Protein 2EM5 (pdb70)

CATH classification: 3.30.160.60

Structure (mmCIF, N/CA/C/O backbone):
data_2EM5
#
_entry.id   2EM5
#
loop_
_entity.id
_entity.type
_entity.pdbx_description
1 polymer 'Zinc finger protein 95 homolog'
2 non-polymer 'ZINC ION'
#
loop_
_atom_site.group_PDB
_atom_site.id
_atom_site.type_symbol
_atom_site.label_atom_id
_atom_site.label_alt_id
_atom_site.label_comp_id
_atom_site.label_asym_id
_atom_site.label_entity_id
_atom_site.label_seq_id
_atom_site.pdbx_PDB_ins_code
_atom_site.Cartn_x
_atom_site.Cartn_y
_atom_site.Cartn_z
_atom_site.occupancy
_atom_site.B_iso_or_equiv
_atom_site.auth_seq_id
_atom_site.auth_comp_id
_atom_site.auth_asym_id
_atom_site.auth_atom_id
_atom_site.pdbx_PDB_model_num
ATOM 1 N N . GLY A 1 1 ? 0.964 -23.732 -18.799 1.00 0.00 1 GLY A N 1
ATOM 2 C CA . GLY A 1 1 ? 1.709 -23.228 -17.659 1.00 0.00 1 GLY A CA 1
ATOM 3 C C . GLY A 1 1 ? 1.093 -21.973 -17.073 1.00 0.00 1 GLY A C 1
ATOM 4 O O . GLY A 1 1 ? 0.501 -22.009 -15.995 1.00 0.00 1 GLY A O 1
ATOM 8 N N . SER A 1 2 ? 1.233 -20.859 -17.785 1.00 0.00 2 SER A N 1
ATOM 9 C CA . SER A 1 2 ? 0.690 -19.586 -17.326 1.00 0.00 2 SER A CA 1
ATOM 10 C C . SER A 1 2 ? 1.267 -19.208 -15.965 1.00 0.00 2 SER A C 1
ATOM 11 O O . SER A 1 2 ? 0.549 -18.738 -15.083 1.00 0.00 2 SER A O 1
ATOM 19 N N . SER A 1 3 ? 2.569 -19.418 -15.803 1.00 0.00 3 SER A N 1
ATOM 20 C CA . SER A 1 3 ? 3.244 -19.104 -14.548 1.00 0.00 3 SER A CA 1
ATOM 21 C C . SER A 1 3 ? 3.465 -17.600 -14.412 1.00 0.00 3 SER A C 1
ATOM 22 O O . SER A 1 3 ? 4.557 -17.096 -14.669 1.00 0.00 3 SER A O 1
ATOM 30 N N . GLY A 1 4 ? 2.418 -16.889 -14.005 1.00 0.00 4 GLY A N 1
ATOM 31 C CA . GLY A 1 4 ? 2.517 -15.450 -13.842 1.00 0.00 4 GLY A CA 1
ATOM 32 C C . GLY A 1 4 ? 1.269 -14.849 -13.227 1.00 0.00 4 GLY A C 1
ATOM 33 O O . GLY A 1 4 ? 1.054 -14.948 -12.019 1.00 0.00 4 GLY A O 1
ATOM 37 N N . SER A 1 5 ? 0.444 -14.222 -14.059 1.00 0.00 5 SER A N 1
ATOM 38 C CA . SER A 1 5 ? -0.787 -13.598 -13.589 1.00 0.00 5 SER A CA 1
ATOM 39 C C . SER A 1 5 ? -0.573 -12.925 -12.236 1.00 0.00 5 SER A C 1
ATOM 40 O O . SER A 1 5 ? -1.408 -13.033 -11.338 1.00 0.00 5 SER A O 1
ATOM 48 N N . SER A 1 6 ? 0.552 -12.232 -12.099 1.00 0.00 6 SER A N 1
ATOM 49 C CA . SER A 1 6 ? 0.879 -11.545 -10.855 1.00 0.00 6 SER A CA 1
ATOM 50 C C . SER A 1 6 ? 0.021 -10.295 -10.682 1.00 0.00 6 SER A C 1
ATOM 51 O O . SER A 1 6 ? 0.467 -9.180 -10.951 1.00 0.00 6 SER A O 1
ATOM 59 N N . GLY A 1 7 ? -1.214 -10.491 -10.231 1.00 0.00 7 GLY A N 1
ATOM 60 C CA . GLY A 1 7 ? -2.116 -9.372 -10.031 1.00 0.00 7 GLY A CA 1
ATOM 61 C C . GLY A 1 7 ? -3.332 -9.748 -9.207 1.00 0.00 7 GLY A C 1
ATOM 62 O O . GLY A 1 7 ? -4.417 -9.957 -9.750 1.00 0.00 7 GLY A O 1
ATOM 66 N N . SER A 1 8 ? -3.151 -9.837 -7.894 1.00 0.00 8 SER A N 1
ATOM 67 C CA . SER A 1 8 ? -4.242 -10.196 -6.994 1.00 0.00 8 SER A CA 1
ATOM 68 C C . SER A 1 8 ? -4.796 -8.961 -6.291 1.00 0.00 8 SER A C 1
ATOM 69 O O . SER A 1 8 ? -4.254 -7.863 -6.422 1.00 0.00 8 SER A O 1
ATOM 77 N N . SER A 1 9 ? -5.879 -9.148 -5.545 1.00 0.00 9 SER A N 1
ATOM 78 C CA . SER A 1 9 ? -6.510 -8.049 -4.823 1.00 0.00 9 SER A CA 1
ATOM 79 C C . SER A 1 9 ? -6.954 -8.496 -3.433 1.00 0.00 9 SER A C 1
ATOM 80 O O . SER A 1 9 ? -7.803 -9.376 -3.292 1.00 0.00 9 SER A O 1
ATOM 88 N N . THR A 1 10 ? -6.372 -7.882 -2.408 1.00 0.00 10 THR A N 1
ATOM 89 C CA . THR A 1 10 ? -6.705 -8.215 -1.029 1.00 0.00 10 THR A CA 1
ATOM 90 C C . THR A 1 10 ? -7.675 -7.199 -0.436 1.00 0.00 10 THR A C 1
ATOM 91 O O . THR A 1 10 ? -8.515 -7.540 0.396 1.00 0.00 10 THR A O 1
ATOM 102 N N . LYS A 1 11 ? -7.553 -5.949 -0.870 1.00 0.00 11 LYS A N 1
ATOM 103 C CA . LYS A 1 11 ? -8.420 -4.882 -0.384 1.00 0.00 11 LYS A CA 1
ATOM 104 C C . LYS A 1 11 ? -8.709 -3.871 -1.489 1.00 0.00 11 LY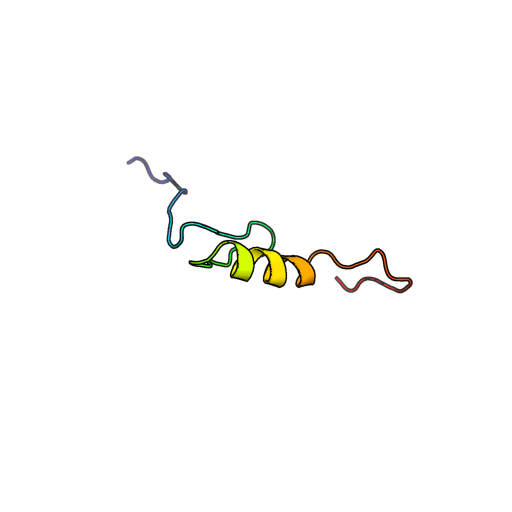S A C 1
ATOM 105 O O . LYS A 1 11 ? -7.905 -3.688 -2.402 1.00 0.00 11 LYS A O 1
ATOM 124 N N . SER A 1 12 ? -9.863 -3.216 -1.398 1.00 0.00 12 SER A N 1
ATOM 125 C CA . SER A 1 12 ? -10.259 -2.224 -2.392 1.00 0.00 12 SER A CA 1
ATOM 126 C C . SER A 1 12 ? -9.173 -1.167 -2.567 1.00 0.00 12 SER A C 1
ATOM 127 O O . SER A 1 12 ? -8.619 -1.004 -3.655 1.00 0.00 12 SER A O 1
ATOM 135 N N . HIS A 1 13 ? -8.872 -0.452 -1.488 1.00 0.00 13 HIS A N 1
ATOM 136 C CA . HIS A 1 13 ? -7.852 0.590 -1.521 1.00 0.00 13 HIS A CA 1
ATOM 137 C C . HIS A 1 13 ? -6.495 0.035 -1.099 1.00 0.00 13 HIS A C 1
ATOM 138 O O . HIS A 1 13 ? -6.254 -0.206 0.084 1.00 0.00 13 HIS A O 1
ATOM 152 N N . GLN A 1 14 ? -5.614 -0.165 -2.073 1.00 0.00 14 GLN A N 1
ATOM 153 C CA . GLN A 1 14 ? -4.282 -0.693 -1.802 1.00 0.00 14 GLN A CA 1
ATOM 154 C C . GLN A 1 14 ? -3.209 0.335 -2.142 1.00 0.00 14 GLN A C 1
ATOM 155 O O . GLN A 1 14 ? -3.352 1.107 -3.091 1.00 0.00 14 GLN A O 1
ATOM 169 N N . CYS A 1 15 ? -2.134 0.342 -1.361 1.00 0.00 15 CYS A N 1
ATOM 170 C CA . CYS A 1 15 ? -1.036 1.276 -1.578 1.00 0.00 15 CYS A CA 1
ATOM 171 C C . CYS A 1 15 ? 0.003 0.683 -2.526 1.00 0.00 15 CYS A C 1
ATOM 172 O O . CYS A 1 15 ? 0.198 -0.532 -2.570 1.00 0.00 15 CYS A O 1
ATOM 179 N N . HIS A 1 16 ? 0.668 1.550 -3.283 1.00 0.00 16 HIS A N 1
ATOM 180 C CA . HIS A 1 16 ? 1.688 1.113 -4.230 1.00 0.00 16 HIS A CA 1
ATOM 181 C C . HIS A 1 16 ? 3.087 1.409 -3.696 1.00 0.00 16 HIS A C 1
ATOM 182 O O . HIS A 1 16 ? 4.070 0.824 -4.149 1.00 0.00 16 HIS A O 1
ATOM 196 N N . GLU A 1 17 ? 3.167 2.321 -2.732 1.00 0.00 17 GLU A N 1
ATOM 197 C CA . GLU A 1 17 ? 4.446 2.694 -2.139 1.00 0.00 17 GLU A CA 1
ATOM 198 C C . GLU A 1 17 ? 5.027 1.539 -1.328 1.00 0.00 17 GLU A C 1
ATOM 199 O O . GLU A 1 17 ? 6.229 1.276 -1.374 1.00 0.00 17 GLU A O 1
ATOM 211 N N . CYS A 1 18 ? 4.165 0.853 -0.585 1.00 0.00 18 CYS A N 1
ATOM 212 C CA . CYS A 1 18 ? 4.590 -0.272 0.238 1.00 0.00 18 CYS A CA 1
ATOM 213 C C . CYS A 1 18 ? 3.813 -1.535 -0.123 1.00 0.00 18 CYS A C 1
ATOM 214 O O . CYS A 1 18 ? 4.374 -2.628 -0.177 1.00 0.00 18 CYS A O 1
ATOM 221 N N . GLY A 1 19 ? 2.516 -1.374 -0.369 1.00 0.00 19 GLY A N 1
ATOM 222 C CA . GLY A 1 19 ? 1.682 -2.508 -0.722 1.00 0.00 19 GLY A CA 1
ATOM 223 C C . GLY A 1 19 ? 0.687 -2.857 0.367 1.00 0.00 19 GLY A C 1
ATOM 224 O O . GLY A 1 19 ? 0.341 -4.024 0.550 1.00 0.00 19 GLY A O 1
ATOM 228 N N . ARG A 1 20 ? 0.227 -1.843 1.094 1.00 0.00 20 ARG A N 1
ATOM 229 C CA . ARG A 1 20 ? -0.732 -2.049 2.173 1.00 0.00 20 ARG A CA 1
ATOM 230 C C . ARG A 1 20 ? -2.160 -2.053 1.637 1.00 0.00 20 ARG A C 1
ATOM 231 O O . ARG A 1 20 ? -2.400 -1.720 0.477 1.00 0.00 20 ARG A O 1
ATOM 252 N N . GLY A 1 21 ? -3.106 -2.433 2.491 1.00 0.00 21 GLY A N 1
ATOM 253 C CA . GLY A 1 21 ? -4.499 -2.474 2.085 1.00 0.00 21 GLY A CA 1
ATOM 254 C C . GLY A 1 21 ? -5.421 -1.851 3.114 1.00 0.00 21 GLY A C 1
ATOM 255 O O . GLY A 1 21 ? -5.232 -2.032 4.317 1.00 0.00 21 GLY A O 1
ATOM 259 N N . PHE A 1 22 ? -6.421 -1.114 2.642 1.00 0.00 22 PHE A N 1
ATOM 260 C CA . PHE A 1 22 ? -7.375 -0.460 3.530 1.00 0.00 22 PHE A CA 1
ATOM 261 C C . PHE A 1 22 ? -8.792 -0.555 2.972 1.00 0.00 22 PHE A C 1
ATOM 262 O O . PHE A 1 22 ? -9.007 -0.422 1.766 1.00 0.00 22 PHE A O 1
ATOM 279 N N . THR A 1 23 ? -9.756 -0.787 3.857 1.00 0.00 23 THR A N 1
ATOM 280 C CA . THR A 1 23 ? -11.152 -0.902 3.454 1.00 0.00 23 THR A CA 1
ATOM 281 C C . THR A 1 23 ? -11.742 0.463 3.119 1.00 0.00 23 THR A C 1
ATOM 282 O O . THR A 1 23 ? -12.399 0.631 2.091 1.00 0.00 23 THR A O 1
ATOM 293 N N . LEU A 1 24 ? -11.503 1.436 3.992 1.00 0.00 24 LEU A N 1
ATOM 294 C CA . LEU A 1 24 ? -12.010 2.788 3.788 1.00 0.00 24 LEU A CA 1
ATOM 295 C C . LEU A 1 24 ? -10.949 3.677 3.146 1.00 0.00 24 LEU A C 1
ATOM 296 O O . LEU A 1 24 ? -9.886 3.908 3.721 1.00 0.00 24 LEU A O 1
ATOM 312 N N . LYS A 1 25 ? -11.247 4.175 1.950 1.00 0.00 25 LYS A N 1
ATOM 313 C CA . LYS A 1 25 ? -10.322 5.041 1.230 1.00 0.00 25 LYS A CA 1
ATOM 314 C C . LYS A 1 25 ? -9.572 5.956 2.193 1.00 0.00 25 LYS A C 1
ATOM 315 O O . LYS A 1 25 ? -8.342 6.013 2.179 1.00 0.00 25 LYS A O 1
ATOM 334 N N . SER A 1 26 ? -10.320 6.670 3.028 1.00 0.00 26 SER A N 1
ATOM 335 C CA . SER A 1 26 ? -9.726 7.584 3.997 1.00 0.00 26 SER A CA 1
ATOM 336 C C . SER A 1 26 ? -8.526 6.940 4.685 1.00 0.00 26 SER A C 1
ATOM 337 O O . SER A 1 26 ? -7.430 7.502 4.703 1.00 0.00 26 SER A O 1
ATOM 345 N N . HIS A 1 27 ? -8.741 5.758 5.253 1.00 0.00 27 HIS A N 1
ATOM 346 C CA . HIS A 1 27 ? -7.679 5.036 5.944 1.00 0.00 27 HIS A CA 1
ATOM 347 C C . HIS A 1 27 ? -6.363 5.142 5.177 1.00 0.00 27 HIS A C 1
ATOM 348 O O . HIS A 1 27 ? -5.401 5.744 5.655 1.00 0.00 27 HIS A O 1
ATOM 362 N N . LEU A 1 28 ? -6.329 4.552 3.987 1.00 0.00 28 LEU A N 1
ATOM 363 C CA . LEU A 1 28 ? -5.131 4.580 3.155 1.00 0.00 28 LEU A CA 1
ATOM 364 C C . LEU A 1 28 ? -4.626 6.007 2.974 1.00 0.00 28 LEU A C 1
ATOM 365 O O . LEU A 1 28 ? -3.479 6.316 3.294 1.00 0.00 28 LEU A O 1
ATOM 381 N N . ASN A 1 29 ? -5.492 6.875 2.460 1.00 0.00 29 ASN A N 1
ATOM 382 C CA . ASN A 1 29 ? -5.134 8.271 2.237 1.00 0.00 29 ASN A CA 1
ATOM 383 C C . ASN A 1 29 ? -4.239 8.789 3.359 1.00 0.00 29 ASN A C 1
ATOM 384 O O . ASN A 1 29 ? -3.173 9.350 3.107 1.00 0.00 29 ASN A O 1
ATOM 395 N N . GLN A 1 30 ? -4.681 8.595 4.598 1.00 0.00 30 GLN A N 1
ATOM 396 C CA . GLN A 1 30 ? -3.919 9.043 5.758 1.00 0.00 30 GLN A CA 1
ATOM 397 C C . GLN A 1 30 ? -2.608 8.273 5.879 1.00 0.00 30 GLN A C 1
ATOM 398 O O . GLN A 1 30 ? -1.594 8.817 6.317 1.00 0.00 30 GLN A O 1
ATOM 412 N N . HIS A 1 31 ? -2.636 7.002 5.489 1.00 0.00 31 HIS A N 1
ATOM 413 C CA . HIS A 1 31 ? -1.449 6.157 5.553 1.00 0.00 31 HIS A CA 1
ATOM 414 C C . HIS A 1 31 ? -0.392 6.628 4.559 1.00 0.00 31 HIS A C 1
ATOM 415 O O . HIS A 1 31 ? 0.753 6.883 4.931 1.00 0.00 31 HIS A O 1
ATOM 429 N N . GLN A 1 32 ? -0.784 6.740 3.294 1.00 0.00 32 GLN A N 1
ATOM 430 C CA . GLN A 1 32 ? 0.131 7.180 2.247 1.00 0.00 32 GLN A CA 1
ATOM 431 C C . GLN A 1 32 ? 0.972 8.361 2.719 1.00 0.00 32 GLN A C 1
ATOM 432 O O . GLN A 1 32 ? 2.110 8.538 2.284 1.00 0.00 32 GLN A O 1
ATOM 446 N N . ARG A 1 33 ? 0.405 9.165 3.612 1.00 0.00 33 ARG A N 1
ATOM 447 C CA . ARG A 1 33 ? 1.102 10.331 4.142 1.00 0.00 33 ARG A CA 1
ATOM 448 C C . ARG A 1 33 ? 2.527 9.971 4.554 1.00 0.00 33 ARG A C 1
ATOM 449 O O . ARG A 1 33 ? 3.461 10.744 4.335 1.00 0.00 33 ARG A O 1
ATOM 470 N N . ILE A 1 34 ? 2.686 8.794 5.151 1.00 0.00 34 ILE A N 1
ATOM 471 C CA . ILE A 1 34 ? 3.996 8.333 5.592 1.00 0.00 34 ILE A CA 1
ATOM 472 C C . ILE A 1 34 ? 5.018 8.422 4.464 1.00 0.00 34 ILE A C 1
ATOM 473 O O . ILE A 1 34 ? 6.187 8.735 4.695 1.00 0.00 34 ILE A O 1
ATOM 489 N N . HIS A 1 35 ? 4.571 8.145 3.244 1.00 0.00 35 HIS A N 1
ATOM 490 C CA . HIS A 1 35 ? 5.447 8.196 2.078 1.00 0.00 35 HIS A CA 1
ATOM 491 C C . HIS A 1 35 ? 5.602 9.629 1.578 1.00 0.00 35 HIS A C 1
ATOM 492 O O . HIS A 1 35 ? 6.663 10.015 1.084 1.00 0.00 35 HIS A O 1
ATOM 506 N N . THR A 1 36 ? 4.538 10.416 1.709 1.00 0.00 36 THR A N 1
ATOM 507 C CA . THR A 1 36 ? 4.556 11.805 1.268 1.00 0.00 36 THR A CA 1
ATOM 508 C C . THR A 1 36 ? 4.088 12.739 2.378 1.00 0.00 36 THR A C 1
ATOM 509 O O . THR A 1 36 ? 2.960 12.634 2.858 1.00 0.00 36 THR A O 1
ATOM 520 N N . GLY A 1 37 ? 4.963 13.655 2.783 1.00 0.00 37 GLY A N 1
ATOM 521 C CA . GLY A 1 37 ? 4.620 14.596 3.833 1.00 0.00 37 GLY A CA 1
ATOM 522 C C . GLY A 1 37 ? 4.307 15.978 3.295 1.00 0.00 37 GLY A C 1
ATOM 523 O O . GLY A 1 37 ? 3.562 16.118 2.325 1.00 0.00 37 GLY A O 1
ATOM 527 N N . GLU A 1 38 ? 4.875 17.000 3.926 1.00 0.00 38 GLU A N 1
ATOM 528 C CA . GLU A 1 38 ? 4.649 18.378 3.505 1.00 0.00 38 GLU A CA 1
ATOM 529 C C . GLU A 1 38 ? 5.961 19.044 3.099 1.00 0.00 38 GLU A C 1
ATOM 530 O O . GLU A 1 38 ? 6.328 20.093 3.630 1.00 0.00 38 GLU A O 1
ATOM 542 N N . LYS A 1 39 ? 6.663 18.428 2.154 1.00 0.00 39 LYS A N 1
ATOM 543 C CA . LYS A 1 39 ? 7.933 18.960 1.675 1.00 0.00 39 LYS A CA 1
ATOM 544 C C . LYS A 1 39 ? 8.726 19.588 2.817 1.00 0.00 39 LYS A C 1
ATOM 545 O O . LYS A 1 39 ? 9.151 20.741 2.749 1.00 0.00 39 LYS A O 1
ATOM 564 N N . PRO A 1 40 ? 8.931 18.812 3.892 1.00 0.00 40 PRO A N 1
ATOM 565 C CA . PRO A 1 40 ? 9.676 19.271 5.068 1.00 0.00 40 PRO A CA 1
ATOM 566 C C . PRO A 1 40 ? 11.165 19.438 4.782 1.00 0.00 40 PRO A C 1
ATOM 567 O O . PRO A 1 40 ? 11.714 18.784 3.896 1.00 0.00 40 PRO A O 1
ATOM 578 N N . SER A 1 41 ? 11.812 20.319 5.539 1.00 0.00 41 SER A N 1
ATOM 579 C CA . SER A 1 41 ? 13.237 20.574 5.365 1.00 0.00 41 SER A CA 1
ATOM 580 C C . SER A 1 41 ? 14.069 19.613 6.209 1.00 0.00 41 SER A C 1
ATOM 581 O O . SER A 1 41 ? 13.990 19.619 7.436 1.00 0.00 41 SER A O 1
ATOM 589 N N . GLY A 1 42 ? 14.868 18.788 5.540 1.00 0.00 42 GLY A N 1
ATOM 590 C CA . GLY A 1 42 ? 15.703 17.832 6.243 1.00 0.00 42 GLY A CA 1
ATOM 591 C C . GLY A 1 42 ? 16.112 16.664 5.367 1.00 0.00 42 GLY A C 1
ATOM 592 O O . GLY A 1 42 ? 15.549 16.437 4.296 1.00 0.00 42 GLY A O 1
ATOM 596 N N . PRO A 1 43 ? 17.115 15.899 5.823 1.00 0.00 43 PRO A N 1
ATOM 597 C CA . PRO A 1 43 ? 17.621 14.736 5.088 1.00 0.00 43 PRO A CA 1
ATOM 598 C C . PRO A 1 43 ? 16.622 13.584 5.067 1.00 0.00 43 PRO A C 1
ATOM 599 O O . PRO A 1 43 ? 16.349 12.968 6.097 1.00 0.00 43 PRO A O 1
ATOM 610 N N . SER A 1 44 ? 16.080 13.299 3.887 1.00 0.00 44 SER A N 1
ATOM 611 C CA . SER A 1 44 ? 15.109 12.222 3.733 1.00 0.00 44 SER A CA 1
ATOM 612 C C . SER A 1 44 ? 15.796 10.860 3.775 1.00 0.00 44 SER A C 1
ATOM 613 O O . SER A 1 44 ? 16.480 10.469 2.830 1.00 0.00 44 SER A O 1
ATOM 621 N N . SER A 1 45 ? 15.607 10.144 4.879 1.00 0.00 45 SER A N 1
ATOM 622 C CA . SER A 1 45 ? 16.211 8.827 5.047 1.00 0.00 45 SER A CA 1
ATOM 623 C C . SER A 1 45 ? 15.986 7.964 3.810 1.00 0.00 45 SER A C 1
ATOM 624 O O . SER A 1 45 ? 15.214 8.321 2.921 1.00 0.00 45 SER A O 1
ATOM 632 N N . GLY A 1 46 ? 16.668 6.823 3.760 1.00 0.00 46 GLY A N 1
ATOM 633 C CA . GLY A 1 46 ? 16.529 5.925 2.628 1.00 0.00 46 GLY A CA 1
ATOM 634 C C . GLY A 1 46 ? 15.081 5.685 2.252 1.00 0.00 46 GLY A C 1
ATOM 635 O O . GLY A 1 46 ? 14.796 4.710 1.557 1.00 0.00 46 GLY A O 1
ATOM 640 N N . GLY A 1 1 ? 12.241 -12.697 1.020 1.00 0.00 1 GLY A N 2
ATOM 641 C CA . GLY A 1 1 ? 11.303 -12.270 -0.002 1.00 0.00 1 GLY A CA 2
ATOM 642 C C . GLY A 1 1 ? 9.882 -12.704 0.297 1.00 0.00 1 GLY A C 2
ATOM 643 O O . GLY A 1 1 ? 9.366 -12.455 1.387 1.00 0.00 1 GLY A O 2
ATOM 647 N N . SER A 1 2 ? 9.246 -13.353 -0.673 1.00 0.00 2 SER A N 2
ATOM 648 C CA . SER A 1 2 ? 7.874 -13.818 -0.510 1.00 0.00 2 SER A CA 2
ATOM 649 C C . SER A 1 2 ? 7.561 -14.942 -1.493 1.00 0.00 2 SER A C 2
ATOM 650 O O . SER A 1 2 ? 8.300 -15.168 -2.450 1.00 0.00 2 SER A O 2
ATOM 658 N N . SER A 1 3 ? 6.459 -15.644 -1.248 1.00 0.00 3 SER A N 2
ATOM 659 C CA . SER A 1 3 ? 6.048 -16.748 -2.108 1.00 0.00 3 SER A CA 2
ATOM 660 C C . SER A 1 3 ? 5.023 -16.281 -3.138 1.00 0.00 3 SER A C 2
ATOM 661 O O . SER A 1 3 ? 4.243 -15.365 -2.882 1.00 0.00 3 SER A O 2
ATOM 669 N N . GLY A 1 4 ? 5.032 -16.920 -4.304 1.00 0.00 4 GLY A N 2
ATOM 670 C CA . GLY A 1 4 ? 4.099 -16.558 -5.355 1.00 0.00 4 GLY A CA 2
ATOM 671 C C . GLY A 1 4 ? 2.811 -17.354 -5.286 1.00 0.00 4 GLY A C 2
ATOM 672 O O . GLY A 1 4 ? 2.779 -18.529 -5.650 1.00 0.00 4 GLY A O 2
ATOM 676 N N . SER A 1 5 ? 1.745 -16.712 -4.818 1.00 0.00 5 SER A N 2
ATOM 677 C CA . SER A 1 5 ? 0.449 -17.369 -4.697 1.00 0.00 5 SER A CA 2
ATOM 678 C C . SER A 1 5 ? -0.588 -16.693 -5.589 1.00 0.00 5 SER A C 2
ATOM 679 O O . SER A 1 5 ? -0.410 -15.550 -6.009 1.00 0.00 5 SER A O 2
ATOM 687 N N . SER A 1 6 ? -1.672 -17.408 -5.872 1.00 0.00 6 SER A N 2
ATOM 688 C CA . SER A 1 6 ? -2.737 -16.879 -6.717 1.00 0.00 6 SER A CA 2
ATOM 689 C C . SER A 1 6 ? -3.777 -16.140 -5.881 1.00 0.00 6 SER A C 2
ATOM 690 O O . SER A 1 6 ? -4.735 -16.736 -5.392 1.00 0.00 6 SER A O 2
ATOM 698 N N . GLY A 1 7 ? -3.580 -14.834 -5.722 1.00 0.00 7 GLY A N 2
ATOM 699 C CA . GLY A 1 7 ? -4.507 -14.033 -4.945 1.00 0.00 7 GLY A CA 2
ATOM 700 C C . GLY A 1 7 ? -4.309 -14.202 -3.452 1.00 0.00 7 GLY A C 2
ATOM 701 O O . GLY A 1 7 ? -4.984 -15.013 -2.817 1.00 0.00 7 GLY A O 2
ATOM 705 N N . SER A 1 8 ? -3.380 -13.437 -2.889 1.00 0.00 8 SER A N 2
ATOM 706 C CA . SER A 1 8 ? -3.091 -13.509 -1.461 1.00 0.00 8 SER A CA 2
ATOM 707 C C . SER A 1 8 ? -4.044 -12.620 -0.668 1.00 0.00 8 SER A C 2
ATOM 708 O O . SER A 1 8 ? -4.796 -13.098 0.181 1.00 0.00 8 SER A O 2
ATOM 716 N N . SER A 1 9 ? -4.005 -11.322 -0.952 1.00 0.00 9 SER A N 2
ATOM 717 C CA . SER A 1 9 ? -4.861 -10.363 -0.263 1.00 0.00 9 SER A CA 2
ATOM 718 C C . SER A 1 9 ? -5.331 -9.270 -1.219 1.00 0.00 9 SER A C 2
ATOM 719 O O . SER A 1 9 ? -4.565 -8.785 -2.052 1.00 0.00 9 SER A O 2
ATOM 727 N N . THR A 1 10 ? -6.598 -8.886 -1.091 1.00 0.00 10 THR A N 2
ATOM 728 C CA . THR A 1 10 ? -7.172 -7.852 -1.943 1.00 0.00 10 THR A CA 2
ATOM 729 C C . THR A 1 10 ? -8.108 -6.945 -1.152 1.00 0.00 10 THR A C 2
ATOM 730 O O . THR A 1 10 ? -9.153 -7.383 -0.670 1.00 0.00 10 THR A O 2
ATOM 741 N N . LYS A 1 11 ? -7.727 -5.679 -1.021 1.00 0.00 11 LYS A N 2
ATOM 742 C CA . LYS A 1 11 ? -8.532 -4.709 -0.289 1.00 0.00 11 LYS A CA 2
ATOM 743 C C . LYS A 1 11 ? -9.052 -3.620 -1.222 1.00 0.00 11 LYS A C 2
ATOM 744 O O . LYS A 1 11 ? -8.403 -3.273 -2.209 1.00 0.00 11 LYS A O 2
ATOM 763 N N . SER A 1 12 ? -10.226 -3.084 -0.903 1.00 0.00 12 SER A N 2
ATOM 764 C CA . SER A 1 12 ? -10.834 -2.035 -1.714 1.00 0.00 12 SER A CA 2
ATOM 765 C C . SER A 1 12 ? -9.773 -1.077 -2.247 1.00 0.00 12 SER A C 2
ATOM 766 O O . SER A 1 12 ? -9.716 -0.799 -3.445 1.00 0.00 12 SER A O 2
ATOM 774 N N . HIS A 1 13 ? -8.934 -0.574 -1.347 1.00 0.00 13 HIS A N 2
ATOM 775 C CA . HIS A 1 13 ? -7.873 0.354 -1.725 1.00 0.00 13 HIS A CA 2
ATOM 776 C C . HIS A 1 13 ? -6.509 -0.173 -1.289 1.00 0.00 13 HIS A C 2
ATOM 777 O O . HIS A 1 13 ? -6.299 -0.481 -0.116 1.00 0.00 13 HIS A O 2
ATOM 791 N N . GLN A 1 14 ? -5.588 -0.275 -2.241 1.00 0.00 14 GLN A N 2
ATOM 792 C CA . GLN A 1 14 ? -4.245 -0.767 -1.955 1.00 0.00 14 GLN A CA 2
ATOM 793 C C . GLN A 1 14 ? -3.201 0.309 -2.234 1.00 0.00 14 GLN A C 2
ATOM 794 O O . GLN A 1 14 ? -3.308 1.056 -3.207 1.00 0.00 14 GLN A O 2
ATOM 808 N N . CYS A 1 15 ? -2.191 0.384 -1.373 1.00 0.00 15 CYS A N 2
ATOM 809 C CA . CYS A 1 15 ? -1.127 1.368 -1.526 1.00 0.00 15 CYS A CA 2
ATOM 810 C C . CYS A 1 15 ? -0.157 0.955 -2.629 1.00 0.00 15 CYS A C 2
ATOM 811 O O . CYS A 1 15 ? -0.148 -0.197 -3.063 1.00 0.00 15 CYS A O 2
ATOM 818 N N . HIS A 1 16 ? 0.659 1.903 -3.078 1.00 0.00 16 HIS A N 2
ATOM 819 C CA . HIS A 1 16 ? 1.634 1.638 -4.130 1.00 0.00 16 HIS A CA 2
ATOM 820 C C . HIS A 1 16 ? 3.057 1.795 -3.603 1.00 0.00 16 HIS A C 2
ATOM 821 O O . HIS A 1 16 ? 4.007 1.282 -4.194 1.00 0.00 16 HIS A O 2
ATOM 835 N N . GLU A 1 17 ? 3.196 2.508 -2.490 1.00 0.00 17 GLU A N 2
ATOM 836 C CA . GLU A 1 17 ? 4.504 2.734 -1.886 1.00 0.00 17 GLU A CA 2
ATOM 837 C C . GLU A 1 17 ? 4.983 1.489 -1.145 1.00 0.00 17 GLU A C 2
ATOM 838 O O . GLU A 1 17 ? 6.156 1.122 -1.218 1.00 0.00 17 GLU A O 2
ATOM 850 N N . CYS A 1 18 ? 4.067 0.843 -0.431 1.00 0.00 18 CYS A N 2
ATOM 851 C CA . CYS A 1 18 ? 4.394 -0.360 0.324 1.00 0.00 18 CYS A CA 2
ATOM 852 C C . CYS A 1 18 ? 3.543 -1.540 -0.137 1.00 0.00 18 CYS A C 2
ATOM 853 O O . CYS A 1 18 ? 4.019 -2.673 -0.205 1.00 0.00 18 CYS A O 2
ATOM 860 N N . GLY A 1 19 ? 2.282 -1.265 -0.454 1.00 0.00 19 GLY A N 2
ATOM 861 C CA . GLY A 1 19 ? 1.385 -2.313 -0.905 1.00 0.00 19 GLY A CA 2
ATOM 862 C C . GLY A 1 19 ? 0.444 -2.782 0.188 1.00 0.00 19 GLY A C 2
ATOM 863 O O . GLY A 1 19 ? 0.064 -3.952 0.229 1.00 0.00 19 GLY A O 2
ATOM 867 N N . ARG A 1 20 ? 0.070 -1.867 1.076 1.00 0.00 20 ARG A N 2
ATOM 868 C CA . ARG A 1 20 ? -0.829 -2.194 2.176 1.00 0.00 20 ARG A CA 2
ATOM 869 C C . ARG A 1 20 ? -2.278 -2.236 1.700 1.00 0.00 20 ARG A C 2
ATOM 870 O O . ARG A 1 20 ? -2.573 -1.920 0.548 1.00 0.00 20 ARG A O 2
ATOM 891 N N . GLY A 1 21 ? -3.179 -2.628 2.596 1.00 0.00 21 GLY A N 2
ATOM 892 C CA . GLY A 1 21 ? -4.586 -2.705 2.248 1.00 0.00 21 GLY A CA 2
ATOM 893 C C . GLY A 1 21 ? -5.475 -2.037 3.278 1.00 0.00 21 GLY A C 2
ATOM 894 O O . GLY A 1 21 ? -5.356 -2.299 4.475 1.00 0.00 21 GLY A O 2
ATOM 898 N N . PHE A 1 22 ? -6.368 -1.169 2.813 1.00 0.00 22 PHE A N 2
ATOM 899 C CA . PHE A 1 22 ? -7.280 -0.459 3.703 1.00 0.00 22 PHE A CA 2
ATOM 900 C C . PHE A 1 22 ? -8.713 -0.535 3.186 1.00 0.00 22 PHE A C 2
ATOM 901 O O . PHE A 1 22 ? -8.983 -0.238 2.022 1.00 0.00 22 PHE A O 2
ATOM 918 N N . THR A 1 23 ? -9.631 -0.935 4.061 1.00 0.00 23 THR A N 2
ATOM 919 C CA . THR A 1 23 ? -11.037 -1.052 3.695 1.00 0.00 23 THR A CA 2
ATOM 920 C C . THR A 1 23 ? -11.614 0.300 3.291 1.00 0.00 23 THR A C 2
ATOM 921 O O . THR A 1 23 ? -12.259 0.425 2.249 1.00 0.00 23 THR A O 2
ATOM 932 N N . LEU A 1 24 ? -11.378 1.310 4.120 1.00 0.00 24 LEU A N 2
ATOM 933 C CA . LEU A 1 24 ? -11.874 2.655 3.849 1.00 0.00 24 LEU A CA 2
ATOM 934 C C . LEU A 1 24 ? -10.842 3.471 3.077 1.00 0.00 24 LEU A C 2
ATOM 935 O O . LEU A 1 24 ? -9.665 3.502 3.435 1.00 0.00 24 LEU A O 2
ATOM 951 N N . LYS A 1 25 ? -11.292 4.132 2.016 1.00 0.00 25 LYS A N 2
ATOM 952 C CA . LYS A 1 25 ? -10.409 4.952 1.194 1.00 0.00 25 LYS A CA 2
ATOM 953 C C . LYS A 1 25 ? -9.604 5.918 2.057 1.00 0.00 25 LYS A C 2
ATOM 954 O O . LYS A 1 25 ? -8.388 6.035 1.905 1.00 0.00 25 LYS A O 2
ATOM 973 N N . SER A 1 26 ? -10.289 6.607 2.964 1.00 0.00 26 SER A N 2
ATOM 974 C CA . SER A 1 26 ? -9.638 7.564 3.850 1.00 0.00 26 SER A CA 2
ATOM 975 C C . SER A 1 26 ? -8.410 6.945 4.511 1.00 0.00 26 SER A C 2
ATOM 976 O O . SER A 1 26 ? -7.314 7.502 4.457 1.00 0.00 26 SER A O 2
ATOM 984 N N . HIS A 1 27 ? -8.604 5.787 5.136 1.00 0.00 27 HIS A N 2
ATOM 985 C CA . HIS A 1 27 ? -7.513 5.090 5.808 1.00 0.00 27 HIS A CA 2
ATOM 986 C C . HIS A 1 27 ? -6.233 5.158 4.981 1.00 0.00 27 HIS A C 2
ATOM 987 O O . HIS A 1 27 ? -5.236 5.742 5.407 1.00 0.00 27 HIS A O 2
ATOM 1001 N N . LEU A 1 28 ? -6.267 4.556 3.797 1.00 0.00 28 LEU A N 2
ATOM 1002 C CA . LEU A 1 28 ? -5.109 4.548 2.909 1.00 0.00 28 LEU A CA 2
ATOM 1003 C C . LEU A 1 28 ? -4.614 5.966 2.647 1.00 0.00 28 LEU A C 2
ATOM 1004 O O . LEU A 1 28 ? -3.413 6.232 2.686 1.00 0.00 28 LEU A O 2
ATOM 1020 N N . ASN A 1 29 ? -5.547 6.874 2.383 1.00 0.00 29 ASN A N 2
ATOM 1021 C CA . ASN A 1 29 ? -5.205 8.267 2.116 1.00 0.00 29 ASN A CA 2
ATOM 1022 C C . ASN A 1 29 ? -4.352 8.843 3.242 1.00 0.00 29 ASN A C 2
ATOM 1023 O O . ASN A 1 29 ? -3.306 9.443 2.996 1.00 0.00 29 ASN A O 2
ATOM 1034 N N . GLN A 1 30 ? -4.807 8.655 4.477 1.00 0.00 30 GLN A N 2
ATOM 1035 C CA . GLN A 1 30 ? -4.086 9.156 5.641 1.00 0.00 30 GLN A CA 2
ATOM 1036 C C . GLN A 1 30 ? -2.850 8.308 5.922 1.00 0.00 30 GLN A C 2
ATOM 1037 O O . GLN A 1 30 ? -2.037 8.643 6.784 1.00 0.00 30 GLN A O 2
ATOM 1051 N N . HIS A 1 31 ? -2.714 7.207 5.189 1.00 0.00 31 HIS A N 2
ATOM 1052 C CA . HIS A 1 31 ? -1.577 6.310 5.359 1.00 0.00 31 HIS A CA 2
ATOM 1053 C C . HIS A 1 31 ? -0.431 6.703 4.432 1.00 0.00 31 HIS A C 2
ATOM 1054 O O . HIS A 1 31 ? 0.740 6.570 4.786 1.00 0.00 31 HIS A O 2
ATOM 1068 N N . GLN A 1 32 ? -0.778 7.187 3.243 1.00 0.00 32 GLN A N 2
ATOM 1069 C CA . GLN A 1 32 ? 0.222 7.598 2.265 1.00 0.00 32 GLN A CA 2
ATOM 1070 C C . GLN A 1 32 ? 1.061 8.755 2.797 1.00 0.00 32 GLN A C 2
ATOM 1071 O O . GLN A 1 32 ? 2.083 9.115 2.212 1.00 0.00 32 GLN A O 2
ATOM 1085 N N . ARG A 1 33 ? 0.623 9.335 3.910 1.00 0.00 33 ARG A N 2
ATOM 1086 C CA . ARG A 1 33 ? 1.332 10.453 4.520 1.00 0.00 33 ARG A CA 2
ATOM 1087 C C . ARG A 1 33 ? 2.707 10.017 5.019 1.00 0.00 33 ARG A C 2
ATOM 1088 O O . ARG A 1 33 ? 3.567 10.850 5.305 1.00 0.00 33 ARG A O 2
ATOM 1109 N N . ILE A 1 34 ? 2.906 8.707 5.120 1.00 0.00 34 ILE A N 2
ATOM 1110 C CA . ILE A 1 34 ? 4.176 8.161 5.583 1.00 0.00 34 ILE A CA 2
ATOM 1111 C C . ILE A 1 34 ? 5.190 8.087 4.447 1.00 0.00 34 ILE A C 2
ATOM 1112 O O . ILE A 1 34 ? 6.398 8.155 4.673 1.00 0.00 34 ILE A O 2
ATOM 1128 N N . HIS A 1 35 ? 4.690 7.950 3.223 1.00 0.00 35 HIS A N 2
ATOM 1129 C CA . HIS A 1 35 ? 5.552 7.870 2.049 1.00 0.00 35 HIS A CA 2
ATOM 1130 C C . HIS A 1 35 ? 5.759 9.249 1.431 1.00 0.00 35 HIS A C 2
ATOM 1131 O O . HIS A 1 35 ? 6.820 9.541 0.878 1.00 0.00 35 HIS A O 2
ATOM 1145 N N . THR A 1 36 ? 4.738 10.095 1.528 1.00 0.00 36 THR A N 2
ATOM 1146 C CA . THR A 1 36 ? 4.807 11.443 0.978 1.00 0.00 36 THR A CA 2
ATOM 1147 C C . THR A 1 36 ? 5.758 12.318 1.785 1.00 0.00 36 THR A C 2
ATOM 1148 O O . THR A 1 36 ? 5.728 12.315 3.015 1.00 0.00 36 THR A O 2
ATOM 1159 N N . GLY A 1 37 ? 6.604 13.069 1.085 1.00 0.00 37 GLY A N 2
ATOM 1160 C CA . GLY A 1 37 ? 7.552 13.940 1.754 1.00 0.00 37 GLY A CA 2
ATOM 1161 C C . GLY A 1 37 ? 8.666 14.399 0.834 1.00 0.00 37 GLY A C 2
ATOM 1162 O O . GLY A 1 37 ? 8.643 14.122 -0.365 1.00 0.00 37 GLY A O 2
ATOM 1166 N N . GLU A 1 38 ? 9.642 15.105 1.396 1.00 0.00 38 GLU A N 2
ATOM 1167 C CA . GLU A 1 38 ? 10.768 15.606 0.616 1.00 0.00 38 GLU A CA 2
ATOM 1168 C C . GLU A 1 38 ? 11.698 14.467 0.209 1.00 0.00 38 GLU A C 2
ATOM 1169 O O . GLU A 1 38 ? 12.282 13.793 1.058 1.00 0.00 38 GLU A O 2
ATOM 1181 N N . LYS A 1 39 ? 11.829 14.256 -1.096 1.00 0.00 39 LYS A N 2
ATOM 1182 C CA . LYS A 1 39 ? 12.687 13.200 -1.619 1.00 0.00 39 LYS A CA 2
ATOM 1183 C C . LYS A 1 39 ? 13.241 13.576 -2.990 1.00 0.00 39 LYS A C 2
ATOM 1184 O O . LYS A 1 39 ? 12.549 14.155 -3.827 1.00 0.00 39 LYS A O 2
ATOM 1203 N N . PRO A 1 40 ? 14.517 13.239 -3.226 1.00 0.00 40 PRO A N 2
ATOM 1204 C CA . PRO A 1 40 ? 15.190 13.530 -4.495 1.00 0.00 40 PRO A CA 2
ATOM 1205 C C . PRO A 1 40 ? 14.652 12.685 -5.645 1.00 0.00 40 PRO A C 2
ATOM 1206 O O . PRO A 1 40 ? 14.165 11.574 -5.436 1.00 0.00 40 PRO A O 2
ATOM 1217 N N . SER A 1 41 ? 14.742 13.219 -6.859 1.00 0.00 41 SER A N 2
ATOM 1218 C CA . SER A 1 41 ? 14.261 12.515 -8.041 1.00 0.00 41 SER A CA 2
ATOM 1219 C C . SER A 1 41 ? 12.820 12.051 -7.848 1.00 0.00 41 SER A C 2
ATOM 1220 O O . SER A 1 41 ? 12.458 10.938 -8.227 1.00 0.00 41 SER A O 2
ATOM 1228 N N . GLY A 1 42 ? 12.001 12.914 -7.255 1.00 0.00 42 GLY A N 2
ATOM 1229 C CA . GLY A 1 42 ? 10.609 12.576 -7.021 1.00 0.00 42 GLY A CA 2
ATOM 1230 C C . GLY A 1 42 ? 9.756 12.739 -8.263 1.00 0.00 42 GLY A C 2
ATOM 1231 O O . GLY A 1 42 ? 9.222 11.772 -8.807 1.00 0.00 42 GLY A O 2
ATOM 1235 N N . PRO A 1 43 ? 9.618 13.989 -8.731 1.00 0.00 43 PRO A N 2
ATOM 1236 C CA . PRO A 1 43 ? 8.824 14.305 -9.922 1.00 0.00 43 PRO A CA 2
ATOM 1237 C C . PRO A 1 43 ? 9.471 13.792 -11.204 1.00 0.00 43 PRO A C 2
ATOM 1238 O O . PRO A 1 43 ? 10.669 13.512 -11.236 1.00 0.00 43 PRO A O 2
ATOM 1249 N N . SER A 1 44 ? 8.671 13.670 -12.258 1.00 0.00 44 SER A N 2
ATOM 1250 C CA . SER A 1 44 ? 9.166 13.187 -13.542 1.00 0.00 44 SER A CA 2
ATOM 1251 C C . SER A 1 44 ? 8.368 13.792 -14.694 1.00 0.00 44 SER A C 2
ATOM 1252 O O . SER A 1 44 ? 7.143 13.894 -14.629 1.00 0.00 44 SER A O 2
ATOM 1260 N N . SER A 1 45 ? 9.073 14.191 -15.747 1.00 0.00 45 SER A N 2
ATOM 1261 C CA . SER A 1 45 ? 8.432 14.789 -16.913 1.00 0.00 45 SER A CA 2
ATOM 1262 C C . SER A 1 45 ? 7.152 14.041 -17.273 1.00 0.00 45 SER A C 2
ATOM 1263 O O . SER A 1 45 ? 6.085 14.640 -17.401 1.00 0.00 45 SER A O 2
ATOM 1271 N N . GLY A 1 46 ? 7.268 12.727 -17.436 1.00 0.00 46 GLY A N 2
ATOM 1272 C CA . GLY A 1 46 ? 6.114 11.917 -17.780 1.00 0.00 46 GLY A CA 2
ATOM 1273 C C . GLY A 1 46 ? 5.148 12.644 -18.695 1.00 0.00 46 GLY A C 2
ATOM 1274 O O . GLY A 1 46 ? 5.427 12.763 -19.887 1.00 0.00 46 GLY A O 2
ATOM 1279 N N . GLY A 1 1 ? 10.263 -16.114 2.866 1.00 0.00 1 GLY A N 3
ATOM 1280 C CA . GLY A 1 1 ? 9.548 -16.594 4.034 1.00 0.00 1 GLY A CA 3
ATOM 1281 C C . GLY A 1 1 ? 9.523 -15.577 5.157 1.00 0.00 1 GLY A C 3
ATOM 1282 O O . GLY A 1 1 ? 10.418 -15.552 6.002 1.00 0.00 1 GLY A O 3
ATOM 1286 N N . SER A 1 2 ? 8.496 -14.733 5.166 1.00 0.00 2 SER A N 3
ATOM 1287 C CA . SER A 1 2 ? 8.361 -13.704 6.191 1.00 0.00 2 SER A CA 3
ATOM 1288 C C . SER A 1 2 ? 6.968 -13.735 6.811 1.00 0.00 2 SER A C 3
ATOM 1289 O O . SER A 1 2 ? 6.031 -14.286 6.234 1.00 0.00 2 SER A O 3
ATOM 1297 N N . SER A 1 3 ? 6.839 -13.139 7.992 1.00 0.00 3 SER A N 3
ATOM 1298 C CA . SER A 1 3 ? 5.562 -13.100 8.695 1.00 0.00 3 SER A CA 3
ATOM 1299 C C . SER A 1 3 ? 4.601 -12.124 8.022 1.00 0.00 3 SER A C 3
ATOM 1300 O O . SER A 1 3 ? 5.019 -11.238 7.279 1.00 0.00 3 SER A O 3
ATOM 1308 N N . GLY A 1 4 ? 3.310 -12.294 8.291 1.00 0.00 4 GLY A N 3
ATOM 1309 C CA . GLY A 1 4 ? 2.309 -11.422 7.705 1.00 0.00 4 GLY A CA 3
ATOM 1310 C C . GLY A 1 4 ? 1.141 -11.171 8.638 1.00 0.00 4 GLY A C 3
ATOM 1311 O O . GLY A 1 4 ? 1.272 -11.299 9.855 1.00 0.00 4 GLY A O 3
ATOM 1315 N N . SER A 1 5 ? -0.003 -10.810 8.066 1.00 0.00 5 SER A N 3
ATOM 1316 C CA . SER A 1 5 ? -1.198 -10.535 8.856 1.00 0.00 5 SER A CA 3
ATOM 1317 C C . SER A 1 5 ? -2.456 -10.954 8.102 1.00 0.00 5 SER A C 3
ATOM 1318 O O . SER A 1 5 ? -2.855 -10.311 7.131 1.00 0.00 5 SER A O 3
ATOM 1326 N N . SER A 1 6 ? -3.076 -12.039 8.556 1.00 0.00 6 SER A N 3
ATOM 1327 C CA . SER A 1 6 ? -4.287 -12.548 7.923 1.00 0.00 6 SER A CA 3
ATOM 1328 C C . SER A 1 6 ? -5.530 -12.096 8.684 1.00 0.00 6 SER A C 3
ATOM 1329 O O . SER A 1 6 ? -5.984 -12.769 9.608 1.00 0.00 6 SER A O 3
ATOM 1337 N N . GLY A 1 7 ? -6.075 -10.950 8.288 1.00 0.00 7 GLY A N 3
ATOM 1338 C CA . GLY A 1 7 ? -7.259 -10.427 8.943 1.00 0.00 7 GLY A CA 3
ATOM 1339 C C . GLY A 1 7 ? -8.258 -9.850 7.960 1.00 0.00 7 GLY A C 3
ATOM 1340 O O . GLY A 1 7 ? -9.462 -10.079 8.082 1.00 0.00 7 GLY A O 3
ATOM 1344 N N . SER A 1 8 ? -7.760 -9.098 6.984 1.00 0.00 8 SER A N 3
ATOM 1345 C CA . SER A 1 8 ? -8.618 -8.482 5.979 1.00 0.00 8 SER A CA 3
ATOM 1346 C C . SER A 1 8 ? -8.608 -9.292 4.686 1.00 0.00 8 SER A C 3
ATOM 1347 O O . SER A 1 8 ? -7.760 -9.085 3.817 1.00 0.00 8 SER A O 3
ATOM 1355 N N . SER A 1 9 ? -9.556 -10.215 4.566 1.00 0.00 9 SER A N 3
ATOM 1356 C CA . SER A 1 9 ? -9.655 -11.060 3.381 1.00 0.00 9 SER A CA 3
ATOM 1357 C C . SER A 1 9 ? -10.023 -10.232 2.153 1.00 0.00 9 SER A C 3
ATOM 1358 O O . SER A 1 9 ? -9.264 -10.163 1.186 1.00 0.00 9 SER A O 3
ATOM 1366 N N . THR A 1 10 ? -11.194 -9.604 2.199 1.00 0.00 10 THR A N 3
ATOM 1367 C CA . THR A 1 10 ? -11.664 -8.782 1.092 1.00 0.00 10 THR A CA 3
ATOM 1368 C C . THR A 1 10 ? -11.277 -7.321 1.288 1.00 0.00 10 THR A C 3
ATOM 1369 O O . THR A 1 10 ? -12.027 -6.543 1.877 1.00 0.00 10 THR A O 3
ATOM 1380 N N . LYS A 1 11 ? -10.101 -6.954 0.791 1.00 0.00 11 LYS A N 3
ATOM 1381 C CA . LYS A 1 11 ? -9.613 -5.585 0.909 1.00 0.00 11 LYS A CA 3
ATOM 1382 C C . LYS A 1 11 ? -10.310 -4.670 -0.093 1.00 0.00 11 LYS A C 3
ATOM 1383 O O . LYS A 1 11 ? -11.034 -5.136 -0.973 1.00 0.00 11 LYS A O 3
ATOM 1402 N N . SER A 1 12 ? -10.084 -3.368 0.045 1.00 0.00 12 SER A N 3
ATOM 1403 C CA . SER A 1 12 ? -10.692 -2.388 -0.848 1.00 0.00 12 SER A CA 3
ATOM 1404 C C . SER A 1 12 ? -9.623 -1.586 -1.583 1.00 0.00 12 SER A C 3
ATOM 1405 O O . SER A 1 12 ? -9.474 -1.697 -2.800 1.00 0.00 12 SER A O 3
ATOM 1413 N N . HIS A 1 13 ? -8.880 -0.776 -0.834 1.00 0.00 13 HIS A N 3
ATOM 1414 C CA . HIS A 1 13 ? -7.823 0.046 -1.414 1.00 0.00 13 HIS A CA 3
ATOM 1415 C C . HIS A 1 13 ? -6.447 -0.504 -1.051 1.00 0.00 13 HIS A C 3
ATOM 1416 O O . HIS A 1 13 ? -6.252 -1.043 0.038 1.00 0.00 13 HIS A O 3
ATOM 1430 N N . GLN A 1 14 ? -5.498 -0.364 -1.970 1.00 0.00 14 GLN A N 3
ATOM 1431 C CA . GLN A 1 14 ? -4.141 -0.848 -1.746 1.00 0.00 14 GLN A CA 3
ATOM 1432 C C . GLN A 1 14 ? -3.119 0.249 -2.026 1.00 0.00 14 GLN A C 3
ATOM 1433 O O . GLN A 1 14 ? -3.241 0.992 -3.000 1.00 0.00 14 GLN A O 3
ATOM 1447 N N . CYS A 1 15 ? -2.110 0.344 -1.166 1.00 0.00 15 CYS A N 3
ATOM 1448 C CA . CYS A 1 15 ? -1.066 1.350 -1.319 1.00 0.00 15 CYS A CA 3
ATOM 1449 C C . CYS A 1 15 ? -0.097 0.963 -2.432 1.00 0.00 15 CYS A C 3
ATOM 1450 O O . CYS A 1 15 ? 0.075 -0.217 -2.738 1.00 0.00 15 CYS A O 3
ATOM 1457 N N . HIS A 1 16 ? 0.534 1.966 -3.035 1.00 0.00 16 HIS A N 3
ATOM 1458 C CA . HIS A 1 16 ? 1.487 1.731 -4.114 1.00 0.00 16 HIS A CA 3
ATOM 1459 C C . HIS A 1 16 ? 2.919 1.938 -3.629 1.00 0.00 16 HIS A C 3
ATOM 1460 O O . HIS A 1 16 ? 3.867 1.448 -4.241 1.00 0.00 16 HIS A O 3
ATOM 1474 N N . GLU A 1 17 ? 3.066 2.666 -2.527 1.00 0.00 17 GLU A N 3
ATOM 1475 C CA . GLU A 1 17 ? 4.382 2.938 -1.962 1.00 0.00 17 GLU A CA 3
ATOM 1476 C C . GLU A 1 17 ? 4.949 1.696 -1.280 1.00 0.00 17 GLU A C 3
ATOM 1477 O O . GLU A 1 17 ? 6.120 1.358 -1.455 1.00 0.00 17 GLU A O 3
ATOM 1489 N N . CYS A 1 18 ? 4.109 1.020 -0.503 1.00 0.00 18 CYS A N 3
ATOM 1490 C CA . CYS A 1 18 ? 4.525 -0.184 0.207 1.00 0.00 18 CYS A CA 3
ATOM 1491 C C . CYS A 1 18 ? 3.754 -1.403 -0.293 1.00 0.00 18 CYS A C 3
ATOM 1492 O O . CYS A 1 18 ? 4.311 -2.491 -0.427 1.00 0.00 18 CYS A O 3
ATOM 1499 N N . GLY A 1 19 ? 2.467 -1.211 -0.568 1.00 0.00 19 GLY A N 3
ATOM 1500 C CA . GLY A 1 19 ? 1.640 -2.302 -1.050 1.00 0.00 19 GLY A CA 3
ATOM 1501 C C . GLY A 1 19 ? 0.626 -2.759 -0.020 1.00 0.00 19 GLY A C 3
ATOM 1502 O O . GLY A 1 19 ? 0.056 -3.843 -0.141 1.00 0.00 19 GLY A O 3
ATOM 1506 N N . ARG A 1 20 ? 0.402 -1.932 0.995 1.00 0.00 20 ARG A N 3
ATOM 1507 C CA . ARG A 1 20 ? -0.548 -2.259 2.052 1.00 0.00 20 ARG A CA 3
ATOM 1508 C C . ARG A 1 20 ? -1.981 -2.191 1.534 1.00 0.00 20 ARG A C 3
ATOM 1509 O O . ARG A 1 20 ? -2.214 -1.933 0.353 1.00 0.00 20 ARG A O 3
ATOM 1530 N N . GLY A 1 21 ? -2.939 -2.426 2.425 1.00 0.00 21 GLY A N 3
ATOM 1531 C CA . GLY A 1 21 ? -4.338 -2.387 2.039 1.00 0.00 21 GLY A CA 3
ATOM 1532 C C . GLY A 1 21 ? -5.233 -1.878 3.152 1.00 0.00 21 GLY A C 3
ATOM 1533 O O . GLY A 1 21 ? -4.980 -2.135 4.329 1.00 0.00 21 GLY A O 3
ATOM 1537 N N . PHE A 1 22 ? -6.281 -1.151 2.779 1.00 0.00 22 PHE A N 3
ATOM 1538 C CA . PHE A 1 22 ? -7.215 -0.601 3.755 1.00 0.00 22 PHE A CA 3
ATOM 1539 C C . PHE A 1 22 ? -8.652 -0.706 3.251 1.00 0.00 22 PHE A C 3
ATOM 1540 O O . PHE A 1 22 ? -8.893 -0.850 2.052 1.00 0.00 22 PHE A O 3
ATOM 1557 N N . THR A 1 23 ? -9.604 -0.634 4.177 1.00 0.00 23 THR A N 3
ATOM 1558 C CA . THR A 1 23 ? -11.016 -0.723 3.828 1.00 0.00 23 THR A CA 3
ATOM 1559 C C . THR A 1 23 ? -11.552 0.625 3.357 1.00 0.00 23 THR A C 3
ATOM 1560 O O . THR A 1 23 ? -11.994 0.764 2.216 1.00 0.00 23 THR A O 3
ATOM 1571 N N . LEU A 1 24 ? -11.509 1.615 4.241 1.00 0.00 24 LEU A N 3
ATOM 1572 C CA . LEU A 1 24 ? -11.990 2.953 3.915 1.00 0.00 24 LEU A CA 3
ATOM 1573 C C . LEU A 1 24 ? -10.992 3.689 3.026 1.00 0.00 24 LEU A C 3
ATOM 1574 O O . LEU A 1 24 ? -9.780 3.554 3.192 1.00 0.00 24 LEU A O 3
ATOM 1590 N N . LYS A 1 25 ? -11.511 4.468 2.083 1.00 0.00 25 LYS A N 3
ATOM 1591 C CA . LYS A 1 25 ? -10.666 5.229 1.170 1.00 0.00 25 LYS A CA 3
ATOM 1592 C C . LYS A 1 25 ? -9.789 6.216 1.933 1.00 0.00 25 LYS A C 3
ATOM 1593 O O . LYS A 1 25 ? -8.618 6.404 1.604 1.00 0.00 25 LYS A O 3
ATOM 1612 N N . SER A 1 26 ? -10.363 6.842 2.955 1.00 0.00 26 SER A N 3
ATOM 1613 C CA . SER A 1 26 ? -9.634 7.812 3.764 1.00 0.00 26 SER A CA 3
ATOM 1614 C C . SER A 1 26 ? -8.460 7.149 4.479 1.00 0.00 26 SER A C 3
ATOM 1615 O O . SER A 1 26 ? -7.362 7.704 4.540 1.00 0.00 26 SER A O 3
ATOM 1623 N N . HIS A 1 27 ? -8.701 5.959 5.021 1.00 0.00 27 HIS A N 3
ATOM 1624 C CA . HIS A 1 27 ? -7.664 5.219 5.732 1.00 0.00 27 HIS A CA 3
ATOM 1625 C C . HIS A 1 27 ? -6.372 5.180 4.922 1.00 0.00 27 HIS A C 3
ATOM 1626 O O . HIS A 1 27 ? -5.352 5.735 5.333 1.00 0.00 27 HIS A O 3
ATOM 1640 N N . LEU A 1 28 ? -6.421 4.521 3.770 1.00 0.00 28 LEU A N 3
ATOM 1641 C CA . LEU A 1 28 ? -5.254 4.409 2.902 1.00 0.00 28 LEU A CA 3
ATOM 1642 C C . LEU A 1 28 ? -4.666 5.784 2.599 1.00 0.00 28 LEU A C 3
ATOM 1643 O O . LEU A 1 28 ? -3.462 5.999 2.736 1.00 0.00 28 LEU A O 3
ATOM 1659 N N . ASN A 1 29 ? -5.525 6.712 2.190 1.00 0.00 29 ASN A N 3
ATOM 1660 C CA . ASN A 1 29 ? -5.091 8.067 1.870 1.00 0.00 29 ASN A CA 3
ATOM 1661 C C . ASN A 1 29 ? -4.247 8.649 3.000 1.00 0.00 29 ASN A C 3
ATOM 1662 O O . ASN A 1 29 ? -3.166 9.188 2.765 1.00 0.00 29 ASN A O 3
ATOM 1673 N N . GLN A 1 30 ? -4.750 8.535 4.225 1.00 0.00 30 GLN A N 3
ATOM 1674 C CA . GLN A 1 30 ? -4.042 9.051 5.391 1.00 0.00 30 GLN A CA 3
ATOM 1675 C C . GLN A 1 30 ? -2.760 8.263 5.642 1.00 0.00 30 GLN A C 3
ATOM 1676 O O . GLN A 1 30 ? -1.770 8.808 6.131 1.00 0.00 30 GLN A O 3
ATOM 1690 N N . HIS A 1 31 ? -2.786 6.978 5.305 1.00 0.00 31 HIS A N 3
ATOM 1691 C CA . HIS A 1 31 ? -1.625 6.115 5.493 1.00 0.00 31 HIS A CA 3
ATOM 1692 C C . HIS A 1 31 ? -0.508 6.486 4.523 1.00 0.00 31 HIS A C 3
ATOM 1693 O O . HIS A 1 31 ? 0.672 6.420 4.866 1.00 0.00 31 HIS A O 3
ATOM 1707 N N . GLN A 1 32 ? -0.890 6.876 3.310 1.00 0.00 32 GLN A N 3
ATOM 1708 C CA . GLN A 1 32 ? 0.080 7.256 2.290 1.00 0.00 32 GLN A CA 3
ATOM 1709 C C . GLN A 1 32 ? 0.933 8.430 2.760 1.00 0.00 32 GLN A C 3
ATOM 1710 O O . GLN A 1 32 ? 1.936 8.771 2.134 1.00 0.00 32 GLN A O 3
ATOM 1724 N N . ARG A 1 33 ? 0.526 9.045 3.866 1.00 0.00 33 ARG A N 3
ATOM 1725 C CA . ARG A 1 33 ? 1.251 10.182 4.419 1.00 0.00 33 ARG A CA 3
ATOM 1726 C C . ARG A 1 33 ? 2.613 9.750 4.954 1.00 0.00 33 ARG A C 3
ATOM 1727 O O . ARG A 1 33 ? 3.508 10.575 5.141 1.00 0.00 33 ARG A O 3
ATOM 1748 N N . ILE A 1 34 ? 2.763 8.453 5.199 1.00 0.00 34 ILE A N 3
ATOM 1749 C CA . ILE A 1 34 ? 4.015 7.912 5.712 1.00 0.00 34 ILE A CA 3
ATOM 1750 C C . ILE A 1 34 ? 5.056 7.789 4.603 1.00 0.00 34 ILE A C 3
ATOM 1751 O O . ILE A 1 34 ? 6.228 7.517 4.865 1.00 0.00 34 ILE A O 3
ATOM 1767 N N . HIS A 1 35 ? 4.619 7.993 3.364 1.00 0.00 35 HIS A N 3
ATOM 1768 C CA . HIS A 1 35 ? 5.514 7.907 2.215 1.00 0.00 35 HIS A CA 3
ATOM 1769 C C . HIS A 1 35 ? 5.720 9.281 1.584 1.00 0.00 35 HIS A C 3
ATOM 1770 O O . HIS A 1 35 ? 6.774 9.562 1.012 1.00 0.00 35 HIS A O 3
ATOM 1784 N N . THR A 1 36 ? 4.706 10.135 1.691 1.00 0.00 36 THR A N 3
ATOM 1785 C CA . THR A 1 36 ? 4.776 11.478 1.130 1.00 0.00 36 THR A CA 3
ATOM 1786 C C . THR A 1 36 ? 6.050 12.191 1.567 1.00 0.00 36 THR A C 3
ATOM 1787 O O . THR A 1 36 ? 6.368 12.244 2.754 1.00 0.00 36 THR A O 3
ATOM 1798 N N . GLY A 1 37 ? 6.777 12.741 0.598 1.00 0.00 37 GLY A N 3
ATOM 1799 C CA . GLY A 1 37 ? 8.008 13.445 0.904 1.00 0.00 37 GLY A CA 3
ATOM 1800 C C . GLY A 1 37 ? 7.776 14.676 1.758 1.00 0.00 37 GLY A C 3
ATOM 1801 O O . GLY A 1 37 ? 6.866 15.461 1.492 1.00 0.00 37 GLY A O 3
ATOM 1805 N N . GLU A 1 38 ? 8.599 14.844 2.788 1.00 0.00 38 GLU A N 3
ATOM 1806 C CA . GLU A 1 38 ? 8.476 15.987 3.685 1.00 0.00 38 GLU A CA 3
ATOM 1807 C C . GLU A 1 38 ? 9.726 16.861 3.627 1.00 0.00 38 GLU A C 3
ATOM 1808 O O . GLU A 1 38 ? 10.646 16.703 4.429 1.00 0.00 38 GLU A O 3
ATOM 1820 N N . LYS A 1 39 ? 9.751 17.784 2.671 1.00 0.00 39 LYS A N 3
ATOM 1821 C CA . LYS A 1 39 ? 10.885 18.685 2.507 1.00 0.00 39 LYS A CA 3
ATOM 1822 C C . LYS A 1 39 ? 12.199 17.962 2.787 1.00 0.00 39 LYS A C 3
ATOM 1823 O O . LYS A 1 39 ? 13.027 18.413 3.579 1.00 0.00 39 LYS A O 3
ATOM 1842 N N . PRO A 1 40 ? 12.398 16.814 2.122 1.00 0.00 40 PRO A N 3
ATOM 1843 C CA . PRO A 1 40 ? 13.610 16.006 2.282 1.00 0.00 40 PRO A CA 3
ATOM 1844 C C . PRO A 1 40 ? 14.839 16.680 1.682 1.00 0.00 40 PRO A C 3
ATOM 1845 O O . PRO A 1 40 ? 14.761 17.802 1.181 1.00 0.00 40 PRO A O 3
ATOM 1856 N N . SER A 1 41 ? 15.974 15.990 1.737 1.00 0.00 41 SER A N 3
ATOM 1857 C CA . SER A 1 41 ? 17.221 16.523 1.202 1.00 0.00 41 SER A CA 3
ATOM 1858 C C . SER A 1 41 ? 17.566 15.864 -0.130 1.00 0.00 41 SER A C 3
ATOM 1859 O O . SER A 1 41 ? 18.067 14.741 -0.168 1.00 0.00 41 SER A O 3
ATOM 1867 N N . GLY A 1 42 ? 17.295 16.573 -1.222 1.00 0.00 42 GLY A N 3
ATOM 1868 C CA . GLY A 1 42 ? 17.583 16.041 -2.542 1.00 0.00 42 GLY A CA 3
ATOM 1869 C C . GLY A 1 42 ? 16.465 15.165 -3.071 1.00 0.00 42 GLY A C 3
ATOM 1870 O O . GLY A 1 42 ? 16.538 13.937 -3.030 1.00 0.00 42 GLY A O 3
ATOM 1874 N N . PRO A 1 43 ? 15.400 15.801 -3.580 1.00 0.00 43 PRO A N 3
ATOM 1875 C CA . PRO A 1 43 ? 14.241 15.090 -4.128 1.00 0.00 43 PRO A CA 3
ATOM 1876 C C . PRO A 1 43 ? 14.564 14.377 -5.437 1.00 0.00 43 PRO A C 3
ATOM 1877 O O . PRO A 1 43 ? 14.234 13.204 -5.613 1.00 0.00 43 PRO A O 3
ATOM 1888 N N . SER A 1 44 ? 15.211 15.092 -6.351 1.00 0.00 44 SER A N 3
ATOM 1889 C CA . SER A 1 44 ? 15.576 14.528 -7.646 1.00 0.00 44 SER A CA 3
ATOM 1890 C C . SER A 1 44 ? 14.457 13.643 -8.187 1.00 0.00 44 SER A C 3
ATOM 1891 O O . SER A 1 44 ? 14.704 12.542 -8.678 1.00 0.00 44 SER A O 3
ATOM 1899 N N . SER A 1 45 ? 13.225 14.133 -8.093 1.00 0.00 45 SER A N 3
ATOM 1900 C CA . SER A 1 45 ? 12.067 13.387 -8.570 1.00 0.00 45 SER A CA 3
ATOM 1901 C C . SER A 1 45 ? 11.956 13.467 -10.089 1.00 0.00 45 SER A C 3
ATOM 1902 O O . SER A 1 45 ? 11.911 12.446 -10.774 1.00 0.00 45 SER A O 3
ATOM 1910 N N . GLY A 1 46 ? 11.913 14.690 -10.610 1.00 0.00 46 GLY A N 3
ATOM 1911 C CA . GLY A 1 46 ? 11.808 14.882 -12.044 1.00 0.00 46 GLY A CA 3
ATOM 1912 C C . GLY A 1 46 ? 10.451 15.417 -12.459 1.00 0.00 46 GLY A C 3
ATOM 1913 O O . GLY A 1 46 ? 9.519 14.630 -12.612 1.00 0.00 46 GLY A O 3
ATOM 1918 N N . GLY A 1 1 ? 17.994 -16.749 -6.696 1.00 0.00 1 GLY A N 4
ATOM 1919 C CA . GLY A 1 1 ? 16.657 -16.204 -6.835 1.00 0.00 1 GLY A CA 4
ATOM 1920 C C . GLY A 1 1 ? 15.914 -16.147 -5.515 1.00 0.00 1 GLY A C 4
ATOM 1921 O O . GLY A 1 1 ? 15.710 -17.172 -4.866 1.00 0.00 1 GLY A O 4
ATOM 1925 N N . SER A 1 2 ? 15.509 -14.945 -5.117 1.00 0.00 2 SER A N 4
ATOM 1926 C CA . SER A 1 2 ? 14.789 -14.758 -3.863 1.00 0.00 2 SER A CA 4
ATOM 1927 C C . SER A 1 2 ? 13.575 -13.855 -4.063 1.00 0.00 2 SER A C 4
ATOM 1928 O O . SER A 1 2 ? 13.623 -12.893 -4.831 1.00 0.00 2 SER A O 4
ATOM 1936 N N . SER A 1 3 ? 12.488 -14.172 -3.367 1.00 0.00 3 SER A N 4
ATOM 1937 C CA . SER A 1 3 ? 11.260 -13.392 -3.470 1.00 0.00 3 SER A CA 4
ATOM 1938 C C . SER A 1 3 ? 10.341 -13.667 -2.283 1.00 0.00 3 SER A C 4
ATOM 1939 O O . SER A 1 3 ? 10.475 -14.683 -1.602 1.00 0.00 3 SER A O 4
ATOM 1947 N N . GLY A 1 4 ? 9.406 -12.753 -2.043 1.00 0.00 4 GLY A N 4
ATOM 1948 C CA . GLY A 1 4 ? 8.478 -12.914 -0.939 1.00 0.00 4 GLY A CA 4
ATOM 1949 C C . GLY A 1 4 ? 7.377 -11.872 -0.950 1.00 0.00 4 GLY A C 4
ATOM 1950 O O . GLY A 1 4 ? 7.548 -10.773 -0.425 1.00 0.00 4 GLY A O 4
ATOM 1954 N N . SER A 1 5 ? 6.243 -12.218 -1.552 1.00 0.00 5 SER A N 4
ATOM 1955 C CA . SER A 1 5 ? 5.112 -11.302 -1.635 1.00 0.00 5 SER A CA 4
ATOM 1956 C C . SER A 1 5 ? 4.833 -10.659 -0.280 1.00 0.00 5 SER A C 4
ATOM 1957 O O . SER A 1 5 ? 4.726 -11.346 0.736 1.00 0.00 5 SER A O 4
ATOM 1965 N N . SER A 1 6 ? 4.717 -9.335 -0.274 1.00 0.00 6 SER A N 4
ATOM 1966 C CA . SER A 1 6 ? 4.456 -8.596 0.956 1.00 0.00 6 SER A CA 4
ATOM 1967 C C . SER A 1 6 ? 3.019 -8.811 1.423 1.00 0.00 6 SER A C 4
ATOM 1968 O O . SER A 1 6 ? 2.126 -8.028 1.100 1.00 0.00 6 SER A O 4
ATOM 1976 N N . GLY A 1 7 ? 2.804 -9.878 2.186 1.00 0.00 7 GLY A N 4
ATOM 1977 C CA . GLY A 1 7 ? 1.475 -10.178 2.686 1.00 0.00 7 GLY A CA 4
ATOM 1978 C C . GLY A 1 7 ? 0.536 -10.646 1.592 1.00 0.00 7 GLY A C 4
ATOM 1979 O O . GLY A 1 7 ? 0.465 -10.037 0.524 1.00 0.00 7 GLY A O 4
ATOM 1983 N N . SER A 1 8 ? -0.184 -11.731 1.856 1.00 0.00 8 SER A N 4
ATOM 1984 C CA . SER A 1 8 ? -1.119 -12.283 0.883 1.00 0.00 8 SER A CA 4
ATOM 1985 C C . SER A 1 8 ? -2.547 -11.840 1.189 1.00 0.00 8 SER A C 4
ATOM 1986 O O . SER A 1 8 ? -3.305 -12.556 1.842 1.00 0.00 8 SER A O 4
ATOM 1994 N N . SER A 1 9 ? -2.906 -10.653 0.710 1.00 0.00 9 SER A N 4
ATOM 1995 C CA . SER A 1 9 ? -4.241 -10.110 0.934 1.00 0.00 9 SER A CA 4
ATOM 1996 C C . SER A 1 9 ? -4.442 -8.819 0.146 1.00 0.00 9 SER A C 4
ATOM 1997 O O . SER A 1 9 ? -3.675 -7.866 0.286 1.00 0.00 9 SER A O 4
ATOM 2005 N N . THR A 1 10 ? -5.480 -8.796 -0.684 1.00 0.00 10 THR A N 4
ATOM 2006 C CA . THR A 1 10 ? -5.783 -7.624 -1.496 1.00 0.00 10 THR A CA 4
ATOM 2007 C C . THR A 1 10 ? -7.022 -6.902 -0.979 1.00 0.00 10 THR A C 4
ATOM 2008 O O . THR A 1 10 ? -8.053 -7.523 -0.719 1.00 0.00 10 THR A O 4
ATOM 2019 N N . LYS A 1 11 ? -6.915 -5.586 -0.831 1.00 0.00 11 LYS A N 4
ATOM 2020 C CA . LYS A 1 11 ? -8.028 -4.777 -0.346 1.00 0.00 11 LYS A CA 4
ATOM 2021 C C . LYS A 1 11 ? -8.486 -3.788 -1.413 1.00 0.00 11 LYS A C 4
ATOM 2022 O O . LYS A 1 11 ? -7.721 -3.424 -2.306 1.00 0.00 11 LYS A O 4
ATOM 2041 N N . SER A 1 12 ? -9.739 -3.355 -1.312 1.00 0.00 12 SER A N 4
ATOM 2042 C CA . SER A 1 12 ? -10.300 -2.409 -2.270 1.00 0.00 12 SER A CA 4
ATOM 2043 C C . SER A 1 12 ? -9.260 -1.371 -2.681 1.00 0.00 12 SER A C 4
ATOM 2044 O O . SER A 1 12 ? -8.938 -1.232 -3.862 1.00 0.00 12 SER A O 4
ATOM 2052 N N . HIS A 1 13 ? -8.738 -0.644 -1.699 1.00 0.00 13 HIS A N 4
ATOM 2053 C CA . HIS A 1 13 ? -7.733 0.381 -1.957 1.00 0.00 13 HIS A CA 4
ATOM 2054 C C . HIS A 1 13 ? -6.366 -0.054 -1.437 1.00 0.00 13 HIS A C 4
ATOM 2055 O O . HIS A 1 13 ? -6.099 0.012 -0.238 1.00 0.00 13 HIS A O 4
ATOM 2069 N N . GLN A 1 14 ? -5.506 -0.498 -2.348 1.00 0.00 14 GLN A N 4
ATOM 2070 C CA . GLN A 1 14 ? -4.168 -0.946 -1.980 1.00 0.00 14 GLN A CA 4
ATOM 2071 C C . GLN A 1 14 ? -3.133 0.135 -2.274 1.00 0.00 14 GLN A C 4
ATOM 2072 O O . GLN A 1 14 ? -3.151 0.754 -3.339 1.00 0.00 14 GLN A O 4
ATOM 2086 N N . CYS A 1 15 ? -2.232 0.358 -1.324 1.00 0.00 15 CYS A N 4
ATOM 2087 C CA . CYS A 1 15 ? -1.189 1.365 -1.479 1.00 0.00 15 CYS A CA 4
ATOM 2088 C C . CYS A 1 15 ? -0.231 0.987 -2.606 1.00 0.00 15 CYS A C 4
ATOM 2089 O O . CYS A 1 15 ? -0.204 -0.161 -3.053 1.00 0.00 15 CYS A O 4
ATOM 2096 N N . HIS A 1 16 ? 0.553 1.959 -3.060 1.00 0.00 16 HIS A N 4
ATOM 2097 C CA . HIS A 1 16 ? 1.513 1.728 -4.134 1.00 0.00 16 HIS A CA 4
ATOM 2098 C C . HIS A 1 16 ? 2.944 1.825 -3.613 1.00 0.00 16 HIS A C 4
ATOM 2099 O O . HIS A 1 16 ? 3.867 1.262 -4.201 1.00 0.00 16 HIS A O 4
ATOM 2113 N N . GLU A 1 17 ? 3.119 2.543 -2.508 1.00 0.00 17 GLU A N 4
ATOM 2114 C CA . GLU A 1 17 ? 4.438 2.715 -1.911 1.00 0.00 17 GLU A CA 4
ATOM 2115 C C . GLU A 1 17 ? 4.876 1.445 -1.186 1.00 0.00 17 GLU A C 4
ATOM 2116 O O . GLU A 1 17 ? 6.035 1.037 -1.270 1.00 0.00 17 GLU A O 4
ATOM 2128 N N . CYS A 1 18 ? 3.941 0.826 -0.473 1.00 0.00 18 CYS A N 4
ATOM 2129 C CA . CYS A 1 18 ? 4.229 -0.396 0.269 1.00 0.00 18 CYS A CA 4
ATOM 2130 C C . CYS A 1 18 ? 3.336 -1.540 -0.202 1.00 0.00 18 CYS A C 4
ATOM 2131 O O . CYS A 1 18 ? 3.775 -2.686 -0.297 1.00 0.00 18 CYS A O 4
ATOM 2138 N N . GLY A 1 19 ? 2.079 -1.221 -0.496 1.00 0.00 19 GLY A N 4
ATOM 2139 C CA . GLY A 1 19 ? 1.144 -2.232 -0.954 1.00 0.00 19 GLY A CA 4
ATOM 2140 C C . GLY A 1 19 ? 0.200 -2.686 0.141 1.00 0.00 19 GLY A C 4
ATOM 2141 O O . GLY A 1 19 ? -0.347 -3.788 0.082 1.00 0.00 19 GLY A O 4
ATOM 2145 N N . ARG A 1 20 ? 0.007 -1.836 1.145 1.00 0.00 20 ARG A N 4
ATOM 2146 C CA . ARG A 1 20 ? -0.876 -2.158 2.260 1.00 0.00 20 ARG A CA 4
ATOM 2147 C C . ARG A 1 20 ? -2.336 -2.151 1.816 1.00 0.00 20 ARG A C 4
ATOM 2148 O O . ARG A 1 20 ? -2.683 -1.557 0.796 1.00 0.00 20 ARG A O 4
ATOM 2169 N N . GLY A 1 21 ? -3.187 -2.818 2.590 1.00 0.00 21 GLY A N 4
ATOM 2170 C CA . GLY A 1 21 ? -4.599 -2.877 2.260 1.00 0.00 21 GLY A CA 4
ATOM 2171 C C . GLY A 1 21 ? -5.461 -2.144 3.268 1.00 0.00 21 GLY A C 4
ATOM 2172 O O . GLY A 1 21 ? -5.393 -2.414 4.468 1.00 0.00 21 GLY A O 4
ATOM 2176 N N . PHE A 1 22 ? -6.274 -1.212 2.782 1.00 0.00 22 PHE A N 4
ATOM 2177 C CA . PHE A 1 22 ? -7.151 -0.435 3.650 1.00 0.00 22 PHE A CA 4
ATOM 2178 C C . PHE A 1 22 ? -8.602 -0.538 3.189 1.00 0.00 22 PHE A C 4
ATOM 2179 O O . PHE A 1 22 ? -8.915 -0.297 2.023 1.00 0.00 22 PHE A O 4
ATOM 2196 N N . THR A 1 23 ? -9.486 -0.899 4.115 1.00 0.00 23 THR A N 4
ATOM 2197 C CA . THR A 1 23 ? -10.904 -1.037 3.805 1.00 0.00 23 THR A CA 4
ATOM 2198 C C . THR A 1 23 ? -11.518 0.307 3.429 1.00 0.00 23 THR A C 4
ATOM 2199 O O . THR A 1 23 ? -12.223 0.421 2.426 1.00 0.00 23 THR A O 4
ATOM 2210 N N . LEU A 1 24 ? -11.245 1.324 4.240 1.00 0.00 24 LEU A N 4
ATOM 2211 C CA . LEU A 1 24 ? -11.770 2.662 3.992 1.00 0.00 24 LEU A CA 4
ATOM 2212 C C . LEU A 1 24 ? -10.754 3.515 3.239 1.00 0.00 24 LEU A C 4
ATOM 2213 O O . LEU A 1 24 ? -9.615 3.675 3.676 1.00 0.00 24 LEU A O 4
ATOM 2229 N N . LYS A 1 25 ? -11.175 4.062 2.103 1.00 0.00 25 LYS A N 4
ATOM 2230 C CA . LYS A 1 25 ? -10.305 4.902 1.289 1.00 0.00 25 LYS A CA 4
ATOM 2231 C C . LYS A 1 25 ? -9.558 5.912 2.155 1.00 0.00 25 LYS A C 4
ATOM 2232 O O . LYS A 1 25 ? -8.345 6.079 2.024 1.00 0.00 25 LYS A O 4
ATOM 2251 N N . SER A 1 26 ? -10.289 6.581 3.040 1.00 0.00 26 SER A N 4
ATOM 2252 C CA . SER A 1 26 ? -9.696 7.576 3.926 1.00 0.00 26 SER A CA 4
ATOM 2253 C C . SER A 1 26 ? -8.437 7.028 4.592 1.00 0.00 26 SER A C 4
ATOM 2254 O O . SER A 1 26 ? -7.412 7.707 4.662 1.00 0.00 26 SER A O 4
ATOM 2262 N N . HIS A 1 27 ? -8.522 5.795 5.081 1.00 0.00 27 HIS A N 4
ATOM 2263 C CA . HIS A 1 27 ? -7.391 5.154 5.741 1.00 0.00 27 HIS A CA 4
ATOM 2264 C C . HIS A 1 27 ? -6.154 5.180 4.848 1.00 0.00 27 HIS A C 4
ATOM 2265 O O . HIS A 1 27 ? -5.126 5.752 5.210 1.00 0.00 27 HIS A O 4
ATOM 2279 N N . LEU A 1 28 ? -6.261 4.555 3.680 1.00 0.00 28 LEU A N 4
ATOM 2280 C CA . LEU A 1 28 ? -5.152 4.506 2.734 1.00 0.00 28 LEU A CA 4
ATOM 2281 C C . LEU A 1 28 ? -4.586 5.900 2.485 1.00 0.00 28 LEU A C 4
ATOM 2282 O O . LEU A 1 28 ? -3.372 6.092 2.452 1.00 0.00 28 LEU A O 4
ATOM 2298 N N . ASN A 1 29 ? -5.477 6.872 2.311 1.00 0.00 29 ASN A N 4
ATOM 2299 C CA . ASN A 1 29 ? -5.066 8.250 2.066 1.00 0.00 29 ASN A CA 4
ATOM 2300 C C . ASN A 1 29 ? -4.167 8.757 3.189 1.00 0.00 29 ASN A C 4
ATOM 2301 O O . ASN A 1 29 ? -2.991 9.048 2.972 1.00 0.00 29 ASN A O 4
ATOM 2312 N N . GLN A 1 30 ? -4.729 8.861 4.389 1.00 0.00 30 GLN A N 4
ATOM 2313 C CA . GLN A 1 30 ? -3.978 9.333 5.546 1.00 0.00 30 GLN A CA 4
ATOM 2314 C C . GLN A 1 30 ? -2.772 8.438 5.815 1.00 0.00 30 GLN A C 4
ATOM 2315 O O . GLN A 1 30 ? -1.869 8.805 6.567 1.00 0.00 30 GLN A O 4
ATOM 2329 N N . HIS A 1 31 ? -2.764 7.262 5.194 1.00 0.00 31 HIS A N 4
ATOM 2330 C CA . HIS A 1 31 ? -1.669 6.315 5.366 1.00 0.00 31 HIS A CA 4
ATOM 2331 C C . HIS A 1 31 ? -0.484 6.687 4.481 1.00 0.00 31 HIS A C 4
ATOM 2332 O O . HIS A 1 31 ? 0.668 6.619 4.909 1.00 0.00 31 HIS A O 4
ATOM 2346 N N . GLN A 1 32 ? -0.775 7.080 3.245 1.00 0.00 32 GLN A N 4
ATOM 2347 C CA . GLN A 1 32 ? 0.267 7.462 2.299 1.00 0.00 32 GLN A CA 4
ATOM 2348 C C . GLN A 1 32 ? 1.105 8.612 2.848 1.00 0.00 32 GLN A C 4
ATOM 2349 O O . GLN A 1 32 ? 2.261 8.789 2.463 1.00 0.00 32 GLN A O 4
ATOM 2363 N N . ARG A 1 33 ? 0.515 9.390 3.749 1.00 0.00 33 ARG A N 4
ATOM 2364 C CA . ARG A 1 33 ? 1.208 10.524 4.350 1.00 0.00 33 ARG A CA 4
ATOM 2365 C C . ARG A 1 33 ? 2.544 10.092 4.946 1.00 0.00 33 ARG A C 4
ATOM 2366 O O . ARG A 1 33 ? 3.405 10.924 5.233 1.00 0.00 33 ARG A O 4
ATOM 2387 N N . ILE A 1 34 ? 2.708 8.786 5.131 1.00 0.00 34 ILE A N 4
ATOM 2388 C CA . ILE A 1 34 ? 3.939 8.244 5.693 1.00 0.00 34 ILE A CA 4
ATOM 2389 C C . ILE A 1 34 ? 5.056 8.225 4.654 1.00 0.00 34 ILE A C 4
ATOM 2390 O O . ILE A 1 34 ? 6.213 8.507 4.966 1.00 0.00 34 ILE A O 4
ATOM 2406 N N . HIS A 1 35 ? 4.701 7.893 3.417 1.00 0.00 35 HIS A N 4
ATOM 2407 C CA . HIS A 1 35 ? 5.673 7.840 2.331 1.00 0.00 35 HIS A CA 4
ATOM 2408 C C . HIS A 1 35 ? 5.964 9.238 1.795 1.00 0.00 35 HIS A C 4
ATOM 2409 O O . HIS A 1 35 ? 7.054 9.506 1.288 1.00 0.00 35 HIS A O 4
ATOM 2423 N N . THR A 1 36 ? 4.983 10.127 1.908 1.00 0.00 36 THR A N 4
ATOM 2424 C CA . THR A 1 36 ? 5.133 11.497 1.433 1.00 0.00 36 THR A CA 4
ATOM 2425 C C . THR A 1 36 ? 5.108 12.487 2.592 1.00 0.00 36 THR A C 4
ATOM 2426 O O . THR A 1 36 ? 4.555 13.579 2.476 1.00 0.00 36 THR A O 4
ATOM 2437 N N . GLY A 1 37 ? 5.712 12.097 3.711 1.00 0.00 37 GLY A N 4
ATOM 2438 C CA . GLY A 1 37 ? 5.747 12.962 4.875 1.00 0.00 37 GLY A CA 4
ATOM 2439 C C . GLY A 1 37 ? 7.067 12.882 5.617 1.00 0.00 37 GLY A C 4
ATOM 2440 O O . GLY A 1 37 ? 8.105 13.285 5.094 1.00 0.00 37 GLY A O 4
ATOM 2444 N N . GLU A 1 38 ? 7.026 12.362 6.840 1.00 0.00 38 GLU A N 4
ATOM 2445 C CA . GLU A 1 38 ? 8.228 12.233 7.655 1.00 0.00 38 GLU A CA 4
ATOM 2446 C C . GLU A 1 38 ? 9.174 11.188 7.069 1.00 0.00 38 GLU A C 4
ATOM 2447 O O . GLU A 1 38 ? 8.761 10.327 6.291 1.00 0.00 38 GLU A O 4
ATOM 2459 N N . LYS A 1 39 ? 10.445 11.271 7.447 1.00 0.00 39 LYS A N 4
ATOM 2460 C CA . LYS A 1 39 ? 11.451 10.334 6.961 1.00 0.00 39 LYS A CA 4
ATOM 2461 C C . LYS A 1 39 ? 11.199 9.974 5.500 1.00 0.00 39 LYS A C 4
ATOM 2462 O O . LYS A 1 39 ? 11.096 8.804 5.133 1.00 0.00 39 LYS A O 4
ATOM 2481 N N . PRO A 1 40 ? 11.099 11.003 4.646 1.00 0.00 40 PRO A N 4
ATOM 2482 C CA . PRO A 1 40 ? 10.860 10.820 3.211 1.00 0.00 40 PRO A CA 4
ATOM 2483 C C . PRO A 1 40 ? 12.064 10.216 2.496 1.00 0.00 40 PRO A C 4
ATOM 2484 O O . PRO A 1 40 ? 13.080 9.910 3.120 1.00 0.00 40 PRO A O 4
ATOM 2495 N N . SER A 1 41 ? 11.942 10.047 1.183 1.00 0.00 41 SER A N 4
ATOM 2496 C CA . SER A 1 41 ? 13.020 9.476 0.383 1.00 0.00 41 SER A CA 4
ATOM 2497 C C . SER A 1 41 ? 14.080 10.527 0.070 1.00 0.00 41 SER A C 4
ATOM 2498 O O . SER A 1 41 ? 13.848 11.725 0.228 1.00 0.00 41 SER A O 4
ATOM 2506 N N . GLY A 1 42 ? 15.246 10.069 -0.375 1.00 0.00 42 GLY A N 4
ATOM 2507 C CA . GLY A 1 42 ? 16.326 10.981 -0.703 1.00 0.00 42 GLY A CA 4
ATOM 2508 C C . GLY A 1 42 ? 16.813 10.814 -2.128 1.00 0.00 42 GLY A C 4
ATOM 2509 O O . GLY A 1 42 ? 17.913 10.320 -2.377 1.00 0.00 42 GLY A O 4
ATOM 2513 N N . PRO A 1 43 ? 15.982 11.232 -3.095 1.00 0.00 43 PRO A N 4
ATOM 2514 C CA . PRO A 1 43 ? 16.312 11.135 -4.520 1.00 0.00 43 PRO A CA 4
ATOM 2515 C C . PRO A 1 43 ? 17.423 12.098 -4.924 1.00 0.00 43 PRO A C 4
ATOM 2516 O O . PRO A 1 43 ? 17.415 13.267 -4.537 1.00 0.00 43 PRO A O 4
ATOM 2527 N N . SER A 1 44 ? 18.378 11.600 -5.703 1.00 0.00 44 SER A N 4
ATOM 2528 C CA . SER A 1 44 ? 19.498 12.417 -6.157 1.00 0.00 44 SER A CA 4
ATOM 2529 C C . SER A 1 44 ? 19.970 11.971 -7.538 1.00 0.00 44 SER A C 4
ATOM 2530 O O . SER A 1 44 ? 19.760 10.826 -7.939 1.00 0.00 44 SER A O 4
ATOM 2538 N N . SER A 1 45 ? 20.609 12.886 -8.261 1.00 0.00 45 SER A N 4
ATOM 2539 C CA . SER A 1 45 ? 21.108 12.590 -9.599 1.00 0.00 45 SER A CA 4
ATOM 2540 C C . SER A 1 45 ? 21.972 11.333 -9.590 1.00 0.00 45 SER A C 4
ATOM 2541 O O . SER A 1 45 ? 22.572 10.984 -8.574 1.00 0.00 45 SER A O 4
ATOM 2549 N N . GLY A 1 46 ? 22.031 10.655 -10.733 1.00 0.00 46 GLY A N 4
ATOM 2550 C CA . GLY A 1 46 ? 22.824 9.443 -10.837 1.00 0.00 46 GLY A CA 4
ATOM 2551 C C . GLY A 1 46 ? 22.145 8.377 -11.673 1.00 0.00 46 GLY A C 4
ATOM 2552 O O . GLY A 1 46 ? 22.824 7.471 -12.154 1.00 0.00 46 GLY A O 4
ATOM 2557 N N . GLY A 1 1 ? 8.826 -29.474 -7.805 1.00 0.00 1 GLY A N 5
ATOM 2558 C CA . GLY A 1 1 ? 8.755 -28.334 -6.911 1.00 0.00 1 GLY A CA 5
ATOM 2559 C C . GLY A 1 1 ? 7.479 -27.535 -7.090 1.00 0.00 1 GLY A C 5
ATOM 2560 O O . GLY A 1 1 ? 6.914 -27.493 -8.182 1.00 0.00 1 GLY A O 5
ATOM 2564 N N . SER A 1 2 ? 7.024 -26.902 -6.014 1.00 0.00 2 SER A N 5
ATOM 2565 C CA . SER A 1 2 ? 5.803 -26.106 -6.055 1.00 0.00 2 SER A CA 5
ATOM 2566 C C . SER A 1 2 ? 5.870 -24.955 -5.056 1.00 0.00 2 SER A C 5
ATOM 2567 O O . SER A 1 2 ? 6.417 -25.100 -3.962 1.00 0.00 2 SER A O 5
ATOM 2575 N N . SER A 1 3 ? 5.311 -23.812 -5.439 1.00 0.00 3 SER A N 5
ATOM 2576 C CA . SER A 1 3 ? 5.310 -22.635 -4.579 1.00 0.00 3 SER A CA 5
ATOM 2577 C C . SER A 1 3 ? 4.073 -22.615 -3.686 1.00 0.00 3 SER A C 5
ATOM 2578 O O . SER A 1 3 ? 3.129 -23.375 -3.897 1.00 0.00 3 SER A O 5
ATOM 2586 N N . GLY A 1 4 ? 4.088 -21.740 -2.685 1.00 0.00 4 GLY A N 5
ATOM 2587 C CA . GLY A 1 4 ? 2.963 -21.637 -1.774 1.00 0.00 4 GLY A CA 5
ATOM 2588 C C . GLY A 1 4 ? 2.280 -20.285 -1.846 1.00 0.00 4 GLY A C 5
ATOM 2589 O O . GLY A 1 4 ? 2.662 -19.351 -1.142 1.00 0.00 4 GLY A O 5
ATOM 2593 N N . SER A 1 5 ? 1.267 -20.181 -2.700 1.00 0.00 5 SER A N 5
ATOM 2594 C CA . SER A 1 5 ? 0.533 -18.932 -2.866 1.00 0.00 5 SER A CA 5
ATOM 2595 C C . SER A 1 5 ? -0.261 -18.598 -1.607 1.00 0.00 5 SER A C 5
ATOM 2596 O O . SER A 1 5 ? -1.458 -18.872 -1.524 1.00 0.00 5 SER A O 5
ATOM 2604 N N . SER A 1 6 ? 0.415 -18.003 -0.629 1.00 0.00 6 SER A N 5
ATOM 2605 C CA . SER A 1 6 ? -0.225 -17.634 0.628 1.00 0.00 6 SER A CA 5
ATOM 2606 C C . SER A 1 6 ? -0.269 -16.118 0.790 1.00 0.00 6 SER A C 5
ATOM 2607 O O . SER A 1 6 ? 0.598 -15.525 1.431 1.00 0.00 6 SER A O 5
ATOM 2615 N N . GLY A 1 7 ? -1.287 -15.495 0.204 1.00 0.00 7 GLY A N 5
ATOM 2616 C CA . GLY A 1 7 ? -1.426 -14.053 0.294 1.00 0.00 7 GLY A CA 5
ATOM 2617 C C . GLY A 1 7 ? -2.649 -13.542 -0.440 1.00 0.00 7 GLY A C 5
ATOM 2618 O O . GLY A 1 7 ? -2.594 -12.510 -1.108 1.00 0.00 7 GLY A O 5
ATOM 2622 N N . SER A 1 8 ? -3.757 -14.266 -0.317 1.00 0.00 8 SER A N 5
ATOM 2623 C CA . SER A 1 8 ? -4.998 -13.883 -0.979 1.00 0.00 8 SER A CA 5
ATOM 2624 C C . SER A 1 8 ? -5.755 -12.845 -0.156 1.00 0.00 8 SER A C 5
ATOM 2625 O O . SER A 1 8 ? -6.053 -13.065 1.018 1.00 0.00 8 SER A O 5
ATOM 2633 N N . SER A 1 9 ? -6.063 -11.713 -0.781 1.00 0.00 9 SER A N 5
ATOM 2634 C CA . SER A 1 9 ? -6.782 -10.639 -0.106 1.00 0.00 9 SER A CA 5
ATOM 2635 C C . SER A 1 9 ? -7.281 -9.605 -1.110 1.00 0.00 9 SER A C 5
ATOM 2636 O O . SER A 1 9 ? -6.493 -8.880 -1.718 1.00 0.00 9 SER A O 5
ATOM 2644 N N . THR A 1 10 ? -8.598 -9.542 -1.281 1.00 0.00 10 THR A N 5
ATOM 2645 C CA . THR A 1 10 ? -9.205 -8.599 -2.211 1.00 0.00 10 THR A CA 5
ATOM 2646 C C . THR A 1 10 ? -9.542 -7.283 -1.519 1.00 0.00 10 THR A C 5
ATOM 2647 O O . THR A 1 10 ? -10.666 -7.081 -1.061 1.00 0.00 10 THR A O 5
ATOM 2658 N N . LYS A 1 11 ? -8.561 -6.390 -1.447 1.00 0.00 11 LYS A N 5
ATOM 2659 C CA . LYS A 1 11 ? -8.753 -5.091 -0.813 1.00 0.00 11 LYS A CA 5
ATOM 2660 C C . LYS A 1 11 ? -9.156 -4.038 -1.840 1.00 0.00 11 LYS A C 5
ATOM 2661 O O . LYS A 1 11 ? -8.686 -4.055 -2.977 1.00 0.00 11 LYS A O 5
ATOM 2680 N N . SER A 1 12 ? -10.029 -3.122 -1.431 1.00 0.00 12 SER A N 5
ATOM 2681 C CA . SER A 1 12 ? -10.497 -2.063 -2.316 1.00 0.00 12 SER A CA 5
ATOM 2682 C C . SER A 1 12 ? -9.375 -1.075 -2.622 1.00 0.00 12 SER A C 5
ATOM 2683 O O . SER A 1 12 ? -8.908 -0.980 -3.758 1.00 0.00 12 SER A O 5
ATOM 2691 N N . HIS A 1 13 ? -8.945 -0.342 -1.600 1.00 0.00 13 HIS A N 5
ATOM 2692 C CA . HIS A 1 13 ? -7.877 0.638 -1.758 1.00 0.00 13 HIS A CA 5
ATOM 2693 C C . HIS A 1 13 ? -6.552 0.087 -1.240 1.00 0.00 13 HIS A C 5
ATOM 2694 O O . HIS A 1 13 ? -6.436 -0.276 -0.069 1.00 0.00 13 HIS A O 5
ATOM 2708 N N . GLN A 1 14 ? -5.557 0.027 -2.119 1.00 0.00 14 GLN A N 5
ATOM 2709 C CA . GLN A 1 14 ? -4.241 -0.482 -1.749 1.00 0.00 14 GLN A CA 5
ATOM 2710 C C . GLN A 1 14 ? -3.157 0.549 -2.043 1.00 0.00 14 GLN A C 5
ATOM 2711 O O . GLN A 1 14 ? -3.244 1.297 -3.017 1.00 0.00 14 GLN A O 5
ATOM 2725 N N . CYS A 1 15 ? -2.134 0.584 -1.195 1.00 0.00 15 CYS A N 5
ATOM 2726 C CA . CYS A 1 15 ? -1.032 1.523 -1.363 1.00 0.00 15 CYS A CA 5
ATOM 2727 C C . CYS A 1 15 ? -0.115 1.087 -2.502 1.00 0.00 15 CYS A C 5
ATOM 2728 O O . CYS A 1 15 ? -0.134 -0.071 -2.921 1.00 0.00 15 CYS A O 5
ATOM 2735 N N . HIS A 1 16 ? 0.687 2.024 -3.000 1.00 0.00 16 HIS A N 5
ATOM 2736 C CA . HIS A 1 16 ? 1.612 1.737 -4.090 1.00 0.00 16 HIS A CA 5
ATOM 2737 C C . HIS A 1 16 ? 3.059 1.862 -3.622 1.00 0.00 16 HIS A C 5
ATOM 2738 O O . HIS A 1 16 ? 3.976 1.360 -4.271 1.00 0.00 16 HIS A O 5
ATOM 2752 N N . GLU A 1 17 ? 3.254 2.535 -2.493 1.00 0.00 17 GLU A N 5
ATOM 2753 C CA . GLU A 1 17 ? 4.590 2.727 -1.940 1.00 0.00 17 GLU A CA 5
ATOM 2754 C C . GLU A 1 17 ? 5.048 1.485 -1.182 1.00 0.00 17 GLU A C 5
ATOM 2755 O O . GLU A 1 17 ? 6.206 1.076 -1.278 1.00 0.00 17 GLU A O 5
ATOM 2767 N N . CYS A 1 18 ? 4.132 0.888 -0.426 1.00 0.00 18 CYS A N 5
ATOM 2768 C CA . CYS A 1 18 ? 4.440 -0.307 0.350 1.00 0.00 18 CYS A CA 5
ATOM 2769 C C . CYS A 1 18 ? 3.573 -1.482 -0.093 1.00 0.00 18 CYS A C 5
ATOM 2770 O O . CYS A 1 18 ? 4.023 -2.626 -0.112 1.00 0.00 18 CYS A O 5
ATOM 2777 N N . GLY A 1 19 ? 2.325 -1.189 -0.448 1.00 0.00 19 GLY A N 5
ATOM 2778 C CA . GLY A 1 19 ? 1.415 -2.230 -0.885 1.00 0.00 19 GLY A CA 5
ATOM 2779 C C . GLY A 1 19 ? 0.447 -2.650 0.203 1.00 0.00 19 GLY A C 5
ATOM 2780 O O . GLY A 1 19 ? -0.055 -3.774 0.198 1.00 0.00 19 GLY A O 5
ATOM 2784 N N . ARG A 1 20 ? 0.186 -1.745 1.141 1.00 0.00 20 ARG A N 5
ATOM 2785 C CA . ARG A 1 20 ? -0.726 -2.028 2.243 1.00 0.00 20 ARG A CA 5
ATOM 2786 C C . ARG A 1 20 ? -2.178 -1.973 1.775 1.00 0.00 20 ARG A C 5
ATOM 2787 O O . ARG A 1 20 ? -2.477 -1.439 0.708 1.00 0.00 20 ARG A O 5
ATOM 2808 N N . GLY A 1 21 ? -3.076 -2.529 2.583 1.00 0.00 21 GLY A N 5
ATOM 2809 C CA . GLY A 1 21 ? -4.485 -2.533 2.234 1.00 0.00 21 GLY A CA 5
ATOM 2810 C C . GLY A 1 21 ? -5.342 -1.848 3.279 1.00 0.00 21 GLY A C 5
ATOM 2811 O O . GLY A 1 21 ? -5.078 -1.954 4.477 1.00 0.00 21 GLY A O 5
ATOM 2815 N N . PHE A 1 22 ? -6.372 -1.140 2.826 1.00 0.00 22 PHE A N 5
ATOM 2816 C CA . PHE A 1 22 ? -7.270 -0.431 3.730 1.00 0.00 22 PHE A CA 5
ATOM 2817 C C . PHE A 1 22 ? -8.708 -0.489 3.224 1.00 0.00 22 PHE A C 5
ATOM 2818 O O . PHE A 1 22 ? -8.995 -0.116 2.086 1.00 0.00 22 PHE A O 5
ATOM 2835 N N . THR A 1 23 ? -9.611 -0.961 4.078 1.00 0.00 23 THR A N 5
ATOM 2836 C CA . THR A 1 23 ? -11.019 -1.071 3.719 1.00 0.00 23 THR A CA 5
ATOM 2837 C C . THR A 1 23 ? -11.604 0.292 3.365 1.00 0.00 23 THR A C 5
ATOM 2838 O O . THR A 1 23 ? -12.270 0.446 2.341 1.00 0.00 23 THR A O 5
ATOM 2849 N N . LEU A 1 24 ? -11.351 1.278 4.218 1.00 0.00 24 LEU A N 5
ATOM 2850 C CA . LEU A 1 24 ? -11.852 2.630 3.996 1.00 0.00 24 LEU A CA 5
ATOM 2851 C C . LEU A 1 24 ? -10.837 3.466 3.222 1.00 0.00 24 LEU A C 5
ATOM 2852 O O . LEU A 1 24 ? -9.670 3.555 3.604 1.00 0.00 24 LEU A O 5
ATOM 2868 N N . LYS A 1 25 ? -11.291 4.080 2.134 1.00 0.00 25 LYS A N 5
ATOM 2869 C CA . LYS A 1 25 ? -10.424 4.913 1.308 1.00 0.00 25 LYS A CA 5
ATOM 2870 C C . LYS A 1 25 ? -9.623 5.884 2.168 1.00 0.00 25 LYS A C 5
ATOM 2871 O O . LYS A 1 25 ? -8.401 5.972 2.048 1.00 0.00 25 LYS A O 5
ATOM 2890 N N . SER A 1 26 ? -10.318 6.612 3.036 1.00 0.00 26 SER A N 5
ATOM 2891 C CA . SER A 1 26 ? -9.671 7.579 3.915 1.00 0.00 26 SER A CA 5
ATOM 2892 C C . SER A 1 26 ? -8.434 6.974 4.571 1.00 0.00 26 SER A C 5
ATOM 2893 O O . SER A 1 26 ? -7.335 7.523 4.475 1.00 0.00 26 SER A O 5
ATOM 2901 N N . HIS A 1 27 ? -8.620 5.840 5.238 1.00 0.00 27 HIS A N 5
ATOM 2902 C CA . HIS A 1 27 ? -7.520 5.159 5.910 1.00 0.00 27 HIS A CA 5
ATOM 2903 C C . HIS A 1 27 ? -6.260 5.182 5.051 1.00 0.00 27 HIS A C 5
ATOM 2904 O O . HIS A 1 27 ? -5.257 5.797 5.417 1.00 0.00 27 HIS A O 5
ATOM 2918 N N . LEU A 1 28 ? -6.317 4.509 3.907 1.00 0.00 28 LEU A N 5
ATOM 2919 C CA . LEU A 1 28 ? -5.180 4.452 2.995 1.00 0.00 28 LEU A CA 5
ATOM 2920 C C . LEU A 1 28 ? -4.666 5.853 2.677 1.00 0.00 28 LEU A C 5
ATOM 2921 O O . LEU A 1 28 ? -3.506 6.172 2.934 1.00 0.00 28 LEU A O 5
ATOM 2937 N N . ASN A 1 29 ? -5.538 6.686 2.119 1.00 0.00 29 ASN A N 5
ATOM 2938 C CA . ASN A 1 29 ? -5.173 8.053 1.769 1.00 0.00 29 ASN A CA 5
ATOM 2939 C C . ASN A 1 29 ? -4.307 8.681 2.857 1.00 0.00 29 ASN A C 5
ATOM 2940 O O . ASN A 1 29 ? -3.242 9.230 2.576 1.00 0.00 29 ASN A O 5
ATOM 2951 N N . GLN A 1 30 ? -4.773 8.595 4.099 1.00 0.00 30 GLN A N 5
ATOM 2952 C CA . GLN A 1 30 ? -4.041 9.155 5.229 1.00 0.00 30 GLN A CA 5
ATOM 2953 C C . GLN A 1 30 ? -2.764 8.366 5.495 1.00 0.00 30 GLN A C 5
ATOM 2954 O O . GLN A 1 30 ? -1.776 8.912 5.987 1.00 0.00 30 GLN A O 5
ATOM 2968 N N . HIS A 1 31 ? -2.790 7.078 5.167 1.00 0.00 31 HIS A N 5
ATOM 2969 C CA . HIS A 1 31 ? -1.634 6.213 5.371 1.00 0.00 31 HIS A CA 5
ATOM 2970 C C . HIS A 1 31 ? -0.510 6.572 4.403 1.00 0.00 31 HIS A C 5
ATOM 2971 O O . HIS A 1 31 ? 0.665 6.561 4.771 1.00 0.00 31 HIS A O 5
ATOM 2985 N N . GLN A 1 32 ? -0.879 6.890 3.167 1.00 0.00 32 GLN A N 5
ATOM 2986 C CA . GLN A 1 32 ? 0.099 7.251 2.147 1.00 0.00 32 GLN A CA 5
ATOM 2987 C C . GLN A 1 32 ? 0.988 8.393 2.626 1.00 0.00 32 GLN A C 5
ATOM 2988 O O . GLN A 1 32 ? 2.033 8.669 2.035 1.00 0.00 32 GLN A O 5
ATOM 3002 N N . ARG A 1 33 ? 0.567 9.055 3.699 1.00 0.00 33 ARG A N 5
ATOM 3003 C CA . ARG A 1 33 ? 1.325 10.169 4.256 1.00 0.00 33 ARG A CA 5
ATOM 3004 C C . ARG A 1 33 ? 2.692 9.703 4.749 1.00 0.00 33 ARG A C 5
ATOM 3005 O O . ARG A 1 33 ? 3.663 10.460 4.723 1.00 0.00 33 ARG A O 5
ATOM 3026 N N . ILE A 1 34 ? 2.759 8.455 5.199 1.00 0.00 34 ILE A N 5
ATOM 3027 C CA . ILE A 1 34 ? 4.006 7.889 5.698 1.00 0.00 34 ILE A CA 5
ATOM 3028 C C . ILE A 1 34 ? 5.029 7.740 4.577 1.00 0.00 34 ILE A C 5
ATOM 3029 O O . ILE A 1 34 ? 6.192 7.416 4.821 1.00 0.00 34 ILE A O 5
ATOM 3045 N N . HIS A 1 35 ? 4.589 7.980 3.345 1.00 0.00 35 HIS A N 5
ATOM 3046 C CA . HIS A 1 35 ? 5.467 7.874 2.186 1.00 0.00 35 HIS A CA 5
ATOM 3047 C C . HIS A 1 35 ? 5.680 9.240 1.539 1.00 0.00 35 HIS A C 5
ATOM 3048 O O . HIS A 1 35 ? 6.617 9.433 0.763 1.00 0.00 35 HIS A O 5
ATOM 3062 N N . THR A 1 36 ? 4.803 10.185 1.863 1.00 0.00 36 THR A N 5
ATOM 3063 C CA . THR A 1 36 ? 4.894 11.532 1.313 1.00 0.00 36 THR A CA 5
ATOM 3064 C C . THR A 1 36 ? 5.677 12.454 2.240 1.00 0.00 36 THR A C 5
ATOM 3065 O O . THR A 1 36 ? 5.247 13.569 2.531 1.00 0.00 36 THR A O 5
ATOM 3076 N N . GLY A 1 37 ? 6.830 11.980 2.703 1.00 0.00 37 GLY A N 5
ATOM 3077 C CA . GLY A 1 37 ? 7.655 12.775 3.593 1.00 0.00 37 GLY A CA 5
ATOM 3078 C C . GLY A 1 37 ? 9.134 12.639 3.289 1.00 0.00 37 GLY A C 5
ATOM 3079 O O . GLY A 1 37 ? 9.512 12.165 2.218 1.00 0.00 37 GLY A O 5
ATOM 3083 N N . GLU A 1 38 ? 9.972 13.059 4.232 1.00 0.00 38 GLU A N 5
ATOM 3084 C CA . GLU A 1 38 ? 11.418 12.984 4.057 1.00 0.00 38 GLU A CA 5
ATOM 3085 C C . GLU A 1 38 ? 11.898 11.536 4.114 1.00 0.00 38 GLU A C 5
ATOM 3086 O O . GLU A 1 38 ? 11.286 10.692 4.768 1.00 0.00 38 GLU A O 5
ATOM 3098 N N . LYS A 1 39 ? 12.998 11.257 3.423 1.00 0.00 39 LYS A N 5
ATOM 3099 C CA . LYS A 1 39 ? 13.563 9.913 3.394 1.00 0.00 39 LYS A CA 5
ATOM 3100 C C . LYS A 1 39 ? 15.006 9.940 2.898 1.00 0.00 39 LYS A C 5
ATOM 3101 O O . LYS A 1 39 ? 15.374 10.729 2.028 1.00 0.00 39 LYS A O 5
ATOM 3120 N N . PRO A 1 40 ? 15.843 9.057 3.462 1.00 0.00 40 PRO A N 5
ATOM 3121 C CA . PRO A 1 40 ? 17.258 8.958 3.091 1.00 0.00 40 PRO A CA 5
ATOM 3122 C C . PRO A 1 40 ? 17.451 8.394 1.688 1.00 0.00 40 PRO A C 5
ATOM 3123 O O . PRO A 1 40 ? 16.798 7.423 1.304 1.00 0.00 40 PRO A O 5
ATOM 3134 N N . SER A 1 41 ? 18.351 9.007 0.927 1.00 0.00 41 SER A N 5
ATOM 3135 C CA . SER A 1 41 ? 18.628 8.567 -0.436 1.00 0.00 41 SER A CA 5
ATOM 3136 C C . SER A 1 41 ? 20.122 8.335 -0.639 1.00 0.00 41 SER A C 5
ATOM 3137 O O . SER 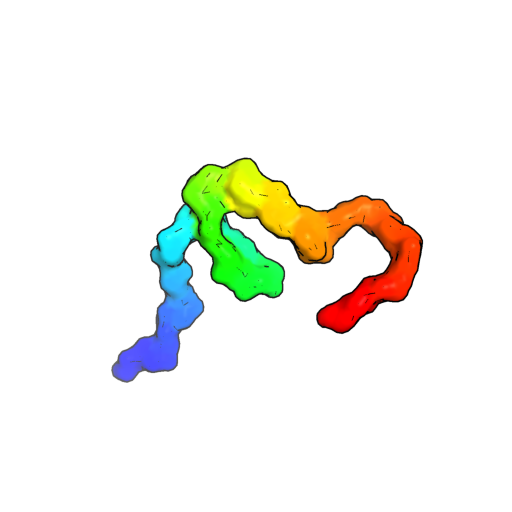A 1 41 ? 20.941 8.723 0.193 1.00 0.00 41 SER 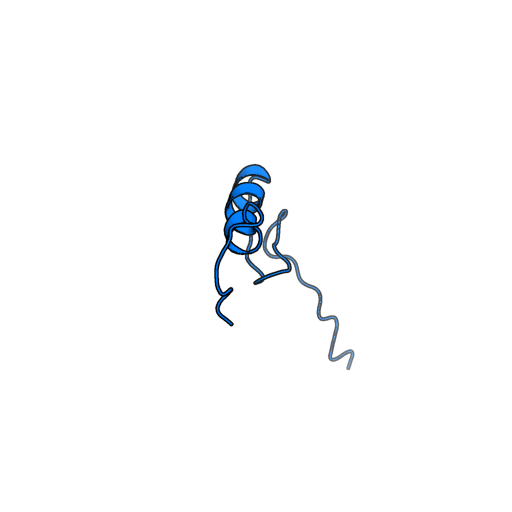A O 5
ATOM 3145 N N . GLY A 1 42 ? 20.470 7.699 -1.753 1.00 0.00 42 GLY A N 5
ATOM 3146 C CA . GLY A 1 42 ? 21.864 7.425 -2.047 1.00 0.00 42 GLY A CA 5
ATOM 3147 C C . GLY A 1 42 ? 22.459 8.426 -3.019 1.00 0.00 42 GLY A C 5
ATOM 3148 O O . GLY A 1 42 ? 22.923 9.498 -2.632 1.00 0.00 42 GLY A O 5
ATOM 3152 N N . PRO A 1 43 ? 22.451 8.075 -4.314 1.00 0.00 43 PRO A N 5
ATOM 3153 C CA . PRO A 1 43 ? 22.991 8.937 -5.370 1.00 0.00 43 PRO A CA 5
ATOM 3154 C C . PRO A 1 43 ? 22.137 10.178 -5.599 1.00 0.00 43 PRO A C 5
ATOM 3155 O O . PRO A 1 43 ? 20.980 10.234 -5.181 1.00 0.00 43 PRO A O 5
ATOM 3166 N N . SER A 1 44 ? 22.713 11.173 -6.267 1.00 0.00 44 SER A N 5
ATOM 3167 C CA . SER A 1 44 ? 22.004 12.415 -6.549 1.00 0.00 44 SER A CA 5
ATOM 3168 C C . SER A 1 44 ? 21.915 12.661 -8.052 1.00 0.00 44 SER A C 5
ATOM 3169 O O . SER A 1 44 ? 22.646 12.055 -8.836 1.00 0.00 44 SER A O 5
ATOM 3177 N N . SER A 1 45 ? 21.013 13.553 -8.447 1.00 0.00 45 SER A N 5
ATOM 3178 C CA . SER A 1 45 ? 20.824 13.877 -9.857 1.00 0.00 45 SER A CA 5
ATOM 3179 C C . SER A 1 45 ? 20.742 15.386 -10.061 1.00 0.00 45 SER A C 5
ATOM 3180 O O . SER A 1 45 ? 19.924 16.065 -9.442 1.00 0.00 45 SER A O 5
ATOM 3188 N N . GLY A 1 46 ? 21.598 15.906 -10.936 1.00 0.00 46 GLY A N 5
ATOM 3189 C CA . GLY A 1 46 ? 21.608 17.331 -11.208 1.00 0.00 46 GLY A CA 5
ATOM 3190 C C . GLY A 1 46 ? 21.195 17.654 -12.630 1.00 0.00 46 GLY A C 5
ATOM 3191 O O . GLY A 1 46 ? 20.620 16.794 -13.296 1.00 0.00 46 GLY A O 5
ATOM 3196 N N . GLY A 1 1 ? 10.613 -11.202 12.065 1.00 0.00 1 GLY A N 6
ATOM 3197 C CA . GLY A 1 1 ? 10.396 -10.264 10.979 1.00 0.00 1 GLY A CA 6
ATOM 3198 C C . GLY A 1 1 ? 9.182 -10.618 10.142 1.00 0.00 1 GLY A C 6
ATOM 3199 O O . GLY A 1 1 ? 9.301 -10.885 8.946 1.00 0.00 1 GLY A O 6
ATOM 3203 N N . SER A 1 2 ? 8.012 -10.622 10.772 1.00 0.00 2 SER A N 6
ATOM 3204 C CA . SER A 1 2 ? 6.772 -10.951 10.079 1.00 0.00 2 SER A CA 6
ATOM 3205 C C . SER A 1 2 ? 6.602 -10.091 8.830 1.00 0.00 2 SER A C 6
ATOM 3206 O O . SER A 1 2 ? 6.986 -8.921 8.812 1.00 0.00 2 SER A O 6
ATOM 3214 N N . SER A 1 3 ? 6.025 -10.679 7.787 1.00 0.00 3 SER A N 6
ATOM 3215 C CA . SER A 1 3 ? 5.808 -9.969 6.532 1.00 0.00 3 SER A CA 6
ATOM 3216 C C . SER A 1 3 ? 4.522 -9.151 6.587 1.00 0.00 3 SER A C 6
ATOM 3217 O O . SER A 1 3 ? 4.522 -7.953 6.305 1.00 0.00 3 SER A O 6
ATOM 3225 N N . GLY A 1 4 ? 3.425 -9.807 6.952 1.00 0.00 4 GLY A N 6
ATOM 3226 C CA . GLY A 1 4 ? 2.146 -9.126 7.038 1.00 0.00 4 GLY A CA 6
ATOM 3227 C C . GLY A 1 4 ? 1.014 -9.942 6.446 1.00 0.00 4 GLY A C 6
ATOM 3228 O O . GLY A 1 4 ? 0.250 -10.576 7.174 1.00 0.00 4 GLY A O 6
ATOM 3232 N N . SER A 1 5 ? 0.904 -9.924 5.121 1.00 0.00 5 SER A N 6
ATOM 3233 C CA . SER A 1 5 ? -0.147 -10.664 4.432 1.00 0.00 5 SER A CA 6
ATOM 3234 C C . SER A 1 5 ? -0.451 -11.975 5.151 1.00 0.00 5 SER A C 6
ATOM 3235 O O . SER A 1 5 ? 0.404 -12.856 5.246 1.00 0.00 5 SER A O 6
ATOM 3243 N N . SER A 1 6 ? -1.674 -12.095 5.658 1.00 0.00 6 SER A N 6
ATOM 3244 C CA . SER A 1 6 ? -2.090 -13.296 6.373 1.00 0.00 6 SER A CA 6
ATOM 3245 C C . SER A 1 6 ? -3.221 -14.004 5.632 1.00 0.00 6 SER A C 6
ATOM 3246 O O . SER A 1 6 ? -4.185 -14.463 6.243 1.00 0.00 6 SER A O 6
ATOM 3254 N N . GLY A 1 7 ? -3.094 -14.089 4.312 1.00 0.00 7 GLY A N 6
ATOM 3255 C CA . GLY A 1 7 ? -4.111 -14.742 3.509 1.00 0.00 7 GLY A CA 6
ATOM 3256 C C . GLY A 1 7 ? -4.807 -13.783 2.564 1.00 0.00 7 GLY A C 6
ATOM 3257 O O . GLY A 1 7 ? -4.857 -12.579 2.815 1.00 0.00 7 GLY A O 6
ATOM 3261 N N . SER A 1 8 ? -5.345 -14.316 1.471 1.00 0.00 8 SER A N 6
ATOM 3262 C CA . SER A 1 8 ? -6.037 -13.499 0.482 1.00 0.00 8 SER A CA 6
ATOM 3263 C C . SER A 1 8 ? -6.991 -12.518 1.159 1.00 0.00 8 SER A C 6
ATOM 3264 O O . SER A 1 8 ? -7.921 -12.922 1.857 1.00 0.00 8 SER A O 6
ATOM 3272 N N . SER A 1 9 ? -6.752 -11.228 0.946 1.00 0.00 9 SER A N 6
ATOM 3273 C CA . SER A 1 9 ? -7.586 -10.189 1.538 1.00 0.00 9 SER A CA 6
ATOM 3274 C C . SER A 1 9 ? -8.462 -9.527 0.479 1.00 0.00 9 SER A C 6
ATOM 3275 O O . SER A 1 9 ? -7.979 -9.120 -0.578 1.00 0.00 9 SER A O 6
ATOM 3283 N N . THR A 1 10 ? -9.755 -9.423 0.770 1.00 0.00 10 THR A N 6
ATOM 3284 C CA . THR A 1 10 ? -10.700 -8.812 -0.156 1.00 0.00 10 THR A CA 6
ATOM 3285 C C . THR A 1 10 ? -10.724 -7.296 0.003 1.00 0.00 10 THR A C 6
ATOM 3286 O O . THR A 1 10 ? -11.791 -6.685 0.072 1.00 0.00 10 THR A O 6
ATOM 3297 N N . LYS A 1 11 ? -9.542 -6.693 0.061 1.00 0.00 11 LYS A N 6
ATOM 3298 C CA . LYS A 1 11 ? -9.426 -5.247 0.209 1.00 0.00 11 LYS A CA 6
ATOM 3299 C C . LYS A 1 11 ? -9.694 -4.541 -1.116 1.00 0.00 11 LYS A C 6
ATOM 3300 O O . LYS A 1 11 ? -9.609 -5.149 -2.183 1.00 0.00 11 LYS A O 6
ATOM 3319 N N . SER A 1 12 ? -10.017 -3.253 -1.040 1.00 0.00 12 SER A N 6
ATOM 3320 C CA . SER A 1 12 ? -10.299 -2.465 -2.234 1.00 0.00 12 SER A CA 6
ATOM 3321 C C . SER A 1 12 ? -9.189 -1.450 -2.489 1.00 0.00 12 SER A C 6
ATOM 3322 O O . SER A 1 12 ? -8.575 -1.440 -3.557 1.00 0.00 12 SER A O 6
ATOM 3330 N N . HIS A 1 13 ? -8.937 -0.596 -1.502 1.00 0.00 13 HIS A N 6
ATOM 3331 C CA . HIS A 1 13 ? -7.901 0.424 -1.618 1.00 0.00 13 HIS A CA 6
ATOM 3332 C C . HIS A 1 13 ? -6.550 -0.121 -1.165 1.00 0.00 13 HIS A C 6
ATOM 3333 O O . HIS A 1 13 ? -6.405 -0.582 -0.033 1.00 0.00 13 HIS A O 6
ATOM 3347 N N . GLN A 1 14 ? -5.565 -0.065 -2.056 1.00 0.00 14 GLN A N 6
ATOM 3348 C CA . GLN A 1 14 ? -4.227 -0.554 -1.747 1.00 0.00 14 GLN A CA 6
ATOM 3349 C C . GLN A 1 14 ? -3.175 0.505 -2.060 1.00 0.00 14 GLN A C 6
ATOM 3350 O O . GLN A 1 14 ? -3.287 1.236 -3.045 1.00 0.00 14 GLN A O 6
ATOM 3364 N N . CYS A 1 15 ? -2.152 0.584 -1.214 1.00 0.00 15 CYS A N 6
ATOM 3365 C CA . CYS A 1 15 ? -1.080 1.554 -1.399 1.00 0.00 15 CYS A CA 6
ATOM 3366 C C . CYS A 1 15 ? -0.132 1.112 -2.510 1.00 0.00 15 CYS A C 6
ATOM 3367 O O . CYS A 1 15 ? -0.092 -0.063 -2.876 1.00 0.00 15 CYS A O 6
ATOM 3374 N N . HIS A 1 16 ? 0.631 2.061 -3.042 1.00 0.00 16 HIS A N 6
ATOM 3375 C CA . HIS A 1 16 ? 1.580 1.770 -4.111 1.00 0.00 16 HIS A CA 6
ATOM 3376 C C . HIS A 1 16 ? 3.016 1.887 -3.609 1.00 0.00 16 HIS A C 6
ATOM 3377 O O . HIS A 1 16 ? 3.933 1.298 -4.181 1.00 0.00 16 HIS A O 6
ATOM 3391 N N . GLU A 1 17 ? 3.203 2.650 -2.536 1.00 0.00 17 GLU A N 6
ATOM 3392 C CA . GLU A 1 17 ? 4.528 2.843 -1.959 1.00 0.00 17 GLU A CA 6
ATOM 3393 C C . GLU A 1 17 ? 4.992 1.587 -1.228 1.00 0.00 17 GLU A C 6
ATOM 3394 O O . GLU A 1 17 ? 6.155 1.192 -1.325 1.00 0.00 17 GLU A O 6
ATOM 3406 N N . CYS A 1 18 ? 4.076 0.964 -0.495 1.00 0.00 18 CYS A N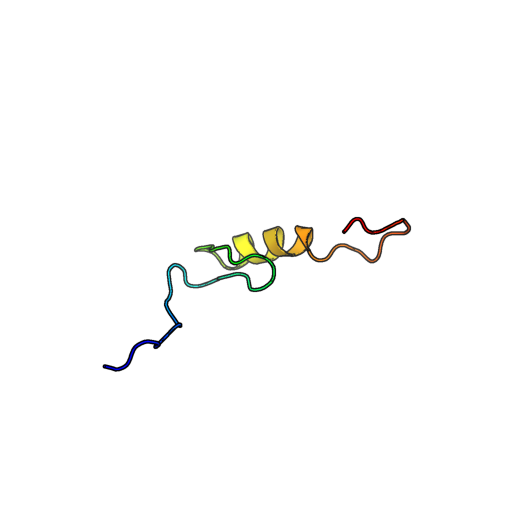 6
ATOM 3407 C CA . CYS A 1 18 ? 4.389 -0.247 0.254 1.00 0.00 18 CYS A CA 6
ATOM 3408 C C . CYS A 1 18 ? 3.518 -1.412 -0.206 1.00 0.00 18 CYS A C 6
ATOM 3409 O O . CYS A 1 18 ? 3.989 -2.542 -0.332 1.00 0.00 18 CYS A O 6
ATOM 3416 N N . GLY A 1 19 ? 2.243 -1.129 -0.456 1.00 0.00 19 GLY A N 6
ATOM 3417 C CA . GLY A 1 19 ? 1.326 -2.162 -0.899 1.00 0.00 19 GLY A CA 6
ATOM 3418 C C . GLY A 1 19 ? 0.447 -2.678 0.223 1.00 0.00 19 GLY A C 6
ATOM 3419 O O . GLY A 1 19 ? 0.210 -3.881 0.331 1.00 0.00 19 GLY A O 6
ATOM 3423 N N . ARG A 1 20 ? -0.036 -1.766 1.060 1.00 0.00 20 ARG A N 6
ATOM 3424 C CA . ARG A 1 20 ? -0.892 -2.136 2.181 1.00 0.00 20 ARG A CA 6
ATOM 3425 C C . ARG A 1 20 ? -2.360 -2.147 1.765 1.00 0.00 20 ARG A C 6
ATOM 3426 O O . ARG A 1 20 ? -2.726 -1.594 0.729 1.00 0.00 20 ARG A O 6
ATOM 3447 N N . GLY A 1 21 ? -3.196 -2.782 2.580 1.00 0.00 21 GLY A N 6
ATOM 3448 C CA . GLY A 1 21 ? -4.614 -2.854 2.279 1.00 0.00 21 GLY A CA 6
ATOM 3449 C C . GLY A 1 21 ? -5.461 -2.112 3.294 1.00 0.00 21 GLY A C 6
ATOM 3450 O O . GLY A 1 21 ? -5.330 -2.329 4.499 1.00 0.00 21 GLY A O 6
ATOM 3454 N N . PHE A 1 22 ? -6.331 -1.233 2.808 1.00 0.00 22 PHE A N 6
ATOM 3455 C CA . PHE A 1 22 ? -7.201 -0.455 3.681 1.00 0.00 22 PHE A CA 6
ATOM 3456 C C . PHE A 1 22 ? -8.652 -0.537 3.218 1.00 0.00 22 PHE A C 6
ATOM 3457 O O . PHE A 1 22 ? -8.955 -0.316 2.045 1.00 0.00 22 PHE A O 6
ATOM 3474 N N . THR A 1 23 ? -9.547 -0.858 4.148 1.00 0.00 23 THR A N 6
ATOM 3475 C CA . THR A 1 23 ? -10.966 -0.972 3.836 1.00 0.00 23 THR A CA 6
ATOM 3476 C C . THR A 1 23 ? -11.568 0.389 3.508 1.00 0.00 23 THR A C 6
ATOM 3477 O O . THR A 1 23 ? -12.271 0.544 2.508 1.00 0.00 23 THR A O 6
ATOM 3488 N N . LEU A 1 24 ? -11.287 1.374 4.354 1.00 0.00 24 LEU A N 6
ATOM 3489 C CA . LEU A 1 24 ? -11.801 2.725 4.153 1.00 0.00 24 LEU A CA 6
ATOM 3490 C C . LEU A 1 24 ? -10.830 3.559 3.322 1.00 0.00 24 LEU A C 6
ATOM 3491 O O . LEU A 1 24 ? -9.686 3.780 3.721 1.00 0.00 24 LEU A O 6
ATOM 3507 N N . LYS A 1 25 ? -11.295 4.021 2.166 1.00 0.00 25 LYS A N 6
ATOM 3508 C CA . LYS A 1 25 ? -10.470 4.833 1.280 1.00 0.00 25 LYS A CA 6
ATOM 3509 C C . LYS A 1 25 ? -9.644 5.839 2.076 1.00 0.00 25 LYS A C 6
ATOM 3510 O O . LYS A 1 25 ? -8.451 6.012 1.826 1.00 0.00 25 LYS A O 6
ATOM 3529 N N . SER A 1 26 ? -10.285 6.498 3.035 1.00 0.00 26 SER A N 6
ATOM 3530 C CA . SER A 1 26 ? -9.609 7.488 3.866 1.00 0.00 26 SER A CA 6
ATOM 3531 C C . SER A 1 26 ? -8.335 6.908 4.474 1.00 0.00 26 SER A C 6
ATOM 3532 O O . SER A 1 26 ? -7.249 7.467 4.319 1.00 0.00 26 SER A O 6
ATOM 3540 N N . HIS A 1 27 ? -8.477 5.782 5.166 1.00 0.00 27 HIS A N 6
ATOM 3541 C CA . HIS A 1 27 ? -7.338 5.125 5.798 1.00 0.00 27 HIS A CA 6
ATOM 3542 C C . HIS A 1 27 ? -6.112 5.172 4.891 1.00 0.00 27 HIS A C 6
ATOM 3543 O O . HIS A 1 27 ? -5.088 5.757 5.244 1.00 0.00 27 HIS A O 6
ATOM 3557 N N . LEU A 1 28 ? -6.223 4.551 3.722 1.00 0.00 28 LEU A N 6
ATOM 3558 C CA . LEU A 1 28 ? -5.124 4.521 2.764 1.00 0.00 28 LEU A CA 6
ATOM 3559 C C . LEU A 1 28 ? -4.606 5.928 2.485 1.00 0.00 28 LEU A C 6
ATOM 3560 O O . LEU A 1 28 ? -3.436 6.227 2.720 1.00 0.00 28 LEU A O 6
ATOM 3576 N N . ASN A 1 29 ? -5.486 6.789 1.985 1.00 0.00 29 ASN A N 6
ATOM 3577 C CA . ASN A 1 29 ? -5.118 8.166 1.676 1.00 0.00 29 ASN A CA 6
ATOM 3578 C C . ASN A 1 29 ? -4.251 8.759 2.783 1.00 0.00 29 ASN A C 6
ATOM 3579 O O . ASN A 1 29 ? -3.143 9.230 2.530 1.00 0.00 29 ASN A O 6
ATOM 3590 N N . GLN A 1 30 ? -4.764 8.730 4.009 1.00 0.00 30 GLN A N 6
ATOM 3591 C CA . GLN A 1 30 ? -4.036 9.264 5.153 1.00 0.00 30 GLN A CA 6
ATOM 3592 C C . GLN A 1 30 ? -2.776 8.449 5.427 1.00 0.00 30 GLN A C 6
ATOM 3593 O O . GLN A 1 30 ? -1.785 8.972 5.937 1.00 0.00 30 GLN A O 6
ATOM 3607 N N . HIS A 1 31 ? -2.822 7.166 5.083 1.00 0.00 31 HIS A N 6
ATOM 3608 C CA . HIS A 1 31 ? -1.683 6.278 5.291 1.00 0.00 31 HIS A CA 6
ATOM 3609 C C . HIS A 1 31 ? -0.520 6.664 4.383 1.00 0.00 31 HIS A C 6
ATOM 3610 O O . HIS A 1 31 ? 0.627 6.730 4.823 1.00 0.00 31 HIS A O 6
ATOM 3624 N N . GLN A 1 32 ? -0.825 6.917 3.114 1.00 0.00 32 GLN A N 6
ATOM 3625 C CA . GLN A 1 32 ? 0.196 7.295 2.144 1.00 0.00 32 GLN A CA 6
ATOM 3626 C C . GLN A 1 32 ? 1.089 8.401 2.697 1.00 0.00 32 GLN A C 6
ATOM 3627 O O . GLN A 1 32 ? 2.204 8.609 2.218 1.00 0.00 32 GLN A O 6
ATOM 3641 N N . ARG A 1 33 ? 0.591 9.108 3.706 1.00 0.00 33 ARG A N 6
ATOM 3642 C CA . ARG A 1 33 ? 1.343 10.194 4.322 1.00 0.00 33 ARG A CA 6
ATOM 3643 C C . ARG A 1 33 ? 2.683 9.694 4.854 1.00 0.00 33 ARG A C 6
ATOM 3644 O O . ARG A 1 33 ? 3.679 10.418 4.833 1.00 0.00 33 ARG A O 6
ATOM 3665 N N . ILE A 1 34 ? 2.700 8.453 5.329 1.00 0.00 34 ILE A N 6
ATOM 3666 C CA . ILE A 1 34 ? 3.917 7.857 5.865 1.00 0.00 34 ILE A CA 6
ATOM 3667 C C . ILE A 1 34 ? 4.993 7.744 4.791 1.00 0.00 34 ILE A C 6
ATOM 3668 O O . ILE A 1 34 ? 6.145 7.421 5.082 1.00 0.00 34 ILE A O 6
ATOM 3684 N N . HIS A 1 35 ? 4.610 8.015 3.547 1.00 0.00 35 HIS A N 6
ATOM 3685 C CA . HIS A 1 35 ? 5.544 7.947 2.428 1.00 0.00 35 HIS A CA 6
ATOM 3686 C C . HIS A 1 35 ? 5.839 9.340 1.881 1.00 0.00 35 HIS A C 6
ATOM 3687 O O . HIS A 1 35 ? 6.940 9.611 1.402 1.00 0.00 35 HIS A O 6
ATOM 3701 N N . THR A 1 36 ? 4.846 10.222 1.954 1.00 0.00 36 THR A N 6
ATOM 3702 C CA . THR A 1 36 ? 4.999 11.586 1.465 1.00 0.00 36 THR A CA 6
ATOM 3703 C C . THR A 1 36 ? 6.272 12.226 2.005 1.00 0.00 36 THR A C 6
ATOM 3704 O O . THR A 1 36 ? 6.478 12.295 3.216 1.00 0.00 36 THR A O 6
ATOM 3715 N N . GLY A 1 37 ? 7.126 12.693 1.099 1.00 0.00 37 GLY A N 6
ATOM 3716 C CA . GLY A 1 37 ? 8.369 13.321 1.505 1.00 0.00 37 GLY A CA 6
ATOM 3717 C C . GLY A 1 37 ? 9.477 13.124 0.489 1.00 0.00 37 GLY A C 6
ATOM 3718 O O . GLY A 1 37 ? 9.217 12.772 -0.661 1.00 0.00 37 GLY A O 6
ATOM 3722 N N . GLU A 1 38 ? 10.716 13.353 0.915 1.00 0.00 38 GLU A N 6
ATOM 3723 C CA . GLU A 1 38 ? 11.866 13.200 0.032 1.00 0.00 38 GLU A CA 6
ATOM 3724 C C . GLU A 1 38 ? 12.831 12.148 0.572 1.00 0.00 38 GLU A C 6
ATOM 3725 O O . GLU A 1 38 ? 12.624 11.596 1.653 1.00 0.00 38 GLU A O 6
ATOM 3737 N N . LYS A 1 39 ? 13.886 11.876 -0.188 1.00 0.00 39 LYS A N 6
ATOM 3738 C CA . LYS A 1 39 ? 14.884 10.891 0.212 1.00 0.00 39 LYS A CA 6
ATOM 3739 C C . LYS A 1 39 ? 14.236 9.736 0.969 1.00 0.00 39 LYS A C 6
ATOM 3740 O O . LYS A 1 39 ? 14.642 9.382 2.076 1.00 0.00 39 LYS A O 6
ATOM 3759 N N . PRO A 1 40 ? 13.205 9.133 0.359 1.00 0.00 40 PRO A N 6
ATOM 3760 C CA . PRO A 1 40 ? 12.480 8.007 0.957 1.00 0.00 40 PRO A CA 6
ATOM 3761 C C . PRO A 1 40 ? 13.322 6.736 1.005 1.00 0.00 40 PRO A C 6
ATOM 3762 O O . PRO A 1 40 ? 13.578 6.111 -0.023 1.00 0.00 40 PRO A O 6
ATOM 3773 N N . SER A 1 41 ? 13.749 6.360 2.206 1.00 0.00 41 SER A N 6
ATOM 3774 C CA . SER A 1 41 ? 14.565 5.165 2.388 1.00 0.00 41 SER A CA 6
ATOM 3775 C C . SER A 1 41 ? 13.937 3.967 1.683 1.00 0.00 41 SER A C 6
ATOM 3776 O O . SER A 1 41 ? 12.761 3.663 1.880 1.00 0.00 41 SER A O 6
ATOM 3784 N N . GLY A 1 42 ? 14.732 3.289 0.860 1.00 0.00 42 GLY A N 6
ATOM 3785 C CA . GLY A 1 42 ? 14.237 2.131 0.138 1.00 0.00 42 GLY A CA 6
ATOM 3786 C C . GLY A 1 42 ? 15.021 0.873 0.454 1.00 0.00 42 GLY A C 6
ATOM 3787 O O . GLY A 1 42 ? 14.735 0.164 1.419 1.00 0.00 42 GLY A O 6
ATOM 3791 N N . PRO A 1 43 ? 16.035 0.579 -0.373 1.00 0.00 43 PRO A N 6
ATOM 3792 C CA . PRO A 1 43 ? 16.882 -0.605 -0.197 1.00 0.00 43 PRO A CA 6
ATOM 3793 C C . PRO A 1 43 ? 17.784 -0.496 1.027 1.00 0.00 43 PRO A C 6
ATOM 3794 O O . PRO A 1 43 ? 18.939 -0.082 0.925 1.00 0.00 43 PRO A O 6
ATOM 3805 N N . SER A 1 44 ? 17.249 -0.870 2.185 1.00 0.00 44 SER A N 6
ATOM 3806 C CA . SER A 1 44 ? 18.006 -0.811 3.431 1.00 0.00 44 SER A CA 6
ATOM 3807 C C . SER A 1 44 ? 18.736 -2.126 3.686 1.00 0.00 44 SER A C 6
ATOM 3808 O O . SER A 1 44 ? 19.939 -2.140 3.946 1.00 0.00 44 SER A O 6
ATOM 3816 N N . SER A 1 45 ? 17.999 -3.229 3.610 1.00 0.00 45 SER A N 6
ATOM 3817 C CA . SER A 1 45 ? 18.574 -4.550 3.836 1.00 0.00 45 SER A CA 6
ATOM 3818 C C . SER A 1 45 ? 18.021 -5.562 2.837 1.00 0.00 45 SER A C 6
ATOM 3819 O O . SER A 1 45 ? 17.026 -5.304 2.162 1.00 0.00 45 SER A O 6
ATOM 3827 N N . GLY A 1 46 ? 18.676 -6.716 2.749 1.00 0.00 46 GLY A N 6
ATOM 3828 C CA . GLY A 1 46 ? 18.236 -7.750 1.831 1.00 0.00 46 GLY A CA 6
ATOM 3829 C C . GLY A 1 46 ? 16.727 -7.803 1.697 1.00 0.00 46 GLY A C 6
ATOM 3830 O O . GLY A 1 46 ? 16.086 -8.547 2.437 1.00 0.00 46 GLY A O 6
ATOM 3835 N N . GLY A 1 1 ? 6.855 -3.567 -5.200 1.00 0.00 1 GLY A N 7
ATOM 3836 C CA . GLY A 1 1 ? 6.572 -4.778 -5.948 1.00 0.00 1 GLY A CA 7
ATOM 3837 C C . GLY A 1 1 ? 5.929 -5.851 -5.092 1.00 0.00 1 GLY A C 7
ATOM 3838 O O . GLY A 1 1 ? 6.487 -6.261 -4.074 1.00 0.00 1 GLY A O 7
ATOM 3842 N N . SER A 1 2 ? 4.750 -6.307 -5.504 1.00 0.00 2 SER A N 7
ATOM 3843 C CA . SER A 1 2 ? 4.027 -7.335 -4.765 1.00 0.00 2 SER A CA 7
ATOM 3844 C C . SER A 1 2 ? 3.013 -8.038 -5.662 1.00 0.00 2 SER A C 7
ATOM 3845 O O . SER A 1 2 ? 2.233 -7.391 -6.361 1.00 0.00 2 SER A O 7
ATOM 3853 N N . SER A 1 3 ? 3.029 -9.367 -5.636 1.00 0.00 3 SER A N 7
ATOM 3854 C CA . SER A 1 3 ? 2.114 -10.158 -6.450 1.00 0.00 3 SER A CA 7
ATOM 3855 C C . SER A 1 3 ? 1.128 -10.922 -5.571 1.00 0.00 3 SER A C 7
ATOM 3856 O O . SER A 1 3 ? 1.407 -12.037 -5.130 1.00 0.00 3 SER A O 7
ATOM 3864 N N . GLY A 1 4 ? -0.027 -10.313 -5.320 1.00 0.00 4 GLY A N 7
ATOM 3865 C CA . GLY A 1 4 ? -1.037 -10.949 -4.495 1.00 0.00 4 GLY A CA 7
ATOM 3866 C C . GLY A 1 4 ? -0.450 -11.601 -3.259 1.00 0.00 4 GLY A C 7
ATOM 3867 O O . GLY A 1 4 ? -0.104 -12.782 -3.276 1.00 0.00 4 GLY A O 7
ATOM 3871 N N . SER A 1 5 ? -0.335 -10.829 -2.182 1.00 0.00 5 SER A N 7
ATOM 3872 C CA . SER A 1 5 ? 0.220 -11.337 -0.933 1.00 0.00 5 SER A CA 7
ATOM 3873 C C . SER A 1 5 ? -0.345 -12.717 -0.609 1.00 0.00 5 SER A C 7
ATOM 3874 O O . SER A 1 5 ? -1.348 -13.139 -1.183 1.00 0.00 5 SER A O 7
ATOM 3882 N N . SER A 1 6 ? 0.308 -13.414 0.315 1.00 0.00 6 SER A N 7
ATOM 3883 C CA . SER A 1 6 ? -0.126 -14.748 0.714 1.00 0.00 6 SER A CA 7
ATOM 3884 C C . SER A 1 6 ? -1.327 -14.671 1.651 1.00 0.00 6 SER A C 7
ATOM 3885 O O . SER A 1 6 ? -1.178 -14.689 2.872 1.00 0.00 6 SER A O 7
ATOM 3893 N N . GLY A 1 7 ? -2.519 -14.586 1.069 1.00 0.00 7 GLY A N 7
ATOM 3894 C CA . GLY A 1 7 ? -3.730 -14.507 1.865 1.00 0.00 7 GLY A CA 7
ATOM 3895 C C . GLY A 1 7 ? -4.113 -13.079 2.199 1.00 0.00 7 GLY A C 7
ATOM 3896 O O . GLY A 1 7 ? -3.343 -12.150 1.955 1.00 0.00 7 GLY A O 7
ATOM 3900 N N . SER A 1 8 ? -5.306 -12.903 2.758 1.00 0.00 8 SER A N 7
ATOM 3901 C CA . SER A 1 8 ? -5.792 -11.577 3.120 1.00 0.00 8 SER A CA 7
ATOM 3902 C C . SER A 1 8 ? -5.429 -10.553 2.048 1.00 0.00 8 SER A C 7
ATOM 3903 O O . SER A 1 8 ? -4.980 -9.449 2.356 1.00 0.00 8 SER A O 7
ATOM 3911 N N . SER A 1 9 ? -5.626 -10.929 0.789 1.00 0.00 9 SER A N 7
ATOM 3912 C CA . SER A 1 9 ? -5.317 -10.047 -0.330 1.00 0.00 9 SER A CA 7
ATOM 3913 C C . SER A 1 9 ? -6.581 -9.688 -1.105 1.00 0.00 9 SER A C 7
ATOM 3914 O O . SER A 1 9 ? -6.589 -9.685 -2.336 1.00 0.00 9 SER A O 7
ATOM 3922 N N . THR A 1 10 ? -7.649 -9.385 -0.374 1.00 0.00 10 THR A N 7
ATOM 3923 C CA . THR A 1 10 ? -8.920 -9.026 -0.991 1.00 0.00 10 THR A CA 7
ATOM 3924 C C . THR A 1 10 ? -9.351 -7.621 -0.584 1.00 0.00 10 THR A C 7
ATOM 3925 O O . THR A 1 10 ? -10.531 -7.367 -0.346 1.00 0.00 10 THR A O 7
ATOM 3936 N N . LYS A 1 11 ? -8.386 -6.711 -0.507 1.00 0.00 11 LYS A N 7
ATOM 3937 C CA . LYS A 1 11 ? -8.665 -5.330 -0.132 1.00 0.00 11 LYS A CA 7
ATOM 3938 C C . LYS A 1 11 ? -9.148 -4.526 -1.334 1.00 0.00 11 LYS A C 7
ATOM 3939 O O . LYS A 1 11 ? -8.849 -4.864 -2.479 1.00 0.00 11 LYS A O 7
ATOM 3958 N N . SER A 1 12 ? -9.895 -3.460 -1.066 1.00 0.00 12 SER A N 7
ATOM 3959 C CA . SER A 1 12 ? -10.421 -2.609 -2.127 1.00 0.00 12 SER A CA 7
ATOM 3960 C C . SER A 1 12 ? -9.417 -1.524 -2.502 1.00 0.00 12 SER A C 7
ATOM 3961 O O . SER A 1 12 ? -9.155 -1.284 -3.681 1.00 0.00 12 SER A O 7
ATOM 3969 N N . HIS A 1 13 ? -8.856 -0.870 -1.489 1.00 0.00 13 HIS A N 7
ATOM 3970 C CA . HIS A 1 13 ? -7.879 0.190 -1.711 1.00 0.00 13 HIS A CA 7
ATOM 3971 C C . HIS A 1 13 ? -6.501 -0.227 -1.207 1.00 0.00 13 HIS A C 7
ATOM 3972 O O . HIS A 1 13 ? -6.287 -0.369 -0.004 1.00 0.00 13 HIS A O 7
ATOM 3986 N N . GLN A 1 14 ? -5.570 -0.422 -2.136 1.00 0.00 14 GLN A N 7
ATOM 3987 C CA . GLN A 1 14 ? -4.214 -0.825 -1.785 1.00 0.00 14 GLN A CA 7
ATOM 3988 C C . GLN A 1 14 ? -3.216 0.282 -2.111 1.00 0.00 14 GLN A C 7
ATOM 3989 O O . GLN A 1 14 ? -3.328 0.950 -3.139 1.00 0.00 14 GLN A O 7
ATOM 4003 N N . CYS A 1 15 ? -2.241 0.471 -1.228 1.00 0.00 15 CYS A N 7
ATOM 4004 C CA . CYS A 1 15 ? -1.223 1.497 -1.421 1.00 0.00 15 CYS A CA 7
ATOM 4005 C C . CYS A 1 15 ? -0.307 1.142 -2.588 1.00 0.00 15 CYS A C 7
ATOM 4006 O O . CYS A 1 15 ? -0.284 0.000 -3.049 1.00 0.00 15 CYS A O 7
ATOM 4013 N N . HIS A 1 16 ? 0.449 2.128 -3.061 1.00 0.00 16 HIS A N 7
ATOM 4014 C CA . HIS A 1 16 ? 1.369 1.920 -4.173 1.00 0.00 16 HIS A CA 7
ATOM 4015 C C . HIS A 1 16 ? 2.818 1.996 -3.702 1.00 0.00 16 HIS A C 7
ATOM 4016 O O . HIS A 1 16 ? 3.706 1.388 -4.297 1.00 0.00 16 HIS A O 7
ATOM 4030 N N . GLU A 1 17 ? 3.048 2.749 -2.630 1.00 0.00 17 GLU A N 7
ATOM 4031 C CA . GLU A 1 17 ? 4.389 2.905 -2.081 1.00 0.00 17 GLU A CA 7
ATOM 4032 C C . GLU A 1 17 ? 4.853 1.620 -1.402 1.00 0.00 17 GLU A C 7
ATOM 4033 O O . GLU A 1 17 ? 5.986 1.177 -1.593 1.00 0.00 17 GLU A O 7
ATOM 4045 N N . CYS A 1 18 ? 3.969 1.025 -0.608 1.00 0.00 18 CYS A N 7
ATOM 4046 C CA . CYS A 1 18 ? 4.286 -0.208 0.101 1.00 0.00 18 CYS A CA 7
ATOM 4047 C C . CYS A 1 18 ? 3.389 -1.351 -0.367 1.00 0.00 18 CYS A C 7
ATOM 4048 O O . CYS A 1 18 ? 3.843 -2.482 -0.535 1.00 0.00 18 CYS A O 7
ATOM 4055 N N . GLY A 1 19 ? 2.112 -1.045 -0.578 1.00 0.00 19 GLY A N 7
ATOM 4056 C CA . GLY A 1 19 ? 1.172 -2.056 -1.026 1.00 0.00 19 GLY A CA 7
ATOM 4057 C C . GLY A 1 19 ? 0.288 -2.563 0.097 1.00 0.00 19 GLY A C 7
ATOM 4058 O O . GLY A 1 19 ? -0.164 -3.708 0.071 1.00 0.00 19 GLY A O 7
ATOM 4062 N N . ARG A 1 20 ? 0.041 -1.709 1.085 1.00 0.00 20 ARG A N 7
ATOM 4063 C CA . ARG A 1 20 ? -0.793 -2.078 2.223 1.00 0.00 20 ARG A CA 7
ATOM 4064 C C . ARG A 1 20 ? -2.259 -2.179 1.813 1.00 0.00 20 ARG A C 7
ATOM 4065 O O . ARG A 1 20 ? -2.613 -1.908 0.666 1.00 0.00 20 ARG A O 7
ATOM 4086 N N . GLY A 1 21 ? -3.107 -2.571 2.758 1.00 0.00 21 GLY A N 7
ATOM 4087 C CA . GLY A 1 21 ? -4.525 -2.702 2.476 1.00 0.00 21 GLY A CA 7
ATOM 4088 C C . GLY A 1 21 ? -5.386 -1.948 3.470 1.00 0.00 21 GLY A C 7
ATOM 4089 O O . GLY A 1 21 ? -5.210 -2.082 4.681 1.00 0.00 21 GLY A O 7
ATOM 4093 N N . PHE A 1 22 ? -6.318 -1.152 2.958 1.00 0.00 22 PHE A N 7
ATOM 4094 C CA . PHE A 1 22 ? -7.209 -0.371 3.810 1.00 0.00 22 PHE A CA 7
ATOM 4095 C C . PHE A 1 22 ? -8.656 -0.499 3.345 1.00 0.00 22 PHE A C 7
ATOM 4096 O O . PHE A 1 22 ? -8.967 -0.273 2.175 1.00 0.00 22 PHE A O 7
ATOM 4113 N N . THR A 1 23 ? -9.539 -0.863 4.270 1.00 0.00 23 THR A N 7
ATOM 4114 C CA . THR A 1 23 ? -10.953 -1.023 3.956 1.00 0.00 23 THR A CA 7
ATOM 4115 C C . THR A 1 23 ? -11.564 0.293 3.488 1.00 0.00 23 THR A C 7
ATOM 4116 O O . THR A 1 23 ? -12.248 0.342 2.464 1.00 0.00 23 THR A O 7
ATOM 4127 N N . LEU A 1 24 ? -11.314 1.357 4.242 1.00 0.00 24 LEU A N 7
ATOM 4128 C CA . LEU A 1 24 ? -11.840 2.675 3.903 1.00 0.00 24 LEU A CA 7
ATOM 4129 C C . LEU A 1 24 ? -10.815 3.484 3.114 1.00 0.00 24 LEU A C 7
ATOM 4130 O O . LEU A 1 24 ? -9.698 3.715 3.578 1.00 0.00 24 LEU A O 7
ATOM 4146 N N . LYS A 1 25 ? -11.203 3.914 1.918 1.00 0.00 25 LYS A N 7
ATOM 4147 C CA . LYS A 1 25 ? -10.321 4.701 1.064 1.00 0.00 25 LYS A CA 7
ATOM 4148 C C . LYS A 1 25 ? -9.575 5.755 1.876 1.00 0.00 25 LYS A C 7
ATOM 4149 O O . LYS A 1 25 ? -8.355 5.885 1.771 1.00 0.00 25 LYS A O 7
ATOM 4168 N N . SER A 1 26 ? -10.315 6.504 2.687 1.00 0.00 26 SER A N 7
ATOM 4169 C CA . SER A 1 26 ? -9.724 7.548 3.515 1.00 0.00 26 SER A CA 7
ATOM 4170 C C . SER A 1 26 ? -8.491 7.027 4.248 1.00 0.00 26 SER A C 7
ATOM 4171 O O . SER A 1 26 ? -7.402 7.589 4.132 1.00 0.00 26 SER A O 7
ATOM 4179 N N . HIS A 1 27 ? -8.672 5.948 5.004 1.00 0.00 27 HIS A N 7
ATOM 4180 C CA . HIS A 1 27 ? -7.575 5.350 5.756 1.00 0.00 27 HIS A CA 7
ATOM 4181 C C . HIS A 1 27 ? -6.294 5.331 4.927 1.00 0.00 27 HIS A C 7
ATOM 4182 O O . HIS A 1 27 ? -5.298 5.959 5.291 1.00 0.00 27 HIS A O 7
ATOM 4196 N N . LEU A 1 28 ? -6.326 4.608 3.814 1.00 0.00 28 LEU A N 7
ATOM 4197 C CA . LEU A 1 28 ? -5.167 4.507 2.933 1.00 0.00 28 LEU A CA 7
ATOM 4198 C C . LEU A 1 28 ? -4.555 5.881 2.679 1.00 0.00 28 LEU A C 7
ATOM 4199 O O . LEU A 1 28 ? -3.376 6.106 2.950 1.00 0.00 28 LEU A O 7
ATOM 4215 N N . ASN A 1 29 ? -5.366 6.797 2.159 1.00 0.00 29 ASN A N 7
ATOM 4216 C CA . ASN A 1 29 ? -4.904 8.150 1.870 1.00 0.00 29 ASN A CA 7
ATOM 4217 C C . ASN A 1 29 ? -4.040 8.685 3.008 1.00 0.00 29 ASN A C 7
ATOM 4218 O O . ASN A 1 29 ? -2.881 9.043 2.804 1.00 0.00 29 ASN A O 7
ATOM 4229 N N . GLN A 1 30 ? -4.614 8.735 4.206 1.00 0.00 30 GLN A N 7
ATOM 4230 C CA . GLN A 1 30 ? -3.896 9.226 5.377 1.00 0.00 30 GLN A CA 7
ATOM 4231 C C . GLN A 1 30 ? -2.616 8.428 5.604 1.00 0.00 30 GLN A C 7
ATOM 4232 O O . GLN A 1 30 ? -1.603 8.973 6.045 1.00 0.00 30 GLN A O 7
ATOM 4246 N N . HIS A 1 31 ? -2.668 7.135 5.302 1.00 0.00 31 HIS A N 7
ATOM 4247 C CA . HIS A 1 31 ? -1.513 6.262 5.473 1.00 0.00 31 HIS A CA 7
ATOM 4248 C C . HIS A 1 31 ? -0.393 6.648 4.511 1.00 0.00 31 HIS A C 7
ATOM 4249 O O . HIS A 1 31 ? 0.738 6.894 4.929 1.00 0.00 31 HIS A O 7
ATOM 4263 N N . GLN A 1 32 ? -0.717 6.697 3.223 1.00 0.00 32 GLN A N 7
ATOM 4264 C CA . GLN A 1 32 ? 0.263 7.052 2.203 1.00 0.00 32 GLN A CA 7
ATOM 4265 C C . GLN A 1 32 ? 1.140 8.209 2.669 1.00 0.00 32 GLN A C 7
ATOM 4266 O O . GLN A 1 32 ? 2.270 8.369 2.207 1.00 0.00 32 GLN A O 7
ATOM 4280 N N . ARG A 1 33 ? 0.611 9.014 3.585 1.00 0.00 33 ARG A N 7
ATOM 4281 C CA . 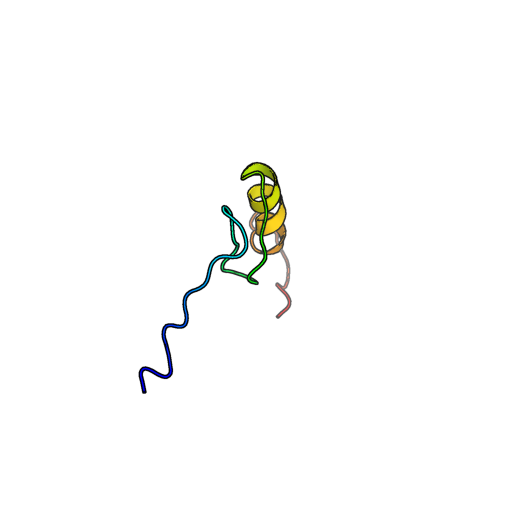ARG A 1 33 ? 1.346 10.158 4.112 1.00 0.00 33 ARG A CA 7
ATOM 4282 C C . ARG A 1 33 ? 2.701 9.726 4.665 1.00 0.00 33 ARG A C 7
ATOM 4283 O O . ARG A 1 33 ? 3.716 10.381 4.429 1.00 0.00 33 ARG A O 7
ATOM 4304 N N . ILE A 1 34 ? 2.708 8.620 5.402 1.00 0.00 34 ILE A N 7
ATOM 4305 C CA . ILE A 1 34 ? 3.938 8.101 5.988 1.00 0.00 34 ILE A CA 7
ATOM 4306 C C . ILE A 1 34 ? 5.071 8.090 4.967 1.00 0.00 34 ILE A C 7
ATOM 4307 O O . ILE A 1 34 ? 6.243 8.216 5.324 1.00 0.00 34 ILE A O 7
ATOM 4323 N N . HIS A 1 35 ? 4.713 7.941 3.696 1.00 0.00 35 HIS A N 7
ATOM 4324 C CA . HIS A 1 35 ? 5.700 7.916 2.622 1.00 0.00 35 HIS A CA 7
ATOM 4325 C C . HIS A 1 35 ? 6.053 9.332 2.175 1.00 0.00 35 HIS A C 7
ATOM 4326 O O . HIS A 1 35 ? 7.194 9.613 1.809 1.00 0.00 35 HIS A O 7
ATOM 4340 N N . THR A 1 36 ? 5.064 10.220 2.207 1.00 0.00 36 THR A N 7
ATOM 4341 C CA . THR A 1 36 ? 5.269 11.606 1.804 1.00 0.00 36 THR A CA 7
ATOM 4342 C C . THR A 1 36 ? 5.520 12.499 3.013 1.00 0.00 36 THR A C 7
ATOM 4343 O O .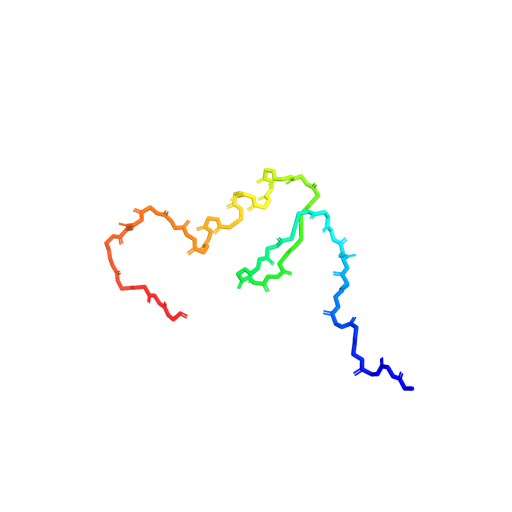 THR A 1 36 ? 5.410 12.058 4.156 1.00 0.00 36 THR A O 7
ATOM 4354 N N . GLY A 1 37 ? 5.856 13.759 2.753 1.00 0.00 37 GLY A N 7
ATOM 4355 C CA . GLY A 1 37 ? 6.117 14.695 3.831 1.00 0.00 37 GLY A CA 7
ATOM 4356 C C . GLY A 1 37 ? 7.469 15.367 3.701 1.00 0.00 37 GLY A C 7
ATOM 4357 O O . GLY A 1 37 ? 7.559 16.517 3.273 1.00 0.00 37 GLY A O 7
ATOM 4361 N N . GLU A 1 38 ? 8.524 14.648 4.073 1.00 0.00 38 GLU A N 7
ATOM 4362 C CA . GLU A 1 38 ? 9.878 15.184 3.998 1.00 0.00 38 GLU A CA 7
ATOM 4363 C C . GLU A 1 38 ? 10.729 14.377 3.023 1.00 0.00 38 GLU A C 7
ATOM 4364 O O . GLU A 1 38 ? 11.303 13.349 3.384 1.00 0.00 38 GLU A O 7
ATOM 4376 N N . LYS A 1 39 ? 10.806 14.848 1.783 1.00 0.00 39 LYS A N 7
ATOM 4377 C CA . LYS A 1 39 ? 11.587 14.173 0.754 1.00 0.00 39 LYS A CA 7
ATOM 4378 C C . LYS A 1 39 ? 12.866 13.584 1.340 1.00 0.00 39 LYS A C 7
ATOM 4379 O O . LYS A 1 39 ? 13.475 14.144 2.252 1.00 0.00 39 LYS A O 7
ATOM 4398 N N . PRO A 1 40 ? 13.286 12.429 0.804 1.00 0.00 40 PRO A N 7
ATOM 4399 C CA . PRO A 1 40 ? 14.499 11.740 1.258 1.00 0.00 40 PRO A CA 7
ATOM 4400 C C . PRO A 1 40 ? 15.769 12.492 0.876 1.00 0.00 40 PRO A C 7
ATOM 4401 O O . PRO A 1 40 ? 15.711 13.616 0.377 1.00 0.00 40 PRO A O 7
ATOM 4412 N N . SER A 1 41 ? 16.917 11.865 1.114 1.00 0.00 41 SER A N 7
ATOM 4413 C CA . SER A 1 41 ? 18.202 12.477 0.798 1.00 0.00 41 SER A CA 7
ATOM 4414 C C . SER A 1 41 ? 18.427 13.732 1.636 1.00 0.00 41 SER A C 7
ATOM 4415 O O . SER A 1 41 ? 18.844 14.769 1.121 1.00 0.00 41 SER A O 7
ATOM 4423 N N . GLY A 1 42 ? 18.146 13.630 2.932 1.00 0.00 42 GLY A N 7
ATOM 4424 C CA . GLY A 1 42 ? 18.323 14.763 3.821 1.00 0.00 42 GLY A CA 7
ATOM 4425 C C . GLY A 1 42 ? 17.510 14.634 5.094 1.00 0.00 42 GLY A C 7
ATOM 4426 O O . GLY A 1 42 ? 16.624 15.441 5.374 1.00 0.00 42 GLY A O 7
ATOM 4430 N N . PRO A 1 43 ? 17.810 13.596 5.889 1.00 0.00 43 PRO A N 7
ATOM 4431 C CA . PRO A 1 43 ? 17.111 13.339 7.152 1.00 0.00 43 PRO A CA 7
ATOM 4432 C C . PRO A 1 43 ? 17.439 14.378 8.218 1.00 0.00 43 PRO A C 7
ATOM 4433 O O . PRO A 1 43 ? 16.664 14.591 9.150 1.00 0.00 43 PRO A O 7
ATOM 4444 N N . SER A 1 44 ? 18.593 15.022 8.075 1.00 0.00 44 SER A N 7
ATOM 4445 C CA . SER A 1 44 ? 19.026 16.036 9.029 1.00 0.00 44 SER A CA 7
ATOM 4446 C C . SER A 1 44 ? 18.736 15.595 10.460 1.00 0.00 44 SER A C 7
ATOM 4447 O O . SER A 1 44 ? 18.277 16.385 11.285 1.00 0.00 44 SER A O 7
ATOM 4455 N N . SER A 1 45 ? 19.008 14.326 10.748 1.00 0.00 45 SER A N 7
ATOM 4456 C CA . SER A 1 45 ? 18.774 13.777 12.078 1.00 0.00 45 SER A CA 7
ATOM 4457 C C . SER A 1 45 ? 20.091 13.575 12.823 1.00 0.00 45 SER A C 7
ATOM 4458 O O . SER A 1 45 ? 21.047 13.027 12.278 1.00 0.00 45 SER A O 7
ATOM 4466 N N . GLY A 1 46 ? 20.131 14.025 14.073 1.00 0.00 46 GLY A N 7
ATOM 4467 C CA . GLY A 1 46 ? 21.334 13.886 14.873 1.00 0.00 46 GLY A CA 7
ATOM 4468 C C . GLY A 1 46 ? 21.175 12.871 15.988 1.00 0.00 46 GLY A C 7
ATOM 4469 O O . GLY A 1 46 ? 21.618 13.134 17.105 1.00 0.00 46 GLY A O 7
ATOM 4474 N N . GLY A 1 1 ? 3.603 -18.736 -4.130 1.00 0.00 1 GLY A N 8
ATOM 4475 C CA . GLY A 1 1 ? 3.281 -18.084 -2.874 1.00 0.00 1 GLY A CA 8
ATOM 4476 C C . GLY A 1 1 ? 2.467 -16.820 -3.069 1.00 0.00 1 GLY A C 8
ATOM 4477 O O . GLY A 1 1 ? 1.241 -16.872 -3.166 1.00 0.00 1 GLY A O 8
ATOM 4481 N N . SER A 1 2 ? 3.149 -15.681 -3.125 1.00 0.00 2 SER A N 8
ATOM 4482 C CA . SER A 1 2 ? 2.481 -14.398 -3.304 1.00 0.00 2 SER A CA 8
ATOM 4483 C C . SER A 1 2 ? 2.276 -14.094 -4.785 1.00 0.00 2 SER A C 8
ATOM 4484 O O . SER A 1 2 ? 2.470 -12.963 -5.231 1.00 0.00 2 SER A O 8
ATOM 4492 N N . SER A 1 3 ? 1.882 -15.112 -5.543 1.00 0.00 3 SER A N 8
ATOM 4493 C CA . SER A 1 3 ? 1.654 -14.957 -6.975 1.00 0.00 3 SER A CA 8
ATOM 4494 C C . SER A 1 3 ? 0.226 -14.496 -7.251 1.00 0.00 3 SER A C 8
ATOM 4495 O O . SER A 1 3 ? -0.610 -14.455 -6.349 1.00 0.00 3 SER A O 8
ATOM 4503 N N . GLY A 1 4 ? -0.045 -14.150 -8.506 1.00 0.00 4 GLY A N 8
ATOM 4504 C CA . GLY A 1 4 ? -1.372 -13.696 -8.879 1.00 0.00 4 GLY A CA 8
ATOM 4505 C C . GLY A 1 4 ? -1.519 -12.191 -8.782 1.00 0.00 4 GLY A C 8
ATOM 4506 O O . GLY A 1 4 ? -1.033 -11.573 -7.835 1.00 0.00 4 GLY A O 8
ATOM 4510 N N . SER A 1 5 ? -2.190 -11.599 -9.766 1.00 0.00 5 SER A N 8
ATOM 4511 C CA . SER A 1 5 ? -2.394 -10.155 -9.790 1.00 0.00 5 SER A CA 8
ATOM 4512 C C . SER A 1 5 ? -3.336 -9.721 -8.671 1.00 0.00 5 SER A C 8
ATOM 4513 O O . SER A 1 5 ? -2.986 -8.883 -7.840 1.00 0.00 5 SER A O 8
ATOM 4521 N N . SER A 1 6 ? -4.533 -10.297 -8.657 1.00 0.00 6 SER A N 8
ATOM 4522 C CA . SER A 1 6 ? -5.529 -9.968 -7.643 1.00 0.00 6 SER A CA 8
ATOM 4523 C C . SER A 1 6 ? -6.178 -11.232 -7.089 1.00 0.00 6 SER A C 8
ATOM 4524 O O . SER A 1 6 ? -7.263 -11.625 -7.515 1.00 0.00 6 SER A O 8
ATOM 4532 N N . GLY A 1 7 ? -5.504 -11.866 -6.134 1.00 0.00 7 GLY A N 8
ATOM 4533 C CA . GLY A 1 7 ? -6.029 -13.080 -5.536 1.00 0.00 7 GLY A CA 8
ATOM 4534 C C . GLY A 1 7 ? -5.613 -13.239 -4.087 1.00 0.00 7 GLY A C 8
ATOM 4535 O O . GLY A 1 7 ? -6.458 -13.404 -3.206 1.00 0.00 7 GLY A O 8
ATOM 4539 N N . SER A 1 8 ? -4.309 -13.190 -3.838 1.00 0.00 8 SER A N 8
ATOM 4540 C CA . SER A 1 8 ? -3.782 -13.335 -2.486 1.00 0.00 8 SER A CA 8
ATOM 4541 C C . SER A 1 8 ? -4.240 -12.183 -1.598 1.00 0.00 8 SER A C 8
ATOM 4542 O O . SER A 1 8 ? -4.639 -12.389 -0.451 1.00 0.00 8 SER A O 8
ATOM 4550 N N . SER A 1 9 ? -4.181 -10.969 -2.136 1.00 0.00 9 SER A N 8
ATOM 4551 C CA . SER A 1 9 ? -4.586 -9.782 -1.392 1.00 0.00 9 SER A CA 8
ATOM 4552 C C . SER A 1 9 ? -5.533 -8.919 -2.219 1.00 0.00 9 SER A C 8
ATOM 4553 O O . SER A 1 9 ? -5.102 -8.024 -2.947 1.00 0.00 9 SER A O 8
ATOM 4561 N N . THR A 1 10 ? -6.829 -9.195 -2.103 1.00 0.00 10 THR A N 8
ATOM 4562 C CA . THR A 1 10 ? -7.839 -8.446 -2.840 1.00 0.00 10 THR A CA 8
ATOM 4563 C C . THR A 1 10 ? -8.401 -7.306 -1.999 1.00 0.00 10 THR A C 8
ATOM 4564 O O . THR A 1 10 ? -9.429 -7.457 -1.338 1.00 0.00 10 THR A O 8
ATOM 4575 N N . LYS A 1 11 ? -7.722 -6.165 -2.027 1.00 0.00 11 LYS A N 8
ATOM 4576 C CA . LYS A 1 11 ? -8.154 -4.997 -1.269 1.00 0.00 11 LYS A CA 8
ATOM 4577 C C . LYS A 1 11 ? -8.631 -3.888 -2.202 1.00 0.00 11 LYS A C 8
ATOM 4578 O O . LYS A 1 11 ? -8.061 -3.677 -3.272 1.00 0.00 11 LYS A O 8
ATOM 4597 N N . SER A 1 12 ? -9.678 -3.182 -1.787 1.00 0.00 12 SER A N 8
ATOM 4598 C CA . SER A 1 12 ? -10.232 -2.096 -2.587 1.00 0.00 12 SER A CA 8
ATOM 4599 C C . SER A 1 12 ? -9.269 -0.913 -2.639 1.00 0.00 12 SER A C 8
ATOM 4600 O O . SER A 1 12 ? -8.988 -0.373 -3.710 1.00 0.00 12 SER A O 8
ATOM 4608 N N . HIS A 1 13 ? -8.766 -0.516 -1.475 1.00 0.00 13 HIS A N 8
ATOM 4609 C CA . HIS A 1 13 ? -7.834 0.602 -1.386 1.00 0.00 13 HIS A CA 8
ATOM 4610 C C . HIS A 1 13 ? -6.449 0.123 -0.961 1.00 0.00 13 HIS A C 8
ATOM 4611 O O . HIS A 1 13 ? -6.168 -0.011 0.229 1.00 0.00 13 HIS A O 8
ATOM 4625 N N . GLN A 1 14 ? -5.590 -0.135 -1.942 1.00 0.00 14 GLN A N 8
ATOM 4626 C CA . GLN A 1 14 ? -4.236 -0.600 -1.669 1.00 0.00 14 GLN A CA 8
ATOM 4627 C C . GLN A 1 14 ? -3.214 0.491 -1.968 1.00 0.00 14 GLN A C 8
ATOM 4628 O O . GLN A 1 14 ? -3.357 1.242 -2.934 1.00 0.00 14 GLN A O 8
ATOM 4642 N N . CYS A 1 15 ? -2.182 0.574 -1.135 1.00 0.00 15 CYS A N 8
ATOM 4643 C CA . CYS A 1 15 ? -1.136 1.574 -1.310 1.00 0.00 15 CYS A CA 8
ATOM 4644 C C . CYS A 1 15 ? -0.222 1.207 -2.475 1.00 0.00 15 CYS A C 8
ATOM 4645 O O . CYS A 1 15 ? -0.205 0.062 -2.929 1.00 0.00 15 CYS A O 8
ATOM 4652 N N . HIS A 1 16 ? 0.538 2.186 -2.955 1.00 0.00 16 HIS A N 8
ATOM 4653 C CA . HIS A 1 16 ? 1.456 1.967 -4.067 1.00 0.00 16 HIS A CA 8
ATOM 4654 C C . HIS A 1 16 ? 2.905 2.033 -3.597 1.00 0.00 16 HIS A C 8
ATOM 4655 O O . HIS A 1 16 ? 3.792 1.434 -4.204 1.00 0.00 16 HIS A O 8
ATOM 4669 N N . GLU A 1 17 ? 3.138 2.765 -2.512 1.00 0.00 17 GLU A N 8
ATOM 4670 C CA . GLU A 1 17 ? 4.480 2.910 -1.962 1.00 0.00 17 GLU A CA 8
ATOM 4671 C C . GLU A 1 17 ? 4.939 1.615 -1.297 1.00 0.00 17 GLU A C 8
ATOM 4672 O O . GLU A 1 17 ? 6.065 1.163 -1.504 1.00 0.00 17 GLU A O 8
ATOM 4684 N N . CYS A 1 18 ? 4.058 1.023 -0.498 1.00 0.00 18 CYS A N 8
ATOM 4685 C CA . CYS A 1 18 ? 4.370 -0.219 0.198 1.00 0.00 18 CYS A CA 8
ATOM 4686 C C . CYS A 1 18 ? 3.488 -1.359 -0.301 1.00 0.00 18 CYS A C 8
ATOM 4687 O O . CYS A 1 18 ? 3.957 -2.479 -0.502 1.00 0.00 18 CYS A O 8
ATOM 4694 N N . GLY A 1 19 ? 2.206 -1.066 -0.500 1.00 0.00 19 GLY A N 8
ATOM 4695 C CA . GLY A 1 19 ? 1.279 -2.076 -0.974 1.00 0.00 19 GLY A CA 8
ATOM 4696 C C . GLY A 1 19 ? 0.378 -2.598 0.127 1.00 0.00 19 GLY A C 8
ATOM 4697 O O . GLY A 1 19 ? -0.019 -3.764 0.113 1.00 0.00 19 GLY A O 8
ATOM 4701 N N . ARG A 1 20 ? 0.055 -1.735 1.084 1.00 0.00 20 ARG A N 8
ATOM 4702 C CA . ARG A 1 20 ? -0.803 -2.117 2.200 1.00 0.00 20 ARG A CA 8
ATOM 4703 C C . ARG A 1 20 ? -2.266 -2.160 1.771 1.00 0.00 20 ARG A C 8
ATOM 4704 O O . ARG A 1 20 ? -2.618 -1.707 0.682 1.00 0.00 20 ARG A O 8
ATOM 4725 N N . GLY A 1 21 ? -3.116 -2.708 2.635 1.00 0.00 21 GLY A N 8
ATOM 4726 C CA . GLY A 1 21 ? -4.531 -2.800 2.327 1.00 0.00 21 GLY A CA 8
ATOM 4727 C C . GLY A 1 21 ? -5.396 -2.113 3.365 1.00 0.00 21 GLY A C 8
ATOM 4728 O O . GLY A 1 21 ? -5.196 -2.292 4.567 1.00 0.00 21 GLY A O 8
ATOM 4732 N N . PHE A 1 22 ? -6.360 -1.325 2.902 1.00 0.00 22 PHE A N 8
ATOM 4733 C CA . PHE A 1 22 ? -7.258 -0.607 3.800 1.00 0.00 22 PHE A CA 8
ATOM 4734 C C . PHE A 1 22 ? -8.706 -0.736 3.339 1.00 0.00 22 PHE A C 8
ATOM 4735 O O . PHE A 1 22 ? -8.998 -0.678 2.143 1.00 0.00 22 PHE A O 8
ATOM 4752 N N . THR A 1 23 ? -9.612 -0.914 4.296 1.00 0.00 23 THR A N 8
ATOM 4753 C CA . THR A 1 23 ? -11.030 -1.054 3.989 1.00 0.00 23 THR A CA 8
ATOM 4754 C C . THR A 1 23 ? -11.631 0.276 3.549 1.00 0.00 23 THR A C 8
ATOM 4755 O O . THR A 1 23 ? -12.366 0.341 2.562 1.00 0.00 23 THR A O 8
ATOM 4766 N N . LEU A 1 24 ? -11.315 1.336 4.285 1.00 0.00 24 LEU A N 8
ATOM 4767 C CA . LEU A 1 24 ? -11.824 2.666 3.970 1.00 0.00 24 LEU A CA 8
ATOM 4768 C C . LEU A 1 24 ? -10.819 3.449 3.131 1.00 0.00 24 LEU A C 8
ATOM 4769 O O . LEU A 1 24 ? -9.634 3.511 3.459 1.00 0.00 24 LEU A O 8
ATOM 4785 N N . LYS A 1 25 ? -11.301 4.047 2.047 1.00 0.00 25 LYS A N 8
ATOM 4786 C CA . LYS A 1 25 ? -10.447 4.830 1.161 1.00 0.00 25 LYS A CA 8
ATOM 4787 C C . LYS A 1 25 ? -9.665 5.879 1.946 1.00 0.00 25 LYS A C 8
ATOM 4788 O O . LYS A 1 25 ? -8.483 6.106 1.689 1.00 0.00 25 LYS A O 8
ATOM 4807 N N . SER A 1 26 ? -10.333 6.514 2.904 1.00 0.00 26 SER A N 8
ATOM 4808 C CA . SER A 1 26 ? -9.701 7.540 3.724 1.00 0.00 26 SER A CA 8
ATOM 4809 C C . SER A 1 26 ? -8.456 6.993 4.415 1.00 0.00 26 SER A C 8
ATOM 4810 O O . SER A 1 26 ? -7.403 7.632 4.419 1.00 0.00 26 SER A O 8
ATOM 4818 N N . HIS A 1 27 ? -8.585 5.806 4.999 1.00 0.00 27 HIS A N 8
ATOM 4819 C CA . HIS A 1 27 ? -7.470 5.171 5.694 1.00 0.00 27 HIS A CA 8
ATOM 4820 C C . HIS A 1 27 ? -6.212 5.188 4.831 1.00 0.00 27 HIS A C 8
ATOM 4821 O O . HIS A 1 27 ? -5.211 5.813 5.186 1.00 0.00 27 HIS A O 8
ATOM 4835 N N . LEU A 1 28 ? -6.268 4.498 3.698 1.00 0.00 28 LEU A N 8
ATOM 4836 C CA . LEU A 1 28 ? -5.133 4.433 2.784 1.00 0.00 28 LEU A CA 8
ATOM 4837 C C . LEU A 1 28 ? -4.592 5.828 2.487 1.00 0.00 28 LEU A C 8
ATOM 4838 O O . LEU A 1 28 ? -3.417 6.111 2.716 1.00 0.00 28 LEU A O 8
ATOM 4854 N N . ASN A 1 29 ? -5.459 6.697 1.977 1.00 0.00 29 ASN A N 8
ATOM 4855 C CA . ASN A 1 29 ? -5.069 8.063 1.651 1.00 0.00 29 ASN A CA 8
ATOM 4856 C C . ASN A 1 29 ? -4.168 8.646 2.735 1.00 0.00 29 ASN A C 8
ATOM 4857 O O . ASN A 1 29 ? -3.012 8.983 2.479 1.00 0.00 29 ASN A O 8
ATOM 4868 N N . GLN A 1 30 ? -4.705 8.760 3.945 1.00 0.00 30 GLN A N 8
ATOM 4869 C CA . GLN A 1 30 ? -3.949 9.302 5.068 1.00 0.00 30 GLN A CA 8
ATOM 4870 C C . GLN A 1 30 ? -2.682 8.490 5.313 1.00 0.00 30 GLN A C 8
ATOM 4871 O O . GLN A 1 30 ? -1.635 9.041 5.655 1.00 0.00 30 GLN A O 8
ATOM 4885 N N . HIS A 1 31 ? -2.784 7.176 5.138 1.00 0.00 31 HIS A N 8
ATOM 4886 C CA . HIS A 1 31 ? -1.645 6.287 5.340 1.00 0.00 31 HIS A CA 8
ATOM 4887 C C . HIS A 1 31 ? -0.499 6.649 4.399 1.00 0.00 31 HIS A C 8
ATOM 4888 O O . HIS A 1 31 ? 0.665 6.649 4.797 1.00 0.00 31 HIS A O 8
ATOM 4902 N N . GLN A 1 32 ? -0.839 6.956 3.152 1.00 0.00 32 GLN A N 8
ATOM 4903 C CA . GLN A 1 32 ? 0.161 7.318 2.155 1.00 0.00 32 GLN A CA 8
ATOM 4904 C C . GLN A 1 32 ? 1.092 8.403 2.687 1.00 0.00 32 GLN A C 8
ATOM 4905 O O . GLN A 1 32 ? 2.176 8.624 2.148 1.00 0.00 32 GLN A O 8
ATOM 4919 N N . ARG A 1 33 ? 0.660 9.079 3.747 1.00 0.00 33 ARG A N 8
ATOM 4920 C CA . ARG A 1 33 ? 1.453 10.142 4.350 1.00 0.00 33 ARG A CA 8
ATOM 4921 C C . ARG A 1 33 ? 2.778 9.600 4.879 1.00 0.00 33 ARG A C 8
ATOM 4922 O O . ARG A 1 33 ? 3.788 10.303 4.889 1.00 0.00 33 ARG A O 8
ATOM 4943 N N . ILE A 1 34 ? 2.764 8.346 5.318 1.00 0.00 34 ILE A N 8
ATOM 4944 C CA . ILE A 1 34 ? 3.964 7.709 5.847 1.00 0.00 34 ILE A CA 8
ATOM 4945 C C . ILE A 1 34 ? 5.051 7.613 4.782 1.00 0.00 34 ILE A C 8
ATOM 4946 O O . ILE A 1 34 ? 6.190 7.248 5.073 1.00 0.00 34 ILE A O 8
ATOM 4962 N N . HIS A 1 35 ? 4.691 7.945 3.546 1.00 0.00 35 HIS A N 8
ATOM 4963 C CA . HIS A 1 35 ? 5.637 7.899 2.436 1.00 0.00 35 HIS A CA 8
ATOM 4964 C C . HIS A 1 35 ? 5.918 9.301 1.903 1.00 0.00 35 HIS A C 8
ATOM 4965 O O . HIS A 1 35 ? 6.387 9.466 0.776 1.00 0.00 35 HIS A O 8
ATOM 4979 N N . THR A 1 36 ? 5.626 10.309 2.719 1.00 0.00 36 THR A N 8
ATOM 4980 C CA . THR A 1 36 ? 5.845 11.696 2.329 1.00 0.00 36 THR A CA 8
ATOM 4981 C C . THR A 1 36 ? 7.001 12.311 3.109 1.00 0.00 36 THR A C 8
ATOM 4982 O O . THR A 1 36 ? 7.572 13.320 2.699 1.00 0.00 36 THR A O 8
ATOM 4993 N N . GLY A 1 37 ? 7.341 11.695 4.237 1.00 0.00 37 GLY A N 8
ATOM 4994 C CA . GLY A 1 37 ? 8.428 12.197 5.057 1.00 0.00 37 GLY A CA 8
ATOM 4995 C C . GLY A 1 37 ? 9.777 12.061 4.378 1.00 0.00 37 GLY A C 8
ATOM 4996 O O . GLY A 1 37 ? 10.361 13.053 3.943 1.00 0.00 37 GLY A O 8
ATOM 5000 N N . GLU A 1 38 ? 10.271 10.831 4.288 1.00 0.00 38 GLU A N 8
ATOM 5001 C CA . GLU A 1 38 ? 11.561 10.571 3.659 1.00 0.00 38 GLU A CA 8
ATOM 5002 C C . GLU A 1 38 ? 11.627 11.202 2.272 1.00 0.00 38 GLU A C 8
ATOM 5003 O O . GLU A 1 38 ? 11.056 10.683 1.312 1.00 0.00 38 GLU A O 8
ATOM 5015 N N . LYS A 1 39 ? 12.327 12.328 2.173 1.00 0.00 39 LYS A N 8
ATOM 5016 C CA . LYS A 1 39 ? 12.469 13.032 0.904 1.00 0.00 39 LYS A CA 8
ATOM 5017 C C . LYS A 1 39 ? 13.897 12.922 0.378 1.00 0.00 39 LYS A C 8
ATOM 5018 O O . LYS A 1 39 ? 14.667 13.882 0.399 1.00 0.00 39 LYS A O 8
ATOM 5037 N N . PRO A 1 40 ? 14.259 11.724 -0.105 1.00 0.00 40 PRO A N 8
ATOM 5038 C CA . PRO A 1 40 ? 15.596 11.462 -0.648 1.00 0.00 40 PRO A CA 8
ATOM 5039 C C . PRO A 1 40 ? 15.835 12.179 -1.972 1.00 0.00 40 PRO A C 8
ATOM 5040 O O . PRO A 1 40 ? 16.856 12.842 -2.154 1.00 0.00 40 PRO A O 8
ATOM 5051 N N . SER A 1 41 ? 14.888 12.041 -2.894 1.00 0.00 41 SER A N 8
ATOM 5052 C CA . SER A 1 41 ? 14.997 12.673 -4.204 1.00 0.00 41 SER A CA 8
ATOM 5053 C C . SER A 1 41 ? 13.644 12.704 -4.907 1.00 0.00 41 SER A C 8
ATOM 5054 O O . SER A 1 41 ? 12.672 12.116 -4.434 1.00 0.00 41 SER A O 8
ATOM 5062 N N . GLY A 1 42 ? 13.589 13.395 -6.042 1.00 0.00 42 GLY A N 8
ATOM 5063 C CA . GLY A 1 42 ? 12.351 13.491 -6.793 1.00 0.00 42 GLY A CA 8
ATOM 5064 C C . GLY A 1 42 ? 11.916 12.156 -7.365 1.00 0.00 42 GLY A C 8
ATOM 5065 O O . GLY A 1 42 ? 12.733 11.353 -7.816 1.00 0.00 42 GLY A O 8
ATOM 5069 N N . PRO A 1 43 ? 10.599 11.903 -7.350 1.00 0.00 43 PRO A N 8
ATOM 5070 C CA . PRO A 1 43 ? 10.026 10.656 -7.866 1.00 0.00 43 PRO A CA 8
ATOM 5071 C C . PRO A 1 43 ? 10.126 10.557 -9.384 1.00 0.00 43 PRO A C 8
ATOM 5072 O O . PRO A 1 43 ? 9.376 11.211 -10.109 1.00 0.00 43 PRO A O 8
ATOM 5083 N N . SER A 1 44 ? 11.057 9.736 -9.859 1.00 0.00 44 SER A N 8
ATOM 5084 C CA . SER A 1 44 ? 11.258 9.554 -11.292 1.00 0.00 44 SER A CA 8
ATOM 5085 C C . SER A 1 44 ? 10.154 8.687 -11.889 1.00 0.00 44 SER A C 8
ATOM 5086 O O . SER A 1 44 ? 9.507 7.913 -11.184 1.00 0.00 44 SER A O 8
ATOM 5094 N N . SER A 1 45 ? 9.944 8.824 -13.194 1.00 0.00 45 SER A N 8
ATOM 5095 C CA . SER A 1 45 ? 8.916 8.057 -13.888 1.00 0.00 45 SER A CA 8
ATOM 5096 C C . SER A 1 45 ? 7.527 8.415 -13.367 1.00 0.00 45 SER A C 8
ATOM 5097 O O . SER A 1 45 ? 6.684 7.542 -13.163 1.00 0.00 45 SER A O 8
ATOM 5105 N N . GLY A 1 46 ? 7.297 9.707 -13.154 1.00 0.00 46 GLY A N 8
ATOM 5106 C CA . GLY A 1 46 ? 6.010 10.159 -12.659 1.00 0.00 46 GLY A CA 8
ATOM 5107 C C . GLY A 1 46 ? 6.128 10.939 -11.364 1.00 0.00 46 GLY A C 8
ATOM 5108 O O . GLY A 1 46 ? 5.880 10.374 -10.300 1.00 0.00 46 GLY A O 8
ATOM 5113 N N . GLY A 1 1 ? 6.180 -20.816 1.844 1.00 0.00 1 GLY A N 9
ATOM 5114 C CA . GLY A 1 1 ? 5.078 -21.704 2.164 1.00 0.00 1 GLY A CA 9
ATOM 5115 C C . GLY A 1 1 ? 5.166 -22.251 3.575 1.00 0.00 1 GLY A C 9
ATOM 5116 O O . GLY A 1 1 ? 4.996 -23.451 3.794 1.00 0.00 1 GLY A O 9
ATOM 5120 N N . SER A 1 2 ? 5.433 -21.371 4.534 1.00 0.00 2 SER A N 9
ATOM 5121 C CA . SER A 1 2 ? 5.549 -21.774 5.931 1.00 0.00 2 SER A CA 9
ATOM 5122 C C . SER A 1 2 ? 4.219 -21.600 6.659 1.00 0.00 2 SER A C 9
ATOM 5123 O O . SER A 1 2 ? 3.428 -20.717 6.327 1.00 0.00 2 SER A O 9
ATOM 5131 N N . SER A 1 3 ? 3.980 -22.450 7.652 1.00 0.00 3 SER A N 9
ATOM 5132 C CA . SER A 1 3 ? 2.745 -22.394 8.426 1.00 0.00 3 SER A CA 9
ATOM 5133 C C . SER A 1 3 ? 2.517 -20.993 8.984 1.00 0.00 3 SER A C 9
ATOM 5134 O O . SER A 1 3 ? 3.118 -20.606 9.985 1.00 0.00 3 SER A O 9
ATOM 5142 N N . GLY A 1 4 ? 1.642 -20.236 8.328 1.00 0.00 4 GLY A N 9
ATOM 5143 C CA . GLY A 1 4 ? 1.349 -18.886 8.773 1.00 0.00 4 GLY A CA 9
ATOM 5144 C C . GLY A 1 4 ? -0.139 -18.628 8.900 1.00 0.00 4 GLY A C 9
ATOM 5145 O O . GLY A 1 4 ? -0.950 -19.308 8.272 1.00 0.00 4 GLY A O 9
ATOM 5149 N N . SER A 1 5 ? -0.500 -17.644 9.717 1.00 0.00 5 SER A N 9
ATOM 5150 C CA . SER A 1 5 ? -1.901 -17.301 9.930 1.00 0.00 5 SER A CA 9
ATOM 5151 C C . SER A 1 5 ? -2.492 -16.635 8.691 1.00 0.00 5 SER A C 9
ATOM 5152 O O . SER A 1 5 ? -3.603 -16.956 8.270 1.00 0.00 5 SER A O 9
ATOM 5160 N N . SER A 1 6 ? -1.739 -15.704 8.112 1.00 0.00 6 SER A N 9
ATOM 5161 C CA . SER A 1 6 ? -2.188 -14.989 6.923 1.00 0.00 6 SER A CA 9
ATOM 5162 C C . SER A 1 6 ? -2.895 -15.933 5.956 1.00 0.00 6 SER A C 9
ATOM 5163 O O . SER A 1 6 ? -2.469 -17.069 5.756 1.00 0.00 6 SER A O 9
ATOM 5171 N N . GLY A 1 7 ? -3.981 -15.453 5.357 1.00 0.00 7 GLY A N 9
ATOM 5172 C CA . GLY A 1 7 ? -4.732 -16.265 4.418 1.00 0.00 7 GLY A CA 9
ATOM 5173 C C . GLY A 1 7 ? -4.694 -15.707 3.009 1.00 0.00 7 GLY A C 9
ATOM 5174 O O . GLY A 1 7 ? -3.666 -15.198 2.563 1.00 0.00 7 GLY A O 9
ATOM 5178 N N . SER A 1 8 ? -5.818 -15.803 2.306 1.00 0.00 8 SER A N 9
ATOM 5179 C CA . SER A 1 8 ? -5.908 -15.308 0.937 1.00 0.00 8 SER A CA 9
ATOM 5180 C C . SER A 1 8 ? -7.109 -14.381 0.773 1.00 0.00 8 SER A C 9
ATOM 5181 O O . SER A 1 8 ? -8.252 -14.834 0.710 1.00 0.00 8 SER A O 9
ATOM 5189 N N . SER A 1 9 ? -6.840 -13.082 0.704 1.00 0.00 9 SER A N 9
ATOM 5190 C CA . SER A 1 9 ? -7.897 -12.089 0.551 1.00 0.00 9 SER A CA 9
ATOM 5191 C C . SER A 1 9 ? -7.394 -10.874 -0.223 1.00 0.00 9 SER A C 9
ATOM 5192 O O . SER A 1 9 ? -6.195 -10.729 -0.464 1.00 0.00 9 SER A O 9
ATOM 5200 N N . THR A 1 10 ? -8.320 -10.002 -0.609 1.00 0.00 10 THR A N 9
ATOM 5201 C CA . THR A 1 10 ? -7.972 -8.800 -1.357 1.00 0.00 10 THR A CA 9
ATOM 5202 C C . THR A 1 10 ? -8.581 -7.558 -0.715 1.00 0.00 10 THR A C 9
ATOM 5203 O O . THR A 1 10 ? -9.617 -7.633 -0.054 1.00 0.00 10 THR A O 9
ATOM 5214 N N . LYS A 1 11 ? -7.932 -6.416 -0.914 1.00 0.00 11 LYS A N 9
ATOM 5215 C CA . LYS A 1 11 ? -8.410 -5.156 -0.357 1.00 0.00 11 LYS A CA 9
ATOM 5216 C C . LYS A 1 11 ? -8.917 -4.232 -1.459 1.00 0.00 11 LYS A C 9
ATOM 5217 O O . LYS A 1 11 ? -8.476 -4.317 -2.605 1.00 0.00 11 LYS A O 9
ATOM 5236 N N . SER A 1 12 ? -9.844 -3.348 -1.104 1.00 0.00 12 SER A N 9
ATOM 5237 C CA . SER A 1 12 ? -10.412 -2.408 -2.064 1.00 0.00 12 SER A CA 9
ATOM 5238 C C . SER A 1 12 ? -9.386 -1.352 -2.462 1.00 0.00 12 SER A C 9
ATOM 5239 O O . SER A 1 12 ? -9.093 -1.169 -3.644 1.00 0.00 12 SER A O 9
ATOM 5247 N N . HIS A 1 13 ? -8.843 -0.658 -1.467 1.00 0.00 13 HIS A N 9
ATOM 5248 C CA . HIS A 1 13 ? -7.848 0.380 -1.712 1.00 0.00 13 HIS A CA 9
ATOM 5249 C C . HIS A 1 13 ? -6.471 -0.059 -1.223 1.00 0.00 13 HIS A C 9
ATOM 5250 O O . HIS A 1 13 ? -6.223 -0.126 -0.020 1.00 0.00 13 HIS A O 9
ATOM 5264 N N . GLN A 1 14 ? -5.582 -0.358 -2.165 1.00 0.00 14 GLN A N 9
ATOM 5265 C CA . GLN A 1 14 ? -4.232 -0.793 -1.829 1.00 0.00 14 GLN A CA 9
ATOM 5266 C C . GLN A 1 14 ? -3.211 0.288 -2.168 1.00 0.00 14 GLN A C 9
ATOM 5267 O O . GLN A 1 14 ? -3.324 0.963 -3.192 1.00 0.00 14 GLN A O 9
ATOM 5281 N N . CYS A 1 15 ? -2.216 0.449 -1.302 1.00 0.00 15 CYS A N 9
ATOM 5282 C CA . CYS A 1 15 ? -1.176 1.449 -1.509 1.00 0.00 15 CYS A CA 9
ATOM 5283 C C . CYS A 1 15 ? -0.228 1.025 -2.627 1.00 0.00 15 CYS A C 9
ATOM 5284 O O . CYS A 1 15 ? -0.197 -0.142 -3.021 1.00 0.00 15 CYS A O 9
ATOM 5291 N N . HIS A 1 16 ? 0.543 1.981 -3.136 1.00 0.00 16 HIS A N 9
ATOM 5292 C CA . HIS A 1 16 ? 1.493 1.707 -4.209 1.00 0.00 16 HIS A CA 9
ATOM 5293 C C . HIS A 1 16 ? 2.928 1.803 -3.702 1.00 0.00 16 HIS A C 9
ATOM 5294 O O . HIS A 1 16 ? 3.829 1.155 -4.234 1.00 0.00 16 HIS A O 9
ATOM 5308 N N . GLU A 1 17 ? 3.133 2.616 -2.670 1.00 0.00 17 GLU A N 9
ATOM 5309 C CA . GLU A 1 17 ? 4.460 2.798 -2.093 1.00 0.00 17 GLU A CA 9
ATOM 5310 C C . GLU A 1 17 ? 4.931 1.522 -1.400 1.00 0.00 17 GLU A C 9
ATOM 5311 O O . GLU A 1 17 ? 6.080 1.106 -1.556 1.00 0.00 17 GLU A O 9
ATOM 5323 N N . CYS A 1 18 ? 4.036 0.907 -0.634 1.00 0.00 18 CYS A N 9
ATOM 5324 C CA . CYS A 1 18 ? 4.359 -0.320 0.084 1.00 0.00 18 CYS A CA 9
ATOM 5325 C C . CYS A 1 18 ? 3.451 -1.464 -0.359 1.00 0.00 18 CYS A C 9
ATOM 5326 O O . CYS A 1 18 ? 3.902 -2.595 -0.536 1.00 0.00 18 CYS A O 9
ATOM 5333 N N . GLY A 1 19 ? 2.169 -1.160 -0.537 1.00 0.00 19 GLY A N 9
ATOM 5334 C CA . GLY A 1 19 ? 1.218 -2.173 -0.958 1.00 0.00 19 GLY A CA 9
ATOM 5335 C C . GLY A 1 19 ? 0.332 -2.644 0.178 1.00 0.00 19 GLY A C 9
ATOM 5336 O O . GLY A 1 19 ? -0.075 -3.805 0.216 1.00 0.00 19 GLY A O 9
ATOM 5340 N N . ARG A 1 20 ? 0.034 -1.742 1.107 1.00 0.00 20 ARG A N 9
ATOM 5341 C CA . ARG A 1 20 ? -0.807 -2.072 2.251 1.00 0.00 20 ARG A CA 9
ATOM 5342 C C . ARG A 1 20 ? -2.277 -2.132 1.846 1.00 0.00 20 ARG A C 9
ATOM 5343 O O . ARG A 1 20 ? -2.642 -1.747 0.736 1.00 0.00 20 ARG A O 9
ATOM 5364 N N . GLY A 1 21 ? -3.117 -2.618 2.756 1.00 0.00 21 GLY A N 9
ATOM 5365 C CA . GLY A 1 21 ? -4.537 -2.720 2.474 1.00 0.00 21 GLY A CA 9
ATOM 5366 C C . GLY A 1 21 ? -5.384 -1.981 3.491 1.00 0.00 21 GLY A C 9
ATOM 5367 O O . GLY A 1 21 ? -5.208 -2.150 4.697 1.00 0.00 21 GLY A O 9
ATOM 5371 N N . PHE A 1 22 ? -6.306 -1.157 3.004 1.00 0.00 22 PHE A N 9
ATOM 5372 C CA . PHE A 1 22 ? -7.182 -0.387 3.879 1.00 0.00 22 PHE A CA 9
ATOM 5373 C C . PHE A 1 22 ? -8.636 -0.501 3.431 1.00 0.00 22 PHE A C 9
ATOM 5374 O O . PHE A 1 22 ? -8.962 -0.254 2.269 1.00 0.00 22 PHE A O 9
ATOM 5391 N N . THR A 1 23 ? -9.508 -0.879 4.361 1.00 0.00 23 THR A N 9
ATOM 5392 C CA . THR A 1 23 ? -10.927 -1.029 4.063 1.00 0.00 23 THR A CA 9
ATOM 5393 C C . THR A 1 23 ? -11.503 0.253 3.471 1.00 0.00 23 THR A C 9
ATOM 5394 O O . THR A 1 23 ? -12.045 0.249 2.365 1.00 0.00 23 THR A O 9
ATOM 5405 N N . LEU A 1 24 ? -11.381 1.348 4.213 1.00 0.00 24 LEU A N 9
ATOM 5406 C CA . LEU A 1 24 ? -11.889 2.639 3.761 1.00 0.00 24 LEU A CA 9
ATOM 5407 C C . LEU A 1 24 ? -10.851 3.366 2.913 1.00 0.00 24 LEU A C 9
ATOM 5408 O O . LEU A 1 24 ? -9.647 3.225 3.130 1.00 0.00 24 LEU A O 9
ATOM 5424 N N . LYS A 1 25 ? -11.324 4.147 1.948 1.00 0.00 25 LYS A N 9
ATOM 5425 C CA . LYS A 1 25 ? -10.437 4.901 1.069 1.00 0.00 25 LYS A CA 9
ATOM 5426 C C . LYS A 1 25 ? -9.630 5.925 1.860 1.00 0.00 25 LYS A C 9
ATOM 5427 O O . LYS A 1 25 ? -8.426 6.076 1.650 1.00 0.00 25 LYS A O 9
ATOM 5446 N N . SER A 1 26 ? -10.299 6.625 2.770 1.00 0.00 26 SER A N 9
ATOM 5447 C CA . SER A 1 26 ? -9.644 7.637 3.590 1.00 0.00 26 SER A CA 9
ATOM 5448 C C . SER A 1 26 ? -8.484 7.032 4.376 1.00 0.00 26 SER A C 9
ATOM 5449 O O . SER A 1 26 ? -7.448 7.669 4.566 1.00 0.00 26 SER A O 9
ATOM 5457 N N . HIS A 1 27 ? -8.667 5.796 4.830 1.00 0.00 27 HIS A N 9
ATOM 5458 C CA . HIS A 1 27 ? -7.636 5.103 5.595 1.00 0.00 27 HIS A CA 9
ATOM 5459 C C . HIS A 1 27 ? -6.314 5.083 4.832 1.00 0.00 27 HIS A C 9
ATOM 5460 O O . HIS A 1 27 ? -5.283 5.520 5.345 1.00 0.00 27 HIS A O 9
ATOM 5474 N N . LEU A 1 28 ? -6.352 4.573 3.606 1.00 0.00 28 LEU A N 9
ATOM 5475 C CA . LEU A 1 28 ? -5.157 4.495 2.773 1.00 0.00 28 LEU A CA 9
ATOM 5476 C C . LEU A 1 28 ? -4.551 5.878 2.561 1.00 0.00 28 LEU A C 9
ATOM 5477 O O . LEU A 1 28 ? -3.355 6.080 2.766 1.00 0.00 28 LEU A O 9
ATOM 5493 N N . ASN A 1 29 ? -5.385 6.828 2.151 1.00 0.00 29 ASN A N 9
ATOM 5494 C CA . ASN A 1 29 ? -4.930 8.193 1.913 1.00 0.00 29 ASN A CA 9
ATOM 5495 C C . ASN A 1 29 ? -4.104 8.705 3.089 1.00 0.00 29 ASN A C 9
ATOM 5496 O O . ASN A 1 29 ? -2.966 9.140 2.917 1.00 0.00 29 ASN A O 9
ATOM 5507 N N . GLN A 1 30 ? -4.685 8.647 4.283 1.00 0.00 30 GLN A N 9
ATOM 5508 C CA . GLN A 1 30 ? -4.002 9.105 5.487 1.00 0.00 30 GLN A CA 9
ATOM 5509 C C . GLN A 1 30 ? -2.706 8.331 5.705 1.00 0.00 30 GLN A C 9
ATOM 5510 O O . GLN A 1 30 ? -1.717 8.881 6.189 1.00 0.00 30 GLN A O 9
ATOM 5524 N N . HIS A 1 31 ? -2.719 7.051 5.346 1.00 0.00 31 HIS A N 9
ATOM 5525 C CA . HIS A 1 31 ? -1.544 6.201 5.502 1.00 0.00 31 HIS A CA 9
ATOM 5526 C C . HIS A 1 31 ? -0.391 6.704 4.638 1.00 0.00 31 HIS A C 9
ATOM 5527 O O . HIS A 1 31 ? 0.730 6.866 5.119 1.00 0.00 31 HIS A O 9
ATOM 5541 N N . GLN A 1 32 ? -0.676 6.949 3.363 1.00 0.00 32 GLN A N 9
ATOM 5542 C CA . GLN A 1 32 ? 0.338 7.431 2.434 1.00 0.00 32 GLN A CA 9
ATOM 5543 C C . GLN A 1 32 ? 1.155 8.559 3.057 1.00 0.00 32 GLN A C 9
ATOM 5544 O O . GLN A 1 32 ? 2.304 8.789 2.678 1.00 0.00 32 GLN A O 9
ATOM 5558 N N . ARG A 1 33 ? 0.554 9.259 4.013 1.00 0.00 33 ARG A N 9
ATOM 5559 C CA . ARG A 1 33 ? 1.225 10.364 4.687 1.00 0.00 33 ARG A CA 9
ATOM 5560 C C . ARG A 1 33 ? 2.608 9.943 5.176 1.00 0.00 33 ARG A C 9
ATOM 5561 O O . ARG A 1 33 ? 3.458 10.786 5.465 1.00 0.00 33 ARG A O 9
ATOM 5582 N N . ILE A 1 34 ? 2.825 8.635 5.267 1.00 0.00 34 ILE A N 9
ATOM 5583 C CA . ILE A 1 34 ? 4.104 8.103 5.721 1.00 0.00 34 ILE A CA 9
ATOM 5584 C C . ILE A 1 34 ? 5.128 8.097 4.591 1.00 0.00 34 ILE A C 9
ATOM 5585 O O . ILE A 1 34 ? 6.326 8.263 4.824 1.00 0.00 34 ILE A O 9
ATOM 5601 N N . HIS A 1 35 ? 4.649 7.907 3.366 1.00 0.00 35 HIS A N 9
ATOM 5602 C CA . HIS A 1 35 ? 5.523 7.882 2.198 1.00 0.00 35 HIS A CA 9
ATOM 5603 C C . HIS A 1 35 ? 5.752 9.291 1.661 1.00 0.00 35 HIS A C 9
ATOM 5604 O O . HIS A 1 35 ? 6.825 9.604 1.143 1.00 0.00 35 HIS A O 9
ATOM 5618 N N . THR A 1 36 ? 4.737 10.140 1.787 1.00 0.00 36 THR A N 9
ATOM 5619 C CA . THR A 1 36 ? 4.826 11.515 1.313 1.00 0.00 36 THR A CA 9
ATOM 5620 C C . THR A 1 36 ? 5.253 12.457 2.433 1.00 0.00 36 THR A C 9
ATOM 5621 O O . THR A 1 36 ? 6.088 13.338 2.233 1.00 0.00 36 THR A O 9
ATOM 5632 N N . GLY A 1 37 ? 4.675 12.263 3.615 1.00 0.00 37 GLY A N 9
ATOM 5633 C CA . GLY A 1 37 ? 5.009 13.103 4.750 1.00 0.00 37 GLY A CA 9
ATOM 5634 C C . GLY A 1 37 ? 5.047 14.575 4.392 1.00 0.00 37 GLY A C 9
ATOM 5635 O O . GLY A 1 37 ? 4.657 14.962 3.291 1.00 0.00 37 GLY A O 9
ATOM 5639 N N . GLU A 1 38 ? 5.516 15.398 5.324 1.00 0.00 38 GLU A N 9
ATOM 5640 C CA . GLU A 1 38 ? 5.600 16.837 5.100 1.00 0.00 38 GLU A CA 9
ATOM 5641 C C . GLU A 1 38 ? 6.985 17.229 4.595 1.00 0.00 38 GLU A C 9
ATOM 5642 O O . GLU A 1 38 ? 7.873 17.566 5.379 1.00 0.00 38 GLU A O 9
ATOM 5654 N N . LYS A 1 39 ? 7.164 17.182 3.279 1.00 0.00 39 LYS A N 9
ATOM 5655 C CA . LYS A 1 39 ? 8.439 17.532 2.666 1.00 0.00 39 LYS A CA 9
ATOM 5656 C C . LYS A 1 39 ? 8.227 18.203 1.312 1.00 0.00 39 LYS A C 9
ATOM 5657 O O . LYS A 1 39 ? 7.181 18.059 0.679 1.00 0.00 39 LYS A O 9
ATOM 5676 N N . PRO A 1 40 ? 9.242 18.951 0.856 1.00 0.00 40 PRO A N 9
ATOM 5677 C CA . PRO A 1 40 ? 9.191 19.656 -0.428 1.00 0.00 40 PRO A CA 9
ATOM 5678 C C . PRO A 1 40 ? 9.232 18.701 -1.616 1.00 0.00 40 PRO A C 9
ATOM 5679 O O . PRO A 1 40 ? 9.286 19.131 -2.768 1.00 0.00 40 PRO A O 9
ATOM 5690 N N . SER A 1 41 ? 9.205 17.404 -1.328 1.00 0.00 41 SER A N 9
ATOM 5691 C CA . SER A 1 41 ? 9.243 16.388 -2.373 1.00 0.00 41 SER A CA 9
ATOM 5692 C C . SER A 1 41 ? 8.202 16.677 -3.450 1.00 0.00 41 SER A C 9
ATOM 5693 O O . SER A 1 41 ? 8.529 16.796 -4.630 1.00 0.00 41 SER A O 9
ATOM 5701 N N . GLY A 1 42 ? 6.944 16.790 -3.034 1.00 0.00 42 GLY A N 9
ATOM 5702 C CA . GLY A 1 42 ? 5.873 17.065 -3.974 1.00 0.00 42 GLY A CA 9
ATOM 5703 C C . GLY A 1 42 ? 6.147 18.292 -4.822 1.00 0.00 42 GLY A C 9
ATOM 5704 O O . GLY A 1 42 ? 6.485 18.194 -6.002 1.00 0.00 42 GLY A O 9
ATOM 5708 N N . PRO A 1 43 ? 5.998 19.479 -4.217 1.00 0.00 43 PRO A N 9
ATOM 5709 C CA . PRO A 1 43 ? 6.225 20.753 -4.906 1.00 0.00 43 PRO A CA 9
ATOM 5710 C C . PRO A 1 43 ? 7.699 20.987 -5.220 1.00 0.00 43 PRO A C 9
ATOM 5711 O O . PRO A 1 43 ? 8.539 21.010 -4.321 1.00 0.00 43 PRO A O 9
ATOM 5722 N N . SER A 1 44 ? 8.006 21.161 -6.502 1.00 0.00 44 SER A N 9
ATOM 5723 C CA . SER A 1 44 ? 9.379 21.390 -6.935 1.00 0.00 44 SER A CA 9
ATOM 5724 C C . SER A 1 44 ? 10.147 22.203 -5.897 1.00 0.00 44 SER A C 9
ATOM 5725 O O . SER A 1 44 ? 11.259 21.843 -5.511 1.00 0.00 44 SER A O 9
ATOM 5733 N N . SER A 1 45 ? 9.546 23.301 -5.450 1.00 0.00 45 SER A N 9
ATOM 5734 C CA . SER A 1 45 ? 10.174 24.167 -4.460 1.00 0.00 45 SER A CA 9
ATOM 5735 C C . SER A 1 45 ? 9.186 24.540 -3.359 1.00 0.00 45 SER A C 9
ATOM 5736 O O . SER A 1 45 ? 8.010 24.787 -3.623 1.00 0.00 45 SER A O 9
ATOM 5744 N N . GLY A 1 46 ? 9.673 24.579 -2.123 1.00 0.00 46 GLY A N 9
ATOM 5745 C CA . GLY A 1 46 ? 8.821 24.922 -1.000 1.00 0.00 46 GLY A CA 9
ATOM 5746 C C . GLY A 1 46 ? 9.564 24.895 0.321 1.00 0.00 46 GLY A C 9
ATOM 5747 O O . GLY A 1 46 ? 10.606 25.538 0.435 1.00 0.00 46 GLY A O 9
ATOM 5752 N N . GLY A 1 1 ? 10.653 -24.046 -8.249 1.00 0.00 1 GLY A N 10
ATOM 5753 C CA . GLY A 1 1 ? 10.524 -22.795 -7.524 1.00 0.00 1 GLY A CA 10
ATOM 5754 C C . GLY A 1 1 ? 9.506 -21.864 -8.153 1.00 0.00 1 GLY A C 10
ATOM 5755 O O . GLY A 1 1 ? 9.866 -20.952 -8.898 1.00 0.00 1 GLY A O 10
ATOM 5759 N N . SER A 1 2 ? 8.231 -22.095 -7.855 1.00 0.00 2 SER A N 10
ATOM 5760 C CA . SER A 1 2 ? 7.158 -21.273 -8.401 1.00 0.00 2 SER A CA 10
ATOM 5761 C C . SER A 1 2 ? 6.789 -20.150 -7.436 1.00 0.00 2 SER A C 10
ATOM 5762 O O . SER A 1 2 ? 6.754 -18.979 -7.812 1.00 0.00 2 SER A O 10
ATOM 5770 N N . SER A 1 3 ? 6.513 -20.518 -6.189 1.00 0.00 3 SER A N 10
ATOM 5771 C CA . SER A 1 3 ? 6.142 -19.544 -5.169 1.00 0.00 3 SER A CA 10
ATOM 5772 C C . SER A 1 3 ? 5.308 -18.417 -5.771 1.00 0.00 3 SER A C 10
ATOM 5773 O O . SER A 1 3 ? 5.503 -17.246 -5.451 1.00 0.00 3 SER A O 10
ATOM 5781 N N . GLY A 1 4 ? 4.376 -18.782 -6.647 1.00 0.00 4 GLY A N 10
ATOM 5782 C CA . GLY A 1 4 ? 3.526 -17.792 -7.282 1.00 0.00 4 GLY A CA 10
ATOM 5783 C C . GLY A 1 4 ? 2.115 -17.800 -6.729 1.00 0.00 4 GLY A C 10
ATOM 5784 O O . GLY A 1 4 ? 1.233 -18.467 -7.269 1.00 0.00 4 GLY A O 10
ATOM 5788 N N . SER A 1 5 ? 1.901 -17.058 -5.647 1.00 0.00 5 SER A N 10
ATOM 5789 C CA . SER A 1 5 ? 0.587 -16.986 -5.017 1.00 0.00 5 SER A CA 10
ATOM 5790 C C . SER A 1 5 ? 0.231 -15.545 -4.666 1.00 0.00 5 SER A C 10
ATOM 5791 O O . SER A 1 5 ? 0.790 -14.964 -3.736 1.00 0.00 5 SER A O 10
ATOM 5799 N N . SER A 1 6 ? -0.704 -14.973 -5.418 1.00 0.00 6 SER A N 10
ATOM 5800 C CA . SER A 1 6 ? -1.133 -13.599 -5.190 1.00 0.00 6 SER A CA 10
ATOM 5801 C C . SER A 1 6 ? -2.261 -13.545 -4.165 1.00 0.00 6 SER A C 10
ATOM 5802 O O . SER A 1 6 ? -2.765 -14.577 -3.724 1.00 0.00 6 SER A O 10
ATOM 5810 N N . GLY A 1 7 ? -2.654 -12.331 -3.788 1.00 0.00 7 GLY A N 10
ATOM 5811 C CA . GLY A 1 7 ? -3.719 -12.163 -2.818 1.00 0.00 7 GLY A CA 10
ATOM 5812 C C . GLY A 1 7 ? -3.197 -12.032 -1.401 1.00 0.00 7 GLY A C 10
ATOM 5813 O O . GLY A 1 7 ? -3.475 -12.876 -0.549 1.00 0.00 7 GLY A O 10
ATOM 5817 N N . SER A 1 8 ? -2.437 -10.971 -1.148 1.00 0.00 8 SER A N 10
ATOM 5818 C CA . SER A 1 8 ? -1.870 -10.735 0.175 1.00 0.00 8 SER A CA 10
ATOM 5819 C C . SER A 1 8 ? -1.982 -9.263 0.559 1.00 0.00 8 SER A C 10
ATOM 5820 O O . SER A 1 8 ? -1.378 -8.397 -0.074 1.00 0.00 8 SER A O 10
ATOM 5828 N N . SER A 1 9 ? -2.759 -8.988 1.602 1.00 0.00 9 SER A N 10
ATOM 5829 C CA . SER A 1 9 ? -2.954 -7.621 2.069 1.00 0.00 9 SER A CA 10
ATOM 5830 C C . SER A 1 9 ? -3.323 -6.698 0.912 1.00 0.00 9 SER A C 10
ATOM 5831 O O . SER A 1 9 ? -2.807 -5.586 0.799 1.00 0.00 9 SER A O 10
ATOM 5839 N N . THR A 1 10 ? -4.222 -7.168 0.052 1.00 0.00 10 THR A N 10
ATOM 5840 C CA . THR A 1 10 ? -4.661 -6.387 -1.098 1.00 0.00 10 THR A CA 10
ATOM 5841 C C . THR A 1 10 ? -6.152 -6.083 -1.020 1.00 0.00 10 THR A C 10
ATOM 5842 O O . THR A 1 10 ? -6.988 -6.970 -1.198 1.00 0.00 10 THR A O 10
ATOM 5853 N N . LYS A 1 11 ? -6.481 -4.824 -0.753 1.00 0.00 11 LYS A N 10
ATOM 5854 C CA . LYS A 1 11 ? -7.873 -4.401 -0.653 1.00 0.00 11 LYS A CA 10
ATOM 5855 C C . LYS A 1 11 ? -8.195 -3.336 -1.697 1.00 0.00 11 LYS A C 10
ATOM 5856 O O . LYS A 1 11 ? -7.296 -2.785 -2.332 1.00 0.00 11 LYS A O 10
ATOM 5875 N N . SER A 1 12 ? -9.482 -3.050 -1.867 1.00 0.00 12 SER A N 10
ATOM 5876 C CA . SER A 1 12 ? -9.921 -2.052 -2.835 1.00 0.00 12 SER A CA 10
ATOM 5877 C C . SER A 1 12 ? -8.910 -0.914 -2.940 1.00 0.00 12 SER A C 10
ATOM 5878 O O . SER A 1 12 ? -8.374 -0.642 -4.014 1.00 0.00 12 SER A O 10
ATOM 5886 N N . HIS A 1 13 ? -8.654 -0.253 -1.815 1.00 0.00 13 HIS A N 10
ATOM 5887 C CA . HIS A 1 13 ? -7.707 0.856 -1.779 1.00 0.00 13 HIS A CA 10
ATOM 5888 C C . HIS A 1 13 ? -6.344 0.389 -1.277 1.00 0.00 13 HIS A C 10
ATOM 5889 O O . HIS A 1 13 ? -6.023 0.536 -0.098 1.00 0.00 13 HIS A O 10
ATOM 5903 N N . GLN A 1 14 ? -5.547 -0.173 -2.180 1.00 0.00 14 GLN A N 10
ATOM 5904 C CA . GLN A 1 14 ? -4.220 -0.662 -1.828 1.00 0.00 14 GLN A CA 10
ATOM 5905 C C . GLN A 1 14 ? -3.149 0.365 -2.183 1.00 0.00 14 GLN A C 10
ATOM 5906 O O . GLN A 1 14 ? -3.206 0.996 -3.239 1.00 0.00 14 GLN A O 10
ATOM 5920 N N . CYS A 1 15 ? -2.174 0.527 -1.295 1.00 0.00 15 CYS A N 10
ATOM 5921 C CA . CYS A 1 15 ? -1.091 1.478 -1.514 1.00 0.00 15 CYS A CA 10
ATOM 5922 C C . CYS A 1 15 ? -0.124 0.965 -2.577 1.00 0.00 15 CYS A C 10
ATOM 5923 O O . CYS A 1 15 ? -0.077 -0.231 -2.864 1.00 0.00 15 CYS A O 10
ATOM 5930 N N . HIS A 1 16 ? 0.647 1.879 -3.158 1.00 0.00 16 HIS A N 10
ATOM 5931 C CA . HIS A 1 16 ? 1.615 1.520 -4.189 1.00 0.00 16 HIS A CA 10
ATOM 5932 C C . HIS A 1 16 ? 3.042 1.708 -3.684 1.00 0.00 16 HIS A C 10
ATOM 5933 O O . HIS A 1 16 ? 3.983 1.134 -4.229 1.00 0.00 16 HIS A O 10
ATOM 5947 N N . GLU A 1 17 ? 3.193 2.516 -2.639 1.00 0.00 17 GLU A N 10
ATOM 5948 C CA . GLU A 1 17 ? 4.506 2.780 -2.062 1.00 0.00 17 GLU A CA 10
ATOM 5949 C C . GLU A 1 17 ? 5.008 1.572 -1.276 1.00 0.00 17 GLU A C 10
ATOM 5950 O O . GLU A 1 17 ? 6.206 1.286 -1.253 1.00 0.00 17 GLU A O 10
ATOM 5962 N N . CYS A 1 18 ? 4.084 0.866 -0.634 1.00 0.00 18 CYS A N 10
ATOM 5963 C CA . CYS A 1 18 ? 4.431 -0.311 0.154 1.00 0.00 18 CYS A CA 10
ATOM 5964 C C . CYS A 1 18 ? 3.524 -1.487 -0.196 1.00 0.00 18 CYS A C 10
ATOM 5965 O O . CYS A 1 18 ? 3.976 -2.627 -0.290 1.00 0.00 18 CYS A O 10
ATOM 5972 N N . GLY A 1 19 ? 2.240 -1.200 -0.390 1.00 0.00 19 GLY A N 10
ATOM 5973 C CA . GLY A 1 19 ? 1.289 -2.243 -0.728 1.00 0.00 19 GLY A CA 10
ATOM 5974 C C . GLY A 1 19 ? 0.466 -2.687 0.465 1.00 0.00 19 GLY A C 10
ATOM 5975 O O . GLY A 1 19 ? 0.458 -3.866 0.818 1.00 0.00 19 GLY A O 10
ATOM 5979 N N . ARG A 1 20 ? -0.226 -1.740 1.089 1.00 0.00 20 ARG A N 10
ATOM 5980 C CA . ARG A 1 20 ? -1.054 -2.039 2.252 1.00 0.00 20 ARG A CA 10
ATOM 5981 C C . ARG A 1 20 ? -2.529 -2.102 1.868 1.00 0.00 20 ARG A C 10
ATOM 5982 O O . ARG A 1 20 ? -2.978 -1.390 0.970 1.00 0.00 20 ARG A O 10
ATOM 6003 N N . GLY A 1 21 ? -3.278 -2.960 2.553 1.00 0.00 21 GLY A N 10
ATOM 6004 C CA . GLY A 1 21 ? -4.695 -3.100 2.269 1.00 0.00 21 GLY A CA 10
ATOM 6005 C C . GLY A 1 21 ? -5.563 -2.366 3.271 1.00 0.00 21 GLY A C 10
ATOM 6006 O O . GLY A 1 21 ? -5.596 -2.718 4.450 1.00 0.00 21 GLY A O 10
ATOM 6010 N N . PHE A 1 22 ? -6.267 -1.341 2.802 1.00 0.00 22 PHE A N 10
ATOM 6011 C CA . PHE A 1 22 ? -7.138 -0.552 3.666 1.00 0.00 22 PHE A CA 10
ATOM 6012 C C . PHE A 1 22 ? -8.599 -0.714 3.259 1.00 0.00 22 PHE A C 10
ATOM 6013 O O . PHE A 1 22 ? -8.934 -0.676 2.074 1.00 0.00 22 PHE A O 10
ATOM 6030 N N . THR A 1 23 ? -9.467 -0.895 4.250 1.00 0.00 23 THR A N 10
ATOM 6031 C CA . THR A 1 23 ? -10.892 -1.065 3.996 1.00 0.00 23 THR A CA 10
ATOM 6032 C C . THR A 1 23 ? -11.532 0.247 3.557 1.00 0.00 23 THR A C 10
ATOM 6033 O O . THR A 1 23 ? -12.246 0.297 2.555 1.00 0.00 23 THR A O 10
ATOM 6044 N N . LEU A 1 24 ? -11.272 1.308 4.312 1.00 0.00 24 LEU A N 10
ATOM 6045 C CA . LEU A 1 24 ? -11.823 2.623 4.001 1.00 0.00 24 LEU A CA 10
ATOM 6046 C C . LEU A 1 24 ? -10.852 3.431 3.146 1.00 0.00 24 LEU A C 10
ATOM 6047 O O . LEU A 1 24 ? -9.651 3.464 3.414 1.00 0.00 24 LEU A O 10
ATOM 6063 N N . LYS A 1 25 ? -11.381 4.084 2.117 1.00 0.00 25 LYS A N 10
ATOM 6064 C CA . LYS A 1 25 ? -10.563 4.897 1.224 1.00 0.00 25 LYS A CA 10
ATOM 6065 C C . LYS A 1 25 ? -9.733 5.905 2.012 1.00 0.00 25 LYS A C 10
ATOM 6066 O O . LYS A 1 25 ? -8.554 6.111 1.727 1.00 0.00 25 LYS A O 10
ATOM 6085 N N . SER A 1 26 ? -10.357 6.529 3.006 1.00 0.00 26 SER A N 10
ATOM 6086 C CA . SER A 1 26 ? -9.676 7.517 3.835 1.00 0.00 26 SER A CA 10
ATOM 6087 C C . SER A 1 26 ? -8.432 6.918 4.484 1.00 0.00 26 SER A C 10
ATOM 6088 O O . SER A 1 26 ? -7.339 7.477 4.391 1.00 0.00 26 SER A O 10
ATOM 6096 N N . HIS A 1 27 ? -8.607 5.776 5.141 1.00 0.00 27 HIS A N 10
ATOM 6097 C CA . HIS A 1 27 ? -7.499 5.100 5.806 1.00 0.00 27 HIS A CA 10
ATOM 6098 C C . HIS A 1 27 ? -6.229 5.181 4.964 1.00 0.00 27 HIS A C 10
ATOM 6099 O O . HIS A 1 27 ? -5.243 5.799 5.366 1.00 0.00 27 HIS A O 10
ATOM 6113 N N . LEU A 1 28 ? -6.259 4.551 3.794 1.00 0.00 28 LEU A N 10
ATOM 6114 C CA . LEU A 1 28 ? -5.111 4.551 2.895 1.00 0.00 28 LEU A CA 10
ATOM 6115 C C . LEU A 1 28 ? -4.614 5.972 2.646 1.00 0.00 28 LEU A C 10
ATOM 6116 O O . LEU A 1 28 ? -3.435 6.270 2.832 1.00 0.00 28 LEU A O 10
ATOM 6132 N N . ASN A 1 29 ? -5.523 6.846 2.226 1.00 0.00 29 ASN A N 10
ATOM 6133 C CA . ASN A 1 29 ? -5.178 8.236 1.952 1.00 0.00 29 ASN A CA 10
ATOM 6134 C C . ASN A 1 29 ? -4.239 8.783 3.022 1.00 0.00 29 ASN A C 10
ATOM 6135 O O . ASN A 1 29 ? -3.116 9.191 2.726 1.00 0.00 29 ASN A O 10
ATOM 6146 N N . GLN A 1 30 ? -4.706 8.789 4.266 1.00 0.00 30 GLN A N 10
ATOM 6147 C CA . GLN A 1 30 ? -3.908 9.286 5.380 1.00 0.00 30 GLN A CA 10
ATOM 6148 C C . GLN A 1 30 ? -2.613 8.492 5.519 1.00 0.00 30 GLN A C 10
ATOM 6149 O O . GLN A 1 30 ? -1.567 9.045 5.863 1.00 0.00 30 GLN A O 10
ATOM 6163 N N . HIS A 1 31 ? -2.689 7.193 5.249 1.00 0.00 31 HIS A N 10
ATOM 6164 C CA . HIS A 1 31 ? -1.522 6.323 5.344 1.00 0.00 31 HIS A CA 10
ATOM 6165 C C . HIS A 1 31 ? -0.431 6.771 4.377 1.00 0.00 31 HIS A C 10
ATOM 6166 O O . HIS A 1 31 ? 0.724 6.942 4.767 1.00 0.00 31 HIS A O 10
ATOM 6180 N N . GLN A 1 32 ? -0.805 6.957 3.115 1.00 0.00 32 GLN A N 10
ATOM 6181 C CA . GLN A 1 32 ? 0.144 7.384 2.093 1.00 0.00 32 GLN A CA 10
ATOM 6182 C C . GLN A 1 32 ? 1.065 8.475 2.627 1.00 0.00 32 GLN A C 10
ATOM 6183 O O . GLN A 1 32 ? 2.190 8.638 2.152 1.00 0.00 32 GLN A O 10
ATOM 6197 N N . ARG A 1 33 ? 0.582 9.220 3.616 1.00 0.00 33 ARG A N 10
ATOM 6198 C CA . ARG A 1 33 ? 1.363 10.296 4.213 1.00 0.00 33 ARG A CA 10
ATOM 6199 C C . ARG A 1 33 ? 2.714 9.783 4.700 1.00 0.00 33 ARG A C 10
ATOM 6200 O O . ARG A 1 33 ? 3.746 10.420 4.484 1.00 0.00 33 ARG A O 10
ATOM 6221 N N . ILE A 1 34 ? 2.701 8.629 5.358 1.00 0.00 34 ILE A N 10
ATOM 6222 C CA . ILE A 1 34 ? 3.925 8.030 5.875 1.00 0.00 34 ILE A CA 10
ATOM 6223 C C . ILE A 1 34 ? 5.007 7.977 4.801 1.00 0.00 34 ILE A C 10
ATOM 6224 O O . ILE A 1 34 ? 6.195 7.877 5.107 1.00 0.00 34 ILE A O 10
ATOM 6240 N N . HIS A 1 35 ? 4.587 8.047 3.542 1.00 0.00 35 HIS A N 10
ATOM 6241 C CA . HIS A 1 35 ? 5.520 8.009 2.422 1.00 0.00 35 HIS A CA 10
ATOM 6242 C C . HIS A 1 35 ? 5.816 9.417 1.913 1.00 0.00 35 HIS A C 10
ATOM 6243 O O . HIS A 1 35 ? 6.866 9.668 1.322 1.00 0.00 35 HIS A O 10
ATOM 6257 N N . THR A 1 36 ? 4.881 10.334 2.146 1.00 0.00 36 THR A N 10
ATOM 6258 C CA . THR A 1 36 ? 5.041 11.715 1.711 1.00 0.00 36 THR A CA 10
ATOM 6259 C C . THR A 1 36 ? 6.455 12.217 1.979 1.00 0.00 36 THR A C 10
ATOM 6260 O O . THR A 1 36 ? 7.024 12.956 1.178 1.00 0.00 36 THR A O 10
ATOM 6271 N N . GLY A 1 37 ? 7.017 11.809 3.113 1.00 0.00 37 GLY A N 10
ATOM 6272 C CA . GLY A 1 37 ? 8.361 12.227 3.466 1.00 0.00 37 GLY A CA 10
ATOM 6273 C C . GLY A 1 37 ? 8.392 13.600 4.108 1.00 0.00 37 GLY A C 10
ATOM 6274 O O . GLY A 1 37 ? 7.464 14.390 3.941 1.00 0.00 37 GLY A O 10
ATOM 6278 N N . GLU A 1 38 ? 9.461 13.882 4.847 1.00 0.00 38 GLU A N 10
ATOM 6279 C CA . GLU A 1 38 ? 9.606 15.169 5.518 1.00 0.00 38 GLU A CA 10
ATOM 6280 C C . GLU A 1 38 ? 10.432 16.134 4.673 1.00 0.00 38 GLU A C 10
ATOM 6281 O O . GLU A 1 38 ? 11.436 15.749 4.074 1.00 0.00 38 GLU A O 10
ATOM 6293 N N . LYS A 1 39 ? 10.001 17.390 4.628 1.00 0.00 39 LYS A N 10
ATOM 6294 C CA . LYS A 1 39 ? 10.700 18.412 3.858 1.00 0.00 39 LYS A CA 10
ATOM 6295 C C . LYS A 1 39 ? 11.245 17.834 2.556 1.00 0.00 39 LYS A C 10
ATOM 6296 O O . LYS A 1 39 ? 12.435 17.931 2.256 1.00 0.00 39 LYS A O 10
ATOM 6315 N N . PRO A 1 40 ? 10.356 17.219 1.762 1.00 0.00 40 PRO A N 10
ATOM 6316 C CA . PRO A 1 40 ? 10.726 16.615 0.479 1.00 0.00 40 PRO A CA 10
ATOM 6317 C C . PRO A 1 40 ? 11.087 17.660 -0.571 1.00 0.00 40 PRO A C 10
ATOM 6318 O O . PRO A 1 40 ? 11.393 17.325 -1.715 1.00 0.00 40 PRO A O 10
ATOM 6329 N N . SER A 1 41 ? 11.050 18.928 -0.174 1.00 0.00 41 SER A N 10
ATOM 6330 C CA . SER A 1 41 ? 11.370 20.023 -1.082 1.00 0.00 41 SER A CA 10
ATOM 6331 C C . SER A 1 41 ? 12.743 19.819 -1.717 1.00 0.00 41 SER A C 10
ATOM 6332 O O . SER A 1 41 ? 13.746 19.674 -1.020 1.00 0.00 41 SER A O 10
ATOM 6340 N N . GLY A 1 42 ? 12.778 19.809 -3.046 1.00 0.00 42 GLY A N 10
ATOM 6341 C CA . GLY A 1 42 ? 14.031 19.622 -3.753 1.00 0.00 42 GLY A CA 10
ATOM 6342 C C . GLY A 1 42 ? 15.102 20.596 -3.304 1.00 0.00 42 GLY A C 10
ATOM 6343 O O . GLY A 1 42 ? 14.833 21.556 -2.581 1.00 0.00 42 GLY A O 10
ATOM 6347 N N . PRO A 1 43 ? 16.348 20.352 -3.735 1.00 0.00 43 PRO A N 10
ATOM 6348 C CA . PRO A 1 43 ? 17.488 21.203 -3.383 1.00 0.00 43 PRO A CA 10
ATOM 6349 C C . PRO A 1 43 ? 17.419 22.571 -4.055 1.00 0.00 43 PRO A C 10
ATOM 6350 O O . PRO A 1 43 ? 17.680 22.699 -5.251 1.00 0.00 43 PRO A O 10
ATOM 6361 N N . SER A 1 44 ? 17.067 23.590 -3.277 1.00 0.00 44 SER A N 10
ATOM 6362 C CA . SER A 1 44 ? 16.961 24.948 -3.798 1.00 0.00 44 SER A CA 10
ATOM 6363 C C . SER A 1 44 ? 17.738 25.927 -2.924 1.00 0.00 44 SER A C 10
ATOM 6364 O O . SER A 1 44 ? 18.239 25.564 -1.860 1.00 0.00 44 SER A O 10
ATOM 6372 N N . SER A 1 45 ? 17.833 27.172 -3.382 1.00 0.00 45 SER A N 10
ATOM 6373 C CA . SER A 1 45 ? 18.552 28.204 -2.644 1.00 0.00 45 SER A CA 10
ATOM 6374 C C . SER A 1 45 ? 17.749 28.664 -1.431 1.00 0.00 45 SER A C 10
ATOM 6375 O O . SER A 1 45 ? 16.555 28.939 -1.531 1.00 0.00 45 SER A O 10
ATOM 6383 N N . GLY A 1 46 ? 18.417 28.743 -0.283 1.00 0.00 46 GLY A N 10
ATOM 6384 C CA . GLY A 1 46 ? 17.751 29.169 0.934 1.00 0.00 46 GLY A CA 10
ATOM 6385 C C . GLY A 1 46 ? 17.708 28.076 1.984 1.00 0.00 46 GLY A C 10
ATOM 6386 O O . GLY A 1 46 ? 18.072 28.333 3.130 1.00 0.00 46 GLY A O 10
ATOM 6391 N N . GLY A 1 1 ? 15.834 -20.368 -5.707 1.00 0.00 1 GLY A N 11
ATOM 6392 C CA . GLY A 1 1 ? 16.411 -19.039 -5.631 1.00 0.00 1 GLY A CA 11
ATOM 6393 C C . GLY A 1 1 ? 15.739 -18.174 -4.583 1.00 0.00 1 GLY A C 11
ATOM 6394 O O . GLY A 1 1 ? 16.210 -18.084 -3.449 1.00 0.00 1 GLY A O 11
ATOM 6398 N N . SER A 1 2 ? 14.637 -17.536 -4.962 1.00 0.00 2 SER A N 11
ATOM 6399 C CA . SER A 1 2 ? 13.902 -16.670 -4.047 1.00 0.00 2 SER A CA 11
ATOM 6400 C C . SER A 1 2 ? 12.742 -17.421 -3.402 1.00 0.00 2 SER A C 11
ATOM 6401 O O . SER A 1 2 ? 11.604 -17.347 -3.867 1.00 0.00 2 SER A O 11
ATOM 6409 N N . SER A 1 3 ? 13.039 -18.145 -2.327 1.00 0.00 3 SER A N 11
ATOM 6410 C CA . SER A 1 3 ? 12.022 -18.913 -1.619 1.00 0.00 3 SER A CA 11
ATOM 6411 C C . SER A 1 3 ? 11.237 -18.023 -0.661 1.00 0.00 3 SER A C 11
ATOM 6412 O O . SER A 1 3 ? 11.678 -17.751 0.455 1.00 0.00 3 SER A O 11
ATOM 6420 N N . GLY A 1 4 ? 10.068 -17.570 -1.106 1.00 0.00 4 GLY A N 11
ATOM 6421 C CA . GLY A 1 4 ? 9.240 -16.715 -0.277 1.00 0.00 4 GLY A CA 11
ATOM 6422 C C . GLY A 1 4 ? 7.776 -17.107 -0.321 1.00 0.00 4 GLY A C 11
ATOM 6423 O O . GLY A 1 4 ? 7.255 -17.469 -1.375 1.00 0.00 4 GLY A O 11
ATOM 6427 N N . SER A 1 5 ? 7.111 -17.036 0.828 1.00 0.00 5 SER A N 11
ATOM 6428 C CA . SER A 1 5 ? 5.700 -17.392 0.918 1.00 0.00 5 SER A CA 11
ATOM 6429 C C . SER A 1 5 ? 4.837 -16.148 1.103 1.00 0.00 5 SER A C 11
ATOM 6430 O O . SER A 1 5 ? 5.024 -15.384 2.049 1.00 0.00 5 SER A O 11
ATOM 6438 N N . SER A 1 6 ? 3.890 -15.951 0.190 1.00 0.00 6 SER A N 11
ATOM 6439 C CA . SER A 1 6 ? 3.000 -14.798 0.249 1.00 0.00 6 SER A CA 11
ATOM 6440 C C . SER A 1 6 ? 1.895 -14.911 -0.797 1.00 0.00 6 SER A C 11
ATOM 6441 O O . SER A 1 6 ? 2.132 -15.352 -1.921 1.00 0.00 6 SER A O 11
ATOM 6449 N N . GLY A 1 7 ? 0.686 -14.508 -0.418 1.00 0.00 7 GLY A N 11
ATOM 6450 C CA . GLY A 1 7 ? -0.438 -14.571 -1.334 1.00 0.00 7 GLY A CA 11
ATOM 6451 C C . GLY A 1 7 ? -0.645 -13.273 -2.089 1.00 0.00 7 GLY A C 11
ATOM 6452 O O . GLY A 1 7 ? -0.057 -12.247 -1.746 1.00 0.00 7 GLY A O 11
ATOM 6456 N N . SER A 1 8 ? -1.481 -13.318 -3.121 1.00 0.00 8 SER A N 11
ATOM 6457 C CA . SER A 1 8 ? -1.760 -12.137 -3.931 1.00 0.00 8 SER A CA 11
ATOM 6458 C C . SER A 1 8 ? -3.032 -11.441 -3.456 1.00 0.00 8 SER A C 11
ATOM 6459 O O . SER A 1 8 ? -3.872 -11.043 -4.263 1.00 0.00 8 SER A O 11
ATOM 6467 N N . SER A 1 9 ? -3.165 -11.298 -2.142 1.00 0.00 9 SER A N 11
ATOM 6468 C CA . SER A 1 9 ? -4.335 -10.653 -1.558 1.00 0.00 9 SER A CA 11
ATOM 6469 C C . SER A 1 9 ? -4.413 -9.187 -1.974 1.00 0.00 9 SER A C 11
ATOM 6470 O O . SER A 1 9 ? -3.408 -8.582 -2.348 1.00 0.00 9 SER A O 11
ATOM 6478 N N . THR A 1 10 ? -5.614 -8.622 -1.906 1.00 0.00 10 THR A N 11
ATOM 6479 C CA . THR A 1 10 ? -5.824 -7.228 -2.277 1.00 0.00 10 THR A CA 11
ATOM 6480 C C . THR A 1 10 ? -7.029 -6.642 -1.549 1.00 0.00 10 THR A C 11
ATOM 6481 O O . THR A 1 10 ? -8.063 -7.296 -1.411 1.00 0.00 10 THR A O 11
ATOM 6492 N N . LYS A 1 11 ? -6.890 -5.404 -1.086 1.00 0.00 11 LYS A N 11
ATOM 6493 C CA . LYS A 1 11 ? -7.968 -4.728 -0.374 1.00 0.00 11 LYS A CA 11
ATOM 6494 C C . LYS A 1 11 ? -8.559 -3.605 -1.221 1.00 0.00 11 LYS A C 11
ATOM 6495 O O . LYS A 1 11 ? -7.938 -3.146 -2.180 1.00 0.00 11 LYS A O 11
ATOM 6514 N N . SER A 1 12 ? -9.760 -3.167 -0.860 1.00 0.00 12 SER A N 11
ATOM 6515 C CA . SER A 1 12 ? -10.436 -2.100 -1.588 1.00 0.00 12 SER A CA 11
ATOM 6516 C C . SER A 1 12 ? -9.430 -1.079 -2.112 1.00 0.00 12 SER A C 11
ATOM 6517 O O . SER A 1 12 ? -9.363 -0.816 -3.313 1.00 0.00 12 SER A O 11
ATOM 6525 N N . HIS A 1 13 ? -8.650 -0.505 -1.201 1.00 0.00 13 HIS A N 11
ATOM 6526 C CA . HIS A 1 13 ? -7.647 0.487 -1.570 1.00 0.00 13 HIS A CA 11
ATOM 6527 C C . HIS A 1 13 ? -6.252 0.029 -1.155 1.00 0.00 13 HIS A C 11
ATOM 6528 O O . HIS A 1 13 ? -5.889 0.102 0.019 1.00 0.00 13 HIS A O 11
ATOM 6542 N N . GLN A 1 14 ? -5.476 -0.442 -2.126 1.00 0.00 14 GLN A N 11
ATOM 6543 C CA . GLN A 1 14 ? -4.122 -0.913 -1.860 1.00 0.00 14 GLN A CA 11
ATOM 6544 C C . GLN A 1 14 ? -3.096 0.167 -2.187 1.00 0.00 14 GLN A C 11
ATOM 6545 O O . GLN A 1 14 ? -3.168 0.810 -3.235 1.00 0.00 14 GLN A O 11
ATOM 6559 N N . CYS A 1 15 ? -2.141 0.363 -1.284 1.00 0.00 15 CYS A N 11
ATOM 6560 C CA . CYS A 1 15 ? -1.100 1.366 -1.476 1.00 0.00 15 CYS A CA 11
ATOM 6561 C C . CYS A 1 15 ? -0.106 0.920 -2.544 1.00 0.00 15 CYS A C 11
ATOM 6562 O O . CYS A 1 15 ? -0.010 -0.265 -2.863 1.00 0.00 15 CYS A O 11
ATOM 6569 N N . HIS A 1 16 ? 0.632 1.880 -3.094 1.00 0.00 16 HIS A N 11
ATOM 6570 C CA . HIS A 1 16 ? 1.620 1.587 -4.127 1.00 0.00 16 HIS A CA 11
ATOM 6571 C C . HIS A 1 16 ? 3.036 1.776 -3.592 1.00 0.00 16 HIS A C 11
ATOM 6572 O O . HIS A 1 16 ? 3.984 1.173 -4.095 1.00 0.00 16 HIS A O 11
ATOM 6586 N N . GLU A 1 17 ? 3.172 2.617 -2.572 1.00 0.00 17 GLU A N 11
ATOM 6587 C CA . GLU A 1 17 ? 4.473 2.885 -1.972 1.00 0.00 17 GLU A CA 11
ATOM 6588 C C . GLU A 1 17 ? 5.009 1.647 -1.258 1.00 0.00 17 GLU A C 11
ATOM 6589 O O . GLU A 1 17 ? 6.203 1.351 -1.317 1.00 0.00 17 GLU A O 11
ATOM 6601 N N . CYS A 1 18 ? 4.118 0.928 -0.584 1.00 0.00 18 CYS A N 11
ATOM 6602 C CA . CYS A 1 18 ? 4.499 -0.277 0.142 1.00 0.00 18 CYS A CA 11
ATOM 6603 C C . CYS A 1 18 ? 3.652 -1.468 -0.297 1.00 0.00 18 CYS A C 11
ATOM 6604 O O . CYS A 1 18 ? 4.156 -2.580 -0.446 1.00 0.00 18 CYS A O 11
ATOM 6611 N N . GLY A 1 19 ? 2.361 -1.225 -0.503 1.00 0.00 19 GLY A N 11
ATOM 6612 C CA . GLY A 1 19 ? 1.464 -2.286 -0.923 1.00 0.00 19 GLY A CA 11
ATOM 6613 C C . GLY A 1 19 ? 0.490 -2.687 0.166 1.00 0.00 19 GLY A C 11
ATOM 6614 O O . GLY A 1 19 ? -0.020 -3.807 0.171 1.00 0.00 19 GLY A O 11
ATOM 6618 N N . ARG A 1 20 ? 0.232 -1.770 1.094 1.00 0.00 20 ARG A N 11
ATOM 6619 C CA . ARG A 1 20 ? -0.686 -2.036 2.195 1.00 0.00 20 ARG A CA 11
ATOM 6620 C C . ARG A 1 20 ? -2.131 -2.061 1.705 1.00 0.00 20 ARG A C 11
ATOM 6621 O O . ARG A 1 20 ? -2.415 -1.711 0.561 1.00 0.00 20 ARG A O 11
ATOM 6642 N N . GLY A 1 21 ? -3.040 -2.480 2.581 1.00 0.00 21 GLY A N 11
ATOM 6643 C CA . GLY A 1 21 ? -4.444 -2.544 2.219 1.00 0.00 21 GLY A CA 11
ATOM 6644 C C . GLY A 1 21 ? -5.344 -1.936 3.276 1.00 0.00 21 GLY A C 11
ATOM 6645 O O . GLY A 1 21 ? -5.164 -2.179 4.470 1.00 0.00 21 GLY A O 11
ATOM 6649 N N . PHE A 1 22 ? -6.314 -1.141 2.839 1.00 0.00 22 PHE A N 11
ATOM 6650 C CA . PHE A 1 22 ? -7.244 -0.494 3.757 1.00 0.00 22 PHE A CA 11
ATOM 6651 C C . PHE A 1 22 ? -8.680 -0.622 3.256 1.00 0.00 22 PHE A C 11
ATOM 6652 O O . PHE A 1 22 ? -8.935 -0.603 2.051 1.00 0.00 22 PHE A O 11
ATOM 6669 N N . THR A 1 23 ? -9.617 -0.753 4.191 1.00 0.00 23 THR A N 11
ATOM 6670 C CA . THR A 1 23 ? -11.027 -0.886 3.846 1.00 0.00 23 THR A CA 11
ATOM 6671 C C . THR A 1 23 ? -11.595 0.433 3.337 1.00 0.00 23 THR A C 11
ATOM 6672 O O . THR A 1 23 ? -12.102 0.512 2.217 1.00 0.00 23 THR A O 11
ATOM 6683 N N . LEU A 1 24 ? -11.507 1.469 4.164 1.00 0.00 24 LEU A N 11
ATOM 6684 C CA . LEU A 1 24 ? -12.012 2.787 3.797 1.00 0.00 24 LEU A CA 11
ATOM 6685 C C . LEU A 1 24 ? -10.946 3.594 3.063 1.00 0.00 24 LEU A C 11
ATOM 6686 O O . LEU A 1 24 ? -9.773 3.577 3.435 1.00 0.00 24 LEU A O 11
ATOM 6702 N N . LYS A 1 25 ? -11.362 4.302 2.019 1.00 0.00 25 LYS A N 11
ATOM 6703 C CA . LYS A 1 25 ? -10.445 5.119 1.233 1.00 0.00 25 LYS A CA 11
ATOM 6704 C C . LYS A 1 25 ? -9.666 6.077 2.129 1.00 0.00 25 LYS A C 11
ATOM 6705 O O . LYS A 1 25 ? -8.452 6.224 1.990 1.00 0.00 25 LYS A O 11
ATOM 6724 N N . SER A 1 26 ? -10.372 6.725 3.050 1.00 0.00 26 SER A N 11
ATOM 6725 C CA . SER A 1 26 ? -9.747 7.671 3.968 1.00 0.00 26 SER A CA 11
ATOM 6726 C C . SER A 1 26 ? -8.538 7.042 4.655 1.00 0.00 26 SER A C 11
ATOM 6727 O O . SER A 1 26 ? -7.469 7.648 4.733 1.00 0.00 26 SER A O 11
ATOM 6735 N N . HIS A 1 27 ? -8.717 5.823 5.154 1.00 0.00 27 HIS A N 11
ATOM 6736 C CA . HIS A 1 27 ? -7.642 5.110 5.835 1.00 0.00 27 HIS A CA 11
ATOM 6737 C C . HIS A 1 27 ? -6.363 5.134 5.005 1.00 0.00 27 HIS A C 11
ATOM 6738 O O . HIS A 1 27 ? -5.333 5.648 5.445 1.00 0.00 27 HIS A O 11
ATOM 6752 N N . LEU A 1 28 ? -6.434 4.575 3.802 1.00 0.00 28 LEU A N 11
ATOM 6753 C CA . LEU A 1 28 ? -5.281 4.532 2.909 1.00 0.00 28 LEU A CA 11
ATOM 6754 C C . LEU A 1 28 ? -4.735 5.933 2.655 1.00 0.00 28 LEU A C 11
ATOM 6755 O O . LEU A 1 28 ? -3.533 6.170 2.759 1.00 0.00 28 LEU A O 11
ATOM 6771 N N . ASN A 1 29 ? -5.629 6.859 2.323 1.00 0.00 29 ASN A N 11
ATOM 6772 C CA . ASN A 1 29 ? -5.238 8.239 2.056 1.00 0.00 29 ASN A CA 11
ATOM 6773 C C . ASN A 1 29 ? -4.297 8.757 3.140 1.00 0.00 29 ASN A C 11
ATOM 6774 O O . ASN A 1 29 ? -3.205 9.241 2.847 1.00 0.00 29 ASN A O 11
ATOM 6785 N N . GLN A 1 30 ? -4.730 8.650 4.392 1.00 0.00 30 GLN A N 11
ATOM 6786 C CA . GLN A 1 30 ? -3.926 9.108 5.519 1.00 0.00 30 GLN A CA 11
ATOM 6787 C C . GLN A 1 30 ? -2.639 8.298 5.635 1.00 0.00 30 GLN A C 11
ATOM 6788 O O . GLN A 1 30 ? -1.608 8.810 6.071 1.00 0.00 30 GLN A O 11
ATOM 6802 N N . HIS A 1 31 ? -2.706 7.030 5.241 1.00 0.00 31 HIS A N 11
ATOM 6803 C CA . HIS A 1 31 ? -1.546 6.149 5.301 1.00 0.00 31 HIS A CA 11
ATOM 6804 C C . HIS A 1 31 ? -0.469 6.601 4.319 1.00 0.00 31 HIS A C 11
ATOM 6805 O O . HIS A 1 31 ? 0.696 6.747 4.686 1.00 0.00 31 HIS A O 11
ATOM 6819 N N . GLN A 1 32 ? -0.868 6.820 3.070 1.00 0.00 32 GLN A N 11
ATOM 6820 C CA . GLN A 1 32 ? 0.064 7.255 2.036 1.00 0.00 32 GLN A CA 11
ATOM 6821 C C . GLN A 1 32 ? 0.981 8.355 2.557 1.00 0.00 32 GLN A C 11
ATOM 6822 O O . GLN A 1 32 ? 2.085 8.550 2.048 1.00 0.00 32 GLN A O 11
ATOM 6836 N N . ARG A 1 33 ? 0.517 9.073 3.575 1.00 0.00 33 ARG A N 11
ATOM 6837 C CA . ARG A 1 33 ? 1.296 10.156 4.165 1.00 0.00 33 ARG A CA 11
ATOM 6838 C C . ARG A 1 33 ? 2.655 9.651 4.640 1.00 0.00 33 ARG A C 11
ATOM 6839 O O . ARG A 1 33 ? 3.676 10.314 4.450 1.00 0.00 33 ARG A O 11
ATOM 6860 N N . ILE A 1 34 ? 2.661 8.475 5.259 1.00 0.00 34 ILE A N 11
ATOM 6861 C CA . ILE A 1 34 ? 3.894 7.882 5.761 1.00 0.00 34 ILE A CA 11
ATOM 6862 C C . ILE A 1 34 ? 5.002 7.951 4.716 1.00 0.00 34 ILE A C 11
ATOM 6863 O O . ILE A 1 34 ? 6.184 8.032 5.052 1.00 0.00 34 ILE A O 11
ATOM 6879 N N . HIS A 1 35 ? 4.612 7.918 3.445 1.00 0.00 35 HIS A N 11
ATOM 6880 C CA . HIS A 1 35 ? 5.572 7.979 2.349 1.00 0.00 35 HIS A CA 11
ATOM 6881 C C . HIS A 1 35 ? 5.706 9.405 1.823 1.00 0.00 35 HIS A C 11
ATOM 6882 O O . HIS A 1 35 ? 6.775 9.813 1.366 1.00 0.00 35 HIS A O 11
ATOM 6896 N N . THR A 1 36 ? 4.614 10.160 1.888 1.00 0.00 36 THR A N 11
ATOM 6897 C CA . THR A 1 36 ? 4.608 11.539 1.416 1.00 0.00 36 THR A CA 11
ATOM 6898 C C . THR A 1 36 ? 5.711 12.353 2.083 1.00 0.00 36 THR A C 11
ATOM 6899 O O . THR A 1 36 ? 5.579 12.770 3.233 1.00 0.00 36 THR A O 11
ATOM 6910 N N . GLY A 1 37 ? 6.800 12.575 1.354 1.00 0.00 37 GLY A N 11
ATOM 6911 C CA . GLY A 1 37 ? 7.911 13.339 1.892 1.00 0.00 37 GLY A CA 11
ATOM 6912 C C . GLY A 1 37 ? 8.919 12.467 2.613 1.00 0.00 37 GLY A C 11
ATOM 6913 O O . GLY A 1 37 ? 8.634 11.933 3.684 1.00 0.00 37 GLY A O 11
ATOM 6917 N N . GLU A 1 38 ? 10.102 12.320 2.023 1.00 0.00 38 GLU A N 11
ATOM 6918 C CA . GLU A 1 38 ? 11.154 11.504 2.616 1.00 0.00 38 GLU A CA 11
ATOM 6919 C C . GLU A 1 38 ? 12.354 12.363 3.006 1.00 0.00 38 GLU A C 11
ATOM 6920 O O . GLU A 1 38 ? 12.624 13.391 2.386 1.00 0.00 38 GLU A O 11
ATOM 6932 N N . LYS A 1 39 ? 13.071 11.933 4.039 1.00 0.00 39 LYS A N 11
ATOM 6933 C CA . LYS A 1 39 ? 14.243 12.660 4.513 1.00 0.00 39 LYS A CA 11
ATOM 6934 C C . LYS A 1 39 ? 15.471 11.755 4.537 1.00 0.00 39 LYS A C 11
ATOM 6935 O O . LYS A 1 39 ? 15.852 11.213 5.575 1.00 0.00 39 LYS A O 11
ATOM 6954 N N . PRO A 1 40 ? 16.108 11.589 3.369 1.00 0.00 40 PRO A N 11
ATOM 6955 C CA . PRO A 1 40 ? 17.304 10.752 3.231 1.00 0.00 40 PRO A CA 11
ATOM 6956 C C . PRO A 1 40 ? 18.520 11.362 3.919 1.00 0.00 40 PRO A C 11
ATOM 6957 O O . PRO A 1 40 ? 18.457 12.476 4.440 1.00 0.00 40 PRO A O 11
ATOM 6968 N N . SER A 1 41 ? 19.627 10.626 3.917 1.00 0.00 41 SER A N 11
ATOM 6969 C CA . SER A 1 41 ? 20.857 11.093 4.544 1.00 0.00 41 SER A CA 11
ATOM 6970 C C . SER A 1 41 ? 21.639 12.000 3.598 1.00 0.00 41 SER A C 11
ATOM 6971 O O . SER A 1 41 ? 21.329 12.091 2.411 1.00 0.00 41 SER A O 11
ATOM 6979 N N . GLY A 1 42 ? 22.654 12.670 4.134 1.00 0.00 42 GLY A N 11
ATOM 6980 C CA . GLY A 1 42 ? 23.465 13.561 3.325 1.00 0.00 42 GLY A CA 11
ATOM 6981 C C . GLY A 1 42 ? 24.213 12.830 2.228 1.00 0.00 42 GLY A C 11
ATOM 6982 O O . GLY A 1 42 ? 24.931 11.861 2.476 1.00 0.00 42 GLY A O 11
ATOM 6986 N N . PRO A 1 43 ? 24.046 13.295 0.981 1.00 0.00 43 PRO A N 11
ATOM 6987 C CA . PRO A 1 43 ? 24.702 12.692 -0.183 1.00 0.00 43 PRO A CA 11
ATOM 6988 C C . PRO A 1 43 ? 26.208 12.933 -0.190 1.00 0.00 43 PRO A C 11
ATOM 6989 O O . PRO A 1 43 ? 26.952 12.250 -0.894 1.00 0.00 43 PRO A O 11
ATOM 7000 N N . SER A 1 44 ? 26.650 13.907 0.599 1.00 0.00 44 SER A N 11
ATOM 7001 C CA . SER A 1 44 ? 28.067 14.239 0.682 1.00 0.00 44 SER A CA 11
ATOM 7002 C C . SER A 1 44 ? 28.611 14.642 -0.685 1.00 0.00 44 SER A C 11
ATOM 7003 O O . SER A 1 44 ? 29.702 14.230 -1.078 1.00 0.00 44 SER A O 11
ATOM 7011 N N . SER A 1 45 ? 27.841 15.451 -1.407 1.00 0.00 45 SER A N 11
ATOM 7012 C CA . SER A 1 45 ? 28.243 15.908 -2.732 1.00 0.00 45 SER A CA 11
ATOM 7013 C C . SER A 1 45 ? 29.477 16.800 -2.648 1.00 0.00 45 SER A C 11
ATOM 7014 O O . SER A 1 45 ? 30.398 16.682 -3.455 1.00 0.00 45 SER A O 11
ATOM 7022 N N . GLY A 1 46 ? 29.487 17.695 -1.665 1.00 0.00 46 GLY A N 11
ATOM 7023 C CA . GLY A 1 46 ? 30.612 18.596 -1.493 1.00 0.00 46 GLY A CA 11
ATOM 7024 C C . GLY A 1 46 ? 30.387 19.938 -2.159 1.00 0.00 46 GLY A C 11
ATOM 7025 O O . GLY A 1 46 ? 31.360 20.597 -2.523 1.00 0.00 46 GLY A O 11
ATOM 7030 N N . GLY A 1 1 ? 10.143 -18.554 18.630 1.00 0.00 1 GLY A N 12
ATOM 7031 C CA . GLY A 1 1 ? 9.079 -17.567 18.667 1.00 0.00 1 GLY A CA 12
ATOM 7032 C C . GLY A 1 1 ? 8.502 -17.286 17.294 1.00 0.00 1 GLY A C 12
ATOM 7033 O O . GLY A 1 1 ? 9.193 -16.769 16.416 1.00 0.00 1 GLY A O 12
ATOM 7037 N N . SER A 1 2 ? 7.232 -17.629 17.106 1.00 0.00 2 SER A N 12
ATOM 7038 C CA . SER A 1 2 ? 6.563 -17.416 15.828 1.00 0.00 2 SER A CA 12
ATOM 7039 C C . SER A 1 2 ? 5.067 -17.196 16.027 1.00 0.00 2 SER A C 12
ATOM 7040 O O . SER A 1 2 ? 4.482 -17.676 16.998 1.00 0.00 2 SER A O 12
ATOM 7048 N N . SER A 1 3 ? 4.453 -16.467 15.101 1.00 0.00 3 SER A N 12
ATOM 7049 C CA . SER A 1 3 ? 3.025 -16.179 15.176 1.00 0.00 3 SER A CA 12
ATOM 7050 C C . SER A 1 3 ? 2.267 -16.900 14.065 1.00 0.00 3 SER A C 12
ATOM 7051 O O . SER A 1 3 ? 2.869 -17.460 13.150 1.00 0.00 3 SER A O 12
ATOM 7059 N N . GLY A 1 4 ? 0.941 -16.882 14.155 1.00 0.00 4 GLY A N 12
ATOM 7060 C CA . GLY A 1 4 ? 0.121 -17.537 13.152 1.00 0.00 4 GLY A CA 12
ATOM 7061 C C . GLY A 1 4 ? -1.253 -16.908 13.026 1.00 0.00 4 GLY A C 12
ATOM 7062 O O . GLY A 1 4 ? -2.002 -16.836 14.000 1.00 0.00 4 GLY A O 12
ATOM 7066 N N . SER A 1 5 ? -1.584 -16.450 11.823 1.00 0.00 5 SER A N 12
ATOM 7067 C CA . SER A 1 5 ? -2.875 -15.819 11.574 1.00 0.00 5 SER A CA 12
ATOM 7068 C C . SER A 1 5 ? -3.238 -15.892 10.094 1.00 0.00 5 SER A C 12
ATOM 7069 O O . SER A 1 5 ? -2.417 -15.596 9.226 1.00 0.00 5 SER A O 12
ATOM 7077 N N . SER A 1 6 ? -4.476 -16.287 9.813 1.00 0.00 6 SER A N 12
ATOM 7078 C CA . SER A 1 6 ? -4.949 -16.403 8.439 1.00 0.00 6 SER A CA 12
ATOM 7079 C C . SER A 1 6 ? -6.116 -15.454 8.184 1.00 0.00 6 SER A C 12
ATOM 7080 O O . SER A 1 6 ? -6.892 -15.149 9.089 1.00 0.00 6 SER A O 12
ATOM 7088 N N . GLY A 1 7 ? -6.233 -14.989 6.944 1.00 0.00 7 GLY A N 12
ATOM 7089 C CA . GLY A 1 7 ? -7.307 -14.080 6.591 1.00 0.00 7 GLY A CA 12
ATOM 7090 C C . GLY A 1 7 ? -7.373 -13.810 5.101 1.00 0.00 7 GLY A C 12
ATOM 7091 O O . GLY A 1 7 ? -6.379 -13.418 4.490 1.00 0.00 7 GLY A O 12
ATOM 7095 N N . SER A 1 8 ? -8.546 -14.022 4.513 1.00 0.00 8 SER A N 12
ATOM 7096 C CA . SER A 1 8 ? -8.736 -13.805 3.084 1.00 0.00 8 SER A CA 12
ATOM 7097 C C . SER A 1 8 ? -9.615 -12.584 2.832 1.00 0.00 8 SER A C 12
ATOM 7098 O O . SER A 1 8 ? -10.491 -12.603 1.968 1.00 0.00 8 SER A O 12
ATOM 7106 N N . SER A 1 9 ? -9.374 -11.522 3.594 1.00 0.00 9 SER A N 12
ATOM 7107 C CA . SER A 1 9 ? -10.146 -10.292 3.458 1.00 0.00 9 SER A CA 12
ATOM 7108 C C . SER A 1 9 ? -9.704 -9.507 2.226 1.00 0.00 9 SER A C 12
ATOM 7109 O O . SER A 1 9 ? -8.519 -9.227 2.045 1.00 0.00 9 SER A O 12
ATOM 7117 N N . THR A 1 10 ? -10.667 -9.155 1.380 1.00 0.00 10 THR A N 12
ATOM 7118 C CA . THR A 1 10 ? -10.379 -8.404 0.164 1.00 0.00 10 THR A CA 12
ATOM 7119 C C . THR A 1 10 ? -10.402 -6.903 0.427 1.00 0.00 10 THR A C 12
ATOM 7120 O O . THR A 1 10 ? -11.192 -6.415 1.235 1.00 0.00 10 THR A O 12
ATOM 7131 N N . LYS A 1 11 ? -9.529 -6.174 -0.260 1.00 0.00 11 LYS A N 12
ATOM 7132 C CA . LYS A 1 11 ? -9.449 -4.726 -0.103 1.00 0.00 11 LYS A CA 12
ATOM 7133 C C . LYS A 1 11 ? -9.779 -4.017 -1.413 1.00 0.00 11 LYS A C 12
ATOM 7134 O O . LYS A 1 11 ? -10.046 -4.661 -2.427 1.00 0.00 11 LYS A O 12
ATOM 7153 N N . SER A 1 12 ? -9.756 -2.689 -1.384 1.00 0.00 12 SER A N 12
ATOM 7154 C CA . SER A 1 12 ? -10.055 -1.893 -2.569 1.00 0.00 12 SER A CA 12
ATOM 7155 C C . SER A 1 12 ? -9.028 -0.779 -2.748 1.00 0.00 12 SER A C 12
ATOM 7156 O O . SER A 1 12 ? -8.542 -0.539 -3.854 1.00 0.00 12 SER A O 12
ATOM 7164 N N . HIS A 1 13 ? -8.701 -0.102 -1.652 1.00 0.00 13 HIS A N 12
ATOM 7165 C CA . HIS A 1 13 ? -7.732 0.987 -1.687 1.00 0.00 13 HIS A CA 12
ATOM 7166 C C . HIS A 1 13 ? -6.358 0.506 -1.229 1.00 0.00 13 HIS A C 12
ATOM 7167 O O . HIS A 1 13 ? -5.979 0.692 -0.073 1.00 0.00 13 HIS A O 12
ATOM 7181 N N . GLN A 1 14 ? -5.618 -0.113 -2.143 1.00 0.00 14 GLN A N 12
ATOM 7182 C CA . GLN A 1 14 ? -4.288 -0.622 -1.832 1.00 0.00 14 GLN A CA 12
ATOM 7183 C C . GLN A 1 14 ? -3.220 0.424 -2.136 1.00 0.00 14 GLN A C 12
ATOM 7184 O O . GLN A 1 14 ? -3.358 1.214 -3.070 1.00 0.00 14 GLN A O 12
ATOM 7198 N N . CYS A 1 15 ? -2.156 0.425 -1.340 1.00 0.00 15 CYS A N 12
ATOM 7199 C CA . CYS A 1 15 ? -1.065 1.374 -1.522 1.00 0.00 15 CYS A CA 12
ATOM 7200 C C . CYS A 1 15 ? -0.069 0.866 -2.562 1.00 0.00 15 CYS A C 12
ATOM 7201 O O . CYS A 1 15 ? 0.005 -0.334 -2.832 1.00 0.00 15 CYS A O 12
ATOM 7208 N N . HIS A 1 16 ? 0.694 1.786 -3.141 1.00 0.00 16 HIS A N 12
ATOM 7209 C CA . HIS A 1 16 ? 1.686 1.432 -4.151 1.00 0.00 16 HIS A CA 12
ATOM 7210 C C . HIS A 1 16 ? 3.101 1.619 -3.611 1.00 0.00 16 HIS A C 12
ATOM 7211 O O . HIS A 1 16 ? 4.055 1.043 -4.133 1.00 0.00 16 HIS A O 12
ATOM 7225 N N . GLU A 1 17 ? 3.228 2.428 -2.564 1.00 0.00 17 GLU A N 12
ATOM 7226 C CA . GLU A 1 17 ? 4.527 2.691 -1.956 1.00 0.00 17 GLU A CA 12
ATOM 7227 C C . GLU A 1 17 ? 5.013 1.480 -1.166 1.00 0.00 17 GLU A C 12
ATOM 7228 O O . GLU A 1 17 ? 6.201 1.155 -1.175 1.00 0.00 17 GLU A O 12
ATOM 7240 N N . CYS A 1 18 ? 4.087 0.816 -0.483 1.00 0.00 18 CYS A N 12
ATOM 7241 C CA . CYS A 1 18 ? 4.419 -0.359 0.314 1.00 0.00 18 CYS A CA 12
ATOM 7242 C C . CYS A 1 18 ? 3.562 -1.554 -0.094 1.00 0.00 18 CYS A C 12
ATOM 7243 O O . CYS A 1 18 ? 4.040 -2.686 -0.145 1.00 0.00 18 CYS A O 12
ATOM 7250 N N . GLY A 1 19 ? 2.291 -1.291 -0.386 1.00 0.00 19 GLY A N 12
ATOM 7251 C CA . GLY A 1 19 ? 1.388 -2.354 -0.786 1.00 0.00 19 GLY A CA 12
ATOM 7252 C C . GLY A 1 19 ? 0.530 -2.849 0.362 1.00 0.00 19 GLY A C 12
ATOM 7253 O O . GLY A 1 19 ? 0.468 -4.050 0.626 1.00 0.00 19 GLY A O 12
ATOM 7257 N N . ARG A 1 20 ? -0.132 -1.922 1.046 1.00 0.00 20 ARG A N 12
ATOM 7258 C CA . ARG A 1 20 ? -0.988 -2.271 2.174 1.00 0.00 20 ARG A CA 12
ATOM 7259 C C . ARG A 1 20 ? -2.442 -2.405 1.732 1.00 0.00 20 ARG A C 12
ATOM 7260 O O . ARG A 1 20 ? -2.776 -2.150 0.575 1.00 0.00 20 ARG A O 12
ATOM 7281 N N . GLY A 1 21 ? -3.303 -2.807 2.661 1.00 0.00 21 GLY A N 12
ATOM 7282 C CA . GLY A 1 21 ? -4.711 -2.969 2.348 1.00 0.00 21 GLY A CA 12
ATOM 7283 C C . GLY A 1 21 ? -5.610 -2.250 3.334 1.00 0.00 21 GLY A C 12
ATOM 7284 O O . GLY A 1 21 ? -5.680 -2.621 4.506 1.00 0.00 21 GLY A O 12
ATOM 7288 N N . PHE A 1 22 ? -6.300 -1.218 2.860 1.00 0.00 22 PHE A N 12
ATOM 7289 C CA . PHE A 1 22 ? -7.198 -0.444 3.708 1.00 0.00 22 PHE A CA 12
ATOM 7290 C C . PHE A 1 22 ? -8.631 -0.512 3.189 1.00 0.00 22 PHE A C 12
ATOM 7291 O O . PHE A 1 22 ? -8.917 -0.100 2.064 1.00 0.00 22 PHE A O 12
ATOM 7308 N N . THR A 1 23 ? -9.530 -1.035 4.017 1.00 0.00 23 THR A N 12
ATOM 7309 C CA . THR A 1 23 ? -10.933 -1.159 3.642 1.00 0.00 23 THR A CA 12
ATOM 7310 C C . THR A 1 23 ? -11.508 0.185 3.211 1.00 0.00 23 THR A C 12
ATOM 7311 O O . THR A 1 23 ? -12.096 0.305 2.135 1.00 0.00 23 THR A O 12
ATOM 7322 N N . LEU A 1 24 ? -11.335 1.195 4.057 1.00 0.00 24 LEU A N 12
ATOM 7323 C CA . LEU A 1 24 ? -11.837 2.533 3.763 1.00 0.00 24 LEU A CA 12
ATOM 7324 C C . LEU A 1 24 ? -10.791 3.355 3.016 1.00 0.00 24 LEU A C 12
ATOM 7325 O O . LEU A 1 24 ? -9.589 3.171 3.206 1.00 0.00 24 LEU A O 12
ATOM 7341 N N . LYS A 1 25 ? -11.257 4.265 2.167 1.00 0.00 25 LYS A N 12
ATOM 7342 C CA . LYS A 1 25 ? -10.364 5.118 1.393 1.00 0.00 25 LYS A CA 12
ATOM 7343 C C . LYS A 1 25 ? -9.525 6.002 2.311 1.00 0.00 25 LYS A C 12
ATOM 7344 O O . LYS A 1 25 ? -8.296 5.985 2.251 1.00 0.00 25 LYS A O 12
ATOM 7363 N N . SER A 1 26 ? -10.198 6.771 3.161 1.00 0.00 26 SER A N 12
ATOM 7364 C CA . SER A 1 26 ? -9.514 7.663 4.091 1.00 0.00 26 SER A CA 12
ATOM 7365 C C . SER A 1 26 ? -8.317 6.966 4.731 1.00 0.00 26 SER A C 12
ATOM 7366 O O . SER A 1 26 ? -7.244 7.554 4.873 1.00 0.00 26 SER A O 12
ATOM 7374 N N . HIS A 1 27 ? -8.510 5.708 5.117 1.00 0.00 27 HIS A N 12
ATOM 7375 C CA . HIS A 1 27 ? -7.447 4.929 5.742 1.00 0.00 27 HIS A CA 12
ATOM 7376 C C . HIS A 1 27 ? -6.180 4.959 4.893 1.00 0.00 27 HIS A C 12
ATOM 7377 O O . HIS A 1 27 ? -5.109 5.338 5.369 1.00 0.00 27 HIS A O 12
ATOM 7391 N N . LEU A 1 28 ? -6.308 4.555 3.634 1.00 0.00 28 LEU A N 12
ATOM 7392 C CA . LEU A 1 28 ? -5.173 4.534 2.717 1.00 0.00 28 LEU A CA 12
ATOM 7393 C C . LEU A 1 28 ? -4.594 5.933 2.536 1.00 0.00 28 LEU A C 12
ATOM 7394 O O . LEU A 1 28 ? -3.382 6.129 2.614 1.00 0.00 28 LEU A O 12
ATOM 7410 N N . ASN A 1 29 ? -5.470 6.904 2.296 1.00 0.00 29 ASN A N 12
ATOM 7411 C CA . ASN A 1 29 ? -5.045 8.286 2.105 1.00 0.00 29 ASN A CA 12
ATOM 7412 C C . ASN A 1 29 ? -4.195 8.761 3.280 1.00 0.00 29 ASN A C 12
ATOM 7413 O O . ASN A 1 29 ? -3.038 9.142 3.107 1.00 0.00 29 ASN A O 12
ATOM 7424 N N . GLN A 1 30 ? -4.779 8.736 4.474 1.00 0.00 30 GLN A N 12
ATOM 7425 C CA . GLN A 1 30 ? -4.074 9.164 5.677 1.00 0.00 30 GLN A CA 12
ATOM 7426 C C . GLN A 1 30 ? -2.832 8.311 5.913 1.00 0.00 30 GLN A C 12
ATOM 7427 O O . GLN A 1 30 ? -1.954 8.678 6.695 1.00 0.00 30 GLN A O 12
ATOM 7441 N N . HIS A 1 31 ? -2.764 7.172 5.232 1.00 0.00 31 HIS A N 12
ATOM 7442 C CA . HIS A 1 31 ? -1.628 6.266 5.367 1.00 0.00 31 HIS A CA 12
ATOM 7443 C C . HIS A 1 31 ? -0.486 6.687 4.447 1.00 0.00 31 HIS A C 12
ATOM 7444 O O . HIS A 1 31 ? 0.666 6.768 4.871 1.00 0.00 31 HIS A O 12
ATOM 7458 N N . GLN A 1 32 ? -0.815 6.951 3.187 1.00 0.00 32 GLN A N 12
ATOM 7459 C CA . GLN A 1 32 ? 0.185 7.361 2.207 1.00 0.00 32 GLN A CA 12
ATOM 7460 C C . GLN A 1 32 ? 1.008 8.534 2.728 1.00 0.00 32 GLN A C 12
ATOM 7461 O O . GLN A 1 32 ? 2.148 8.739 2.310 1.00 0.00 32 GLN A O 12
ATOM 7475 N N . ARG A 1 33 ? 0.424 9.301 3.642 1.00 0.00 33 ARG A N 12
ATOM 7476 C CA . ARG A 1 33 ? 1.103 10.455 4.219 1.00 0.00 33 ARG A CA 12
ATOM 7477 C C . ARG A 1 33 ? 2.479 10.066 4.750 1.00 0.00 33 ARG A C 12
ATOM 7478 O O . ARG A 1 33 ? 3.364 10.912 4.887 1.00 0.00 33 ARG A O 12
ATOM 7499 N N . ILE A 1 34 ? 2.652 8.783 5.048 1.00 0.00 34 ILE A N 12
ATOM 7500 C CA . ILE A 1 34 ? 3.920 8.283 5.564 1.00 0.00 34 ILE A CA 12
ATOM 7501 C C . ILE A 1 34 ? 4.997 8.298 4.484 1.00 0.00 34 ILE A C 12
ATOM 7502 O O . ILE A 1 34 ? 6.170 8.545 4.765 1.00 0.00 34 ILE A O 12
ATOM 7518 N N . HIS A 1 35 ? 4.590 8.033 3.246 1.00 0.00 35 HIS A N 12
ATOM 7519 C CA . HIS A 1 35 ? 5.520 8.019 2.122 1.00 0.00 35 HIS A CA 12
ATOM 7520 C C . HIS A 1 35 ? 5.725 9.426 1.570 1.00 0.00 35 HIS A C 12
ATOM 7521 O O . HIS A 1 35 ? 6.104 9.600 0.411 1.00 0.00 35 HIS A O 12
ATOM 7535 N N . THR A 1 36 ? 5.472 10.428 2.406 1.00 0.00 36 THR A N 12
ATOM 7536 C CA . THR A 1 36 ? 5.628 11.819 2.000 1.00 0.00 36 THR A CA 12
ATOM 7537 C C . THR A 1 36 ? 7.100 12.203 1.903 1.00 0.00 36 THR A C 12
ATOM 7538 O O . THR A 1 36 ? 7.488 13.006 1.056 1.00 0.00 36 THR A O 12
ATOM 7549 N N . GLY A 1 37 ? 7.917 11.621 2.777 1.00 0.00 37 GLY A N 12
ATOM 7550 C CA . GLY A 1 37 ? 9.338 11.915 2.771 1.00 0.00 37 GLY A CA 12
ATOM 7551 C C . GLY A 1 37 ? 10.189 10.661 2.803 1.00 0.00 37 GLY A C 12
ATOM 7552 O O . GLY A 1 37 ? 10.343 9.982 1.788 1.00 0.00 37 GLY A O 12
ATOM 7556 N N . GLU A 1 38 ? 10.745 10.354 3.971 1.00 0.00 38 GLU A N 12
ATOM 7557 C CA . GLU A 1 38 ? 11.587 9.174 4.128 1.00 0.00 38 GLU A CA 12
ATOM 7558 C C . GLU A 1 38 ? 10.738 7.912 4.252 1.00 0.00 38 GLU A C 12
ATOM 7559 O O . GLU A 1 38 ? 9.652 7.935 4.832 1.00 0.00 38 GLU A O 12
ATOM 7571 N N . LYS A 1 39 ? 11.241 6.811 3.703 1.00 0.00 39 LYS A N 12
ATOM 7572 C CA . LYS A 1 39 ? 10.531 5.539 3.751 1.00 0.00 39 LYS A CA 12
ATOM 7573 C C . LYS A 1 39 ? 11.179 4.592 4.757 1.00 0.00 39 LYS A C 12
ATOM 7574 O O . LYS A 1 39 ? 12.385 4.349 4.729 1.00 0.00 39 LYS A O 12
ATOM 7593 N N . PRO A 1 40 ? 10.360 4.045 5.668 1.00 0.00 40 PRO A N 12
ATOM 7594 C CA . PRO A 1 40 ? 10.831 3.115 6.699 1.00 0.00 40 PRO A CA 12
ATOM 7595 C C . PRO A 1 40 ? 11.247 1.768 6.118 1.00 0.00 40 PRO A C 12
ATOM 7596 O O . PRO A 1 40 ? 10.681 1.307 5.126 1.00 0.00 40 PRO A O 12
ATOM 7607 N N . SER A 1 41 ? 12.239 1.140 6.741 1.00 0.00 41 SER A N 12
ATOM 7608 C CA . SER A 1 41 ? 12.732 -0.154 6.284 1.00 0.00 41 SER A CA 12
ATOM 7609 C C . SER A 1 41 ? 11.968 -1.293 6.950 1.00 0.00 41 SER A C 12
ATOM 7610 O O . SER A 1 41 ? 11.897 -1.375 8.175 1.00 0.00 41 SER A O 12
ATOM 7618 N N . GLY A 1 42 ? 11.396 -2.172 6.132 1.00 0.00 42 GLY A N 12
ATOM 7619 C CA . GLY A 1 42 ? 10.644 -3.296 6.659 1.00 0.00 42 GLY A CA 12
ATOM 7620 C C . GLY A 1 42 ? 10.999 -4.602 5.977 1.00 0.00 42 GLY A C 12
ATOM 7621 O O . GLY A 1 42 ? 11.512 -4.624 4.858 1.00 0.00 42 GLY A O 12
ATOM 7625 N N . PRO A 1 43 ? 10.726 -5.724 6.660 1.00 0.00 43 PRO A N 12
ATOM 7626 C CA . PRO A 1 43 ? 11.013 -7.061 6.133 1.00 0.00 43 PRO A CA 12
ATOM 7627 C C . PRO A 1 43 ? 10.103 -7.433 4.967 1.00 0.00 43 PRO A C 12
ATOM 7628 O O . PRO A 1 43 ? 8.937 -7.776 5.162 1.00 0.00 43 PRO A O 12
ATOM 7639 N N . SER A 1 44 ? 10.643 -7.362 3.754 1.00 0.00 44 SER A N 12
ATOM 7640 C CA . SER A 1 44 ? 9.878 -7.688 2.556 1.00 0.00 44 SER A CA 12
ATOM 7641 C C . SER A 1 44 ? 10.753 -8.402 1.530 1.00 0.00 44 SER A C 12
ATOM 7642 O O . SER A 1 44 ? 11.969 -8.213 1.497 1.00 0.00 44 SER A O 12
ATOM 7650 N N . SER A 1 45 ? 10.124 -9.223 0.695 1.00 0.00 45 SER A N 12
ATOM 7651 C CA . SER A 1 45 ? 10.845 -9.969 -0.330 1.00 0.00 45 SER A CA 12
ATOM 7652 C C . SER A 1 45 ? 12.231 -10.372 0.165 1.00 0.00 45 SER A C 12
ATOM 7653 O O . SER A 1 45 ? 13.221 -10.239 -0.553 1.00 0.00 45 SER A O 12
ATOM 7661 N N . GLY A 1 46 ? 12.292 -10.865 1.398 1.00 0.00 46 GLY A N 12
ATOM 7662 C CA . GLY A 1 46 ? 13.560 -11.280 1.969 1.00 0.00 46 GLY A CA 12
ATOM 7663 C C . GLY A 1 46 ? 13.479 -11.494 3.467 1.00 0.00 46 GLY A C 12
ATOM 7664 O O . GLY A 1 46 ? 12.983 -10.616 4.171 1.00 0.00 46 GLY A O 12
ATOM 7669 N N . GLY A 1 1 ? 4.531 -2.074 11.283 1.00 0.00 1 GLY A N 13
ATOM 7670 C CA . GLY A 1 1 ? 4.658 -3.328 10.564 1.00 0.00 1 GLY A CA 13
ATOM 7671 C C . GLY A 1 1 ? 3.358 -4.106 10.522 1.00 0.00 1 GLY A C 13
ATOM 7672 O O . GLY A 1 1 ? 2.451 -3.771 9.760 1.00 0.00 1 GLY A O 13
ATOM 7676 N N . SER A 1 2 ? 3.267 -5.149 11.341 1.00 0.00 2 SER A N 13
ATOM 7677 C CA . SER A 1 2 ? 2.070 -5.980 11.390 1.00 0.00 2 SER A CA 13
ATOM 7678 C C . SER A 1 2 ? 1.126 -5.509 12.492 1.00 0.00 2 SER A C 13
ATOM 7679 O O . SER A 1 2 ? 1.562 -4.975 13.512 1.00 0.00 2 SER A O 13
ATOM 7687 N N . SER A 1 3 ? -0.170 -5.712 12.279 1.00 0.00 3 SER A N 13
ATOM 7688 C CA . SER A 1 3 ? -1.178 -5.305 13.251 1.00 0.00 3 SER A CA 13
ATOM 7689 C C . SER A 1 3 ? -1.648 -6.498 14.078 1.00 0.00 3 SER A C 13
ATOM 7690 O O . SER A 1 3 ? -2.560 -7.221 13.681 1.00 0.00 3 SER A O 13
ATOM 7698 N N . GLY A 1 4 ? -1.017 -6.696 15.231 1.00 0.00 4 GLY A N 13
ATOM 7699 C CA . GLY A 1 4 ? -1.384 -7.802 16.097 1.00 0.00 4 GLY A CA 13
ATOM 7700 C C . GLY A 1 4 ? -1.668 -9.074 15.323 1.00 0.00 4 GLY A C 13
ATOM 7701 O O . GLY A 1 4 ? -0.947 -9.412 14.384 1.00 0.00 4 GLY A O 13
ATOM 7705 N N . SER A 1 5 ? -2.720 -9.783 15.718 1.00 0.00 5 SER A N 13
ATOM 7706 C CA . SER A 1 5 ? -3.094 -11.028 15.059 1.00 0.00 5 SER A CA 13
ATOM 7707 C C . SER A 1 5 ? -4.316 -10.826 14.168 1.00 0.00 5 SER A C 13
ATOM 7708 O O . SER A 1 5 ? -4.317 -11.213 13.000 1.00 0.00 5 SER A O 13
ATOM 7716 N N . SER A 1 6 ? -5.355 -10.216 14.730 1.00 0.00 6 SER A N 13
ATOM 7717 C CA . SER A 1 6 ? -6.586 -9.964 13.989 1.00 0.00 6 SER A CA 13
ATOM 7718 C C . SER A 1 6 ? -6.280 -9.422 12.596 1.00 0.00 6 SER A C 13
ATOM 7719 O O . SER A 1 6 ? -5.585 -8.418 12.448 1.00 0.00 6 SER A O 13
ATOM 7727 N N . GLY A 1 7 ? -6.806 -10.094 11.577 1.00 0.00 7 GLY A N 13
ATOM 7728 C CA . GLY A 1 7 ? -6.579 -9.666 10.209 1.00 0.00 7 GLY A CA 13
ATOM 7729 C C . GLY A 1 7 ? -7.812 -9.818 9.341 1.00 0.00 7 GLY A C 13
ATOM 7730 O O . GLY A 1 7 ? -8.791 -10.445 9.746 1.00 0.00 7 GLY A O 13
ATOM 7734 N N . SER A 1 8 ? -7.767 -9.242 8.144 1.00 0.00 8 SER A N 13
ATOM 7735 C CA . SER A 1 8 ? -8.891 -9.313 7.219 1.00 0.00 8 SER A CA 13
ATOM 7736 C C . SER A 1 8 ? -8.433 -9.059 5.786 1.00 0.00 8 SER A C 13
ATOM 7737 O O . SER A 1 8 ? -7.717 -8.095 5.513 1.00 0.00 8 SER A O 13
ATOM 7745 N N . SER A 1 9 ? -8.850 -9.931 4.874 1.00 0.00 9 SER A N 13
ATOM 7746 C CA . SER A 1 9 ? -8.479 -9.805 3.469 1.00 0.00 9 SER A CA 13
ATOM 7747 C C . SER A 1 9 ? -9.267 -8.684 2.799 1.00 0.00 9 SER A C 13
ATOM 7748 O O . SER A 1 9 ? -8.696 -7.822 2.129 1.00 0.00 9 SER A O 13
ATOM 7756 N N . THR A 1 10 ? -10.583 -8.701 2.983 1.00 0.00 10 THR A N 13
ATOM 7757 C CA . THR A 1 10 ? -11.450 -7.687 2.396 1.00 0.00 10 THR A CA 13
ATOM 7758 C C . THR A 1 10 ? -10.759 -6.329 2.353 1.00 0.00 10 THR A C 13
ATOM 7759 O O . THR A 1 10 ? -10.483 -5.728 3.392 1.00 0.00 10 THR A O 13
ATOM 7770 N N . LYS A 1 11 ? -10.480 -5.850 1.146 1.00 0.00 11 LYS A N 13
ATOM 7771 C CA . LYS A 1 11 ? -9.822 -4.561 0.967 1.00 0.00 11 LYS A CA 13
ATOM 7772 C C . LYS A 1 11 ? -10.417 -3.807 -0.218 1.00 0.00 11 LYS A C 13
ATOM 7773 O O . LYS A 1 11 ? -10.802 -4.410 -1.220 1.00 0.00 11 LYS A O 13
ATOM 7792 N N . SER A 1 12 ? -10.487 -2.485 -0.098 1.00 0.00 12 SER A N 13
ATOM 7793 C CA . SER A 1 12 ? -11.037 -1.649 -1.158 1.00 0.00 12 SER A CA 13
ATOM 7794 C C . SER A 1 12 ? -9.932 -0.864 -1.859 1.00 0.00 12 SER A C 13
ATOM 7795 O O . SER A 1 12 ? -9.917 -0.751 -3.085 1.00 0.00 12 SER A O 13
ATOM 7803 N N . HIS A 1 13 ? -9.008 -0.324 -1.071 1.00 0.00 13 HIS A N 13
ATOM 7804 C CA . HIS A 1 13 ? -7.898 0.451 -1.615 1.00 0.00 13 HIS A CA 13
ATOM 7805 C C . HIS A 1 13 ? -6.560 -0.122 -1.156 1.00 0.00 13 HIS A C 13
ATOM 7806 O O . HIS A 1 13 ? -6.428 -0.583 -0.023 1.00 0.00 13 HIS A O 13
ATOM 7820 N N . GLN A 1 14 ? -5.572 -0.089 -2.045 1.00 0.00 14 GLN A N 13
ATOM 7821 C CA . GLN A 1 14 ? -4.245 -0.606 -1.730 1.00 0.00 14 GLN A CA 13
ATOM 7822 C C . GLN A 1 14 ? -3.171 0.434 -2.029 1.00 0.00 14 GLN A C 13
ATOM 7823 O O . GLN A 1 14 ? -3.268 1.181 -3.003 1.00 0.00 14 GLN A O 13
ATOM 7837 N N . CYS A 1 15 ? -2.145 0.478 -1.185 1.00 0.00 15 CYS A N 13
ATOM 7838 C CA . CYS A 1 15 ? -1.052 1.426 -1.357 1.00 0.00 15 CYS A CA 13
ATOM 7839 C C . CYS A 1 15 ? -0.038 0.909 -2.373 1.00 0.00 15 CYS A C 13
ATOM 7840 O O . CYS A 1 15 ? 0.138 -0.300 -2.531 1.00 0.00 15 CYS A O 13
ATOM 7847 N N . HIS A 1 16 ? 0.628 1.832 -3.059 1.00 0.00 16 HIS A N 13
ATOM 7848 C CA . HIS A 1 16 ? 1.626 1.470 -4.060 1.00 0.00 16 HIS A CA 13
ATOM 7849 C C . HIS A 1 16 ? 3.036 1.726 -3.538 1.00 0.00 16 HIS A C 13
ATOM 7850 O O . HIS A 1 16 ? 4.012 1.216 -4.086 1.00 0.00 16 HIS A O 13
ATOM 7864 N N . GLU A 1 17 ? 3.134 2.520 -2.476 1.00 0.00 17 GLU A N 13
ATOM 7865 C CA . GLU A 1 17 ? 4.426 2.844 -1.882 1.00 0.00 17 GLU A CA 13
ATOM 7866 C C . GLU A 1 17 ? 4.996 1.645 -1.131 1.00 0.00 17 GLU A C 13
ATOM 7867 O O . GLU A 1 17 ? 6.193 1.365 -1.202 1.00 0.00 17 GLU A O 13
ATOM 7879 N N . CYS A 1 18 ? 4.130 0.939 -0.411 1.00 0.00 18 CYS A N 13
ATOM 7880 C CA . CYS A 1 18 ? 4.545 -0.230 0.355 1.00 0.00 18 CYS A CA 13
ATOM 7881 C C . CYS A 1 18 ? 3.777 -1.472 -0.089 1.00 0.00 18 CYS A C 13
ATOM 7882 O O . CYS A 1 18 ? 4.333 -2.568 -0.156 1.00 0.00 18 CYS A O 13
ATOM 7889 N N . GLY A 1 19 ? 2.495 -1.291 -0.391 1.00 0.00 19 GLY A N 13
ATOM 7890 C CA . GLY A 1 19 ? 1.671 -2.405 -0.824 1.00 0.00 19 GLY A CA 13
ATOM 7891 C C . GLY A 1 19 ? 0.713 -2.871 0.254 1.00 0.00 19 GLY A C 13
ATOM 7892 O O . GLY A 1 19 ? 0.458 -4.068 0.391 1.00 0.00 19 GLY A O 13
ATOM 7896 N N . ARG A 1 20 ? 0.183 -1.925 1.022 1.00 0.00 20 ARG A N 13
ATOM 7897 C CA . ARG A 1 20 ? -0.749 -2.247 2.096 1.00 0.00 20 ARG A CA 13
ATOM 7898 C C . ARG A 1 20 ? -2.190 -2.203 1.596 1.00 0.00 20 ARG A C 13
ATOM 7899 O O . ARG A 1 20 ? -2.455 -1.785 0.469 1.00 0.00 20 ARG A O 13
ATOM 7920 N N . GLY A 1 21 ? -3.119 -2.640 2.442 1.00 0.00 21 GLY A N 13
ATOM 7921 C CA . GLY A 1 21 ? -4.521 -2.643 2.067 1.00 0.00 21 GLY A CA 13
ATOM 7922 C C . GLY A 1 21 ? -5.406 -2.022 3.130 1.00 0.00 21 GLY A C 13
ATOM 7923 O O . GLY A 1 21 ? -5.252 -2.303 4.319 1.00 0.00 21 GLY A O 13
ATOM 7927 N N . PHE A 1 22 ? -6.335 -1.174 2.702 1.00 0.00 22 PHE A N 13
ATOM 7928 C CA . PHE A 1 22 ? -7.247 -0.509 3.625 1.00 0.00 22 PHE A CA 13
ATOM 7929 C C . PHE A 1 22 ? -8.686 -0.594 3.125 1.00 0.00 22 PHE A C 13
ATOM 7930 O O . PHE A 1 22 ? -8.954 -0.419 1.936 1.00 0.00 22 PHE A O 13
ATOM 7947 N N . THR A 1 23 ? -9.610 -0.864 4.041 1.00 0.00 23 THR A N 13
ATOM 7948 C CA . THR A 1 23 ? -11.021 -0.974 3.695 1.00 0.00 23 THR A CA 13
ATOM 7949 C C . THR A 1 23 ? -11.579 0.365 3.227 1.00 0.00 23 THR A C 13
ATOM 7950 O O . THR A 1 23 ? -12.111 0.476 2.121 1.00 0.00 23 THR A O 13
ATOM 7961 N N . LEU A 1 24 ? -11.453 1.381 4.073 1.00 0.00 24 LEU A N 13
ATOM 7962 C CA . LEU A 1 24 ? -11.944 2.715 3.746 1.00 0.00 24 LEU A CA 13
ATOM 7963 C C . LEU A 1 24 ? -10.878 3.523 3.013 1.00 0.00 24 LEU A C 13
ATOM 7964 O O . LEU A 1 24 ? -9.686 3.400 3.296 1.00 0.00 24 LEU A O 13
ATOM 7980 N N . LYS A 1 25 ? -11.315 4.352 2.071 1.00 0.00 25 LYS A N 13
ATOM 7981 C CA . LYS A 1 25 ? -10.399 5.184 1.299 1.00 0.00 25 LYS A CA 13
ATOM 7982 C C . LYS A 1 25 ? -9.613 6.120 2.212 1.00 0.00 25 LYS A C 13
ATOM 7983 O O . LYS A 1 25 ? -8.405 6.292 2.048 1.00 0.00 25 LYS A O 13
ATOM 8002 N N . SER A 1 26 ? -10.306 6.721 3.174 1.00 0.00 26 SER A N 13
ATOM 8003 C CA . SER A 1 26 ? -9.673 7.641 4.111 1.00 0.00 26 SER A CA 13
ATOM 8004 C C . SER A 1 26 ? -8.451 6.998 4.761 1.00 0.00 26 SER A C 13
ATOM 8005 O O . SER A 1 26 ? -7.400 7.627 4.891 1.00 0.00 26 SER A O 13
ATOM 8013 N N . HIS A 1 27 ? -8.597 5.742 5.168 1.00 0.00 27 HIS A N 13
ATOM 8014 C CA . HIS A 1 27 ? -7.506 5.012 5.805 1.00 0.00 27 HIS A CA 13
ATOM 8015 C C . HIS A 1 27 ? -6.248 5.056 4.943 1.00 0.00 27 HIS A C 13
ATOM 8016 O O . HIS A 1 27 ? -5.204 5.548 5.375 1.00 0.00 27 HIS A O 13
ATOM 8030 N N . LEU A 1 28 ? -6.354 4.539 3.724 1.00 0.00 28 LEU A N 13
ATOM 8031 C CA . LEU A 1 28 ? -5.224 4.518 2.801 1.00 0.00 28 LEU A CA 13
ATOM 8032 C C . LEU A 1 28 ? -4.691 5.927 2.561 1.00 0.00 28 LEU A C 13
ATOM 8033 O O . LEU A 1 28 ? -3.485 6.163 2.615 1.00 0.00 28 LEU A O 13
ATOM 8049 N N . ASN A 1 29 ? -5.600 6.861 2.298 1.00 0.00 29 ASN A N 13
ATOM 8050 C CA . ASN A 1 29 ? -5.221 8.248 2.051 1.00 0.00 29 ASN A CA 13
ATOM 8051 C C . ASN A 1 29 ? -4.343 8.781 3.179 1.00 0.00 29 ASN A C 13
ATOM 8052 O O . ASN A 1 29 ? -3.236 9.262 2.942 1.00 0.00 29 ASN A O 13
ATOM 8063 N N . GLN A 1 30 ? -4.846 8.690 4.406 1.00 0.00 30 GLN A N 13
ATOM 8064 C CA . GLN A 1 30 ? -4.108 9.164 5.571 1.00 0.00 30 GLN A CA 13
ATOM 8065 C C . GLN A 1 30 ? -2.891 8.284 5.839 1.00 0.00 30 GLN A C 13
ATOM 8066 O O . GLN A 1 30 ? -2.051 8.607 6.679 1.00 0.00 30 GLN A O 13
ATOM 8080 N N . HIS A 1 31 ? -2.803 7.169 5.119 1.00 0.00 31 HIS A N 13
ATOM 8081 C CA . HIS A 1 31 ? -1.689 6.242 5.280 1.00 0.00 31 HIS A CA 13
ATOM 8082 C C . HIS A 1 31 ? -0.539 6.609 4.347 1.00 0.00 31 HIS A C 13
ATOM 8083 O O . HIS A 1 31 ? 0.628 6.550 4.733 1.00 0.00 31 HIS A O 13
ATOM 8097 N N . GLN A 1 32 ? -0.877 6.985 3.118 1.00 0.00 32 GLN A N 13
ATOM 8098 C CA . GLN A 1 32 ? 0.128 7.360 2.130 1.00 0.00 32 GLN A CA 13
ATOM 8099 C C . GLN A 1 32 ? 0.999 8.501 2.645 1.00 0.00 32 GLN A C 13
ATOM 8100 O O . GLN A 1 32 ? 2.046 8.803 2.072 1.00 0.00 32 GLN A O 13
ATOM 8114 N N . ARG A 1 33 ? 0.560 9.131 3.729 1.00 0.00 33 ARG A N 13
ATOM 8115 C CA . ARG A 1 33 ? 1.298 10.240 4.321 1.00 0.00 33 ARG A CA 13
ATOM 8116 C C . ARG A 1 33 ? 2.647 9.770 4.859 1.00 0.00 33 ARG A C 13
ATOM 8117 O O . ARG A 1 33 ? 3.539 10.578 5.118 1.00 0.00 33 ARG A O 13
ATOM 8138 N N . ILE A 1 34 ? 2.787 8.459 5.023 1.00 0.00 34 ILE A N 13
ATOM 8139 C CA . ILE A 1 34 ? 4.026 7.881 5.529 1.00 0.00 34 ILE A CA 13
ATOM 8140 C C . ILE A 1 34 ? 5.098 7.844 4.445 1.00 0.00 34 ILE A C 13
ATOM 8141 O O . ILE A 1 34 ? 6.275 7.616 4.728 1.00 0.00 34 ILE A O 13
ATOM 8157 N N . HIS A 1 35 ? 4.684 8.070 3.203 1.00 0.00 35 HIS A N 13
ATOM 8158 C CA . HIS A 1 35 ? 5.609 8.064 2.075 1.00 0.00 35 HIS A CA 13
ATOM 8159 C C . HIS A 1 35 ? 5.720 9.454 1.457 1.00 0.00 35 HIS A C 13
ATOM 8160 O O . HIS A 1 35 ? 6.768 9.829 0.930 1.00 0.00 35 HIS A O 13
ATOM 8174 N N . THR A 1 36 ? 4.632 10.215 1.524 1.00 0.00 36 THR A N 13
ATOM 8175 C CA . THR A 1 36 ? 4.607 11.563 0.969 1.00 0.00 36 THR A CA 13
ATOM 8176 C C . THR A 1 36 ? 5.783 12.389 1.478 1.00 0.00 36 THR A C 13
ATOM 8177 O O . THR A 1 36 ? 5.924 12.611 2.680 1.00 0.00 36 THR A O 13
ATOM 8188 N N . GLY A 1 37 ? 6.626 12.843 0.554 1.00 0.00 37 GLY A N 13
ATOM 8189 C CA . GLY A 1 37 ? 7.779 13.640 0.930 1.00 0.00 37 GLY A CA 13
ATOM 8190 C C . GLY A 1 37 ? 9.089 12.923 0.671 1.00 0.00 37 GLY A C 13
ATOM 8191 O O . GLY A 1 37 ? 9.227 12.211 -0.323 1.00 0.00 37 GLY A O 13
ATOM 8195 N N . GLU A 1 38 ? 10.053 13.112 1.567 1.00 0.00 38 GLU A N 13
ATOM 8196 C CA . GLU A 1 38 ? 11.359 12.479 1.427 1.00 0.00 38 GLU A CA 13
ATOM 8197 C C . GLU A 1 38 ? 11.292 11.004 1.812 1.00 0.00 38 GLU A C 13
ATOM 8198 O O . GLU A 1 38 ? 10.519 10.613 2.687 1.00 0.00 38 GLU A O 13
ATOM 8210 N N . LYS A 1 39 ? 12.107 10.189 1.151 1.00 0.00 39 LYS A N 13
ATOM 8211 C CA . LYS A 1 39 ? 12.143 8.757 1.422 1.00 0.00 39 LYS A CA 13
ATOM 8212 C C . LYS A 1 39 ? 13.479 8.353 2.037 1.00 0.00 39 LYS A C 13
ATOM 8213 O O . LYS A 1 39 ? 14.487 8.199 1.347 1.00 0.00 39 LYS A O 13
ATOM 8232 N N . PRO A 1 40 ? 13.490 8.176 3.367 1.00 0.00 40 PRO A N 13
ATOM 8233 C CA . PRO A 1 40 ? 14.695 7.786 4.104 1.00 0.00 40 PRO A CA 13
ATOM 8234 C C . PRO A 1 40 ? 15.114 6.349 3.811 1.00 0.00 40 PRO A C 13
ATOM 8235 O O . PRO A 1 40 ? 16.167 5.896 4.259 1.00 0.00 40 PRO A O 13
ATOM 8246 N N . SER A 1 41 ? 14.283 5.637 3.056 1.00 0.00 41 SER A N 13
ATOM 8247 C CA . SER A 1 41 ? 14.566 4.250 2.706 1.00 0.00 41 SER A CA 13
ATOM 8248 C C . SER A 1 41 ? 15.939 4.124 2.053 1.00 0.00 41 SER A C 13
ATOM 8249 O O . SER A 1 41 ? 16.428 5.062 1.424 1.00 0.00 41 SER A O 13
ATOM 8257 N N . GLY A 1 42 ? 16.556 2.957 2.207 1.00 0.00 42 GLY A N 13
ATOM 8258 C CA . GLY A 1 42 ? 17.867 2.728 1.628 1.00 0.00 42 GLY A CA 13
ATOM 8259 C C . GLY A 1 42 ? 17.793 2.029 0.285 1.00 0.00 42 GLY A C 13
ATOM 8260 O O . GLY A 1 42 ? 17.766 2.664 -0.769 1.00 0.00 42 GLY A O 13
ATOM 8264 N N . PRO A 1 43 ? 17.760 0.688 0.312 1.00 0.00 43 PRO A N 13
ATOM 8265 C CA . PRO A 1 43 ? 17.690 -0.127 -0.904 1.00 0.00 43 PRO A CA 13
ATOM 8266 C C . PRO A 1 43 ? 16.340 -0.011 -1.602 1.00 0.00 43 PRO A C 13
ATOM 8267 O O . PRO A 1 43 ? 15.371 0.480 -1.023 1.00 0.00 43 PRO A O 13
ATOM 8278 N N . SER A 1 44 ? 16.283 -0.467 -2.850 1.00 0.00 44 SER A N 13
ATOM 8279 C CA . SER A 1 44 ? 15.051 -0.411 -3.628 1.00 0.00 44 SER A CA 13
ATOM 8280 C C . SER A 1 44 ? 14.477 -1.809 -3.839 1.00 0.00 44 SER A C 13
ATOM 8281 O O . SER A 1 44 ? 15.218 -2.774 -4.026 1.00 0.00 44 SER A O 13
ATOM 8289 N N . SER A 1 45 ? 13.152 -1.909 -3.806 1.00 0.00 45 SER A N 13
ATOM 8290 C CA . SER A 1 45 ? 12.478 -3.189 -3.989 1.00 0.00 45 SER A CA 13
ATOM 8291 C C . SER A 1 45 ? 11.211 -3.021 -4.823 1.00 0.00 45 SER A C 13
ATOM 8292 O O . SER A 1 45 ? 10.828 -1.905 -5.173 1.00 0.00 45 SER A O 13
ATOM 8300 N N . GLY A 1 46 ? 10.565 -4.139 -5.138 1.00 0.00 46 GLY A N 13
ATOM 8301 C CA . GLY A 1 46 ? 9.348 -4.095 -5.928 1.00 0.00 46 GLY A CA 13
ATOM 8302 C C . GLY A 1 46 ? 8.501 -2.876 -5.622 1.00 0.00 46 GLY A C 13
ATOM 8303 O O . GLY A 1 46 ? 7.909 -2.814 -4.545 1.00 0.00 46 GLY A O 13
ATOM 8308 N N . GLY A 1 1 ? 3.046 -16.898 4.777 1.00 0.00 1 GLY A N 14
ATOM 8309 C CA . GLY A 1 1 ? 3.623 -17.317 6.041 1.00 0.00 1 GLY A CA 14
ATOM 8310 C C . GLY A 1 1 ? 3.180 -18.708 6.448 1.00 0.00 1 GLY A C 14
ATOM 8311 O O . GLY A 1 1 ? 3.589 -19.699 5.843 1.00 0.00 1 GLY A O 14
ATOM 8315 N N . SER A 1 2 ? 2.344 -18.783 7.479 1.00 0.00 2 SER A N 14
ATOM 8316 C CA . SER A 1 2 ? 1.850 -20.064 7.970 1.00 0.00 2 SER A CA 14
ATOM 8317 C C . SER A 1 2 ? 0.457 -20.356 7.420 1.00 0.00 2 SER A C 14
ATOM 8318 O O . SER A 1 2 ? 0.185 -21.457 6.943 1.00 0.00 2 SER A O 14
ATOM 8326 N N . SER A 1 3 ? -0.421 -19.361 7.492 1.00 0.00 3 SER A N 14
ATOM 8327 C CA . SER A 1 3 ? -1.788 -19.511 7.006 1.00 0.00 3 SER A CA 14
ATOM 8328 C C . SER A 1 3 ? -2.050 -18.579 5.826 1.00 0.00 3 SER A C 14
ATOM 8329 O O . SER A 1 3 ? -2.360 -19.028 4.724 1.00 0.00 3 SER A O 14
ATOM 8337 N N . GLY A 1 4 ? -1.922 -17.278 6.068 1.00 0.00 4 GLY A N 14
ATOM 8338 C CA . GLY A 1 4 ? -2.149 -16.302 5.018 1.00 0.00 4 GLY A CA 14
ATOM 8339 C C . GLY A 1 4 ? -3.268 -15.337 5.355 1.00 0.00 4 GLY A C 14
ATOM 8340 O O . GLY A 1 4 ? -3.034 -14.141 5.528 1.00 0.00 4 GLY A O 14
ATOM 8344 N N . SER A 1 5 ? -4.488 -15.857 5.446 1.00 0.00 5 SER A N 14
ATOM 8345 C CA . SER A 1 5 ? -5.649 -15.032 5.759 1.00 0.00 5 SER A CA 14
ATOM 8346 C C . SER A 1 5 ? -5.324 -14.035 6.867 1.00 0.00 5 SER A C 14
ATOM 8347 O O . SER A 1 5 ? -5.081 -14.419 8.011 1.00 0.00 5 SER A O 14
ATOM 8355 N N . SER A 1 6 ? -5.323 -12.752 6.519 1.00 0.00 6 SER A N 14
ATOM 8356 C CA . SER A 1 6 ? -5.024 -11.699 7.482 1.00 0.00 6 SER A CA 14
ATOM 8357 C C . SER A 1 6 ? -6.262 -10.853 7.763 1.00 0.00 6 SER A C 14
ATOM 8358 O O . SER A 1 6 ? -6.184 -9.628 7.854 1.00 0.00 6 SER A O 14
ATOM 8366 N N . GLY A 1 7 ? -7.406 -11.517 7.899 1.00 0.00 7 GLY A N 14
ATOM 8367 C CA . GLY A 1 7 ? -8.646 -10.811 8.168 1.00 0.00 7 GLY A CA 14
ATOM 8368 C C . GLY A 1 7 ? -9.413 -10.484 6.903 1.00 0.00 7 GLY A C 14
ATOM 8369 O O . GLY A 1 7 ? -10.320 -11.219 6.511 1.00 0.00 7 GLY A O 14
ATOM 8373 N N . SER A 1 8 ? -9.051 -9.377 6.262 1.00 0.00 8 SER A N 14
ATOM 8374 C CA . SER A 1 8 ? -9.716 -8.951 5.036 1.00 0.00 8 SER A CA 14
ATOM 8375 C C . SER A 1 8 ? -9.034 -9.553 3.811 1.00 0.00 8 SER A C 14
ATOM 8376 O O . SER A 1 8 ? -8.125 -8.955 3.236 1.00 0.00 8 SER A O 14
ATOM 8384 N N . SER A 1 9 ? -9.480 -10.742 3.418 1.00 0.00 9 SER A N 14
ATOM 8385 C CA . SER A 1 9 ? -8.912 -11.428 2.263 1.00 0.00 9 SER A CA 14
ATOM 8386 C C . SER A 1 9 ? -8.545 -10.434 1.167 1.00 0.00 9 SER A C 14
ATOM 8387 O O . SER A 1 9 ? -7.405 -10.396 0.701 1.00 0.00 9 SER A O 14
ATOM 8395 N N . THR A 1 10 ? -9.519 -9.628 0.757 1.00 0.00 10 THR A N 14
ATOM 8396 C CA . THR A 1 10 ? -9.301 -8.633 -0.286 1.00 0.00 10 THR A CA 14
ATOM 8397 C C . THR A 1 10 ? -9.504 -7.220 0.250 1.00 0.00 10 THR A C 14
ATOM 8398 O O . THR A 1 10 ? -9.969 -7.033 1.375 1.00 0.00 10 THR A O 14
ATOM 8409 N N . LYS A 1 11 ? -9.154 -6.228 -0.561 1.00 0.00 11 LYS A N 14
ATOM 8410 C CA . LYS A 1 11 ? -9.300 -4.831 -0.170 1.00 0.00 11 LYS A CA 14
ATOM 8411 C C . LYS A 1 11 ? -9.721 -3.974 -1.359 1.00 0.00 11 LYS A C 14
ATOM 8412 O O . LYS A 1 11 ? -9.611 -4.396 -2.510 1.00 0.00 11 LYS A O 14
ATOM 8431 N N . SER A 1 12 ? -10.202 -2.769 -1.073 1.00 0.00 12 SER A N 14
ATOM 8432 C CA . SER A 1 12 ? -10.642 -1.853 -2.120 1.00 0.00 12 SER A CA 14
ATOM 8433 C C . SER A 1 12 ? -9.492 -0.961 -2.579 1.00 0.00 12 SER A C 14
ATOM 8434 O O . SER A 1 12 ? -9.177 -0.897 -3.767 1.00 0.00 12 SER A O 14
ATOM 8442 N N . HIS A 1 13 ? -8.870 -0.272 -1.627 1.00 0.00 13 HIS A N 14
ATOM 8443 C CA . HIS A 1 13 ? -7.755 0.617 -1.932 1.00 0.00 13 HIS A CA 14
ATOM 8444 C C . HIS A 1 13 ? -6.441 0.037 -1.417 1.00 0.00 13 HIS A C 14
ATOM 8445 O O . HIS A 1 13 ? -6.317 -0.289 -0.237 1.00 0.00 13 HIS A O 14
ATOM 8459 N N . GLN A 1 14 ? -5.464 -0.088 -2.310 1.00 0.00 14 GLN A N 14
ATOM 8460 C CA . GLN A 1 14 ? -4.161 -0.630 -1.945 1.00 0.00 14 GLN A CA 14
ATOM 8461 C C . GLN A 1 14 ? -3.050 0.369 -2.254 1.00 0.00 14 GLN A C 14
ATOM 8462 O O . GLN A 1 14 ? -3.044 0.999 -3.312 1.00 0.00 14 GLN A O 14
ATOM 8476 N N . CYS A 1 15 ? -2.112 0.509 -1.323 1.00 0.00 15 CYS A N 14
ATOM 8477 C CA . CYS A 1 15 ? -0.997 1.432 -1.494 1.00 0.00 15 CYS A CA 14
ATOM 8478 C C . CYS A 1 15 ? -0.011 0.907 -2.533 1.00 0.00 15 CYS A C 14
ATOM 8479 O O . CYS A 1 15 ? 0.085 -0.300 -2.761 1.00 0.00 15 CYS A O 14
ATOM 8486 N N . HIS A 1 16 ? 0.721 1.821 -3.162 1.00 0.00 16 HIS A N 14
ATOM 8487 C CA . HIS A 1 16 ? 1.701 1.451 -4.177 1.00 0.00 16 HIS A CA 14
ATOM 8488 C C . HIS A 1 16 ? 3.122 1.642 -3.655 1.00 0.00 16 HIS A C 14
ATOM 8489 O O . HIS A 1 16 ? 4.074 1.090 -4.206 1.00 0.00 16 HIS A O 14
ATOM 8503 N N . GLU A 1 17 ? 3.256 2.428 -2.592 1.00 0.00 17 GLU A N 14
ATOM 8504 C CA . GLU A 1 17 ? 4.562 2.693 -1.999 1.00 0.00 17 GLU A CA 14
ATOM 8505 C C . GLU A 1 17 ? 5.059 1.481 -1.216 1.00 0.00 17 GLU A C 14
ATOM 8506 O O . GLU A 1 17 ? 6.245 1.151 -1.249 1.00 0.00 17 GLU A O 14
ATOM 8518 N N . CYS A 1 18 ? 4.145 0.823 -0.512 1.00 0.00 18 CYS A N 14
ATOM 8519 C CA . CYS A 1 18 ? 4.488 -0.352 0.280 1.00 0.00 18 CYS A CA 14
ATOM 8520 C C . CYS A 1 18 ? 3.635 -1.550 -0.125 1.00 0.00 18 CYS A C 14
ATOM 8521 O O . CYS A 1 18 ? 4.121 -2.679 -0.190 1.00 0.00 18 CYS A O 14
ATOM 8528 N N . GLY A 1 19 ? 2.359 -1.296 -0.398 1.00 0.00 19 GLY A N 14
ATOM 8529 C CA . GLY A 1 19 ? 1.458 -2.363 -0.793 1.00 0.00 19 GLY A CA 14
ATOM 8530 C C . GLY A 1 19 ? 0.591 -2.845 0.353 1.00 0.00 19 GLY A C 14
ATOM 8531 O O . GLY A 1 19 ? 0.539 -4.041 0.639 1.00 0.00 19 GLY A O 14
ATOM 8535 N N . ARG A 1 20 ? -0.089 -1.913 1.012 1.00 0.00 20 ARG A N 14
ATOM 8536 C CA . ARG A 1 20 ? -0.955 -2.249 2.135 1.00 0.00 20 ARG A CA 14
ATOM 8537 C C . ARG A 1 20 ? -2.412 -2.334 1.692 1.00 0.00 20 ARG A C 14
ATOM 8538 O O . ARG A 1 20 ? -2.748 -1.995 0.558 1.00 0.00 20 ARG A O 14
ATOM 8559 N N . GLY A 1 21 ? -3.275 -2.790 2.595 1.00 0.00 21 GLY A N 14
ATOM 8560 C CA . GLY A 1 21 ? -4.686 -2.912 2.278 1.00 0.00 21 GLY A CA 14
ATOM 8561 C C . GLY A 1 21 ? -5.569 -2.192 3.278 1.00 0.00 21 GLY A C 14
ATOM 8562 O O . GLY A 1 21 ? -5.542 -2.493 4.471 1.00 0.00 21 GLY A O 14
ATOM 8566 N N . PHE A 1 22 ? -6.354 -1.236 2.791 1.00 0.00 22 PHE A N 14
ATOM 8567 C CA . PHE A 1 22 ? -7.247 -0.469 3.651 1.00 0.00 22 PHE A CA 14
ATOM 8568 C C . PHE A 1 22 ? -8.694 -0.595 3.182 1.00 0.00 22 PHE A C 14
ATOM 8569 O O . PHE A 1 22 ? -8.991 -0.446 1.996 1.00 0.00 22 PHE A O 14
ATOM 8586 N N . THR A 1 23 ? -9.593 -0.871 4.122 1.00 0.00 23 THR A N 14
ATOM 8587 C CA . THR A 1 23 ? -11.008 -1.019 3.807 1.00 0.00 23 THR A CA 14
ATOM 8588 C C . THR A 1 23 ? -11.623 0.315 3.399 1.00 0.00 23 THR A C 14
ATOM 8589 O O . THR A 1 23 ? -12.296 0.412 2.372 1.00 0.00 23 THR A O 14
ATOM 8600 N N . LEU A 1 24 ? -11.388 1.341 4.209 1.00 0.00 24 LEU A N 14
ATOM 8601 C CA . LEU A 1 24 ? -11.918 2.671 3.932 1.00 0.00 24 LEU A CA 14
ATOM 8602 C C . LEU A 1 24 ? -10.889 3.527 3.200 1.00 0.00 24 LEU A C 14
ATOM 8603 O O . LEU A 1 24 ? -9.727 3.598 3.600 1.00 0.00 24 LEU A O 14
ATOM 8619 N N . LYS A 1 25 ? -11.324 4.177 2.126 1.00 0.00 25 LYS A N 14
ATOM 8620 C CA . LYS A 1 25 ? -10.442 5.031 1.339 1.00 0.00 25 LYS A CA 14
ATOM 8621 C C . LYS A 1 25 ? -9.623 5.947 2.243 1.00 0.00 25 LYS A C 14
ATOM 8622 O O . LYS A 1 25 ? -8.394 5.952 2.187 1.00 0.00 25 LYS A O 14
ATOM 8641 N N . SER A 1 26 ? -10.313 6.720 3.075 1.00 0.00 26 SER A N 14
ATOM 8642 C CA . SER A 1 26 ? -9.649 7.642 3.990 1.00 0.00 26 SER A CA 14
ATOM 8643 C C . SER A 1 26 ? -8.404 7.003 4.597 1.00 0.00 26 SER A C 14
ATOM 8644 O O . SER A 1 26 ? -7.302 7.541 4.493 1.00 0.00 26 SER A O 14
ATOM 8652 N N . HIS A 1 27 ? -8.589 5.850 5.232 1.00 0.00 27 HIS A N 14
ATOM 8653 C CA . HIS A 1 27 ? -7.482 5.135 5.857 1.00 0.00 27 HIS A CA 14
ATOM 8654 C C . HIS A 1 27 ? -6.236 5.188 4.977 1.00 0.00 27 HIS A C 14
ATOM 8655 O O . HIS A 1 27 ? -5.222 5.778 5.353 1.00 0.00 27 HIS A O 14
ATOM 8669 N N . LEU A 1 28 ? -6.319 4.567 3.806 1.00 0.00 28 LEU A N 14
ATOM 8670 C CA . LEU A 1 28 ? -5.198 4.543 2.872 1.00 0.00 28 LEU A CA 14
ATOM 8671 C C . LEU A 1 28 ? -4.621 5.941 2.677 1.00 0.00 28 LEU A C 14
ATOM 8672 O O . LEU A 1 28 ? -3.409 6.140 2.760 1.00 0.00 28 LEU A O 14
ATOM 8688 N N . ASN A 1 29 ? -5.497 6.907 2.421 1.00 0.00 29 ASN A N 14
ATOM 8689 C CA . ASN A 1 29 ? -5.074 8.288 2.216 1.00 0.00 29 ASN A CA 14
ATOM 8690 C C . ASN A 1 29 ? -4.220 8.774 3.383 1.00 0.00 29 ASN A C 14
ATOM 8691 O O . ASN A 1 29 ? -3.103 9.252 3.189 1.00 0.00 29 ASN A O 14
ATOM 8702 N N . GLN A 1 30 ? -4.754 8.647 4.593 1.00 0.00 30 GLN A N 14
ATOM 8703 C CA . GLN A 1 30 ? -4.041 9.074 5.791 1.00 0.00 30 GLN A CA 14
ATOM 8704 C C . GLN A 1 30 ? -2.803 8.214 6.022 1.00 0.00 30 GLN A C 14
ATOM 8705 O O . GLN A 1 30 ? -1.993 8.498 6.905 1.00 0.00 30 GLN A O 14
ATOM 8719 N N . HIS A 1 31 ? -2.662 7.161 5.223 1.00 0.00 31 HIS A N 14
ATOM 8720 C CA . HIS A 1 31 ? -1.521 6.259 5.341 1.00 0.00 31 HIS A CA 14
ATOM 8721 C C . HIS A 1 31 ? -0.419 6.646 4.359 1.00 0.00 31 HIS A C 14
ATOM 8722 O O . HIS A 1 31 ? 0.755 6.708 4.723 1.00 0.00 31 HIS A O 14
ATOM 8736 N N . GLN A 1 32 ? -0.806 6.904 3.114 1.00 0.00 32 GLN A N 14
ATOM 8737 C CA . GLN A 1 32 ? 0.150 7.283 2.081 1.00 0.00 32 GLN A CA 14
ATOM 8738 C C . GLN A 1 32 ? 1.021 8.446 2.545 1.00 0.00 32 GLN A C 14
ATOM 8739 O O . GLN A 1 32 ? 2.182 8.559 2.153 1.00 0.00 32 GLN A O 14
ATOM 8753 N N . ARG A 1 33 ? 0.452 9.308 3.381 1.00 0.00 33 ARG A N 14
ATOM 8754 C CA . ARG A 1 33 ? 1.176 10.463 3.897 1.00 0.00 33 ARG A CA 14
ATOM 8755 C C . ARG A 1 33 ? 2.480 10.034 4.564 1.00 0.00 33 ARG A C 14
ATOM 8756 O O . ARG A 1 33 ? 3.412 10.828 4.693 1.00 0.00 33 ARG A O 14
ATOM 8777 N N . ILE A 1 34 ? 2.537 8.775 4.984 1.00 0.00 34 ILE A N 14
ATOM 8778 C CA . ILE A 1 34 ? 3.726 8.241 5.637 1.00 0.00 34 ILE A CA 14
ATOM 8779 C C . ILE A 1 34 ? 4.904 8.183 4.670 1.00 0.00 34 ILE A C 14
ATOM 8780 O O . ILE A 1 34 ? 6.063 8.200 5.084 1.00 0.00 34 ILE A O 14
ATOM 8796 N N . HIS A 1 35 ? 4.599 8.115 3.378 1.00 0.00 35 HIS A N 14
ATOM 8797 C CA . HIS A 1 35 ? 5.632 8.056 2.350 1.00 0.00 35 HIS A CA 14
ATOM 8798 C C . HIS A 1 35 ? 5.979 9.454 1.848 1.00 0.00 35 HIS A C 14
ATOM 8799 O O . HIS A 1 35 ? 6.484 9.619 0.737 1.00 0.00 35 HIS A O 14
ATOM 8813 N N . THR A 1 36 ? 5.703 10.460 2.672 1.00 0.00 36 THR A N 14
ATOM 8814 C CA . THR A 1 36 ? 5.983 11.843 2.311 1.00 0.00 36 THR A CA 14
ATOM 8815 C C . THR A 1 36 ? 5.746 12.779 3.491 1.00 0.00 36 THR A C 14
ATOM 8816 O O . THR A 1 36 ? 4.630 12.886 3.996 1.00 0.00 36 THR A O 14
ATOM 8827 N N . GLY A 1 37 ? 6.805 13.455 3.927 1.00 0.00 37 GLY A N 14
ATOM 8828 C CA . GLY A 1 37 ? 6.691 14.373 5.045 1.00 0.00 37 GLY A CA 14
ATOM 8829 C C . GLY A 1 37 ? 7.813 15.392 5.076 1.00 0.00 37 GLY A C 14
ATOM 8830 O O . GLY A 1 37 ? 7.619 16.548 4.704 1.00 0.00 37 GLY A O 14
ATOM 8834 N N . GLU A 1 38 ? 8.989 14.961 5.521 1.00 0.00 38 GLU A N 14
ATOM 8835 C CA . GLU A 1 38 ? 10.145 15.846 5.601 1.00 0.00 38 GLU A CA 14
ATOM 8836 C C . GLU A 1 38 ? 11.073 15.638 4.408 1.00 0.00 38 GLU A C 14
ATOM 8837 O O . GLU A 1 38 ? 11.414 14.507 4.061 1.00 0.00 38 GLU A O 14
ATOM 8849 N N . LYS A 1 39 ? 11.478 16.738 3.783 1.00 0.00 39 LYS A N 14
ATOM 8850 C CA . LYS A 1 39 ? 12.367 16.679 2.628 1.00 0.00 39 LYS A CA 14
ATOM 8851 C C . LYS A 1 39 ? 13.751 17.216 2.979 1.00 0.00 39 LYS A C 14
ATOM 8852 O O . LYS A 1 39 ? 14.110 18.344 2.640 1.00 0.00 39 LYS A O 14
ATOM 8871 N N . PRO A 1 40 ? 14.549 16.390 3.673 1.00 0.00 40 PRO A N 14
ATOM 8872 C CA . PRO A 1 40 ? 15.907 16.761 4.083 1.00 0.00 40 PRO A CA 14
ATOM 8873 C C . PRO A 1 40 ? 16.865 16.851 2.900 1.00 0.00 40 PRO A C 14
ATOM 8874 O O . PRO A 1 40 ? 17.839 17.603 2.934 1.00 0.00 40 PRO A O 14
ATOM 8885 N N . SER A 1 41 ? 16.582 16.080 1.855 1.00 0.00 41 SER A N 14
ATOM 8886 C CA . SER A 1 41 ? 17.421 16.070 0.662 1.00 0.00 41 SER A CA 14
ATOM 8887 C C . SER A 1 41 ? 16.775 15.249 -0.450 1.00 0.00 41 SER A C 14
ATOM 8888 O O . SER A 1 41 ? 16.552 14.048 -0.301 1.00 0.00 41 SER A O 14
ATOM 8896 N N . GLY A 1 42 ? 16.477 15.907 -1.566 1.00 0.00 42 GLY A N 14
ATOM 8897 C CA . GLY A 1 42 ? 15.860 15.224 -2.688 1.00 0.00 42 GLY A CA 14
ATOM 8898 C C . GLY A 1 42 ? 15.573 16.156 -3.848 1.00 0.00 42 GLY A C 14
ATOM 8899 O O . GLY A 1 42 ? 15.923 17.336 -3.825 1.00 0.00 42 GLY A O 14
ATOM 8903 N N . PRO A 1 43 ? 14.922 15.623 -4.893 1.00 0.00 43 PRO A N 14
ATOM 8904 C CA . PRO A 1 43 ? 14.575 16.398 -6.088 1.00 0.00 43 PRO A CA 14
ATOM 8905 C C . PRO A 1 43 ? 13.488 17.432 -5.813 1.00 0.00 43 PRO A C 14
ATOM 8906 O O . PRO A 1 43 ? 12.708 17.291 -4.871 1.00 0.00 43 PRO A O 14
ATOM 8917 N N . SER A 1 44 ? 13.443 18.471 -6.640 1.00 0.00 44 SER A N 14
ATOM 8918 C CA . SER A 1 44 ? 12.454 19.531 -6.484 1.00 0.00 44 SER A CA 14
ATOM 8919 C C . SER A 1 44 ? 11.200 19.228 -7.298 1.00 0.00 44 SER A C 14
ATOM 8920 O O . SER A 1 44 ? 11.224 18.406 -8.214 1.00 0.00 44 SER A O 14
ATOM 8928 N N . SER A 1 45 ? 10.104 19.898 -6.956 1.00 0.00 45 SER A N 14
ATOM 8929 C CA . SER A 1 45 ? 8.838 19.698 -7.652 1.00 0.00 45 SER A CA 14
ATOM 8930 C C . SER A 1 45 ? 8.558 20.851 -8.612 1.00 0.00 45 SER A C 14
ATOM 8931 O O . SER A 1 45 ? 9.250 21.868 -8.597 1.00 0.00 45 SER A O 14
ATOM 8939 N N . GLY A 1 46 ? 7.537 20.683 -9.448 1.00 0.00 46 GLY A N 14
ATOM 8940 C CA . GLY A 1 46 ? 7.183 21.716 -10.403 1.00 0.00 46 GLY A CA 14
ATOM 8941 C C . GLY A 1 46 ? 6.019 21.314 -11.286 1.00 0.00 46 GLY A C 14
ATOM 8942 O O . GLY A 1 46 ? 6.132 20.330 -12.016 1.00 0.00 46 GLY A O 14
ATOM 8947 N N . GLY A 1 1 ? -4.624 -26.933 -17.404 1.00 0.00 1 GLY A N 15
ATOM 8948 C CA . GLY A 1 1 ? -3.340 -26.445 -17.871 1.00 0.00 1 GLY A CA 15
ATOM 8949 C C . GLY A 1 1 ? -3.045 -25.037 -17.391 1.00 0.00 1 GLY A C 15
ATOM 8950 O O . GLY A 1 1 ? -1.994 -24.782 -16.805 1.00 0.00 1 GLY A O 15
ATOM 8954 N N . SER A 1 2 ? -3.975 -24.121 -17.642 1.00 0.00 2 SER A N 15
ATOM 8955 C CA . SER A 1 2 ? -3.807 -22.731 -17.237 1.00 0.00 2 SER A CA 15
ATOM 8956 C C . SER A 1 2 ? -3.545 -22.630 -15.737 1.00 0.00 2 SER A C 15
ATOM 8957 O O . SER A 1 2 ? -4.071 -23.417 -14.950 1.00 0.00 2 SER A O 15
ATOM 8965 N N . SER A 1 3 ? -2.727 -21.656 -15.350 1.00 0.00 3 SER A N 15
ATOM 8966 C CA . SER A 1 3 ? -2.391 -21.454 -13.946 1.00 0.00 3 SER A CA 15
ATOM 8967 C C . SER A 1 3 ? -1.858 -20.043 -13.713 1.00 0.00 3 SER A C 15
ATOM 8968 O O . SER A 1 3 ? -1.606 -19.299 -14.659 1.00 0.00 3 SER A O 15
ATOM 8976 N N . GLY A 1 4 ? -1.689 -19.683 -12.444 1.00 0.00 4 GLY A N 15
ATOM 8977 C CA . GLY A 1 4 ? -1.188 -18.364 -12.107 1.00 0.00 4 GLY A CA 15
ATOM 8978 C C . GLY A 1 4 ? -1.637 -17.905 -10.734 1.00 0.00 4 GLY A C 15
ATOM 8979 O O . GLY A 1 4 ? -2.394 -18.601 -10.057 1.00 0.00 4 GLY A O 15
ATOM 8983 N N . SER A 1 5 ? -1.169 -16.732 -10.321 1.00 0.00 5 SER A N 15
ATOM 8984 C CA . SER A 1 5 ? -1.523 -16.184 -9.017 1.00 0.00 5 SER A CA 15
ATOM 8985 C C . SER A 1 5 ? -2.031 -14.751 -9.150 1.00 0.00 5 SER A C 15
ATOM 8986 O O . SER A 1 5 ? -1.678 -13.880 -8.355 1.00 0.00 5 SER A O 15
ATOM 8994 N N . SER A 1 6 ? -2.862 -14.516 -10.160 1.00 0.00 6 SER A N 15
ATOM 8995 C CA . SER A 1 6 ? -3.416 -13.188 -10.400 1.00 0.00 6 SER A CA 15
ATOM 8996 C C . SER A 1 6 ? -4.737 -13.009 -9.659 1.00 0.00 6 SER A C 15
ATOM 8997 O O . SER A 1 6 ? -5.707 -12.491 -10.211 1.00 0.00 6 SER A O 15
ATOM 9005 N N . GLY A 1 7 ? -4.767 -13.442 -8.402 1.00 0.00 7 GLY A N 15
ATOM 9006 C CA . GLY A 1 7 ? -5.973 -13.321 -7.604 1.00 0.00 7 GLY A CA 15
ATOM 9007 C C . GLY A 1 7 ? -5.717 -12.663 -6.262 1.00 0.00 7 GLY A C 15
ATOM 9008 O O . GLY A 1 7 ? -6.099 -13.194 -5.220 1.00 0.00 7 GLY A O 15
ATOM 9012 N N . SER A 1 8 ? -5.066 -11.504 -6.288 1.00 0.00 8 SER A N 15
ATOM 9013 C CA . SER A 1 8 ? -4.754 -10.776 -5.064 1.00 0.00 8 SER A CA 15
ATOM 9014 C C . SER A 1 8 ? -5.673 -9.569 -4.902 1.00 0.00 8 SER A C 15
ATOM 9015 O O . SER A 1 8 ? -5.247 -8.508 -4.445 1.00 0.00 8 SER A O 15
ATOM 9023 N N . SER A 1 9 ? -6.936 -9.739 -5.279 1.00 0.00 9 SER A N 15
ATOM 9024 C CA . SER A 1 9 ? -7.916 -8.664 -5.179 1.00 0.00 9 SER A CA 15
ATOM 9025 C C . SER A 1 9 ? -8.662 -8.730 -3.850 1.00 0.00 9 SER A C 15
ATOM 9026 O O . SER A 1 9 ? -9.889 -8.631 -3.807 1.00 0.00 9 SER A O 15
ATOM 9034 N N . THR A 1 10 ? -7.912 -8.900 -2.765 1.00 0.00 10 THR A N 15
ATOM 9035 C CA . THR A 1 10 ? -8.501 -8.981 -1.434 1.00 0.00 10 THR A CA 15
ATOM 9036 C C . THR A 1 10 ? -8.448 -7.632 -0.726 1.00 0.00 10 THR A C 15
ATOM 9037 O O . THR A 1 10 ? -8.166 -7.558 0.470 1.00 0.00 10 THR A O 15
ATOM 9048 N N . LYS A 1 11 ? -8.721 -6.567 -1.472 1.00 0.00 11 LYS A N 15
ATOM 9049 C CA . LYS A 1 11 ? -8.707 -5.219 -0.916 1.00 0.00 11 LYS A CA 15
ATOM 9050 C C . LYS A 1 11 ? -9.212 -4.204 -1.936 1.00 0.00 11 LYS A C 15
ATOM 9051 O O . LYS A 1 11 ? -9.022 -4.374 -3.141 1.00 0.00 11 LYS A O 15
ATOM 9070 N N . SER A 1 12 ? -9.853 -3.148 -1.447 1.00 0.00 12 SER A N 15
ATOM 9071 C CA . SER A 1 12 ? -10.387 -2.107 -2.317 1.00 0.00 12 SER A CA 15
ATOM 9072 C C . SER A 1 12 ? -9.337 -1.032 -2.585 1.00 0.00 12 SER A C 15
ATOM 9073 O O . SER A 1 12 ? -9.004 -0.747 -3.736 1.00 0.00 12 SER A O 15
ATOM 9081 N N . HIS A 1 13 ? -8.820 -0.439 -1.514 1.00 0.00 13 HIS A N 15
ATOM 9082 C CA . HIS A 1 13 ? -7.807 0.604 -1.632 1.00 0.00 13 HIS A CA 15
ATOM 9083 C C . HIS A 1 13 ? -6.448 0.098 -1.158 1.00 0.00 13 HIS A C 15
ATOM 9084 O O . HIS A 1 13 ? -6.212 -0.040 0.042 1.00 0.00 13 HIS A O 15
ATOM 9098 N N . GLN A 1 14 ? -5.560 -0.176 -2.108 1.00 0.00 14 GLN A N 15
ATOM 9099 C CA . GLN A 1 14 ? -4.225 -0.668 -1.787 1.00 0.00 14 GLN A CA 15
ATOM 9100 C C . GLN A 1 14 ? -3.166 0.380 -2.111 1.00 0.00 14 GLN A C 15
ATOM 9101 O O . GLN A 1 14 ? -3.271 1.097 -3.106 1.00 0.00 14 GLN A O 15
ATOM 9115 N N . CYS A 1 15 ? -2.146 0.464 -1.264 1.00 0.00 15 CYS A N 15
ATOM 9116 C CA . CYS A 1 15 ? -1.067 1.425 -1.459 1.00 0.00 15 CYS A CA 15
ATOM 9117 C C . CYS A 1 15 ? -0.087 0.935 -2.521 1.00 0.00 15 CYS A C 15
ATOM 9118 O O . CYS A 1 15 ? -0.031 -0.257 -2.827 1.00 0.00 15 CYS A O 15
ATOM 9125 N N . HIS A 1 16 ? 0.685 1.862 -3.080 1.00 0.00 16 HIS A N 15
ATOM 9126 C CA . HIS A 1 16 ? 1.664 1.524 -4.107 1.00 0.00 16 HIS A CA 15
ATOM 9127 C C . HIS A 1 16 ? 3.085 1.681 -3.575 1.00 0.00 16 HIS A C 15
ATOM 9128 O O . HIS A 1 16 ? 4.015 1.041 -4.066 1.00 0.00 16 HIS A O 15
ATOM 9142 N N . GLU A 1 17 ? 3.246 2.536 -2.570 1.00 0.00 17 GLU A N 15
ATOM 9143 C CA . GLU A 1 17 ? 4.554 2.777 -1.974 1.00 0.00 17 GLU A CA 15
ATOM 9144 C C . GLU A 1 17 ? 5.050 1.539 -1.232 1.00 0.00 17 GLU A C 15
ATOM 9145 O O . GLU A 1 17 ? 6.229 1.191 -1.302 1.00 0.00 17 GLU A O 15
ATOM 9157 N N . CYS A 1 18 ? 4.142 0.879 -0.522 1.00 0.00 18 CYS A N 15
ATOM 9158 C CA . CYS A 1 18 ? 4.485 -0.319 0.234 1.00 0.00 18 CYS A CA 15
ATOM 9159 C C . CYS A 1 18 ? 3.626 -1.502 -0.202 1.00 0.00 18 CYS A C 15
ATOM 9160 O O . CYS A 1 18 ? 4.110 -2.628 -0.310 1.00 0.00 18 CYS A O 15
ATOM 9167 N N . GLY A 1 19 ? 2.347 -1.238 -0.451 1.00 0.00 19 GLY A N 15
ATOM 9168 C CA . GLY A 1 19 ? 1.440 -2.290 -0.872 1.00 0.00 19 GLY A CA 15
ATOM 9169 C C . GLY A 1 19 ? 0.450 -2.671 0.211 1.00 0.00 19 GLY A C 15
ATOM 9170 O O . GLY A 1 19 ? -0.103 -3.770 0.196 1.00 0.00 19 GLY A O 15
ATOM 9174 N N . ARG A 1 20 ? 0.228 -1.761 1.153 1.00 0.00 20 ARG A N 15
ATOM 9175 C CA . ARG A 1 20 ? -0.699 -2.009 2.251 1.00 0.00 20 ARG A CA 15
ATOM 9176 C C . ARG A 1 20 ? -2.143 -1.993 1.757 1.00 0.00 20 ARG A C 15
ATOM 9177 O O . ARG A 1 20 ? -2.429 -1.513 0.661 1.00 0.00 20 ARG A O 15
ATOM 9198 N N . GLY A 1 21 ? -3.048 -2.524 2.573 1.00 0.00 21 GLY A N 15
ATOM 9199 C CA . GLY A 1 21 ? -4.451 -2.561 2.202 1.00 0.00 21 GLY A CA 15
ATOM 9200 C C . GLY A 1 21 ? -5.341 -1.893 3.230 1.00 0.00 21 GLY A C 15
ATOM 9201 O O . GLY A 1 21 ? -5.124 -2.031 4.434 1.00 0.00 21 GLY A O 15
ATOM 9205 N N . PHE A 1 22 ? -6.346 -1.164 2.756 1.00 0.00 22 PHE A N 15
ATOM 9206 C CA . PHE A 1 22 ? -7.272 -0.469 3.643 1.00 0.00 22 PHE A CA 15
ATOM 9207 C C . PHE A 1 22 ? -8.707 -0.595 3.139 1.00 0.00 22 PHE A C 15
ATOM 9208 O O . PHE A 1 22 ? -8.965 -0.517 1.938 1.00 0.00 22 PHE A O 15
ATOM 9225 N N . THR A 1 23 ? -9.638 -0.791 4.067 1.00 0.00 23 THR A N 15
ATOM 9226 C CA . THR A 1 23 ? -11.046 -0.930 3.719 1.00 0.00 23 THR A CA 15
ATOM 9227 C C . THR A 1 23 ? -11.655 0.416 3.344 1.00 0.00 23 THR A C 15
ATOM 9228 O O . THR A 1 23 ? -12.313 0.545 2.310 1.00 0.00 23 THR A O 15
ATOM 9239 N N . LEU A 1 24 ? -11.433 1.417 4.188 1.00 0.00 24 LEU A N 15
ATOM 9240 C CA . LEU A 1 24 ? -11.959 2.755 3.945 1.00 0.00 24 LEU A CA 15
ATOM 9241 C C . LEU A 1 24 ? -10.926 3.627 3.238 1.00 0.00 24 LEU A C 15
ATOM 9242 O O . LEU A 1 24 ? -9.833 3.857 3.756 1.00 0.00 24 LEU A O 15
ATOM 9258 N N . LYS A 1 25 ? -11.280 4.110 2.052 1.00 0.00 25 LYS A N 15
ATOM 9259 C CA . LYS A 1 25 ? -10.385 4.960 1.274 1.00 0.00 25 LYS A CA 15
ATOM 9260 C C . LYS A 1 25 ? -9.624 5.922 2.180 1.00 0.00 25 LYS A C 15
ATOM 9261 O O . LYS A 1 25 ? -8.406 6.061 2.069 1.00 0.00 25 LYS A O 15
ATOM 9280 N N . SER A 1 26 ? -10.349 6.583 3.077 1.00 0.00 26 SER A N 15
ATOM 9281 C CA . SER A 1 26 ? -9.742 7.534 4.000 1.00 0.00 26 SER A CA 15
ATOM 9282 C C . SER A 1 26 ? -8.496 6.940 4.650 1.00 0.00 26 SER A C 15
ATOM 9283 O O . SER A 1 26 ? -7.425 7.547 4.637 1.00 0.00 26 SER A O 15
ATOM 9291 N N . HIS A 1 27 ? -8.645 5.748 5.220 1.00 0.00 27 HIS A N 15
ATOM 9292 C CA . HIS A 1 27 ? -7.532 5.070 5.876 1.00 0.00 27 HIS A CA 15
ATOM 9293 C C . HIS A 1 27 ? -6.277 5.125 5.010 1.00 0.00 27 HIS A C 15
ATOM 9294 O O . HIS A 1 27 ? -5.268 5.714 5.399 1.00 0.00 27 HIS A O 15
ATOM 9308 N N . LEU A 1 28 ? -6.345 4.506 3.837 1.00 0.00 28 LEU A N 15
ATOM 9309 C CA . LEU A 1 28 ? -5.214 4.484 2.916 1.00 0.00 28 LEU A CA 15
ATOM 9310 C C . LEU A 1 28 ? -4.688 5.894 2.666 1.00 0.00 28 LEU A C 15
ATOM 9311 O O . LEU A 1 28 ? -3.522 6.187 2.926 1.00 0.00 28 LEU A O 15
ATOM 9327 N N . ASN A 1 29 ? -5.557 6.763 2.161 1.00 0.00 29 ASN A N 15
ATOM 9328 C CA . ASN A 1 29 ? -5.181 8.143 1.877 1.00 0.00 29 ASN A CA 15
ATOM 9329 C C . ASN A 1 29 ? -4.272 8.695 2.971 1.00 0.00 29 ASN A C 15
ATOM 9330 O O . ASN A 1 29 ? -3.163 9.152 2.698 1.00 0.00 29 ASN A O 15
ATOM 9341 N N . GLN A 1 30 ? -4.751 8.649 4.210 1.00 0.00 30 GLN A N 15
ATOM 9342 C CA . GLN A 1 30 ? -3.982 9.144 5.345 1.00 0.00 30 GLN A CA 15
ATOM 9343 C C . GLN A 1 30 ? -2.674 8.375 5.494 1.00 0.00 30 GLN A C 15
ATOM 9344 O O . GLN A 1 30 ? -1.632 8.955 5.802 1.00 0.00 30 GLN A O 15
ATOM 9358 N N . HIS A 1 31 ? -2.735 7.066 5.273 1.00 0.00 31 HIS A N 15
ATOM 9359 C CA . HIS A 1 31 ? -1.554 6.216 5.382 1.00 0.00 31 HIS A CA 15
ATOM 9360 C C . HIS A 1 31 ? -0.470 6.665 4.407 1.00 0.00 31 HIS A C 15
ATOM 9361 O O . HIS A 1 31 ? 0.712 6.696 4.750 1.00 0.00 31 HIS A O 15
ATOM 9375 N N . GLN A 1 32 ? -0.880 7.010 3.191 1.00 0.00 32 GLN A N 15
ATOM 9376 C CA . GLN A 1 32 ? 0.057 7.456 2.166 1.00 0.00 32 GLN A CA 15
ATOM 9377 C C . GLN A 1 32 ? 0.997 8.524 2.716 1.00 0.00 32 GLN A C 15
ATOM 9378 O O . GLN A 1 32 ? 2.092 8.730 2.191 1.00 0.00 32 GLN A O 15
ATOM 9392 N N . ARG A 1 33 ? 0.562 9.200 3.774 1.00 0.00 33 ARG A N 15
ATOM 9393 C CA . ARG A 1 33 ? 1.364 10.248 4.393 1.00 0.00 33 ARG A CA 15
ATOM 9394 C C . ARG A 1 33 ? 2.743 9.721 4.780 1.00 0.00 33 ARG A C 15
ATOM 9395 O O . ARG A 1 33 ? 3.753 10.400 4.594 1.00 0.00 33 ARG A O 15
ATOM 9416 N N . ILE A 1 34 ? 2.776 8.507 5.318 1.00 0.00 34 ILE A N 15
ATOM 9417 C CA . ILE A 1 34 ? 4.030 7.888 5.731 1.00 0.00 34 ILE A CA 15
ATOM 9418 C C . ILE A 1 34 ? 4.995 7.765 4.556 1.00 0.00 34 ILE A C 15
ATOM 9419 O O . ILE A 1 34 ? 6.175 7.464 4.736 1.00 0.00 34 ILE A O 15
ATOM 9435 N N . HIS A 1 35 ? 4.485 8.002 3.351 1.00 0.00 35 HIS A N 15
ATOM 9436 C CA . HIS A 1 35 ? 5.302 7.920 2.146 1.00 0.00 35 HIS A CA 15
ATOM 9437 C C . HIS A 1 35 ? 5.506 9.303 1.533 1.00 0.00 35 HIS A C 15
ATOM 9438 O O . HIS A 1 35 ? 6.506 9.554 0.860 1.00 0.00 35 HIS A O 15
ATOM 9452 N N . THR A 1 36 ? 4.552 10.197 1.771 1.00 0.00 36 THR A N 15
ATOM 9453 C CA . THR A 1 36 ? 4.626 11.553 1.241 1.00 0.00 36 THR A CA 15
ATOM 9454 C C . THR A 1 36 ? 5.859 12.281 1.764 1.00 0.00 36 THR A C 15
ATOM 9455 O O . THR A 1 36 ? 6.342 11.996 2.859 1.00 0.00 36 THR A O 15
ATOM 9466 N N . GLY A 1 37 ? 6.365 13.223 0.974 1.00 0.00 37 GLY A N 15
ATOM 9467 C CA . GLY A 1 37 ? 7.538 13.978 1.376 1.00 0.00 37 GLY A CA 15
ATOM 9468 C C . GLY A 1 37 ? 8.716 13.753 0.450 1.00 0.00 37 GLY A C 15
ATOM 9469 O O . GLY A 1 37 ? 9.653 13.031 0.791 1.00 0.00 37 GLY A O 15
ATOM 9473 N N . GLU A 1 38 ? 8.670 14.372 -0.726 1.00 0.00 38 GLU A N 15
ATOM 9474 C CA . GLU A 1 38 ? 9.742 14.232 -1.705 1.00 0.00 38 GLU A CA 15
ATOM 9475 C C . GLU A 1 38 ? 10.193 15.598 -2.215 1.00 0.00 38 GLU A C 15
ATOM 9476 O O . GLU A 1 38 ? 9.507 16.602 -2.026 1.00 0.00 38 GLU A O 15
ATOM 9488 N N . LYS A 1 39 ? 11.353 15.627 -2.863 1.00 0.00 39 LYS A N 15
ATOM 9489 C CA . LYS A 1 39 ? 11.898 16.868 -3.402 1.00 0.00 39 LYS A CA 15
ATOM 9490 C C . LYS A 1 39 ? 12.842 16.586 -4.567 1.00 0.00 39 LYS A C 15
ATOM 9491 O O . LYS A 1 39 ? 13.706 15.712 -4.499 1.00 0.00 39 LYS A O 15
ATOM 9510 N N . PRO A 1 40 ? 12.675 17.344 -5.661 1.00 0.00 40 PRO A N 15
ATOM 9511 C CA . PRO A 1 40 ? 13.505 17.196 -6.860 1.00 0.00 40 PRO A CA 15
ATOM 9512 C C . PRO A 1 40 ? 14.939 17.663 -6.635 1.00 0.00 40 PRO A C 15
ATOM 9513 O O . PRO A 1 40 ? 15.891 16.948 -6.945 1.00 0.00 40 PRO A O 15
ATOM 9524 N N . SER A 1 41 ? 15.085 18.868 -6.093 1.00 0.00 41 SER A N 15
ATOM 9525 C CA . SER A 1 41 ? 16.404 19.432 -5.829 1.00 0.00 41 SER A CA 15
ATOM 9526 C C . SER A 1 41 ? 16.356 20.394 -4.646 1.00 0.00 41 SER A C 15
ATOM 9527 O O . SER A 1 41 ? 15.667 21.413 -4.687 1.00 0.00 41 SER A O 15
ATOM 9535 N N . GLY A 1 42 ? 17.095 20.063 -3.592 1.00 0.00 42 GLY A N 15
ATOM 9536 C CA . GLY A 1 42 ? 17.123 20.907 -2.411 1.00 0.00 42 GLY A CA 15
ATOM 9537 C C . GLY A 1 42 ? 17.769 20.220 -1.224 1.00 0.00 42 GLY A C 15
ATOM 9538 O O . GLY A 1 42 ? 17.094 19.640 -0.373 1.00 0.00 42 GLY A O 15
ATOM 9542 N N . PRO A 1 43 ? 19.107 20.280 -1.156 1.00 0.00 43 PRO A N 15
ATOM 9543 C CA . PRO A 1 43 ? 19.873 19.664 -0.069 1.00 0.00 43 PRO A CA 15
ATOM 9544 C C . PRO A 1 43 ? 19.676 20.385 1.260 1.00 0.00 43 PRO A C 15
ATOM 9545 O O . PRO A 1 43 ? 20.089 19.893 2.311 1.00 0.00 43 PRO A O 15
ATOM 9556 N N . SER A 1 44 ? 19.043 21.552 1.207 1.00 0.00 44 SER A N 15
ATOM 9557 C CA . SER A 1 44 ? 18.794 22.342 2.407 1.00 0.00 44 SER A CA 15
ATOM 9558 C C . SER A 1 44 ? 20.103 22.694 3.107 1.00 0.00 44 SER A C 15
ATOM 9559 O O . SER A 1 44 ? 20.208 22.609 4.331 1.00 0.00 44 SER A O 15
ATOM 9567 N N . SER A 1 45 ? 21.100 23.089 2.321 1.00 0.00 45 SER A N 15
ATOM 9568 C CA . SER A 1 45 ? 22.404 23.450 2.863 1.00 0.00 45 SER A CA 15
ATOM 9569 C C . SER A 1 45 ? 23.294 24.054 1.781 1.00 0.00 45 SER A C 15
ATOM 9570 O O . SER A 1 45 ? 23.037 23.893 0.589 1.00 0.00 45 SER A O 15
ATOM 9578 N N . GLY A 1 46 ? 24.344 24.750 2.208 1.00 0.00 46 GLY A N 15
ATOM 9579 C CA . GLY A 1 46 ? 25.257 25.368 1.264 1.00 0.00 46 GLY A CA 15
ATOM 9580 C C . GLY A 1 46 ? 24.537 25.995 0.086 1.00 0.00 46 GLY A C 15
ATOM 9581 O O . GLY A 1 46 ? 25.130 26.816 -0.611 1.00 0.00 46 GLY A O 15
ATOM 9586 N N . GLY A 1 1 ? 14.139 -11.517 -7.062 1.00 0.00 1 GLY A N 16
ATOM 9587 C CA . GLY A 1 1 ? 14.660 -12.316 -5.969 1.00 0.00 1 GLY A CA 16
ATOM 9588 C C . GLY A 1 1 ? 13.638 -12.530 -4.869 1.00 0.00 1 GLY A C 16
ATOM 9589 O O . GLY A 1 1 ? 12.494 -12.893 -5.138 1.00 0.00 1 GLY A O 16
ATOM 9593 N N . SER A 1 2 ? 14.053 -12.306 -3.627 1.00 0.00 2 SER A N 16
ATOM 9594 C CA . SER A 1 2 ? 13.168 -12.482 -2.482 1.00 0.00 2 SER A CA 16
ATOM 9595 C C . SER A 1 2 ? 12.889 -11.146 -1.800 1.00 0.00 2 SER A C 16
ATOM 9596 O O . SER A 1 2 ? 12.883 -11.052 -0.572 1.00 0.00 2 SER A O 16
ATOM 9604 N N . SER A 1 3 ? 12.660 -10.114 -2.605 1.00 0.00 3 SER A N 16
ATOM 9605 C CA . SER A 1 3 ? 12.384 -8.781 -2.081 1.00 0.00 3 SER A CA 16
ATOM 9606 C C . SER A 1 3 ? 11.307 -8.085 -2.907 1.00 0.00 3 SER A C 16
ATOM 9607 O O . SER A 1 3 ? 11.423 -7.964 -4.125 1.00 0.00 3 SER A O 16
ATOM 9615 N N . GLY A 1 4 ? 10.256 -7.628 -2.232 1.00 0.00 4 GLY A N 16
ATOM 9616 C CA . GLY A 1 4 ? 9.172 -6.949 -2.918 1.00 0.00 4 GLY A CA 16
ATOM 9617 C C . GLY A 1 4 ? 8.228 -7.914 -3.607 1.00 0.00 4 GLY A C 16
ATOM 9618 O O . GLY A 1 4 ? 7.905 -7.744 -4.783 1.00 0.00 4 GLY A O 16
ATOM 9622 N N . SER A 1 5 ? 7.785 -8.931 -2.875 1.00 0.00 5 SER A N 16
ATOM 9623 C CA . SER A 1 5 ? 6.876 -9.930 -3.425 1.00 0.00 5 SER A CA 16
ATOM 9624 C C . SER A 1 5 ? 5.668 -10.126 -2.514 1.00 0.00 5 SER A C 16
ATOM 9625 O O . SER A 1 5 ? 5.626 -11.059 -1.712 1.00 0.00 5 SER A O 16
ATOM 9633 N N . SER A 1 6 ? 4.687 -9.239 -2.645 1.00 0.00 6 SER A N 16
ATOM 9634 C CA . SER A 1 6 ? 3.479 -9.310 -1.832 1.00 0.00 6 SER A CA 16
ATOM 9635 C C . SER A 1 6 ? 2.231 -9.299 -2.710 1.00 0.00 6 SER A C 16
ATOM 9636 O O . SER A 1 6 ? 1.638 -8.249 -2.952 1.00 0.00 6 SER A O 16
ATOM 9644 N N . GLY A 1 7 ? 1.839 -10.477 -3.186 1.00 0.00 7 GLY A N 16
ATOM 9645 C CA . GLY A 1 7 ? 0.665 -10.582 -4.032 1.00 0.00 7 GLY A CA 16
ATOM 9646 C C . GLY A 1 7 ? -0.263 -11.700 -3.600 1.00 0.00 7 GLY A C 16
ATOM 9647 O O . GLY A 1 7 ? -0.449 -12.677 -4.325 1.00 0.00 7 GLY A O 16
ATOM 9651 N N . SER A 1 8 ? -0.847 -11.557 -2.415 1.00 0.00 8 SER A N 16
ATOM 9652 C CA . SER A 1 8 ? -1.757 -12.565 -1.884 1.00 0.00 8 SER A CA 16
ATOM 9653 C C . SER A 1 8 ? -3.011 -11.915 -1.307 1.00 0.00 8 SER A C 16
ATOM 9654 O O . SER A 1 8 ? -4.128 -12.370 -1.552 1.00 0.00 8 SER A O 16
ATOM 9662 N N . SER A 1 9 ? -2.817 -10.848 -0.538 1.00 0.00 9 SER A N 16
ATOM 9663 C CA . SER A 1 9 ? -3.931 -10.137 0.078 1.00 0.00 9 SER A CA 16
ATOM 9664 C C . SER A 1 9 ? -4.286 -8.887 -0.721 1.00 0.00 9 SER A C 16
ATOM 9665 O O . SER A 1 9 ? -3.426 -8.053 -1.008 1.00 0.00 9 SER A O 16
ATOM 9673 N N . THR A 1 10 ? -5.560 -8.763 -1.079 1.00 0.00 10 THR A N 16
ATOM 9674 C CA . THR A 1 10 ? -6.031 -7.617 -1.846 1.00 0.00 10 THR A CA 16
ATOM 9675 C C . THR A 1 10 ? -6.991 -6.764 -1.026 1.00 0.00 10 THR A C 16
ATOM 9676 O O . THR A 1 10 ? -7.629 -7.251 -0.092 1.00 0.00 10 THR A O 16
ATOM 9687 N N . LYS A 1 11 ? -7.092 -5.487 -1.381 1.00 0.00 11 LYS A N 16
ATOM 9688 C CA . LYS A 1 11 ? -7.976 -4.565 -0.679 1.00 0.00 11 LYS A CA 16
ATOM 9689 C C . LYS A 1 11 ? -8.505 -3.492 -1.626 1.00 0.00 11 LYS A C 16
ATOM 9690 O O . LYS A 1 11 ? -7.796 -3.039 -2.525 1.00 0.00 11 LYS A O 16
ATOM 9709 N N . SER A 1 12 ? -9.754 -3.088 -1.417 1.00 0.00 12 SER A N 16
ATOM 9710 C CA . SER A 1 12 ? -10.378 -2.069 -2.253 1.00 0.00 12 SER A CA 16
ATOM 9711 C C . SER A 1 12 ? -9.373 -0.985 -2.631 1.00 0.00 12 SER A C 16
ATOM 9712 O O . SER A 1 12 ? -9.261 -0.604 -3.796 1.00 0.00 12 SER A O 16
ATOM 9720 N N . HIS A 1 13 ? -8.643 -0.492 -1.635 1.00 0.00 13 HIS A N 16
ATOM 9721 C CA . HIS A 1 13 ? -7.646 0.548 -1.861 1.00 0.00 13 HIS A CA 16
ATOM 9722 C C . HIS A 1 13 ? -6.277 0.110 -1.347 1.00 0.00 13 HIS A C 16
ATOM 9723 O O . HIS A 1 13 ? -5.997 0.196 -0.152 1.00 0.00 13 HIS A O 16
ATOM 9737 N N . GLN A 1 14 ? -5.431 -0.359 -2.258 1.00 0.00 14 GLN A N 16
ATOM 9738 C CA . GLN A 1 14 ? -4.093 -0.812 -1.896 1.00 0.00 14 GLN A CA 16
ATOM 9739 C C . GLN A 1 14 ? -3.052 0.255 -2.217 1.00 0.00 14 GLN A C 16
ATOM 9740 O O . GLN A 1 14 ? -3.116 0.906 -3.260 1.00 0.00 14 GLN A O 16
ATOM 9754 N N . CYS A 1 15 ? -2.093 0.430 -1.313 1.00 0.00 15 CYS A N 16
ATOM 9755 C CA . CYS A 1 15 ? -1.038 1.419 -1.499 1.00 0.00 15 CYS A CA 16
ATOM 9756 C C . CYS A 1 15 ? -0.070 0.982 -2.595 1.00 0.00 15 CYS A C 16
ATOM 9757 O O . CYS A 1 15 ? -0.021 -0.192 -2.962 1.00 0.00 15 CYS A O 16
ATOM 9764 N N . HIS A 1 16 ? 0.698 1.935 -3.112 1.00 0.00 16 HIS A N 16
ATOM 9765 C CA . HIS A 1 16 ? 1.666 1.649 -4.166 1.00 0.00 16 HIS A CA 16
ATOM 9766 C C . HIS A 1 16 ? 3.093 1.768 -3.639 1.00 0.00 16 HIS A C 16
ATOM 9767 O O . HIS A 1 16 ? 4.018 1.167 -4.185 1.00 0.00 16 HIS A O 16
ATOM 9781 N N . GLU A 1 17 ? 3.264 2.550 -2.577 1.00 0.00 17 GLU A N 16
ATOM 9782 C CA . GLU A 1 17 ? 4.579 2.749 -1.980 1.00 0.00 17 GLU A CA 16
ATOM 9783 C C . GLU A 1 17 ? 5.039 1.492 -1.246 1.00 0.00 17 GLU A C 16
ATOM 9784 O O . GLU A 1 17 ? 6.201 1.097 -1.336 1.00 0.00 17 GLU A O 16
ATOM 9796 N N . CYS A 1 18 ? 4.118 0.869 -0.518 1.00 0.00 18 CYS A N 16
ATOM 9797 C CA . CYS A 1 18 ? 4.427 -0.342 0.233 1.00 0.00 18 CYS A CA 16
ATOM 9798 C C . CYS A 1 18 ? 3.538 -1.500 -0.213 1.00 0.00 18 CYS A C 16
ATOM 9799 O O . CYS A 1 18 ? 3.999 -2.633 -0.350 1.00 0.00 18 CYS A O 16
ATOM 9806 N N . GLY A 1 19 ? 2.261 -1.207 -0.438 1.00 0.00 19 GLY A N 16
ATOM 9807 C CA . GLY A 1 19 ? 1.328 -2.233 -0.866 1.00 0.00 19 GLY A CA 16
ATOM 9808 C C . GLY A 1 19 ? 0.381 -2.653 0.241 1.00 0.00 19 GLY A C 16
ATOM 9809 O O . GLY A 1 19 ? -0.078 -3.794 0.273 1.00 0.00 19 GLY A O 16
ATOM 9813 N N . ARG A 1 20 ? 0.089 -1.729 1.150 1.00 0.00 20 ARG A N 16
ATOM 9814 C CA . ARG A 1 20 ? -0.807 -2.010 2.265 1.00 0.00 20 ARG A CA 16
ATOM 9815 C C . ARG A 1 20 ? -2.261 -2.034 1.801 1.00 0.00 20 ARG A C 16
ATOM 9816 O O . ARG A 1 20 ? -2.577 -1.600 0.694 1.00 0.00 20 ARG A O 16
ATOM 9837 N N . GLY A 1 21 ? -3.141 -2.546 2.656 1.00 0.00 21 GLY A N 16
ATOM 9838 C CA . GLY A 1 21 ? -4.550 -2.618 2.316 1.00 0.00 21 GLY A CA 16
ATOM 9839 C C . GLY A 1 21 ? -5.430 -1.933 3.342 1.00 0.00 21 GLY A C 16
ATOM 9840 O O . GLY A 1 21 ? -5.309 -2.184 4.542 1.00 0.00 21 GLY A O 16
ATOM 9844 N N . PHE A 1 22 ? -6.318 -1.063 2.872 1.00 0.00 22 PHE A N 16
ATOM 9845 C CA . PHE A 1 22 ? -7.220 -0.337 3.758 1.00 0.00 22 PHE A CA 16
ATOM 9846 C C . PHE A 1 22 ? -8.659 -0.419 3.256 1.00 0.00 22 PHE A C 16
ATOM 9847 O O . PHE A 1 22 ? -8.967 0.014 2.145 1.00 0.00 22 PHE A O 16
ATOM 9864 N N . THR A 1 23 ? -9.537 -0.980 4.082 1.00 0.00 23 THR A N 16
ATOM 9865 C CA . THR A 1 23 ? -10.942 -1.121 3.722 1.00 0.00 23 THR A CA 16
ATOM 9866 C C . THR A 1 23 ? -11.557 0.228 3.367 1.00 0.00 23 THR A C 16
ATOM 9867 O O . THR A 1 23 ? -12.265 0.355 2.367 1.00 0.00 23 THR A O 16
ATOM 9878 N N . LEU A 1 24 ? -11.284 1.233 4.192 1.00 0.00 24 LEU A N 16
ATOM 9879 C CA . LEU A 1 24 ? -11.811 2.574 3.964 1.00 0.00 24 LEU A CA 16
ATOM 9880 C C . LEU A 1 24 ? -10.841 3.405 3.130 1.00 0.00 24 LEU A C 16
ATOM 9881 O O . LEU A 1 24 ? -9.632 3.387 3.361 1.00 0.00 24 LEU A O 16
ATOM 9897 N N . LYS A 1 25 ? -11.380 4.135 2.159 1.00 0.00 25 LYS A N 16
ATOM 9898 C CA . LYS A 1 25 ? -10.564 4.976 1.291 1.00 0.00 25 LYS A CA 16
ATOM 9899 C C . LYS A 1 25 ? -9.781 6.000 2.106 1.00 0.00 25 LYS A C 16
ATOM 9900 O O . LYS A 1 25 ? -8.582 6.186 1.899 1.00 0.00 25 LYS A O 16
ATOM 9919 N N . SER A 1 26 ? -10.466 6.661 3.034 1.00 0.00 26 SER A N 16
ATOM 9920 C CA . SER A 1 26 ? -9.834 7.667 3.879 1.00 0.00 26 SER A CA 16
ATOM 9921 C C . SER A 1 26 ? -8.601 7.097 4.574 1.00 0.00 26 SER A C 16
ATOM 9922 O O . SER A 1 26 ? -7.531 7.705 4.561 1.00 0.00 26 SER A O 16
ATOM 9930 N N . HIS A 1 27 ? -8.761 5.925 5.180 1.00 0.00 27 HIS A N 16
ATOM 9931 C CA . HIS A 1 27 ? -7.661 5.271 5.881 1.00 0.00 27 HIS A CA 16
ATOM 9932 C C . HIS A 1 27 ? -6.389 5.297 5.039 1.00 0.00 27 HIS A C 16
ATOM 9933 O O . HIS A 1 27 ? -5.375 5.867 5.445 1.00 0.00 27 HIS A O 16
ATOM 9947 N N . LEU A 1 28 ? -6.449 4.676 3.866 1.00 0.00 28 LEU A N 16
ATOM 9948 C CA . LEU A 1 28 ? -5.301 4.627 2.967 1.00 0.00 28 LEU A CA 16
ATOM 9949 C C . LEU A 1 28 ? -4.737 6.024 2.727 1.00 0.00 28 LEU A C 16
ATOM 9950 O O . LEU A 1 28 ? -3.533 6.247 2.849 1.00 0.00 28 LEU A O 16
ATOM 9966 N N . ASN A 1 29 ? -5.616 6.961 2.388 1.00 0.00 29 ASN A N 16
ATOM 9967 C CA . ASN A 1 29 ? -5.206 8.337 2.133 1.00 0.00 29 ASN A CA 16
ATOM 9968 C C . ASN A 1 29 ? -4.258 8.833 3.220 1.00 0.00 29 ASN A C 16
ATOM 9969 O O . ASN A 1 29 ? -3.153 9.292 2.932 1.00 0.00 29 ASN A O 16
ATOM 9980 N N . GLN A 1 30 ? -4.698 8.735 4.471 1.00 0.00 30 GLN A N 16
ATOM 9981 C CA . GLN A 1 30 ? -3.888 9.174 5.601 1.00 0.00 30 GLN A CA 16
ATOM 9982 C C . GLN A 1 30 ? -2.624 8.330 5.725 1.00 0.00 30 GLN A C 16
ATOM 9983 O O . GLN A 1 30 ? -1.599 8.799 6.220 1.00 0.00 30 GLN A O 16
ATOM 9997 N N . HIS A 1 31 ? -2.704 7.082 5.273 1.00 0.00 31 HIS A N 16
ATOM 9998 C CA . HIS A 1 31 ? -1.566 6.173 5.334 1.00 0.00 31 HIS A CA 16
ATOM 9999 C C . HIS A 1 31 ? -0.471 6.607 4.364 1.00 0.00 31 HIS A C 16
ATOM 10000 O O . HIS A 1 31 ? 0.680 6.792 4.756 1.00 0.00 31 HIS A O 16
ATOM 10014 N N . GLN A 1 32 ? -0.839 6.767 3.097 1.00 0.00 32 GLN A N 16
ATOM 10015 C CA . GLN A 1 32 ? 0.112 7.178 2.071 1.00 0.00 32 GLN A CA 16
ATOM 10016 C C . GLN A 1 32 ? 1.013 8.298 2.582 1.00 0.00 32 GLN A C 16
ATOM 10017 O O . GLN A 1 32 ? 2.119 8.495 2.080 1.00 0.00 32 GLN A O 16
ATOM 10031 N N . ARG A 1 33 ? 0.531 9.028 3.582 1.00 0.00 33 ARG A N 16
ATOM 10032 C CA . ARG A 1 33 ? 1.292 10.129 4.160 1.00 0.00 33 ARG A CA 16
ATOM 10033 C C . ARG A 1 33 ? 2.675 9.661 4.604 1.00 0.00 33 ARG A C 16
ATOM 10034 O O . ARG A 1 33 ? 3.672 10.352 4.393 1.00 0.00 33 ARG A O 16
ATOM 10055 N N . ILE A 1 34 ? 2.726 8.484 5.219 1.00 0.00 34 ILE A N 16
ATOM 10056 C CA . ILE A 1 34 ? 3.986 7.924 5.691 1.00 0.00 34 ILE A CA 16
ATOM 10057 C C . ILE A 1 34 ? 5.053 7.975 4.603 1.00 0.00 34 ILE A C 16
ATOM 10058 O O . ILE A 1 34 ? 6.246 8.074 4.892 1.00 0.00 34 ILE A O 16
ATOM 10074 N N . HIS A 1 35 ? 4.615 7.907 3.349 1.00 0.00 35 HIS A N 16
ATOM 10075 C CA . HIS A 1 35 ? 5.533 7.948 2.216 1.00 0.00 35 HIS A CA 16
ATOM 10076 C C . HIS A 1 35 ? 5.676 9.371 1.684 1.00 0.00 35 HIS A C 16
ATOM 10077 O O . HIS A 1 35 ? 6.740 9.762 1.205 1.00 0.00 35 HIS A O 16
ATOM 10091 N N . THR A 1 36 ? 4.595 10.141 1.769 1.00 0.00 36 THR A N 16
ATOM 10092 C CA . THR A 1 36 ? 4.599 11.519 1.295 1.00 0.00 36 THR A CA 16
ATOM 10093 C C . THR A 1 36 ? 5.664 12.343 2.009 1.00 0.00 36 THR A C 16
ATOM 10094 O O . THR A 1 36 ? 5.658 12.455 3.234 1.00 0.00 36 THR A O 16
ATOM 10105 N N . GLY A 1 37 ? 6.578 12.920 1.235 1.00 0.00 37 GLY A N 16
ATOM 10106 C CA . GLY A 1 37 ? 7.637 13.728 1.812 1.00 0.00 37 GLY A CA 16
ATOM 10107 C C . GLY A 1 37 ? 8.601 12.909 2.647 1.00 0.00 37 GLY A C 16
ATOM 10108 O O . GLY A 1 37 ? 8.332 12.622 3.813 1.00 0.00 37 GLY A O 16
ATOM 10112 N N . GLU A 1 38 ? 9.726 12.532 2.049 1.00 0.00 38 GLU A N 16
ATOM 10113 C CA . GLU A 1 38 ? 10.732 11.738 2.746 1.00 0.00 38 GLU A CA 16
ATOM 10114 C C . GLU A 1 38 ? 11.735 12.639 3.462 1.00 0.00 38 GLU A C 16
ATOM 10115 O O . GLU A 1 38 ? 12.826 12.899 2.955 1.00 0.00 38 GLU A O 16
ATOM 10127 N N . LYS A 1 39 ? 11.356 13.112 4.644 1.00 0.00 39 LYS A N 16
ATOM 10128 C CA . LYS A 1 39 ? 12.220 13.983 5.432 1.00 0.00 39 LYS A CA 16
ATOM 10129 C C . LYS A 1 39 ? 12.362 13.462 6.859 1.00 0.00 39 LYS A C 16
ATOM 10130 O O . LYS A 1 39 ? 11.767 13.988 7.799 1.00 0.00 39 LYS A O 16
ATOM 10149 N N . PRO A 1 40 ? 13.170 12.405 7.026 1.00 0.00 40 PRO A N 16
ATOM 10150 C CA . PRO A 1 40 ? 13.411 11.791 8.336 1.00 0.00 40 PRO A CA 16
ATOM 10151 C C . PRO A 1 40 ? 14.233 12.689 9.254 1.00 0.00 40 PRO A C 16
ATOM 10152 O O . PRO A 1 40 ? 15.218 13.293 8.828 1.00 0.00 40 PRO A O 16
ATOM 10163 N N . SER A 1 41 ? 13.823 12.771 10.516 1.00 0.00 41 SER A N 16
ATOM 10164 C CA . SER A 1 41 ? 14.521 13.598 11.494 1.00 0.00 41 SER A CA 16
ATOM 10165 C C . SER A 1 41 ? 15.310 12.733 12.471 1.00 0.00 41 SER A C 16
ATOM 10166 O O . SER A 1 41 ? 14.738 12.082 13.345 1.00 0.00 41 SER A O 16
ATOM 10174 N N . GLY A 1 42 ? 16.631 12.732 12.317 1.00 0.00 42 GLY A N 16
ATOM 10175 C CA . GLY A 1 42 ? 17.479 11.944 13.193 1.00 0.00 42 GLY A CA 16
ATOM 10176 C C . GLY A 1 42 ? 17.384 10.458 12.909 1.00 0.00 42 GLY A C 16
ATOM 10177 O O . GLY A 1 42 ? 16.316 9.932 12.594 1.00 0.00 42 GLY A O 16
ATOM 10181 N N . PRO A 1 43 ? 18.521 9.756 13.019 1.00 0.00 43 PRO A N 16
ATOM 10182 C CA . PRO A 1 43 ? 18.588 8.312 12.775 1.00 0.00 43 PRO A CA 16
ATOM 10183 C C . PRO A 1 43 ? 17.872 7.508 13.855 1.00 0.00 43 PRO A C 16
ATOM 10184 O O . PRO A 1 43 ? 17.665 7.992 14.968 1.00 0.00 43 PRO A O 16
ATOM 10195 N N . SER A 1 44 ? 17.497 6.278 13.520 1.00 0.00 44 SER A N 16
ATOM 10196 C CA . SER A 1 44 ? 16.801 5.408 14.461 1.00 0.00 44 SER A CA 16
ATOM 10197 C C . SER A 1 44 ? 16.924 3.946 14.042 1.00 0.00 44 SER A C 16
ATOM 10198 O O . SER A 1 44 ? 16.898 3.625 12.854 1.00 0.00 44 SER A O 16
ATOM 10206 N N . SER A 1 45 ? 17.058 3.064 15.027 1.00 0.00 45 SER A N 16
ATOM 10207 C CA . SER A 1 45 ? 17.189 1.636 14.762 1.00 0.00 45 SER A CA 16
ATOM 10208 C C . SER A 1 45 ? 15.821 0.995 14.549 1.00 0.00 45 SER A C 16
ATOM 10209 O O . SER A 1 45 ? 14.848 1.345 15.217 1.00 0.00 45 SER A O 16
ATOM 10217 N N . GLY A 1 46 ? 15.754 0.054 13.612 1.00 0.00 46 GLY A N 16
ATOM 10218 C CA . GLY A 1 46 ? 14.502 -0.621 13.327 1.00 0.00 46 GLY A CA 16
ATOM 10219 C C . GLY A 1 46 ? 14.551 -1.411 12.034 1.00 0.00 46 GLY A C 16
ATOM 10220 O O . GLY A 1 46 ? 14.119 -2.563 12.020 1.00 0.00 46 GLY A O 16
ATOM 10225 N N . GLY A 1 1 ? 15.071 -4.739 0.852 1.00 0.00 1 GLY A N 17
ATOM 10226 C CA . GLY A 1 1 ? 14.514 -6.048 0.568 1.00 0.00 1 GLY A CA 17
ATOM 10227 C C . GLY A 1 1 ? 13.043 -5.987 0.206 1.00 0.00 1 GLY A C 17
ATOM 10228 O O . GLY A 1 1 ? 12.180 -5.990 1.083 1.00 0.00 1 GLY A O 17
ATOM 10232 N N . SER A 1 2 ? 12.757 -5.928 -1.091 1.00 0.00 2 SER A N 17
ATOM 10233 C CA . SER A 1 2 ? 11.380 -5.860 -1.567 1.00 0.00 2 SER A CA 17
ATOM 10234 C C . SER A 1 2 ? 10.928 -7.209 -2.118 1.00 0.00 2 SER A C 17
ATOM 10235 O O . SER A 1 2 ? 10.269 -7.279 -3.156 1.00 0.00 2 SER A O 17
ATOM 10243 N N . SER A 1 3 ? 11.288 -8.278 -1.416 1.00 0.00 3 SER A N 17
ATOM 10244 C CA . SER A 1 3 ? 10.923 -9.626 -1.836 1.00 0.00 3 SER A CA 17
ATOM 10245 C C . SER A 1 3 ? 10.670 -10.522 -0.627 1.00 0.00 3 SER A C 17
ATOM 10246 O O . SER A 1 3 ? 11.132 -10.239 0.478 1.00 0.00 3 SER A O 17
ATOM 10254 N N . GLY A 1 4 ? 9.931 -11.605 -0.845 1.00 0.00 4 GLY A N 17
ATOM 10255 C CA . GLY A 1 4 ? 9.627 -12.527 0.234 1.00 0.00 4 GLY A CA 17
ATOM 10256 C C . GLY A 1 4 ? 8.289 -13.214 0.051 1.00 0.00 4 GLY A C 17
ATOM 10257 O O . GLY A 1 4 ? 8.229 -14.368 -0.374 1.00 0.00 4 GLY A O 17
ATOM 10261 N N . SER A 1 5 ? 7.212 -12.505 0.374 1.00 0.00 5 SER A N 17
ATOM 10262 C CA . SER A 1 5 ? 5.868 -13.057 0.248 1.00 0.00 5 SER A CA 17
ATOM 10263 C C . SER A 1 5 ? 4.842 -11.946 0.041 1.00 0.00 5 SER A C 17
ATOM 10264 O O . SER A 1 5 ? 4.508 -11.214 0.973 1.00 0.00 5 SER A O 17
ATOM 10272 N N . SER A 1 6 ? 4.347 -11.827 -1.187 1.00 0.00 6 SER A N 17
ATOM 10273 C CA . SER A 1 6 ? 3.363 -10.804 -1.518 1.00 0.00 6 SER A CA 17
ATOM 10274 C C . SER A 1 6 ? 2.080 -11.436 -2.049 1.00 0.00 6 SER A C 17
ATOM 10275 O O . SER A 1 6 ? 1.887 -11.554 -3.259 1.00 0.00 6 SER A O 17
ATOM 10283 N N . GLY A 1 7 ? 1.204 -11.843 -1.134 1.00 0.00 7 GLY A N 17
ATOM 10284 C CA . GLY A 1 7 ? -0.049 -12.458 -1.529 1.00 0.00 7 GLY A CA 17
ATOM 10285 C C . GLY A 1 7 ? -1.012 -11.466 -2.150 1.00 0.00 7 GLY A C 17
ATOM 10286 O O . GLY A 1 7 ? -0.702 -10.281 -2.269 1.00 0.00 7 GLY A O 17
ATOM 10290 N N . SER A 1 8 ? -2.184 -11.951 -2.547 1.00 0.00 8 SER A N 17
ATOM 10291 C CA . SER A 1 8 ? -3.194 -11.099 -3.164 1.00 0.00 8 SER A CA 17
ATOM 10292 C C . SER A 1 8 ? -4.415 -10.962 -2.260 1.00 0.00 8 SER A C 17
ATOM 10293 O O . SER A 1 8 ? -4.976 -11.956 -1.801 1.00 0.00 8 SER A O 17
ATOM 10301 N N . SER A 1 9 ? -4.821 -9.721 -2.009 1.00 0.00 9 SER A N 17
ATOM 10302 C CA . SER A 1 9 ? -5.973 -9.452 -1.157 1.00 0.00 9 SER A CA 17
ATOM 10303 C C . SER A 1 9 ? -7.068 -8.729 -1.935 1.00 0.00 9 SER A C 17
ATOM 10304 O O . SER A 1 9 ? -6.790 -7.992 -2.882 1.00 0.00 9 SER A O 17
ATOM 10312 N N . THR A 1 10 ? -8.315 -8.945 -1.530 1.00 0.00 10 THR A N 17
ATOM 10313 C CA . THR A 1 10 ? -9.453 -8.316 -2.188 1.00 0.00 10 THR A CA 17
ATOM 10314 C C . THR A 1 10 ? -9.701 -6.916 -1.640 1.00 0.00 10 THR A C 17
ATOM 10315 O O . THR A 1 10 ? -10.840 -6.541 -1.357 1.00 0.00 10 THR A O 17
ATOM 10326 N N . LYS A 1 11 ? -8.629 -6.145 -1.492 1.00 0.00 11 LYS A N 17
ATOM 10327 C CA . LYS A 1 11 ? -8.730 -4.784 -0.979 1.00 0.00 11 LYS A CA 17
ATOM 10328 C C . LYS A 1 11 ? -8.636 -3.767 -2.113 1.00 0.00 11 LYS A C 17
ATOM 10329 O O . LYS A 1 11 ? -7.810 -3.904 -3.015 1.00 0.00 11 LYS A O 17
ATOM 10348 N N . SER A 1 12 ? -9.486 -2.747 -2.058 1.00 0.00 12 SER A N 17
ATOM 10349 C CA . SER A 1 12 ? -9.500 -1.708 -3.082 1.00 0.00 12 SER A CA 17
ATOM 10350 C C . SER A 1 12 ? -8.406 -0.677 -2.824 1.00 0.00 12 SER A C 17
ATOM 10351 O O . SER A 1 12 ? -7.479 -0.526 -3.621 1.00 0.00 12 SER A O 17
ATOM 10359 N N . HIS A 1 13 ? -8.520 0.031 -1.705 1.00 0.00 13 HIS A N 17
ATOM 10360 C CA . HIS A 1 13 ? -7.540 1.048 -1.340 1.00 0.00 13 HIS A CA 17
ATOM 10361 C C . HIS A 1 13 ? -6.198 0.411 -0.995 1.00 0.00 13 HIS A C 17
ATOM 10362 O O . HIS A 1 13 ? -5.882 0.204 0.177 1.00 0.00 13 HIS A O 17
ATOM 10376 N N . GLN A 1 14 ? -5.413 0.101 -2.022 1.00 0.00 14 GLN A N 17
ATOM 10377 C CA . GLN A 1 14 ? -4.106 -0.515 -1.826 1.00 0.00 14 GLN A CA 17
ATOM 10378 C C . GLN A 1 14 ? -2.987 0.483 -2.109 1.00 0.00 14 GLN A C 17
ATOM 10379 O O . GLN A 1 14 ? -2.990 1.160 -3.137 1.00 0.00 14 GLN A O 17
ATOM 10393 N N . CYS A 1 15 ? -2.032 0.568 -1.189 1.00 0.00 15 CYS A N 17
ATOM 10394 C CA . CYS A 1 15 ? -0.907 1.483 -1.338 1.00 0.00 15 CYS A CA 17
ATOM 10395 C C . CYS A 1 15 ? 0.101 0.947 -2.351 1.00 0.00 15 CYS A C 17
ATOM 10396 O O . CYS A 1 15 ? 0.248 -0.265 -2.514 1.00 0.00 15 CYS A O 17
ATOM 10403 N N . HIS A 1 16 ? 0.792 1.857 -3.029 1.00 0.00 16 HIS A N 17
ATOM 10404 C CA . HIS A 1 16 ? 1.786 1.476 -4.025 1.00 0.00 16 HIS A CA 17
ATOM 10405 C C . HIS A 1 16 ? 3.200 1.679 -3.488 1.00 0.00 16 HIS A C 17
ATOM 10406 O O . HIS A 1 16 ? 4.166 1.158 -4.045 1.00 0.00 16 HIS A O 17
ATOM 10420 N N . GLU A 1 17 ? 3.312 2.440 -2.404 1.00 0.00 17 GLU A N 17
ATOM 10421 C CA . GLU A 1 17 ? 4.608 2.712 -1.793 1.00 0.00 17 GLU A CA 17
ATOM 10422 C C . GLU A 1 17 ? 5.117 1.493 -1.029 1.00 0.00 17 GLU A C 17
ATOM 10423 O O . GLU A 1 17 ? 6.305 1.173 -1.069 1.00 0.00 17 GLU A O 17
ATOM 10435 N N . CYS A 1 18 ? 4.209 0.817 -0.334 1.00 0.00 18 CYS A N 17
ATOM 10436 C CA . CYS A 1 18 ? 4.563 -0.366 0.441 1.00 0.00 18 CYS A CA 17
ATOM 10437 C C . CYS A 1 18 ? 3.749 -1.575 -0.010 1.00 0.00 18 CYS A C 17
ATOM 10438 O O . CYS A 1 18 ? 4.258 -2.694 -0.066 1.00 0.00 18 CYS A O 17
ATOM 10445 N N . GLY A 1 19 ? 2.480 -1.341 -0.331 1.00 0.00 19 GLY A N 17
ATOM 10446 C CA . GLY A 1 19 ? 1.615 -2.420 -0.772 1.00 0.00 19 GLY A CA 17
ATOM 10447 C C . GLY A 1 19 ? 0.604 -2.822 0.283 1.00 0.00 19 GLY A C 17
ATOM 10448 O O . GLY A 1 19 ? 0.197 -3.982 0.352 1.00 0.00 19 GLY A O 17
ATOM 10452 N N . ARG A 1 20 ? 0.200 -1.862 1.109 1.00 0.00 20 ARG A N 17
ATOM 10453 C CA . ARG A 1 20 ? -0.767 -2.123 2.168 1.00 0.00 20 ARG A CA 17
ATOM 10454 C C . ARG A 1 20 ? -2.191 -2.112 1.619 1.00 0.00 20 ARG A C 17
ATOM 10455 O O . ARG A 1 20 ? -2.433 -1.657 0.502 1.00 0.00 20 ARG A O 17
ATOM 10476 N N . GLY A 1 21 ? -3.130 -2.617 2.413 1.00 0.00 21 GLY A N 17
ATOM 10477 C CA . GLY A 1 21 ? -4.518 -2.656 1.990 1.00 0.00 21 GLY A CA 17
ATOM 10478 C C . GLY A 1 21 ? -5.465 -2.149 3.059 1.00 0.00 21 GLY A C 17
ATOM 10479 O O . GLY A 1 21 ? -5.383 -2.560 4.217 1.00 0.00 21 GLY A O 17
ATOM 10483 N N . PHE A 1 22 ? -6.366 -1.252 2.672 1.00 0.00 22 PHE A N 17
ATOM 10484 C CA . PHE A 1 22 ? -7.331 -0.686 3.607 1.00 0.00 22 PHE A CA 17
ATOM 10485 C C . PHE A 1 22 ? -8.756 -0.854 3.086 1.00 0.00 22 PHE A C 17
ATOM 10486 O O . PHE A 1 22 ? -8.980 -0.962 1.880 1.00 0.00 22 PHE A O 17
ATOM 10503 N N . THR A 1 23 ? -9.717 -0.876 4.005 1.00 0.00 23 THR A N 17
ATOM 10504 C CA . THR A 1 23 ? -11.119 -1.033 3.640 1.00 0.00 23 THR A CA 17
ATOM 10505 C C . THR A 1 23 ? -11.740 0.305 3.256 1.00 0.00 23 THR A C 17
ATOM 10506 O O . THR A 1 23 ? -12.514 0.391 2.301 1.00 0.00 23 THR A O 17
ATOM 10517 N N . LEU A 1 24 ? -11.397 1.348 4.005 1.00 0.00 24 LEU A N 17
ATOM 10518 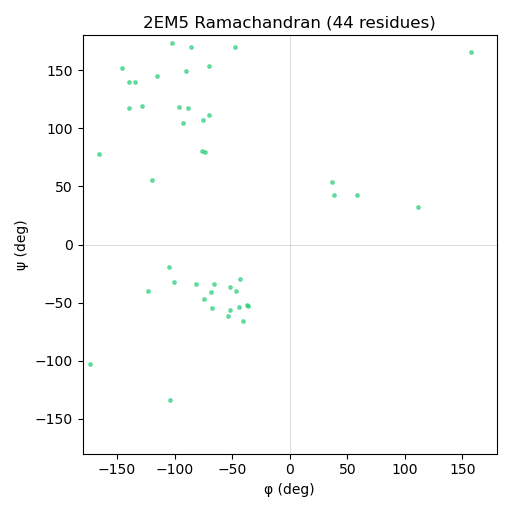C CA . LEU A 1 24 ? -11.921 2.684 3.742 1.00 0.00 24 LEU A CA 17
ATOM 10519 C C . LEU A 1 24 ? -10.846 3.581 3.138 1.00 0.00 24 LEU A C 17
ATOM 10520 O O . LEU A 1 24 ? -9.655 3.395 3.386 1.00 0.00 24 LEU A O 17
ATOM 10536 N N . LYS A 1 25 ? -11.275 4.558 2.346 1.00 0.00 25 LYS A N 17
ATOM 10537 C CA . LYS A 1 25 ? -10.350 5.488 1.709 1.00 0.00 25 LYS A CA 17
ATOM 10538 C C . LYS A 1 25 ? -9.520 6.230 2.751 1.00 0.00 25 LYS A C 17
ATOM 10539 O O . LYS A 1 25 ? -8.301 6.070 2.817 1.00 0.00 25 LYS A O 17
ATOM 10558 N N . SER A 1 26 ? -10.188 7.040 3.566 1.00 0.00 26 SER A N 17
ATOM 10559 C CA . SER A 1 26 ? -9.511 7.809 4.604 1.00 0.00 26 SER A CA 17
ATOM 10560 C C . SER A 1 26 ? -8.327 7.031 5.170 1.00 0.00 26 SER A C 17
ATOM 10561 O O . SER A 1 26 ? -7.255 7.592 5.401 1.00 0.00 26 SER A O 17
ATOM 10569 N N . HIS A 1 27 ? -8.528 5.736 5.391 1.00 0.00 27 HIS A N 17
ATOM 10570 C CA . HIS A 1 27 ? -7.477 4.880 5.929 1.00 0.00 27 HIS A CA 17
ATOM 10571 C C . HIS A 1 27 ? -6.237 4.918 5.041 1.00 0.00 27 HIS A C 17
ATOM 10572 O O . HIS A 1 27 ? -5.156 5.312 5.481 1.00 0.00 27 HIS A O 17
ATOM 10586 N N . LEU A 1 28 ? -6.400 4.505 3.788 1.00 0.00 28 LEU A N 17
ATOM 10587 C CA . LEU A 1 28 ? -5.294 4.491 2.838 1.00 0.00 28 LEU A CA 17
ATOM 10588 C C . LEU A 1 28 ? -4.834 5.909 2.516 1.00 0.00 28 LEU A C 17
ATOM 10589 O O . LEU A 1 28 ? -3.648 6.223 2.608 1.00 0.00 28 LEU A O 17
ATOM 10605 N N . ASN A 1 29 ? -5.781 6.763 2.142 1.00 0.00 29 ASN A N 17
ATOM 10606 C CA . ASN A 1 29 ? -5.472 8.149 1.809 1.00 0.00 29 ASN A CA 17
ATOM 10607 C C . ASN A 1 29 ? -4.616 8.791 2.895 1.00 0.00 29 ASN A C 17
ATOM 10608 O O . ASN A 1 29 ? -3.699 9.559 2.603 1.00 0.00 29 ASN A O 17
ATOM 10619 N N . GLN A 1 30 ? -4.921 8.472 4.148 1.00 0.00 30 GLN A N 17
ATOM 10620 C CA . GLN A 1 30 ? -4.179 9.018 5.278 1.00 0.00 30 GLN A CA 17
ATOM 10621 C C . GLN A 1 30 ? -2.885 8.245 5.505 1.00 0.00 30 GLN A C 17
ATOM 10622 O O . GLN A 1 30 ? -1.943 8.754 6.113 1.00 0.00 30 GLN A O 17
ATOM 10636 N N . HIS A 1 31 ? -2.844 7.011 5.011 1.00 0.00 31 HIS A N 17
ATOM 10637 C CA . HIS A 1 31 ? -1.664 6.167 5.159 1.00 0.00 31 HIS A CA 17
ATOM 10638 C C . HIS A 1 31 ? -0.566 6.592 4.189 1.00 0.00 31 HIS A C 17
ATOM 10639 O O . HIS A 1 31 ? 0.604 6.680 4.561 1.00 0.00 31 HIS A O 17
ATOM 10653 N N . GLN A 1 32 ? -0.952 6.854 2.944 1.00 0.00 32 GLN A N 17
ATOM 10654 C CA . GLN A 1 32 ? 0.000 7.268 1.921 1.00 0.00 32 GLN A CA 17
ATOM 10655 C C . GLN A 1 32 ? 0.881 8.407 2.425 1.00 0.00 32 GLN A C 17
ATOM 10656 O O . GLN A 1 32 ? 1.946 8.674 1.869 1.00 0.00 32 GLN A O 17
ATOM 10670 N N . ARG A 1 33 ? 0.428 9.075 3.481 1.00 0.00 33 ARG A N 17
ATOM 10671 C CA . ARG A 1 33 ? 1.174 10.186 4.059 1.00 0.00 33 ARG A CA 17
ATOM 10672 C C . ARG A 1 33 ? 2.541 9.723 4.555 1.00 0.00 33 ARG A C 17
ATOM 10673 O O . ARG A 1 33 ? 3.520 10.467 4.490 1.00 0.00 33 ARG A O 17
ATOM 10694 N N . ILE A 1 34 ? 2.599 8.492 5.051 1.00 0.00 34 ILE A N 17
ATOM 10695 C CA . ILE A 1 34 ? 3.845 7.931 5.558 1.00 0.00 34 ILE A CA 17
ATOM 10696 C C . ILE A 1 34 ? 4.885 7.811 4.448 1.00 0.00 34 ILE A C 17
ATOM 10697 O O . ILE A 1 34 ? 6.054 7.523 4.706 1.00 0.00 34 ILE A O 17
ATOM 10713 N N . HIS A 1 35 ? 4.451 8.035 3.212 1.00 0.00 35 HIS A N 17
ATOM 10714 C CA . HIS A 1 35 ? 5.345 7.955 2.062 1.00 0.00 35 HIS A CA 17
ATOM 10715 C C . HIS A 1 35 ? 5.501 9.320 1.398 1.00 0.00 35 HIS A C 17
ATOM 10716 O O . HIS A 1 35 ? 5.894 9.416 0.235 1.00 0.00 35 HIS A O 17
ATOM 10730 N N . THR A 1 36 ? 5.188 10.375 2.144 1.00 0.00 36 THR A N 17
ATOM 10731 C CA . THR A 1 36 ? 5.291 11.734 1.628 1.00 0.00 36 THR A CA 17
ATOM 10732 C C . THR A 1 36 ? 6.149 12.604 2.539 1.00 0.00 36 THR A C 17
ATOM 10733 O O . THR A 1 36 ? 6.975 13.386 2.069 1.00 0.00 36 THR A O 17
ATOM 10744 N N . GLY A 1 37 ? 5.948 12.464 3.846 1.00 0.00 37 GLY A N 17
ATOM 10745 C CA . GLY A 1 37 ? 6.711 13.244 4.802 1.00 0.00 37 GLY A CA 17
ATOM 10746 C C . GLY A 1 37 ? 7.442 12.376 5.807 1.00 0.00 37 GLY A C 17
ATOM 10747 O O . GLY A 1 37 ? 8.575 12.673 6.185 1.00 0.00 37 GLY A O 17
ATOM 10751 N N . GLU A 1 38 ? 6.793 11.300 6.241 1.00 0.00 38 GLU A N 17
ATOM 10752 C CA . GLU A 1 38 ? 7.388 10.388 7.210 1.00 0.00 38 GLU A CA 17
ATOM 10753 C C . GLU A 1 38 ? 8.597 9.673 6.613 1.00 0.00 38 GLU A C 17
ATOM 10754 O O . GLU A 1 38 ? 8.472 8.914 5.652 1.00 0.00 38 GLU A O 17
ATOM 10766 N N . LYS A 1 39 ? 9.768 9.923 7.189 1.00 0.00 39 LYS A N 17
ATOM 10767 C CA . LYS A 1 39 ? 11.001 9.304 6.717 1.00 0.00 39 LYS A CA 17
ATOM 10768 C C . LYS A 1 39 ? 11.584 8.375 7.776 1.00 0.00 39 LYS A C 17
ATOM 10769 O O . LYS A 1 39 ? 12.476 8.746 8.539 1.00 0.00 39 LYS A O 17
ATOM 10788 N N . PRO A 1 40 ? 11.071 7.136 7.825 1.00 0.00 40 PRO A N 17
ATOM 10789 C CA . PRO A 1 40 ? 11.528 6.127 8.785 1.00 0.00 40 PRO A CA 17
ATOM 10790 C C . PRO A 1 40 ? 12.940 5.637 8.483 1.00 0.00 40 PRO A C 17
ATOM 10791 O O . PRO A 1 40 ? 13.788 5.571 9.373 1.00 0.00 40 PRO A O 17
ATOM 10802 N N . SER A 1 41 ? 13.185 5.294 7.223 1.00 0.00 41 SER A N 17
ATOM 10803 C CA . SER A 1 41 ? 14.494 4.806 6.804 1.00 0.00 41 SER A CA 17
ATOM 10804 C C . SER A 1 41 ? 15.072 3.844 7.838 1.00 0.00 41 SER A C 17
ATOM 10805 O O . SER A 1 41 ? 16.239 3.945 8.212 1.00 0.00 41 SER A O 17
ATOM 10813 N N . GLY A 1 42 ? 14.243 2.911 8.297 1.00 0.00 42 GLY A N 17
ATOM 10814 C CA . GLY A 1 42 ? 14.688 1.944 9.284 1.00 0.00 42 GLY A CA 17
ATOM 10815 C C . GLY A 1 42 ? 14.459 0.514 8.839 1.00 0.00 42 GLY A C 17
ATOM 10816 O O . GLY A 1 42 ? 15.386 -0.189 8.435 1.00 0.00 42 GLY A O 17
ATOM 10820 N N . PRO A 1 43 ? 13.199 0.062 8.911 1.00 0.00 43 PRO A N 17
ATOM 10821 C CA . PRO A 1 43 ? 12.821 -1.299 8.518 1.00 0.00 43 PRO A CA 17
ATOM 10822 C C . PRO A 1 43 ? 12.915 -1.514 7.011 1.00 0.00 43 PRO A C 17
ATOM 10823 O O . PRO A 1 43 ? 12.633 -2.602 6.511 1.00 0.00 43 PRO A O 17
ATOM 10834 N N . SER A 1 44 ? 13.315 -0.469 6.293 1.00 0.00 44 SER A N 17
ATOM 10835 C CA . SER A 1 44 ? 13.443 -0.543 4.842 1.00 0.00 44 SER A CA 17
ATOM 10836 C C . SER A 1 44 ? 12.377 -1.458 4.248 1.00 0.00 44 SER A C 17
ATOM 10837 O O . SER A 1 44 ? 12.658 -2.263 3.360 1.00 0.00 44 SER A O 17
ATOM 10845 N N . SER A 1 45 ? 11.151 -1.329 4.746 1.00 0.00 45 SER A N 17
ATOM 10846 C CA . SER A 1 45 ? 10.042 -2.147 4.269 1.00 0.00 45 SER A CA 17
ATOM 10847 C C . SER A 1 45 ? 9.311 -1.456 3.122 1.00 0.00 45 SER A C 17
ATOM 10848 O O . SER A 1 45 ? 9.620 -0.318 2.771 1.00 0.00 45 SER A O 17
ATOM 10856 N N . GLY A 1 46 ? 8.339 -2.153 2.542 1.00 0.00 46 GLY A N 17
ATOM 10857 C CA . GLY A 1 46 ? 7.579 -1.591 1.441 1.00 0.00 46 GLY A CA 17
ATOM 10858 C C . GLY A 1 46 ? 6.896 -2.656 0.605 1.00 0.00 46 GLY A C 17
ATOM 10859 O O . GLY A 1 46 ? 7.126 -3.841 0.841 1.00 0.00 46 GLY A O 17
ATOM 10864 N N . GLY A 1 1 ? 8.233 -27.266 4.161 1.00 0.00 1 GLY A N 18
ATOM 10865 C CA . GLY A 1 1 ? 7.104 -27.157 5.066 1.00 0.00 1 GLY A CA 18
ATOM 10866 C C . GLY A 1 1 ? 6.046 -26.197 4.559 1.00 0.00 1 GLY A C 18
ATOM 10867 O O . GLY A 1 1 ? 5.509 -26.374 3.465 1.00 0.00 1 GLY A O 18
ATOM 10871 N N . SER A 1 2 ? 5.743 -25.177 5.357 1.00 0.00 2 SER A N 18
ATOM 10872 C CA . SER A 1 2 ? 4.738 -24.188 4.985 1.00 0.00 2 SER A CA 18
ATOM 10873 C C . SER A 1 2 ? 5.303 -22.775 5.086 1.00 0.00 2 SER A C 18
ATOM 10874 O O . SER A 1 2 ? 5.225 -22.137 6.137 1.00 0.00 2 SER A O 18
ATOM 10882 N N . SER A 1 3 ? 5.872 -22.291 3.987 1.00 0.00 3 SER A N 18
ATOM 10883 C CA . SER A 1 3 ? 6.454 -20.955 3.951 1.00 0.00 3 SER A CA 18
ATOM 10884 C C . SER A 1 3 ? 5.387 -19.905 3.654 1.00 0.00 3 SER A C 18
ATOM 10885 O O . SER A 1 3 ? 5.610 -18.980 2.874 1.00 0.00 3 SER A O 18
ATOM 10893 N N . GLY A 1 4 ? 4.225 -20.057 4.282 1.00 0.00 4 GLY A N 18
ATOM 10894 C CA . GLY A 1 4 ? 3.140 -19.117 4.073 1.00 0.00 4 GLY A CA 18
ATOM 10895 C C . GLY A 1 4 ? 2.553 -19.210 2.679 1.00 0.00 4 GLY A C 18
ATOM 10896 O O . GLY A 1 4 ? 3.271 -19.094 1.686 1.00 0.00 4 GLY A O 18
ATOM 10900 N N . SER A 1 5 ? 1.243 -19.423 2.603 1.00 0.00 5 SER A N 18
ATOM 10901 C CA . SER A 1 5 ? 0.560 -19.538 1.320 1.00 0.00 5 SER A CA 18
ATOM 10902 C C . SER A 1 5 ? -0.125 -18.226 0.949 1.00 0.00 5 SER A C 18
ATOM 10903 O O . SER A 1 5 ? 0.208 -17.603 -0.059 1.00 0.00 5 SER A O 18
ATOM 10911 N N . SER A 1 6 ? -1.083 -17.812 1.773 1.00 0.00 6 SER A N 18
ATOM 10912 C CA . SER A 1 6 ? -1.817 -16.576 1.531 1.00 0.00 6 SER A CA 18
ATOM 10913 C C . SER A 1 6 ? -1.654 -15.609 2.700 1.00 0.00 6 SER A C 18
ATOM 10914 O O . SER A 1 6 ? -2.458 -15.603 3.631 1.00 0.00 6 SER A O 18
ATOM 10922 N N . GLY A 1 7 ? -0.606 -14.793 2.643 1.00 0.00 7 GLY A N 18
ATOM 10923 C CA . GLY A 1 7 ? -0.356 -13.833 3.702 1.00 0.00 7 GLY A CA 18
ATOM 10924 C C . GLY A 1 7 ? -0.694 -12.414 3.290 1.00 0.00 7 GLY A C 18
ATOM 10925 O O . GLY A 1 7 ? -1.598 -11.796 3.853 1.00 0.00 7 GLY A O 18
ATOM 10929 N N . SER A 1 8 ? 0.034 -11.895 2.307 1.00 0.00 8 SER A N 18
ATOM 10930 C CA . SER A 1 8 ? -0.190 -10.537 1.824 1.00 0.00 8 SER A CA 18
ATOM 10931 C C . SER A 1 8 ? -1.621 -10.368 1.325 1.00 0.00 8 SER A C 18
ATOM 10932 O O . SER A 1 8 ? -2.016 -10.964 0.323 1.00 0.00 8 SER A O 18
ATOM 10940 N N . SER A 1 9 ? -2.395 -9.549 2.031 1.00 0.00 9 SER A N 18
ATOM 10941 C CA . SER A 1 9 ? -3.784 -9.303 1.664 1.00 0.00 9 SER A CA 18
ATOM 10942 C C . SER A 1 9 ? -3.924 -7.973 0.930 1.00 0.00 9 SER A C 18
ATOM 10943 O O . SER A 1 9 ? -3.196 -7.018 1.205 1.00 0.00 9 SER A O 18
ATOM 10951 N N . THR A 1 10 ? -4.866 -7.916 -0.006 1.00 0.00 10 THR A N 18
ATOM 10952 C CA . THR A 1 10 ? -5.103 -6.705 -0.781 1.00 0.00 10 THR A CA 18
ATOM 10953 C C . THR A 1 10 ? -6.528 -6.199 -0.590 1.00 0.00 10 THR A C 18
ATOM 10954 O O . THR A 1 10 ? -7.464 -6.987 -0.454 1.00 0.00 10 THR A O 18
ATOM 10965 N N . LYS A 1 11 ? -6.686 -4.880 -0.582 1.00 0.00 11 LYS A N 18
ATOM 10966 C CA . LYS A 1 11 ? -7.998 -4.268 -0.409 1.00 0.00 11 LYS A CA 18
ATOM 10967 C C . LYS A 1 11 ? -8.294 -3.287 -1.540 1.00 0.00 11 LYS A C 18
ATOM 10968 O O . LYS A 1 11 ? -7.382 -2.815 -2.219 1.00 0.00 11 LYS A O 18
ATOM 10987 N N . SER A 1 12 ? -9.573 -2.983 -1.734 1.00 0.00 12 SER A N 18
ATOM 10988 C CA . SER A 1 12 ? -9.989 -2.060 -2.784 1.00 0.00 12 SER A CA 18
ATOM 10989 C C . SER A 1 12 ? -8.974 -0.932 -2.948 1.00 0.00 12 SER A C 18
ATOM 10990 O O . SER A 1 12 ? -8.486 -0.676 -4.049 1.00 0.00 12 SER A O 18
ATOM 10998 N N . HIS A 1 13 ? -8.661 -0.261 -1.844 1.00 0.00 13 HIS A N 18
ATOM 10999 C CA . HIS A 1 13 ? -7.704 0.840 -1.865 1.00 0.00 13 HIS A CA 18
ATOM 11000 C C . HIS A 1 13 ? -6.341 0.384 -1.354 1.00 0.00 13 HIS A C 18
ATOM 11001 O O . HIS A 1 13 ? -6.002 0.594 -0.190 1.00 0.00 13 HIS A O 18
ATOM 11015 N N . GLN A 1 14 ? -5.564 -0.241 -2.233 1.00 0.00 14 GLN A N 18
ATOM 11016 C CA . GLN A 1 14 ? -4.239 -0.728 -1.870 1.00 0.00 14 GLN A CA 18
ATOM 11017 C C . GLN A 1 14 ? -3.174 0.324 -2.161 1.00 0.00 14 GLN A C 18
ATOM 11018 O O . GLN A 1 14 ? -3.261 1.054 -3.149 1.00 0.00 14 GLN A O 18
ATOM 11032 N N . CYS A 1 15 ? -2.169 0.398 -1.294 1.00 0.00 15 CYS A N 18
ATOM 11033 C CA . CYS A 1 15 ? -1.087 1.361 -1.457 1.00 0.00 15 CYS A CA 18
ATOM 11034 C C . CYS A 1 15 ? -0.131 0.924 -2.562 1.00 0.00 15 CYS A C 18
ATOM 11035 O O . CYS A 1 15 ? -0.091 -0.249 -2.936 1.00 0.00 15 CYS A O 18
ATOM 11042 N N . HIS A 1 16 ? 0.639 1.875 -3.082 1.00 0.00 16 HIS A N 18
ATOM 11043 C CA . HIS A 1 16 ? 1.596 1.588 -4.144 1.00 0.00 16 HIS A CA 18
ATOM 11044 C C . HIS A 1 16 ? 3.029 1.731 -3.638 1.00 0.00 16 HIS A C 18
ATOM 11045 O O . HIS A 1 16 ? 3.961 1.182 -4.224 1.00 0.00 16 HIS A O 18
ATOM 11059 N N . GLU A 1 17 ? 3.195 2.473 -2.548 1.00 0.00 17 GLU A N 18
ATOM 11060 C CA . GLU A 1 17 ? 4.514 2.689 -1.965 1.00 0.00 17 GLU A CA 18
ATOM 11061 C C . GLU A 1 17 ? 4.990 1.445 -1.221 1.00 0.00 17 GLU A C 18
ATOM 11062 O O . GLU A 1 17 ? 6.155 1.058 -1.317 1.00 0.00 17 GLU A O 18
ATOM 11074 N N . CYS A 1 18 ? 4.081 0.823 -0.478 1.00 0.00 18 CYS A N 18
ATOM 11075 C CA . CYS A 1 18 ? 4.406 -0.377 0.284 1.00 0.00 18 CYS A CA 18
ATOM 11076 C C . CYS A 1 18 ? 3.545 -1.555 -0.163 1.00 0.00 18 CYS A C 18
ATOM 11077 O O . CYS A 1 18 ? 4.024 -2.683 -0.269 1.00 0.00 18 CYS A O 18
ATOM 11084 N N . GLY A 1 19 ? 2.269 -1.284 -0.423 1.00 0.00 19 GLY A N 18
ATOM 11085 C CA . GLY A 1 19 ? 1.361 -2.330 -0.854 1.00 0.00 19 GLY A CA 18
ATOM 11086 C C . GLY A 1 19 ? 0.440 -2.793 0.257 1.00 0.00 19 GLY A C 18
ATOM 11087 O O . GLY A 1 19 ? 0.084 -3.969 0.328 1.00 0.00 19 GLY A O 18
ATOM 11091 N N . ARG A 1 20 ? 0.053 -1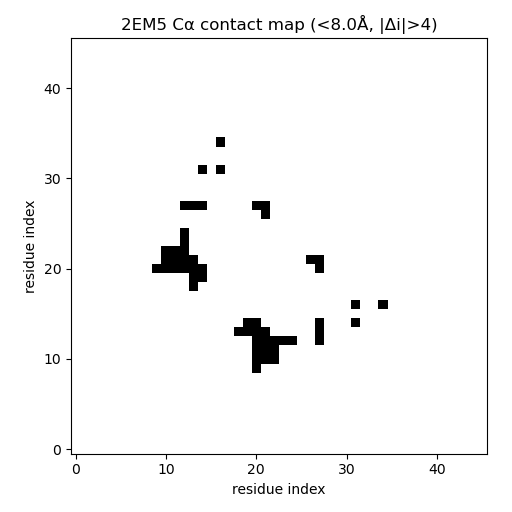.866 1.127 1.00 0.00 20 ARG A N 18
ATOM 11092 C CA . ARG A 1 20 ? -0.831 -2.185 2.242 1.00 0.00 20 ARG A CA 18
ATOM 11093 C C . ARG A 1 20 ? -2.288 -2.212 1.790 1.00 0.00 20 ARG A C 18
ATOM 11094 O O . ARG A 1 20 ? -2.621 -1.739 0.704 1.00 0.00 20 ARG A O 18
ATOM 11115 N N . GLY A 1 21 ? -3.154 -2.769 2.632 1.00 0.00 21 GLY A N 18
ATOM 11116 C CA . GLY A 1 21 ? -4.565 -2.847 2.301 1.00 0.00 21 GLY A CA 18
ATOM 11117 C C . GLY A 1 21 ? -5.440 -2.155 3.328 1.00 0.00 21 GLY A C 18
ATOM 11118 O O . GLY A 1 21 ? -5.354 -2.442 4.522 1.00 0.00 21 GLY A O 18
ATOM 11122 N N . PHE A 1 22 ? -6.284 -1.240 2.863 1.00 0.00 22 PHE A N 18
ATOM 11123 C CA . PHE A 1 22 ? -7.177 -0.503 3.749 1.00 0.00 22 PHE A CA 18
ATOM 11124 C C . PHE A 1 22 ? -8.625 -0.622 3.284 1.00 0.00 22 PHE A C 18
ATOM 11125 O O . PHE A 1 22 ? -8.920 -0.500 2.095 1.00 0.00 22 PHE A O 18
ATOM 11142 N N . THR A 1 23 ? -9.527 -0.863 4.231 1.00 0.00 23 THR A N 18
ATOM 11143 C CA . THR A 1 23 ? -10.944 -1.000 3.920 1.00 0.00 23 THR A CA 18
ATOM 11144 C C . THR A 1 23 ? -11.520 0.308 3.392 1.00 0.00 23 THR A C 18
ATOM 11145 O O . THR A 1 23 ? -12.060 0.359 2.286 1.00 0.00 23 THR A O 18
ATOM 11156 N N . LEU A 1 24 ? -11.403 1.365 4.189 1.00 0.00 24 LEU A N 18
ATOM 11157 C CA . LEU A 1 24 ? -11.913 2.676 3.801 1.00 0.00 24 LEU A CA 18
ATOM 11158 C C . LEU A 1 24 ? -10.895 3.425 2.947 1.00 0.00 24 LEU A C 18
ATOM 11159 O O . LEU A 1 24 ? -9.687 3.235 3.091 1.00 0.00 24 LEU A O 18
ATOM 11175 N N . LYS A 1 25 ? -11.391 4.278 2.057 1.00 0.00 25 LYS A N 18
ATOM 11176 C CA . LYS A 1 25 ? -10.526 5.059 1.181 1.00 0.00 25 LYS A CA 18
ATOM 11177 C C . LYS A 1 25 ? -9.767 6.120 1.971 1.00 0.00 25 LYS A C 18
ATOM 11178 O O . LYS A 1 25 ? -8.641 6.478 1.625 1.00 0.00 25 LYS A O 18
ATOM 11197 N N . SER A 1 26 ? -10.389 6.617 3.035 1.00 0.00 26 SER A N 18
ATOM 11198 C CA . SER A 1 26 ? -9.773 7.639 3.873 1.00 0.00 26 SER A CA 18
ATOM 11199 C C . SER A 1 26 ? -8.615 7.056 4.678 1.00 0.00 26 SER A C 18
ATOM 11200 O O . SER A 1 26 ? -7.705 7.776 5.089 1.00 0.00 26 SER A O 18
ATOM 11208 N N . HIS A 1 27 ? -8.657 5.746 4.899 1.00 0.00 27 HIS A N 18
ATOM 11209 C CA . HIS A 1 27 ? -7.612 5.064 5.654 1.00 0.00 27 HIS A CA 18
ATOM 11210 C C . HIS A 1 27 ? -6.298 5.056 4.878 1.00 0.00 27 HIS A C 18
ATOM 11211 O O . HIS A 1 27 ? -5.271 5.523 5.372 1.00 0.00 27 HIS A O 18
ATOM 11225 N N . LEU A 1 28 ? -6.339 4.523 3.662 1.00 0.00 28 LEU A N 18
ATOM 11226 C CA . LEU A 1 28 ? -5.151 4.454 2.817 1.00 0.00 28 LEU A CA 18
ATOM 11227 C C . LEU A 1 28 ? -4.527 5.835 2.641 1.00 0.00 28 LEU A C 18
ATOM 11228 O O . LEU A 1 28 ? -3.312 5.994 2.740 1.00 0.00 28 LEU A O 18
ATOM 11244 N N . ASN A 1 29 ? -5.369 6.830 2.381 1.00 0.00 29 ASN A N 18
ATOM 11245 C CA . ASN A 1 29 ? -4.900 8.198 2.192 1.00 0.00 29 ASN A CA 18
ATOM 11246 C C . ASN A 1 29 ? -4.078 8.661 3.391 1.00 0.00 29 ASN A C 18
ATOM 11247 O O . ASN A 1 29 ? -2.911 9.026 3.251 1.00 0.00 29 ASN A O 18
ATOM 11258 N N . GLN A 1 30 ? -4.695 8.643 4.568 1.00 0.00 30 GLN A N 18
ATOM 11259 C CA . GLN A 1 30 ? -4.020 9.061 5.791 1.00 0.00 30 GLN A CA 18
ATOM 11260 C C . GLN A 1 30 ? -2.758 8.238 6.024 1.00 0.00 30 GLN A C 18
ATOM 11261 O O . GLN A 1 30 ? -1.878 8.635 6.790 1.00 0.00 30 GLN A O 18
ATOM 11275 N N . HIS A 1 31 ? -2.674 7.090 5.360 1.00 0.00 31 HIS A N 18
ATOM 11276 C CA . HIS A 1 31 ? -1.518 6.210 5.495 1.00 0.00 31 HIS A CA 18
ATOM 11277 C C . HIS A 1 31 ? -0.412 6.615 4.526 1.00 0.00 31 HIS A C 18
ATOM 11278 O O . HIS A 1 31 ? 0.766 6.623 4.883 1.00 0.00 31 HIS A O 18
ATOM 11292 N N . GLN A 1 32 ? -0.800 6.948 3.299 1.00 0.00 32 GLN A N 18
ATOM 11293 C CA . GLN A 1 32 ? 0.160 7.352 2.278 1.00 0.00 32 GLN A CA 18
ATOM 11294 C C . GLN A 1 32 ? 0.956 8.572 2.731 1.00 0.00 32 GLN A C 18
ATOM 11295 O O . GLN A 1 32 ? 1.999 8.891 2.160 1.00 0.00 32 GLN A O 18
ATOM 11309 N N . ARG A 1 33 ? 0.456 9.249 3.759 1.00 0.00 33 ARG A N 18
ATOM 11310 C CA . ARG A 1 33 ? 1.120 10.435 4.287 1.00 0.00 33 ARG A CA 18
ATOM 11311 C C . ARG A 1 33 ? 2.498 10.086 4.841 1.00 0.00 33 ARG A C 18
ATOM 11312 O O . ARG A 1 33 ? 3.309 10.970 5.118 1.00 0.00 33 ARG A O 18
ATOM 11333 N N . ILE A 1 34 ? 2.756 8.792 5.000 1.00 0.00 34 ILE A N 18
ATOM 11334 C CA . ILE A 1 34 ? 4.036 8.326 5.519 1.00 0.00 34 ILE A CA 18
ATOM 11335 C C . ILE A 1 34 ? 5.080 8.238 4.411 1.00 0.00 34 ILE A C 18
ATOM 11336 O O . ILE A 1 34 ? 6.280 8.352 4.664 1.00 0.00 34 ILE A O 18
ATOM 11352 N N . HIS A 1 35 ? 4.615 8.035 3.183 1.00 0.00 35 HIS A N 18
ATOM 11353 C CA . HIS A 1 35 ? 5.508 7.934 2.034 1.00 0.00 35 HIS A CA 18
ATOM 11354 C C . HIS A 1 35 ? 5.798 9.312 1.448 1.00 0.00 35 HIS A C 18
ATOM 11355 O O . HIS A 1 35 ? 6.339 9.430 0.348 1.00 0.00 35 HIS A O 18
ATOM 11369 N N . THR A 1 36 ? 5.433 10.354 2.189 1.00 0.00 36 THR A N 18
ATOM 11370 C CA . THR A 1 36 ? 5.652 11.724 1.742 1.00 0.00 36 THR A CA 18
ATOM 11371 C C . THR A 1 36 ? 5.664 12.691 2.920 1.00 0.00 36 THR A C 18
ATOM 11372 O O . THR A 1 36 ? 4.813 12.617 3.805 1.00 0.00 36 THR A O 18
ATOM 11383 N N . GLY A 1 37 ? 6.635 13.600 2.923 1.00 0.00 37 GLY A N 18
ATOM 11384 C CA . GLY A 1 37 ? 6.739 14.570 3.998 1.00 0.00 37 GLY A CA 18
ATOM 11385 C C . GLY A 1 37 ? 7.007 15.972 3.489 1.00 0.00 37 GLY A C 18
ATOM 11386 O O . GLY A 1 37 ? 6.474 16.376 2.456 1.00 0.00 37 GLY A O 18
ATOM 11390 N N . GLU A 1 38 ? 7.833 16.717 4.217 1.00 0.00 38 GLU A N 18
ATOM 11391 C CA . GLU A 1 38 ? 8.168 18.083 3.833 1.00 0.00 38 GLU A CA 18
ATOM 11392 C C . GLU A 1 38 ? 9.675 18.245 3.658 1.00 0.00 38 GLU A C 18
ATOM 11393 O O . GLU A 1 38 ? 10.184 19.362 3.556 1.00 0.00 38 GLU A O 18
ATOM 11405 N N . LYS A 1 39 ? 10.385 17.123 3.625 1.00 0.00 39 LYS A N 18
ATOM 11406 C CA . LYS A 1 39 ? 11.834 17.138 3.462 1.00 0.00 39 LYS A CA 18
ATOM 11407 C C . LYS A 1 39 ? 12.254 16.310 2.252 1.00 0.00 39 LYS A C 18
ATOM 11408 O O . LYS A 1 39 ? 11.816 15.175 2.064 1.00 0.00 39 LYS A O 18
ATOM 11427 N N . PRO A 1 40 ? 13.125 16.889 1.411 1.00 0.00 40 PRO A N 18
ATOM 11428 C CA . PRO A 1 40 ? 13.624 16.221 0.206 1.00 0.00 40 PRO A CA 18
ATOM 11429 C C . PRO A 1 40 ? 14.559 15.061 0.531 1.00 0.00 40 PRO A C 18
ATOM 11430 O O . PRO A 1 40 ? 15.420 15.171 1.403 1.00 0.00 40 PRO A O 18
ATOM 11441 N N . SER A 1 41 ? 14.383 13.949 -0.177 1.00 0.00 41 SER A N 18
ATOM 11442 C CA . SER A 1 41 ? 15.209 12.767 0.039 1.00 0.00 41 SER A CA 18
ATOM 11443 C C . SER A 1 41 ? 16.294 12.660 -1.028 1.00 0.00 41 SER A C 18
ATOM 11444 O O . SER A 1 41 ? 17.442 12.330 -0.732 1.00 0.00 41 SER A O 18
ATOM 11452 N N . GLY A 1 42 ? 15.921 12.943 -2.273 1.00 0.00 42 GLY A N 18
ATOM 11453 C CA . GLY A 1 42 ? 16.873 12.873 -3.366 1.00 0.00 42 GLY A CA 18
ATOM 11454 C C . GLY A 1 42 ? 16.207 12.578 -4.696 1.00 0.00 42 GLY A C 18
ATOM 11455 O O . GLY A 1 42 ? 15.838 13.483 -5.444 1.00 0.00 42 GLY A O 18
ATOM 11459 N N . PRO A 1 43 ? 16.047 11.283 -5.007 1.00 0.00 43 PRO A N 18
ATOM 11460 C CA . PRO A 1 43 ? 15.422 10.841 -6.257 1.00 0.00 43 PRO A CA 18
ATOM 11461 C C . PRO A 1 43 ? 13.926 11.136 -6.293 1.00 0.00 43 PRO A C 18
ATOM 11462 O O . PRO A 1 43 ? 13.354 11.610 -5.313 1.00 0.00 43 PRO A O 18
ATOM 11473 N N . SER A 1 44 ? 13.299 10.851 -7.430 1.00 0.00 44 SER A N 18
ATOM 11474 C CA . SER A 1 44 ? 11.870 11.089 -7.595 1.00 0.00 44 SER A CA 18
ATOM 11475 C C . SER A 1 44 ? 11.482 12.463 -7.056 1.00 0.00 44 SER A C 18
ATOM 11476 O O . SER A 1 44 ? 10.471 12.609 -6.370 1.00 0.00 44 SER A O 18
ATOM 11484 N N . SER A 1 45 ? 12.295 13.466 -7.371 1.00 0.00 45 SER A N 18
ATOM 11485 C CA . SER A 1 45 ? 12.040 14.828 -6.916 1.00 0.00 45 SER A CA 18
ATOM 11486 C C . SER A 1 45 ? 11.822 14.864 -5.406 1.00 0.00 45 SER A C 18
ATOM 11487 O O . SER A 1 45 ? 10.977 15.606 -4.907 1.00 0.00 45 SER A O 18
ATOM 11495 N N . GLY A 1 46 ? 12.591 14.055 -4.684 1.00 0.00 46 GLY A N 18
ATOM 11496 C CA . GLY A 1 46 ? 12.467 14.009 -3.238 1.00 0.00 46 GLY A CA 18
ATOM 11497 C C . GLY A 1 46 ? 11.022 13.985 -2.781 1.00 0.00 46 GLY A C 18
ATOM 11498 O O . GLY A 1 46 ? 10.271 13.113 -3.215 1.00 0.00 46 GLY A O 18
ATOM 11503 N N . GLY A 1 1 ? 13.753 -9.775 -2.976 1.00 0.00 1 GLY A N 19
ATOM 11504 C CA . GLY A 1 1 ? 12.848 -10.857 -2.635 1.00 0.00 1 GLY A CA 19
ATOM 11505 C C . GLY A 1 1 ? 11.686 -10.967 -3.601 1.00 0.00 1 GLY A C 19
ATOM 11506 O O . GLY A 1 1 ? 10.918 -10.020 -3.769 1.00 0.00 1 GLY A O 19
ATOM 11510 N N . SER A 1 2 ? 11.556 -12.126 -4.239 1.00 0.00 2 SER A N 19
ATOM 11511 C CA . SER A 1 2 ? 10.482 -12.354 -5.198 1.00 0.00 2 SER A CA 19
ATOM 11512 C C . SER A 1 2 ? 9.117 -12.174 -4.539 1.00 0.00 2 SER A C 19
ATOM 11513 O O . SER A 1 2 ? 8.223 -11.541 -5.100 1.00 0.00 2 SER A O 19
ATOM 11521 N N . SER A 1 3 ? 8.966 -12.737 -3.344 1.00 0.00 3 SER A N 19
ATOM 11522 C CA . SER A 1 3 ? 7.711 -12.642 -2.608 1.00 0.00 3 SER A CA 19
ATOM 11523 C C . SER A 1 3 ? 7.360 -11.187 -2.317 1.00 0.00 3 SER A C 19
ATOM 11524 O O . SER A 1 3 ? 8.198 -10.296 -2.446 1.00 0.00 3 SER A O 19
ATOM 11532 N N . GLY A 1 4 ? 6.112 -10.953 -1.922 1.00 0.00 4 GLY A N 19
ATOM 11533 C CA . GLY A 1 4 ? 5.670 -9.604 -1.618 1.00 0.00 4 GLY A CA 19
ATOM 11534 C C . GLY A 1 4 ? 4.352 -9.580 -0.870 1.00 0.00 4 GLY A C 19
ATOM 11535 O O . GLY A 1 4 ? 4.256 -10.085 0.249 1.00 0.00 4 GLY A O 19
ATOM 11539 N N . SER A 1 5 ? 3.333 -8.991 -1.487 1.00 0.00 5 SER A N 19
ATOM 11540 C CA . SER A 1 5 ? 2.015 -8.898 -0.870 1.00 0.00 5 SER A CA 19
ATOM 11541 C C . SER A 1 5 ? 1.138 -10.076 -1.282 1.00 0.00 5 SER A C 19
ATOM 11542 O O . SER A 1 5 ? 1.536 -10.903 -2.103 1.00 0.00 5 SER A O 19
ATOM 11550 N N . SER A 1 6 ? -0.057 -10.146 -0.705 1.00 0.00 6 SER A N 19
ATOM 11551 C CA . SER A 1 6 ? -0.990 -11.225 -1.008 1.00 0.00 6 SER A CA 19
ATOM 11552 C C . SER A 1 6 ? -1.761 -10.931 -2.292 1.00 0.00 6 SER A C 19
ATOM 11553 O O . SER A 1 6 ? -2.846 -10.352 -2.259 1.00 0.00 6 SER A O 19
ATOM 11561 N N . GLY A 1 7 ? -1.191 -11.336 -3.423 1.00 0.00 7 GLY A N 19
ATOM 11562 C CA . GLY A 1 7 ? -1.837 -11.108 -4.702 1.00 0.00 7 GLY A CA 19
ATOM 11563 C C . GLY A 1 7 ? -1.992 -9.634 -5.019 1.00 0.00 7 GLY A C 19
ATOM 11564 O O . GLY A 1 7 ? -1.191 -8.810 -4.577 1.00 0.00 7 GLY A O 19
ATOM 11568 N N . SER A 1 8 ? -3.022 -9.300 -5.790 1.00 0.00 8 SER A N 19
ATOM 11569 C CA . SER A 1 8 ? -3.275 -7.916 -6.170 1.00 0.00 8 SER A CA 19
ATOM 11570 C C . SER A 1 8 ? -4.584 -7.416 -5.565 1.00 0.00 8 SER A C 19
ATOM 11571 O O . SER A 1 8 ? -5.387 -8.202 -5.062 1.00 0.00 8 SER A O 19
ATOM 11579 N N . SER A 1 9 ? -4.791 -6.105 -5.619 1.00 0.00 9 SER A N 19
ATOM 11580 C CA . SER A 1 9 ? -6.000 -5.498 -5.073 1.00 0.00 9 SER A CA 19
ATOM 11581 C C . SER A 1 9 ? -6.412 -6.184 -3.774 1.00 0.00 9 SER A C 19
ATOM 11582 O O . SER A 1 9 ? -7.595 -6.435 -3.538 1.00 0.00 9 SER A O 19
ATOM 11590 N N . THR A 1 10 ? -5.428 -6.485 -2.933 1.00 0.00 10 THR A N 19
ATOM 11591 C CA . THR A 1 10 ? -5.686 -7.142 -1.658 1.00 0.00 10 THR A CA 19
ATOM 11592 C C . THR A 1 10 ? -6.973 -6.626 -1.024 1.00 0.00 10 THR A C 19
ATOM 11593 O O . THR A 1 10 ? -7.847 -7.406 -0.644 1.00 0.00 10 THR A O 19
ATOM 11604 N N . LYS A 1 11 ? -7.086 -5.307 -0.914 1.00 0.00 11 LYS A N 19
ATOM 11605 C CA . LYS A 1 11 ? -8.267 -4.685 -0.328 1.00 0.00 11 LYS A CA 19
ATOM 11606 C C . LYS A 1 11 ? -8.823 -3.600 -1.246 1.00 0.00 11 LYS A C 19
ATOM 11607 O O . LYS A 1 11 ? -8.154 -3.164 -2.183 1.00 0.00 11 LYS A O 19
ATOM 11626 N N . SER A 1 12 ? -10.049 -3.168 -0.969 1.00 0.00 12 SER A N 19
ATOM 11627 C CA . SER A 1 12 ? -10.695 -2.136 -1.771 1.00 0.00 12 SER A CA 19
ATOM 11628 C C . SER A 1 12 ? -9.675 -1.115 -2.266 1.00 0.00 12 SER A C 19
ATOM 11629 O O . SER A 1 12 ? -9.637 -0.782 -3.451 1.00 0.00 12 SER A O 19
ATOM 11637 N N . HIS A 1 13 ? -8.849 -0.620 -1.349 1.00 0.00 13 HIS A N 19
ATOM 11638 C CA . HIS A 1 13 ? -7.827 0.363 -1.691 1.00 0.00 13 HIS A CA 19
ATOM 11639 C C . HIS A 1 13 ? -6.467 -0.052 -1.137 1.00 0.00 13 HIS A C 19
ATOM 11640 O O . HIS A 1 13 ? -6.273 -0.109 0.077 1.00 0.00 13 HIS A O 19
ATOM 11654 N N . GLN A 1 14 ? -5.531 -0.342 -2.036 1.00 0.00 14 GLN A N 19
ATOM 11655 C CA . GLN A 1 14 ? -4.191 -0.753 -1.636 1.00 0.00 14 GLN A CA 19
ATOM 11656 C C . GLN A 1 14 ? -3.168 0.328 -1.970 1.00 0.00 14 GLN A C 19
ATOM 11657 O O . GLN A 1 14 ? -3.303 1.039 -2.966 1.00 0.00 14 GLN A O 19
ATOM 11671 N N . CYS A 1 15 ? -2.144 0.446 -1.131 1.00 0.00 15 CYS A N 19
ATOM 11672 C CA . CYS A 1 15 ? -1.098 1.441 -1.336 1.00 0.00 15 CYS A CA 19
ATOM 11673 C C . CYS A 1 15 ? -0.180 1.035 -2.486 1.00 0.00 15 CYS A C 19
ATOM 11674 O O . CYS A 1 15 ? -0.152 -0.127 -2.892 1.00 0.00 15 CYS A O 19
ATOM 11681 N N . HIS A 1 16 ? 0.570 2.002 -3.006 1.00 0.00 16 HIS A N 19
ATOM 11682 C CA . HIS A 1 16 ? 1.490 1.746 -4.109 1.00 0.00 16 HIS A CA 19
ATOM 11683 C C . HIS A 1 16 ? 2.939 1.883 -3.651 1.00 0.00 16 HIS A C 19
ATOM 11684 O O . HIS A 1 16 ? 3.851 1.349 -4.280 1.00 0.00 16 HIS A O 19
ATOM 11698 N N . GLU A 1 17 ? 3.141 2.603 -2.551 1.00 0.00 17 GLU A N 19
ATOM 11699 C CA . GLU A 1 17 ? 4.479 2.811 -2.011 1.00 0.00 17 GLU A CA 19
ATOM 11700 C C . GLU A 1 17 ? 4.979 1.558 -1.298 1.00 0.00 17 GLU A C 19
ATOM 11701 O O . GLU A 1 17 ? 6.126 1.146 -1.473 1.00 0.00 17 GLU A O 19
ATOM 11713 N N . CYS A 1 18 ? 4.110 0.956 -0.493 1.00 0.00 18 CYS A N 19
ATOM 11714 C CA . CYS A 1 18 ? 4.461 -0.250 0.248 1.00 0.00 18 CYS A CA 19
ATOM 11715 C C . CYS A 1 18 ? 3.625 -1.438 -0.220 1.00 0.00 18 CYS A C 19
ATOM 11716 O O . CYS A 1 18 ? 4.122 -2.560 -0.317 1.00 0.00 18 CYS A O 19
ATOM 11723 N N . GLY A 1 19 ? 2.353 -1.183 -0.509 1.00 0.00 19 GLY A N 19
ATOM 11724 C CA . GLY A 1 19 ? 1.469 -2.241 -0.963 1.00 0.00 19 GLY A CA 19
ATOM 11725 C C . GLY A 1 19 ? 0.506 -2.694 0.116 1.00 0.00 19 GLY A C 19
ATOM 11726 O O . GLY A 1 19 ? 0.032 -3.831 0.097 1.00 0.00 19 GLY A O 19
ATOM 11730 N N . ARG A 1 20 ? 0.216 -1.805 1.060 1.00 0.00 20 ARG A N 19
ATOM 11731 C CA . ARG A 1 20 ? -0.695 -2.121 2.154 1.00 0.00 20 ARG A CA 19
ATOM 11732 C C . ARG A 1 20 ? -2.146 -2.064 1.686 1.00 0.00 20 ARG A C 19
ATOM 11733 O O . ARG A 1 20 ? -2.430 -1.667 0.557 1.00 0.00 20 ARG A O 19
ATOM 11754 N N . GLY A 1 21 ? -3.062 -2.464 2.564 1.00 0.00 21 GLY A N 19
ATOM 11755 C CA . GLY A 1 21 ? -4.472 -2.451 2.222 1.00 0.00 21 GLY A CA 19
ATOM 11756 C C . GLY A 1 21 ? -5.318 -1.771 3.280 1.00 0.00 21 GLY A C 19
ATOM 11757 O O . GLY A 1 21 ? -5.022 -1.856 4.472 1.00 0.00 21 GLY A O 19
ATOM 11761 N N . PHE A 1 22 ? -6.375 -1.093 2.845 1.00 0.00 22 PHE A N 19
ATOM 11762 C CA . PHE A 1 22 ? -7.266 -0.393 3.763 1.00 0.00 22 PHE A CA 19
ATOM 11763 C C . PHE A 1 22 ? -8.710 -0.460 3.276 1.00 0.00 22 PHE A C 19
ATOM 11764 O O . PHE A 1 22 ? -9.018 -0.070 2.149 1.00 0.00 22 PHE A O 19
ATOM 11781 N N . THR A 1 23 ? -9.595 -0.959 4.134 1.00 0.00 23 THR A N 19
ATOM 11782 C CA . THR A 1 23 ? -11.007 -1.079 3.793 1.00 0.00 23 THR A CA 19
ATOM 11783 C C . THR A 1 23 ? -11.578 0.258 3.336 1.00 0.00 23 THR A C 19
ATOM 11784 O O . THR A 1 23 ? -12.163 0.359 2.257 1.00 0.00 23 THR A O 19
ATOM 11795 N N . LEU A 1 24 ? -11.405 1.283 4.163 1.00 0.00 24 LEU A N 19
ATOM 11796 C CA . LEU A 1 24 ? -11.904 2.616 3.843 1.00 0.00 24 LEU A CA 19
ATOM 11797 C C . LEU A 1 24 ? -10.889 3.391 3.009 1.00 0.00 24 LEU A C 19
ATOM 11798 O O . LEU A 1 24 ? -9.684 3.325 3.257 1.00 0.00 24 LEU A O 19
ATOM 11814 N N . LYS A 1 25 ? -11.383 4.129 2.020 1.00 0.00 25 LYS A N 19
ATOM 11815 C CA . LYS A 1 25 ? -10.521 4.920 1.151 1.00 0.00 25 LYS A CA 19
ATOM 11816 C C . LYS A 1 25 ? -9.806 6.012 1.941 1.00 0.00 25 LYS A C 19
ATOM 11817 O O . LYS A 1 25 ? -8.662 6.358 1.646 1.00 0.00 25 LYS A O 19
ATOM 11836 N N . SER A 1 26 ? -10.488 6.551 2.947 1.00 0.00 26 SER A N 19
ATOM 11837 C CA . SER A 1 26 ? -9.919 7.605 3.778 1.00 0.00 26 SER A CA 19
ATOM 11838 C C . SER A 1 26 ? -8.702 7.096 4.545 1.00 0.00 26 SER A C 19
ATOM 11839 O O . SER A 1 26 ? -7.711 7.809 4.704 1.00 0.00 26 SER A O 19
ATOM 11847 N N . HIS A 1 27 ? -8.785 5.856 5.018 1.00 0.00 27 HIS A N 19
ATOM 11848 C CA . HIS A 1 27 ? -7.691 5.249 5.768 1.00 0.00 27 HIS A CA 19
ATOM 11849 C C . HIS A 1 27 ? -6.391 5.305 4.972 1.00 0.00 27 HIS A C 19
ATOM 11850 O O . HIS A 1 27 ? -5.423 5.944 5.388 1.00 0.00 27 HIS A O 19
ATOM 11864 N N . LEU A 1 28 ? -6.374 4.632 3.827 1.00 0.00 28 LEU A N 19
ATOM 11865 C CA . LEU A 1 28 ? -5.192 4.604 2.973 1.00 0.00 28 LEU A CA 19
ATOM 11866 C C . LEU A 1 28 ? -4.640 6.010 2.761 1.00 0.00 28 LEU A C 19
ATOM 11867 O O . LEU A 1 28 ? -3.494 6.296 3.104 1.00 0.00 28 LEU A O 19
ATOM 11883 N N . ASN A 1 29 ? -5.465 6.884 2.193 1.00 0.00 29 ASN A N 19
ATOM 11884 C CA . ASN A 1 29 ? -5.060 8.261 1.937 1.00 0.00 29 ASN A CA 19
ATOM 11885 C C . ASN A 1 29 ? -4.148 8.776 3.046 1.00 0.00 29 ASN A C 19
ATOM 11886 O O . ASN A 1 29 ? -3.028 9.215 2.788 1.00 0.00 29 ASN A O 19
ATOM 11897 N N . GLN A 1 30 ? -4.637 8.718 4.281 1.00 0.00 30 GLN A N 19
ATOM 11898 C CA . GLN A 1 30 ? -3.866 9.178 5.430 1.00 0.00 30 GLN A CA 19
ATOM 11899 C C . GLN A 1 30 ? -2.590 8.359 5.593 1.00 0.00 30 GLN A C 19
ATOM 11900 O O . GLN A 1 30 ? -1.540 8.891 5.954 1.00 0.00 30 GLN A O 19
ATOM 11914 N N . HIS A 1 31 ? -2.688 7.060 5.324 1.00 0.00 31 HIS A N 19
ATOM 11915 C CA . HIS A 1 31 ? -1.541 6.167 5.441 1.00 0.00 31 HIS A CA 19
ATOM 11916 C C . HIS A 1 31 ? -0.435 6.572 4.472 1.00 0.00 31 HIS A C 19
ATOM 11917 O O . HIS A 1 31 ? 0.736 6.637 4.845 1.00 0.00 31 HIS A O 19
ATOM 11931 N N . GLN A 1 32 ? -0.816 6.844 3.228 1.00 0.00 32 GLN A N 19
ATOM 11932 C CA . GLN A 1 32 ? 0.145 7.242 2.206 1.00 0.00 32 GLN A CA 19
ATOM 11933 C C . GLN A 1 32 ? 1.053 8.356 2.716 1.00 0.00 32 GLN A C 19
ATOM 11934 O O . GLN A 1 32 ? 2.128 8.594 2.166 1.00 0.00 32 GLN A O 19
ATOM 11948 N N . ARG A 1 33 ? 0.614 9.034 3.772 1.00 0.00 33 ARG A N 19
ATOM 11949 C CA . ARG A 1 33 ? 1.388 10.123 4.355 1.00 0.00 33 ARG A CA 19
ATOM 11950 C C . ARG A 1 33 ? 2.763 9.635 4.802 1.00 0.00 33 ARG A C 19
ATOM 11951 O O . ARG A 1 33 ? 3.742 10.380 4.755 1.00 0.00 33 ARG A O 19
ATOM 11972 N N . ILE A 1 34 ? 2.828 8.381 5.236 1.00 0.00 34 ILE A N 19
ATOM 11973 C CA . ILE A 1 34 ? 4.082 7.794 5.690 1.00 0.00 34 ILE A CA 19
ATOM 11974 C C . ILE A 1 34 ? 5.106 7.743 4.561 1.00 0.00 34 ILE A C 19
ATOM 11975 O O . ILE A 1 34 ? 6.281 7.452 4.787 1.00 0.00 34 ILE A O 19
ATOM 11991 N N . HIS A 1 35 ? 4.653 8.031 3.345 1.00 0.00 35 HIS A N 19
ATOM 11992 C CA . HIS A 1 35 ? 5.530 8.021 2.180 1.00 0.00 35 HIS A CA 19
ATOM 11993 C C . HIS A 1 35 ? 5.715 9.431 1.627 1.00 0.00 35 HIS A C 19
ATOM 11994 O O . HIS A 1 35 ? 6.752 9.751 1.045 1.00 0.00 35 HIS A O 19
ATOM 12008 N N . THR A 1 36 ? 4.701 10.271 1.811 1.00 0.00 36 THR A N 19
ATOM 12009 C CA . THR A 1 36 ? 4.751 11.646 1.328 1.00 0.00 36 THR A CA 19
ATOM 12010 C C . THR A 1 36 ? 5.960 12.383 1.893 1.00 0.00 36 THR A C 19
ATOM 12011 O O . THR A 1 36 ? 6.156 12.437 3.106 1.00 0.00 36 THR A O 19
ATOM 12022 N N . GLY A 1 37 ? 6.769 12.952 1.004 1.00 0.00 37 GLY A N 19
ATOM 12023 C CA . GLY A 1 37 ? 7.949 13.679 1.433 1.00 0.00 37 GLY A CA 19
ATOM 12024 C C . GLY A 1 37 ? 8.906 13.957 0.291 1.00 0.00 37 GLY A C 19
ATOM 12025 O O . GLY A 1 37 ? 8.529 13.873 -0.877 1.00 0.00 37 GLY A O 19
ATOM 12029 N N . GLU A 1 38 ? 10.147 14.292 0.629 1.00 0.00 38 GLU A N 19
ATOM 12030 C CA . GLU A 1 38 ? 11.160 14.586 -0.378 1.00 0.00 38 GLU A CA 19
ATOM 12031 C C . GLU A 1 38 ? 12.556 14.587 0.238 1.00 0.00 38 GLU A C 19
ATOM 12032 O O . GLU A 1 38 ? 12.848 15.370 1.143 1.00 0.00 38 GLU A O 19
ATOM 12044 N N . LYS A 1 39 ? 13.415 13.703 -0.257 1.00 0.00 39 LYS A N 19
ATOM 12045 C CA . LYS A 1 39 ? 14.781 13.601 0.242 1.00 0.00 39 LYS A CA 19
ATOM 12046 C C . LYS A 1 39 ? 15.425 14.979 0.353 1.00 0.00 39 LYS A C 19
ATOM 12047 O O . LYS A 1 39 ? 15.333 15.809 -0.552 1.00 0.00 39 LYS A O 19
ATOM 12066 N N . PRO A 1 40 ? 16.095 15.231 1.487 1.00 0.00 40 PRO A N 19
ATOM 12067 C CA . PRO A 1 40 ? 16.769 16.508 1.742 1.00 0.00 40 PRO A CA 19
ATOM 12068 C C . PRO A 1 40 ? 17.997 16.701 0.859 1.00 0.00 40 PRO A C 19
ATOM 12069 O O . PRO A 1 40 ? 18.862 15.829 0.784 1.00 0.00 40 PRO A O 19
ATOM 12080 N N . SER A 1 41 ? 18.066 17.849 0.193 1.00 0.00 41 SER A N 19
ATOM 12081 C CA . SER A 1 41 ? 19.187 18.156 -0.688 1.00 0.00 41 SER A CA 19
ATOM 12082 C C . SER A 1 41 ? 20.472 18.344 0.114 1.00 0.00 41 SER A C 19
ATOM 12083 O O . SER A 1 41 ? 21.443 17.612 -0.069 1.00 0.00 41 SER A O 19
ATOM 12091 N N . GLY A 1 42 ? 20.468 19.332 1.003 1.00 0.00 42 GLY A N 19
ATOM 12092 C CA . GLY A 1 42 ? 21.637 19.600 1.819 1.00 0.00 42 GLY A CA 19
ATOM 12093 C C . GLY A 1 42 ? 22.302 18.331 2.314 1.00 0.00 42 GLY A C 19
ATOM 12094 O O . GLY A 1 42 ? 21.665 17.463 2.912 1.00 0.00 42 GLY A O 19
ATOM 12098 N N . PRO A 1 43 ? 23.614 18.209 2.062 1.00 0.00 43 PRO A N 19
ATOM 12099 C CA . PRO A 1 43 ? 24.394 17.039 2.477 1.00 0.00 43 PRO A CA 19
ATOM 12100 C C . PRO A 1 43 ? 24.578 16.971 3.989 1.00 0.00 43 PRO A C 19
ATOM 12101 O O . PRO A 1 43 ? 23.995 17.762 4.731 1.00 0.00 43 PRO A O 19
ATOM 12112 N N . SER A 1 44 ? 25.391 16.021 4.440 1.00 0.00 44 SER A N 19
ATOM 12113 C CA . SER A 1 44 ? 25.649 15.848 5.865 1.00 0.00 44 SER A CA 19
ATOM 12114 C C . SER A 1 44 ? 26.850 14.935 6.092 1.00 0.00 44 SER A C 19
ATOM 12115 O O . SER A 1 44 ? 26.886 13.805 5.604 1.00 0.00 44 SER A O 19
ATOM 12123 N N . SER A 1 45 ? 27.831 15.433 6.837 1.00 0.00 45 SER A N 19
ATOM 12124 C CA . SER A 1 45 ? 29.036 14.665 7.128 1.00 0.00 45 SER A CA 19
ATOM 12125 C C . SER A 1 45 ? 28.699 13.405 7.919 1.00 0.00 45 SER A C 19
ATOM 12126 O O . SER A 1 45 ? 29.073 12.298 7.534 1.00 0.00 45 SER A O 19
ATOM 12134 N N . GLY A 1 46 ? 27.990 13.583 9.029 1.00 0.00 46 GLY A N 19
ATOM 12135 C CA . GLY A 1 46 ? 27.614 12.453 9.859 1.00 0.00 46 GLY A CA 19
ATOM 12136 C C . GLY A 1 46 ? 28.806 11.609 10.265 1.00 0.00 46 GLY A C 19
ATOM 12137 O O . GLY A 1 46 ? 29.089 11.506 11.457 1.00 0.00 46 GLY A O 19
ATOM 12142 N N . GLY A 1 1 ? 9.996 -10.964 3.589 1.00 0.00 1 GLY A N 20
ATOM 12143 C CA . GLY A 1 1 ? 10.209 -12.201 2.860 1.00 0.00 1 GLY A CA 20
ATOM 12144 C C . GLY A 1 1 ? 8.990 -12.621 2.062 1.00 0.00 1 GLY A C 20
ATOM 12145 O O . GLY A 1 1 ? 8.254 -11.777 1.551 1.00 0.00 1 GLY A O 20
ATOM 12149 N N . SER A 1 2 ? 8.777 -13.928 1.954 1.00 0.00 2 SER A N 20
ATOM 12150 C CA . SER A 1 2 ? 7.642 -14.458 1.208 1.00 0.00 2 SER A CA 20
ATOM 12151 C C . SER A 1 2 ? 6.333 -14.182 1.941 1.00 0.00 2 SER A C 20
ATOM 12152 O O . SER A 1 2 ? 5.827 -15.033 2.674 1.00 0.00 2 SER A O 20
ATOM 12160 N N . SER A 1 3 ? 5.789 -12.987 1.738 1.00 0.00 3 SER A N 20
ATOM 12161 C CA . SER A 1 3 ? 4.540 -12.595 2.383 1.00 0.00 3 SER A CA 20
ATOM 12162 C C . SER A 1 3 ? 3.996 -11.306 1.775 1.00 0.00 3 SER A C 20
ATOM 12163 O O . SER A 1 3 ? 4.726 -10.331 1.603 1.00 0.00 3 SER A O 20
ATOM 12171 N N . GLY A 1 4 ? 2.706 -11.310 1.451 1.00 0.00 4 GLY A N 20
ATOM 12172 C CA . GLY A 1 4 ? 2.085 -10.136 0.866 1.00 0.00 4 GLY A CA 20
ATOM 12173 C C . GLY A 1 4 ? 1.364 -9.288 1.895 1.00 0.00 4 GLY A C 20
ATOM 12174 O O . GLY A 1 4 ? 1.883 -9.047 2.984 1.00 0.00 4 GLY A O 20
ATOM 12178 N N . SER A 1 5 ? 0.165 -8.833 1.548 1.00 0.00 5 SER A N 20
ATOM 12179 C CA . SER A 1 5 ? -0.627 -8.001 2.448 1.00 0.00 5 SER A CA 20
ATOM 12180 C C . SER A 1 5 ? -1.663 -8.839 3.191 1.00 0.00 5 SER A C 20
ATOM 12181 O O . SER A 1 5 ? -1.949 -9.974 2.810 1.00 0.00 5 SER A O 20
ATOM 12189 N N . SER A 1 6 ? -2.221 -8.271 4.255 1.00 0.00 6 SER A N 20
ATOM 12190 C CA . SER A 1 6 ? -3.223 -8.965 5.056 1.00 0.00 6 SER A CA 20
ATOM 12191 C C . SER A 1 6 ? -4.222 -7.978 5.652 1.00 0.00 6 SER A C 20
ATOM 12192 O O . SER A 1 6 ? -3.885 -6.828 5.929 1.00 0.00 6 SER A O 20
ATOM 12200 N N . GLY A 1 7 ? -5.454 -8.438 5.848 1.00 0.00 7 GLY A N 20
ATOM 12201 C CA . GLY A 1 7 ? -6.484 -7.584 6.410 1.00 0.00 7 GLY A CA 20
ATOM 12202 C C . GLY A 1 7 ? -7.334 -8.302 7.440 1.00 0.00 7 GLY A C 20
ATOM 12203 O O . GLY A 1 7 ? -6.861 -9.214 8.118 1.00 0.00 7 GLY A O 20
ATOM 12207 N N . SER A 1 8 ? -8.592 -7.889 7.558 1.00 0.00 8 SER A N 20
ATOM 12208 C CA . SER A 1 8 ? -9.508 -8.495 8.516 1.00 0.00 8 SER A CA 20
ATOM 12209 C C . SER A 1 8 ? -10.668 -9.180 7.800 1.00 0.00 8 SER A C 20
ATOM 12210 O O . SER A 1 8 ? -11.048 -10.300 8.140 1.00 0.00 8 SER A O 20
ATOM 12218 N N . SER A 1 9 ? -11.227 -8.497 6.806 1.00 0.00 9 SER A N 20
ATOM 12219 C CA . SER A 1 9 ? -12.347 -9.037 6.043 1.00 0.00 9 SER A CA 20
ATOM 12220 C C . SER A 1 9 ? -12.100 -8.897 4.544 1.00 0.00 9 SER A C 20
ATOM 12221 O O . SER A 1 9 ? -11.861 -9.883 3.846 1.00 0.00 9 SER A O 20
ATOM 12229 N N . THR A 1 10 ? -12.160 -7.662 4.053 1.00 0.00 10 THR A N 20
ATOM 12230 C CA . THR A 1 10 ? -11.944 -7.391 2.637 1.00 0.00 10 THR A CA 20
ATOM 12231 C C . THR A 1 10 ? -11.209 -6.072 2.436 1.00 0.00 10 THR A C 20
ATOM 12232 O O . THR A 1 10 ? -11.057 -5.284 3.370 1.00 0.00 10 THR A O 20
ATOM 12243 N N . LYS A 1 11 ? -10.753 -5.835 1.210 1.00 0.00 11 LYS A N 20
ATOM 12244 C CA . LYS A 1 11 ? -10.034 -4.609 0.885 1.00 0.00 11 LYS A CA 20
ATOM 12245 C C . LYS A 1 11 ? -10.473 -4.065 -0.471 1.00 0.00 11 LYS A C 20
ATOM 12246 O O . LYS A 1 11 ? -10.738 -4.827 -1.400 1.00 0.00 11 LYS A O 20
ATOM 12265 N N . SER A 1 12 ? -10.546 -2.742 -0.577 1.00 0.00 12 SER A N 20
ATOM 12266 C CA . SER A 1 12 ? -10.955 -2.096 -1.819 1.00 0.00 12 SER A CA 20
ATOM 12267 C C . SER A 1 12 ? -9.845 -1.197 -2.355 1.00 0.00 12 SER A C 20
ATOM 12268 O O . SER A 1 12 ? -9.657 -1.078 -3.566 1.00 0.00 12 SER A O 20
ATOM 12276 N N . HIS A 1 13 ? -9.113 -0.565 -1.444 1.00 0.00 13 HIS A N 20
ATOM 12277 C CA . HIS A 1 13 ? -8.020 0.324 -1.823 1.00 0.00 13 HIS A CA 20
ATOM 12278 C C . HIS A 1 13 ? -6.687 -0.197 -1.294 1.00 0.00 13 HIS A C 20
ATOM 12279 O O . HIS A 1 13 ? -6.582 -0.590 -0.133 1.00 0.00 13 HIS A O 20
ATOM 12293 N N . GLN A 1 14 ? -5.674 -0.196 -2.154 1.00 0.00 14 GLN A N 20
ATOM 12294 C CA . GLN A 1 14 ? -4.349 -0.670 -1.773 1.00 0.00 14 GLN A CA 20
ATOM 12295 C C . GLN A 1 14 ? -3.288 0.387 -2.061 1.00 0.00 14 GLN A C 20
ATOM 12296 O O . GLN A 1 14 ? -3.441 1.203 -2.971 1.00 0.00 14 GLN A O 20
ATOM 12310 N N . CYS A 1 15 ? -2.213 0.368 -1.280 1.00 0.00 15 CYS A N 20
ATOM 12311 C CA . CYS A 1 15 ? -1.127 1.326 -1.451 1.00 0.00 15 CYS A CA 20
ATOM 12312 C C . CYS A 1 15 ? -0.175 0.878 -2.556 1.00 0.00 15 CYS A C 20
ATOM 12313 O O . CYS A 1 15 ? -0.175 -0.287 -2.956 1.00 0.00 15 CYS A O 20
ATOM 12320 N N . HIS A 1 16 ? 0.635 1.811 -3.046 1.00 0.00 16 HIS A N 20
ATOM 12321 C CA . HIS A 1 16 ? 1.593 1.513 -4.104 1.00 0.00 16 HIS A CA 20
ATOM 12322 C C . HIS A 1 16 ? 3.024 1.689 -3.607 1.00 0.00 16 HIS A C 20
ATOM 12323 O O . HIS A 1 16 ? 3.967 1.176 -4.209 1.00 0.00 16 HIS A O 20
ATOM 12337 N N . GLU A 1 17 ? 3.178 2.419 -2.507 1.00 0.00 17 GLU A N 20
ATOM 12338 C CA . GLU A 1 17 ? 4.495 2.664 -1.932 1.00 0.00 17 GLU A CA 20
ATOM 12339 C C . GLU A 1 17 ? 4.989 1.442 -1.162 1.00 0.00 17 GLU A C 20
ATOM 12340 O O . GLU A 1 17 ? 6.166 1.087 -1.228 1.00 0.00 17 GLU A O 20
ATOM 12352 N N . CYS A 1 18 ? 4.080 0.803 -0.433 1.00 0.00 18 CYS A N 20
ATOM 12353 C CA . CYS A 1 18 ? 4.421 -0.378 0.350 1.00 0.00 18 CYS A CA 20
ATOM 12354 C C . CYS A 1 18 ? 3.578 -1.576 -0.077 1.00 0.00 18 CYS A C 20
ATOM 12355 O O . CYS A 1 18 ? 4.044 -2.714 -0.063 1.00 0.00 18 CYS A O 20
ATOM 12362 N N . GLY A 1 19 ? 2.331 -1.310 -0.456 1.00 0.00 19 GLY A N 20
ATOM 12363 C CA . GLY A 1 19 ? 1.442 -2.375 -0.882 1.00 0.00 19 GLY A CA 20
ATOM 12364 C C . GLY A 1 19 ? 0.460 -2.778 0.200 1.00 0.00 19 GLY A C 20
ATOM 12365 O O . GLY A 1 19 ? -0.066 -3.891 0.187 1.00 0.00 19 GLY A O 20
ATOM 12369 N N . ARG A 1 20 ? 0.214 -1.872 1.141 1.00 0.00 20 ARG A N 20
ATOM 12370 C CA . ARG A 1 20 ? -0.708 -2.141 2.238 1.00 0.00 20 ARG A CA 20
ATOM 12371 C C . ARG A 1 20 ? -2.154 -2.119 1.749 1.00 0.00 20 ARG A C 20
ATOM 12372 O O . ARG A 1 20 ? -2.445 -1.624 0.662 1.00 0.00 20 ARG A O 20
ATOM 12393 N N . GLY A 1 21 ? -3.056 -2.660 2.562 1.00 0.00 21 GLY A N 20
ATOM 12394 C CA . GLY A 1 21 ? -4.460 -2.693 2.196 1.00 0.00 21 GLY A CA 20
ATOM 12395 C C . GLY A 1 21 ? -5.340 -1.983 3.205 1.00 0.00 21 GLY A C 20
ATOM 12396 O O . GLY A 1 21 ? -5.216 -2.203 4.411 1.00 0.00 21 GLY A O 20
ATOM 12400 N N . PHE A 1 22 ? -6.230 -1.128 2.714 1.00 0.00 22 PHE A N 20
ATOM 12401 C CA . PHE A 1 22 ? -7.132 -0.380 3.582 1.00 0.00 22 PHE A CA 20
ATOM 12402 C C . PHE A 1 22 ? -8.561 -0.425 3.049 1.00 0.00 22 PHE A C 20
ATOM 12403 O O . PHE A 1 22 ? -8.824 -0.039 1.909 1.00 0.00 22 PHE A O 20
ATOM 12420 N N . THR A 1 23 ? -9.483 -0.899 3.881 1.00 0.00 23 THR A N 20
ATOM 12421 C CA . THR A 1 23 ? -10.885 -0.996 3.494 1.00 0.00 23 THR A CA 20
ATOM 12422 C C . THR A 1 23 ? -11.467 0.379 3.186 1.00 0.00 23 THR A C 20
ATOM 12423 O O . THR A 1 23 ? -12.086 0.582 2.141 1.00 0.00 23 THR A O 20
ATOM 12434 N N . LEU A 1 24 ? -11.263 1.320 4.101 1.00 0.00 24 LEU A N 20
ATOM 12435 C CA . LEU A 1 24 ? -11.768 2.678 3.927 1.00 0.00 24 LEU A CA 20
ATOM 12436 C C . LEU A 1 24 ? -10.797 3.518 3.102 1.00 0.00 24 LEU A C 20
ATOM 12437 O O . LEU A 1 24 ? -9.589 3.501 3.338 1.00 0.00 24 LEU A O 20
ATOM 12453 N N . LYS A 1 25 ? -11.334 4.253 2.134 1.00 0.00 25 LYS A N 20
ATOM 12454 C CA . LYS A 1 25 ? -10.518 5.103 1.276 1.00 0.00 25 LYS A CA 20
ATOM 12455 C C . LYS A 1 25 ? -9.726 6.112 2.103 1.00 0.00 25 LYS A C 20
ATOM 12456 O O . LYS A 1 25 ? -8.577 6.422 1.788 1.00 0.00 25 LYS A O 20
ATOM 12475 N N . SER A 1 26 ? -10.348 6.619 3.163 1.00 0.00 26 SER A N 20
ATOM 12476 C CA . SER A 1 26 ? -9.702 7.594 4.033 1.00 0.00 26 SER A CA 20
ATOM 12477 C C . SER A 1 26 ? -8.447 7.006 4.671 1.00 0.00 26 SER A C 20
ATOM 12478 O O . SER A 1 26 ? -7.404 7.658 4.732 1.00 0.00 26 SER A O 20
ATOM 12486 N N . HIS A 1 27 ? -8.555 5.769 5.144 1.00 0.00 27 HIS A N 20
ATOM 12487 C CA . HIS A 1 27 ? -7.429 5.091 5.777 1.00 0.00 27 HIS A CA 20
ATOM 12488 C C . HIS A 1 27 ? -6.201 5.119 4.872 1.00 0.00 27 HIS A C 20
ATOM 12489 O O . HIS A 1 27 ? -5.151 5.642 5.249 1.00 0.00 27 HIS A O 20
ATOM 12503 N N . LEU A 1 28 ? -6.338 4.552 3.679 1.00 0.00 28 LEU A N 20
ATOM 12504 C CA . LEU A 1 28 ? -5.239 4.511 2.720 1.00 0.00 28 LEU A CA 20
ATOM 12505 C C . LEU A 1 28 ? -4.644 5.900 2.514 1.00 0.00 28 LEU A C 20
ATOM 12506 O O . LEU A 1 28 ? -3.427 6.073 2.526 1.00 0.00 28 LEU A O 20
ATOM 12522 N N . ASN A 1 29 ? -5.513 6.888 2.326 1.00 0.00 29 ASN A N 20
ATOM 12523 C CA . ASN A 1 29 ? -5.074 8.263 2.119 1.00 0.00 29 ASN A CA 20
ATOM 12524 C C . ASN A 1 29 ? -4.232 8.748 3.295 1.00 0.00 29 ASN A C 20
ATOM 12525 O O . ASN A 1 29 ? -3.097 9.191 3.117 1.00 0.00 29 ASN A O 20
ATOM 12536 N N . GLN A 1 30 ? -4.796 8.661 4.495 1.00 0.00 30 GLN A N 20
ATOM 12537 C CA . GLN A 1 30 ? -4.096 9.091 5.701 1.00 0.00 30 GLN A CA 20
ATOM 12538 C C . GLN A 1 30 ? -2.854 8.240 5.942 1.00 0.00 30 GLN A C 20
ATOM 12539 O O . GLN A 1 30 ? -2.025 8.561 6.794 1.00 0.00 30 GLN A O 20
ATOM 12553 N N . HIS A 1 31 ? -2.730 7.154 5.186 1.00 0.00 31 HIS A N 20
ATOM 12554 C CA . HIS A 1 31 ? -1.588 6.257 5.318 1.00 0.00 31 HIS A CA 20
ATOM 12555 C C . HIS A 1 31 ? -0.446 6.693 4.405 1.00 0.00 31 HIS A C 20
ATOM 12556 O O . HIS A 1 31 ? 0.719 6.670 4.800 1.00 0.00 31 HIS A O 20
ATOM 12570 N N . GLN A 1 32 ? -0.790 7.090 3.184 1.00 0.00 32 GLN A N 20
ATOM 12571 C CA . GLN A 1 32 ? 0.208 7.530 2.215 1.00 0.00 32 GLN A CA 20
ATOM 12572 C C . GLN A 1 32 ? 1.007 8.711 2.756 1.00 0.00 32 GLN A C 20
ATOM 12573 O O . GLN A 1 32 ? 2.032 9.091 2.188 1.00 0.00 32 GLN A O 20
ATOM 12587 N N . ARG A 1 33 ? 0.533 9.287 3.856 1.00 0.00 33 ARG A N 20
ATOM 12588 C CA . ARG A 1 33 ? 1.203 10.425 4.472 1.00 0.00 33 ARG A CA 20
ATOM 12589 C C . ARG A 1 33 ? 2.588 10.033 4.977 1.00 0.00 33 ARG A C 20
ATOM 12590 O O . ARG A 1 33 ? 3.440 10.890 5.213 1.00 0.00 33 ARG A O 20
ATOM 12611 N N . ILE A 1 34 ? 2.806 8.732 5.141 1.00 0.00 34 ILE A N 20
ATOM 12612 C CA . ILE A 1 34 ? 4.087 8.227 5.618 1.00 0.00 34 ILE A CA 20
ATOM 12613 C C . ILE A 1 34 ? 5.103 8.148 4.484 1.00 0.00 34 ILE A C 20
ATOM 12614 O O . ILE A 1 34 ? 6.309 8.255 4.708 1.00 0.00 34 ILE A O 20
ATOM 12630 N N . HIS A 1 35 ? 4.608 7.962 3.264 1.00 0.00 35 HIS A N 20
ATOM 12631 C CA . HIS A 1 35 ? 5.472 7.871 2.093 1.00 0.00 35 HIS A CA 20
ATOM 12632 C C . HIS A 1 35 ? 5.690 9.247 1.471 1.00 0.00 35 HIS A C 20
ATOM 12633 O O . HIS A 1 35 ? 6.731 9.510 0.867 1.00 0.00 35 HIS A O 20
ATOM 12647 N N . THR A 1 36 ? 4.701 10.123 1.621 1.00 0.00 36 THR A N 20
ATOM 12648 C CA . THR A 1 36 ? 4.784 11.471 1.073 1.00 0.00 36 THR A CA 20
ATOM 12649 C C . THR A 1 36 ? 5.840 12.296 1.799 1.00 0.00 36 THR A C 20
ATOM 12650 O O . THR A 1 36 ? 6.397 13.240 1.240 1.00 0.00 36 THR A O 20
ATOM 12661 N N . GLY A 1 37 ? 6.111 11.934 3.050 1.00 0.00 37 GLY A N 20
ATOM 12662 C CA . GLY A 1 37 ? 7.101 12.651 3.832 1.00 0.00 37 GLY A CA 20
ATOM 12663 C C . GLY A 1 37 ? 8.458 12.688 3.157 1.00 0.00 37 GLY A C 20
ATOM 12664 O O . GLY A 1 37 ? 9.148 13.706 3.193 1.00 0.00 37 GLY A O 20
ATOM 12668 N N . GLU A 1 38 ? 8.841 11.574 2.542 1.00 0.00 38 GLU A N 20
ATOM 12669 C CA . GLU A 1 38 ? 10.126 11.483 1.859 1.00 0.00 38 GLU A CA 20
ATOM 12670 C C . GLU A 1 38 ? 10.003 11.929 0.405 1.00 0.00 38 GLU A C 20
ATOM 12671 O O . GLU A 1 38 ? 8.913 12.257 -0.065 1.00 0.00 38 GLU A O 20
ATOM 12683 N N . LYS A 1 39 ? 11.127 11.940 -0.302 1.00 0.00 39 LYS A N 20
ATOM 12684 C CA . LYS A 1 39 ? 11.147 12.345 -1.703 1.00 0.00 39 LYS A CA 20
ATOM 12685 C C . LYS A 1 39 ? 11.078 11.130 -2.621 1.00 0.00 39 LYS A C 20
ATOM 12686 O O . LYS A 1 39 ? 12.058 10.410 -2.814 1.00 0.00 39 LYS A O 20
ATOM 12705 N N . PRO A 1 40 ? 9.893 10.895 -3.205 1.00 0.00 40 PRO A N 20
ATOM 12706 C CA . PRO A 1 40 ? 9.669 9.768 -4.115 1.00 0.00 40 PRO A CA 20
ATOM 12707 C C . PRO A 1 40 ? 10.399 9.941 -5.443 1.00 0.00 40 PRO A C 20
ATOM 12708 O O . PRO A 1 40 ? 9.959 10.694 -6.310 1.00 0.00 40 PRO A O 20
ATOM 12719 N N . SER A 1 41 ? 11.517 9.237 -5.594 1.00 0.00 41 SER A N 20
ATOM 12720 C CA . SER A 1 41 ? 12.310 9.316 -6.815 1.00 0.00 41 SER A CA 20
ATOM 12721 C C . SER A 1 41 ? 12.559 7.925 -7.392 1.00 0.00 41 SER A C 20
ATOM 12722 O O . SER A 1 41 ? 13.562 7.283 -7.083 1.00 0.00 41 SER A O 20
ATOM 12730 N N . GLY A 1 42 ? 11.636 7.466 -8.233 1.00 0.00 42 GLY A N 20
ATOM 12731 C CA . GLY A 1 42 ? 11.773 6.155 -8.840 1.00 0.00 42 GLY A CA 20
ATOM 12732 C C . GLY A 1 42 ? 11.712 6.208 -10.353 1.00 0.00 42 GLY A C 20
ATOM 12733 O O . GLY A 1 42 ? 11.348 7.224 -10.946 1.00 0.00 42 GLY A O 20
ATOM 12737 N N . PRO A 1 43 ? 12.076 5.092 -11.003 1.00 0.00 43 PRO A N 20
ATOM 12738 C CA . PRO A 1 43 ? 12.070 4.991 -12.466 1.00 0.00 43 PRO A CA 20
ATOM 12739 C C . PRO A 1 43 ? 10.658 4.983 -13.041 1.00 0.00 43 PRO A C 20
ATOM 12740 O O . PRO A 1 43 ? 10.473 4.963 -14.258 1.00 0.00 43 PRO A O 20
ATOM 12751 N N . SER A 1 44 ? 9.664 4.998 -12.158 1.00 0.00 44 SER A N 20
ATOM 12752 C CA . SER A 1 44 ? 8.268 4.989 -12.578 1.00 0.00 44 SER A CA 20
ATOM 12753 C C . SER A 1 44 ? 7.818 6.384 -13.001 1.00 0.00 44 SER A C 20
ATOM 12754 O O . SER A 1 44 ? 7.539 7.239 -12.160 1.00 0.00 44 SER A O 20
ATOM 12762 N N . SER A 1 45 ? 7.752 6.607 -14.309 1.00 0.00 45 SER A N 20
ATOM 12763 C CA . SER A 1 45 ? 7.340 7.899 -14.845 1.00 0.00 45 SER A CA 20
ATOM 12764 C C . SER A 1 45 ? 5.835 8.096 -14.692 1.00 0.00 45 SER A C 20
ATOM 12765 O O . SER A 1 45 ? 5.125 7.204 -14.230 1.00 0.00 45 SER A O 20
ATOM 12773 N N . GLY A 1 46 ? 5.356 9.273 -15.085 1.00 0.00 46 GLY A N 20
ATOM 12774 C CA . GLY A 1 46 ? 3.938 9.567 -14.984 1.00 0.00 46 GLY A CA 20
ATOM 12775 C C . GLY A 1 46 ? 3.648 10.700 -14.019 1.00 0.00 46 GLY A C 20
ATOM 12776 O O . GLY A 1 46 ? 3.431 11.825 -14.465 1.00 0.00 46 GLY A O 20
#

Secondary structure (DSSP, 8-state):
---------S-SEE-SSS--EESSHHHHHHHHTTTS-S--SS----

Organism: Homo sapiens (NCBI:txid9606)

GO terms:
  GO:0005515 protein binding (F, IPI)

Solvent-accessible surface area: 4378 Å² total; per-residue (Å²): 124,104,126,52,107,123,72,110,104,113,81,104,50,89,3,180,114,73,44,129,24,23,97,110,104,78,90,2,97,133,20,63,149,122,78,87,60,157,204,107,125,58,142,109,113,126

Radius of gyration: 14.81 Å; Cα contacts (8 Å, |Δi|>4): 27; chains: 1; bounding box: 30×44×24 Å

Foldseek 3Di:
DPDAEDDDDDFDDFDDVRTYGDNDPVVNVVVCVVVVVDDDDDPDDD

Sequence (46 aa):
GSSGSSGSSTKSHQCHECGRGFTLKSHLNQHQRIHTGEKPSGPSSGGSSGSSGSSTKSHQCHECGRGFTLKSHLNQHQRIHTGEKPSGPSSGGSSGSSGSSTKSHQCHECGRGFTLKSHLNQHQRIHTGEKPSGPSSGGSSGSSGSSTKSHQCHECGRGFTLKSHLNQHQRIHTGEKPSGPSSGGSSGSSGSSTKSHQCHECGRGFTLKSHLNQHQRIHTGEKPSGPSSGGSSGSSGSSTKSHQCHECGRGFTLKSHLNQHQRIHTGEKPSGPSSGGSSGSSGSSTKSHQCHECGRGFTLKSHLNQHQRIHTGEKPSGPSSGGSSGSSGSSTKSHQCHECGRGFTLKSHLNQHQRIHTGEKPSGPSSGGSSGSSGSSTKSHQCHECGRGFTLKSHLNQHQRIHTGEKPSGPSSGGSSGSSGSSTKSHQCHECGRGFTLKSHLNQHQRIHTGEKPSGPSSGGSSGSSGSSTKSHQCHECGRGFTLKSHLNQHQRIHTGEKPSGPSSGGSSGSSGSSTKSHQCHECGRGFTLKSHLNQHQRIHTGEKPSGPSSGGSSGSSGSSTKSHQCHECGRGFTLKSHLNQHQRIHTGEKPSGPSSGGSSGSSGSSTKSHQCHECGRGFTLKSHLNQHQRIHTGEKPSGPSSGGSSGSSGSSTKSHQCHECGRGFTLKSHLNQHQRIHTGEKPSGPSSGGSSGSSGSSTKSHQCHECGRGFTLKSHLNQHQRIHTGEKPSGPSSGGSSGSSGSSTKSHQCHECGRGFTLKSHLNQHQRIHTGEKPSGPSSGGSSGSSGSSTKSHQCHECGRGFTLKSHLNQHQRIHTGEKPSGPSSGGSSGSSGSSTKSHQCHECGRGFTLKSHLNQHQRIHTGEKPSGPSSGGSSGSSGSSTKSHQCHECGRGFTLKSHLNQHQRIHTGEKPSGPSSG

Nearest PDB structures (foldseek):
  2eme-assembly1_A  TM=6.025E-01  e=5.640E-04  Homo sapiens
  2yts-assembly1_A  TM=5.864E-01  e=3.933E-04  Homo sapiens
  2eoe-assembly1_A  TM=5.661E-01  e=1.160E-03  Homo sapiens
  2em9-assembly1_A  TM=5.529E-01  e=2.065E-03  Homo sapiens
  2ytq-assembly1_A  TM=5.574E-01  e=2.386E-03  Homo sapiens

InterPro domains:
  IPR001909 Krueppel-associated box [PF01352] (222-258)
  IPR001909 Krueppel-associated box [PS50805] (218-291)
  IPR001909 Krueppel-associated box [SM00349] (218-281)
  IPR001909 Krueppel-associated box [cd07765] (222-257)
  IPR003309 SCAN domain [PF02023] (47-134)
  IPR003309 SCAN domain [PS50804] (51-132)
  IPR003309 SCAN domain [SM00431] (46-155)
  IPR003309 SCAN domain [cd07936] (46-130)
  IPR013087 Zinc finger C2H2-type [PF00096] (346-368)
  IPR013087 Zinc finger C2H2-type [PF00096] (374-396)
  IPR013087 Zinc finger C2H2-type [PF00096] (402-424)
  IPR013087 Zinc finger C2H2-type [PF00096] (432-452)
  IPR013087 Zinc finger C2H2-type [PF00096] (549-571)
  IPR013087 Zinc finger C2H2-type [PF00096] (577-599)
  IPR013087 Zinc finger C2H2-type [PF00096] (605-627)
  IPR013087 Zinc finger C2H2-type [PF00096] (633-655)
  IPR013087 Zinc finger C2H2-type [PF00096] (717-739)
  IPR013087 Zinc finger C2H2-type [PF00096] (773-795)
  IPR013087 Zinc finger C2H2-type [PS00028] (348-368)
  IPR013087 Zinc finger C2H2-type [PS00028] (376-396)